Protein 8HK0 (pdb70)

Secondary structure (DSSP, 8-state):
-BSS--HHHHHHHHHHHHHTTSHHHHHHHHHH--BTTB----HHHHHHHHHTT-S-TTS-GGGT-----HHHHHHHHHHHHHTT---HHHIIIIIIIIHHHHHH--HHHHHHHHHHHHTTS--EEEE--BTTBSS-GGG---EEEEETTEEEEEEEEEEEESGGG-SEEEEEEESSTTS-TTSSEEEEEEETTSTTEEEEEE-BSSSSPEEEEEEEEEEE-GGGEESSTTBHHHHHHHHHHHH--SHHHHHHHHHHHHHHHHHHHTS----GGGHHHHHHHHHHHHHHHHHHHHHHHHHHHT---HHHHHHHHHHHHHHHHHHHHHHHT-S-HHHHHHT-HHHHHHHHHHHHHHHHTTTTS-HHHHHHHHGGG-/---S--HHHHHHHHHHHHHHTSHHHHHHHHHH--BTTB----HHHHHHHHHTT-S-TTS-GGGT-----HHHHHHHHHHHHHTT---HHHHHIIIIIIHHHHHH--HHHHHHHHHHHHTTS--EEEE--BTTBSS-GGG---EEEEETTEEEEEEEEEEEESGGG-SEEEEEEESSTTS-TTSSEEEEEEETTSTTEEEEEE-BSSSSPEEEEEEEEEEE-GGGEESSTTBHHHHHHHHHHHH--SHHHHHHHHHHHHHHHHHHHSS---TTTHHHHHHHHHHHHHHHHHHHHHHHHHHTT---HHHHHHHHHHHHHHHHHHHHHHHT-S-HHHHHTT-HHHHHHHHHHHHGGGTTTTTS-HHHHHHHHHGGGG-TT--/-B-PPPHHHHHHHHHHHHHHTTSPPP--SSS-SS--STTSTTHHHHHHTTGGGTSS-GGGTS---HHHHHHHHHHHHHHHTS--SSHHHHHHHTTT--S-PEEE-TTSTTTTTTEEEEE-SSSEEEEEEEEBSS-TTS-EEEEEEETTEEEEEEE-TT-TTEEEE-SSSS-EEEEEEEEE-GGGEEEE----TTSHHHHHHHHHHHHHHHHHHHHHHHHHHHHHH-EETTEEGGGSHHHHHHHHHHHHHHHHHHHHHHHHHHHHHHHHH---GGGHHHHHHHHHHHHHHHHHHHHHHHHGGGGGBTTTSHHHHHHHHHHHTTTT--HHHHHHHHHHHHHHHHHHH-/---PPPHHHHHHHHHHHHHHHTSPPP--SSS-SS--STTSTTHHHHHHTTGGGTS--TTTT----HHHHHHHHHHHHHHHTS--SSHHHHHHHTTT--S--EEE-TTSTTTTTTEEEEEETTEEEEEEEEEBSS-TTS-EEEEEEETTEEEEEEE-TT-TTEEEE-SSSS-EEEEEEEEE-GGGEEEE----TTSHHHHHHHHHHHHHHHHHHHHHHHHHHHHHH-EETTEEGGGSHHHHHHHHHHHHHHHHHHHHHHHHHHHHHHHH--TTTTHHHHHHHHHHHHHHHHHHHHHHHHGGGGGBTTTSHHHHHHHHHHHTTTT--HHHHHHHHHHHHHHHTT-

Radius of gyration: 33.55 Å; Cα contacts (8 Å, |Δi|>4): 3062; chains: 4; bounding box: 87×84×83 Å

Sequence (1442 aa):
MDLTPDPLLVQLRGALRTALAGVPVRSGVHGPPVADGPSGPAREVLDRLGAADFERPASAGGLGLGLTAGVVVAEELGRAACGNPYRADALAASLGHPGGAASAGWEALPVGAGVTATARAGGWDLTGAATADGPADGPLLVAARAGGEPLLVAVEPGAPGLTAGTGCWPQVVRFEATPVTPADVVGALDDSPTGPLARARLRQAAYLLGVADGAHRIAVRHAGVRRQFDTRLRDLPAVAFPLARAMVALRATRAVVYRGASLVDSQDAGAGTGTAPLVALATAAETARDVVRSCMQACGVRAMTDELGLHRYFRLVAAEAGRYGEPAALWRLAGAARLDRARRAAMDLTPDPLLVQLRGALRTALAGVPVRSGVHGPPVADGPSGPAREVLDRLGAADFERPASAGGLGLGLTAGVVVAEELGRAACGNPYRADALAASLGHPGGAASAGWEALPVGAGVTATARAGGWDLTGAATADGPADGPLLVAARAGGEPLLVAVEPGAPGLTAGTGCWPQVVRFEATPVTPADVVGALDDSPTGPLARARLRQAAYLLGVADGAHRIAVRHAGVRRQFDTRLRDLPAVAFPLARAMVALRATRAVVYRGASLVDSQDAAGTGTAPLVALATAAETARDVVRSCMQACGVRAMTDELGLHRYFRLVAAEAGRYGEPAALWRLAGAARLDRARRMRYGFTEEQQRFRADVRQALRSAEVRAAVADATPADGVEPDMRTLYRLLGKLGLLAVHWPAEFGGADRPLTDAAIVAEELVRAGVPDTLHVNTIQIVGQFLLMAGSAEQKRRHLPALAQGERFASVLYTEPDAGSDLGALRTVAEPDGDGYRLTGTKVFSLKTRFVDLGLCAARTTPGAGKYQGISLFLVDLTAPGVTVSVIPGVSDEQFHRVDLDAVPVSGDDLIGARDQGWPLLNEALAIERTGLDYFLKAERWLEAALEALADRDPTHDAHLEHIGRFDGALAADHVLAWEVLTGLASGRVDPVTAAVAKYHSSELARDVAEWAAGVPDPGQRADRAPAAVVLDSAYREAPGLTLSAGTSEVMLQIMATAFMRYGFTEEQQRFRADVRQALRSAEVRAAVADATPADGVEPDMRTLYRLLGKLGLLAVHWPAEFGGADRPLTDAAIVAEELVRAGVPDTLHVNTIQIVGQFLLMAGSAEQKRRHLPALAQGERFASVLYTEPDAGSDLGALRTVAEPDGDGYRLTGTKVFSLKTRFVDLGLCAARTTPGAGKYQGISLFLVDLTAPGVTVSVIPGVSDEQFHRVDLDAVPVSGDDLIGARDQGWPLLNEALAIERTGLDYFLKAERWLEAALEALADRDPHDAHLEHIGRFDGALAADHVLAWEVLTGLASGRVDPVTAAVAKYHSSELARDVAEWAAGVPDPGQRADRAPAAVVLDSAYREAPGLTLSAGTSEVMLQIMATAFDSLGQE

CATH classification: 1.10.540.10 (+2 more: 2.40.110.10, 1.20.140.10)

Foldseek 3Di:
DDDDDDPVVVVVLVLLQVLLLPFDWDQDLDDAREAAFQDFRCNVVCVVVVVLQQAPCVVVVGPRNHLLSLLSNLLSCLLSLHYDNDLQQNLLVLLVHHDGAWEKDLLDPPWADQWEWEDDDQATFTFGKIFTSHFLQAWYWYFHAYPNWTFTFTDHRPFPQWDWAPPHPVTMIGGDRGGDGPVRTSGTCDLDLLHSVLSSLLSLLSNLLNLLVNLLVQLVVQQQPDDDPRDRLCPDCVLVVLSVVLVVLSVVLVVLSSVLRVLSSCVVPDLLSSLSSLVNLLSSLVSSVSSLVSSDVSNDPCCSDPVTPSSSSVVVSVCSSSNNYHSVVSVVVSVVVVVVVVVVVD/DDDDDDVVVVVLLVLLLVLLVPQDFDQDLDDAREAEELDFSCVVSCVVVVVVQQQPDPPPDGPHNHLLSLLSNLLSCLLSLHYDNDLQQVLCVLLPHHGGAWEWQLLDPPWADQWEWECDDVFTFTFHKIFTRHFQQAWYFYFHAYPNWTFTFTDGGPFPQWDWQPDDPPTMIGHDRGTDHPVRTSGTQDQDLQDSVLSSLLSLLSNLLNLLVNLLVLLVVLQQPDDDPRDRLCPPCLQVVLSVVLVVLSVVLVVLSSVSRVLNSVVVVVLSRLSSLVNLLSSLVSLVSSLVSSDVSNDPCCSDSVTPSSSSVSVSVCRSSRNYHSVVSVVVVVVVVVVVVVD/DDLDDDPVLVVLLVVLLVLCPPPVNLVLLVQQAFFPLAGDANLVNLLSCLVVQLLAQCDDVLLSHVVDFPVSNLSSVLSCVVSNHDCPQSCAFCLFPVLLCVVFNDPVCSNVPRNCSSNSNATEKEFQAAPVPAVNSLPAAWAFEDDVQWTFIFGKGKFIWPHVNGFWYFYKHADPPPPDSLWRIWTFTAGQVFPQWDWDFDAALFNITMIMIGGDRGIGHNSRTTHDGRNCNVSNVVSLLLSQQLSVLLSLLVLLLVLLVVLVVVDDDPPVVCVVVNVVLVVLSSVLVVLSVVQSVCVSVPHRDSLSSLVSLLSSLVSLLVSLVVSQPRHDPVCCVVVPVSNRVSVNSNRCNVCSQRPSHHSVRSVVSNVVVD/DDPDDDPVLVVLLVVLLVLCPDPVNLVLLVQQFQFPLAGDANLVNLLSCLVVQLLAQCDDVLQSHVVDFPVSNLSSVLSCVVSNNPCPQSCFFCLFVVVLCVVWNDPVCSNVPRNCSSNSNFTEGEFQDAPVDAVNSLVAAWAFEDDPLKTFIFGKGKFIWPHVPGFWYFYKHAPDPPPDSQWRIFTFTAGCVFPQWDKDWDAALASITMIMIGGDRTIGHNSGGTHDGRNHNVSNVVSLLLSQQLSVLLSLLVVLLVLLCVLPVPDPDPPPCPVVNVVLVVLSVVLVVLSVVQSVCVSVVHRDNLSSLVNLLSSLVSLLVSLVVSQPRHDPVCCVVVPVSNRSSVNSNRVNVCSCRPSHHSVRSVVSNVVLVPDPPND

InterPro domains:
  IPR006091 Acyl-CoA dehydrogenase/oxidase, middle domain [PF02770] (127-216)
  IPR009075 Acyl-CoA dehydrogenase/oxidase, C-terminal [PF00441] (230-374)
  IPR009100 Acyl-CoA dehydrogenase/oxidase, N-terminal and middle domain superfamily [SSF56645] (1-227)
  IPR013786 Acyl-CoA dehydrogenase/oxidase, N-terminal [PF02771] (6-121)
  IPR036250 Acyl-CoA dehydrogenase-like, C-terminal [SSF47203] (231-374)
  IPR037069 Acyl-CoA dehydrogenase/oxidase, N-terminal domain superfamily [G3DSA:1.10.540.10] (2-120)
  IPR046373 Acyl-CoA oxidase/dehydrogenase, middle domain superfamily [G3DSA:2.40.110.10] (125-233)
  IPR052161 Mycobacterial Acyl-CoA Dehydrogenase [PTHR43292] (4-375)

Structure (mmCIF, N/CA/C/O backbone):
data_8HK0
#
_entry.id   8HK0
#
_cell.length_a   137.080
_cell.length_b   137.080
_cell.length_c   148.060
_cell.angle_alpha   90.00
_cell.angle_beta   90.00
_cell.angle_gamma   90.00
#
_symmetry.space_group_name_H-M   'P 4 21 2'
#
loop_
_entity.id
_entity.type
_entity.pdbx_description
1 polymer Dehydrogenase
2 polymer 'Acyl-CoA dehydrogenase'
3 non-polymer 'FLAVIN-ADENINE DINUCLEOTIDE'
4 non-polymer 'PENTAETHYLENE GLYCOL'
5 water water
#
loop_
_atom_site.group_PDB
_atom_site.id
_atom_site.type_symbol
_atom_site.label_atom_id
_atom_site.label_alt_id
_atom_site.label_comp_id
_atom_site.label_asym_id
_atom_site.label_entity_id
_atom_site.label_seq_id
_atom_site.pdbx_PDB_ins_code
_atom_site.Cartn_x
_atom_site.Cartn_y
_atom_site.Cartn_z
_atom_site.occupancy
_atom_site.B_iso_or_equiv
_atom_site.auth_seq_id
_atom_site.auth_comp_id
_atom_site.auth_asym_id
_atom_site.auth_atom_id
_atom_site.pdbx_PDB_model_num
ATOM 1 N N . MET A 1 1 ? -50.284 7.363 -28.388 1.00 71.06 1 MET C N 1
ATOM 2 C CA . MET A 1 1 ? -50.427 7.159 -29.816 1.00 68.70 1 MET C CA 1
ATOM 3 C C . MET A 1 1 ? -49.658 5.910 -30.267 1.00 70.20 1 MET C C 1
ATOM 4 O O . MET A 1 1 ? -48.652 5.520 -29.665 1.00 72.52 1 MET C O 1
ATOM 9 N N . ASP A 1 2 ? -50.176 5.244 -31.295 1.00 70.61 2 ASP C N 1
ATOM 10 C CA . ASP A 1 2 ? -49.589 4.017 -31.822 1.00 76.64 2 ASP C CA 1
ATOM 11 C C . ASP A 1 2 ? -49.095 4.274 -33.243 1.00 80.11 2 ASP C C 1
ATOM 12 O O . ASP A 1 2 ? -49.875 4.672 -34.122 1.00 80.36 2 ASP C O 1
ATOM 17 N N . LEU A 1 3 ? -47.801 4.037 -33.469 1.00 80.08 3 LEU C N 1
ATOM 18 C CA . LEU A 1 3 ? -47.157 4.343 -34.741 1.00 77.53 3 LEU C CA 1
ATOM 19 C C . LEU A 1 3 ? -46.570 3.092 -35.394 1.00 76.71 3 LEU C C 1
ATOM 20 O O . LEU A 1 3 ? -45.564 3.169 -36.104 1.00 74.80 3 LEU C O 1
ATOM 25 N N . THR A 1 4 ? -47.184 1.932 -35.149 1.00 77.31 4 THR C N 1
ATOM 26 C CA . THR A 1 4 ? -46.811 0.730 -35.881 1.00 75.82 4 THR C CA 1
ATOM 27 C C . THR A 1 4 ? -47.196 0.880 -37.352 1.00 68.39 4 THR C C 1
ATOM 28 O O . THR A 1 4 ? -48.265 1.414 -37.663 1.00 64.58 4 THR C O 1
ATOM 32 N N . PRO A 1 5 ? -46.349 0.422 -38.272 1.00 69.31 5 PRO C N 1
ATOM 33 C CA . PRO A 1 5 ? -46.649 0.584 -39.702 1.00 69.24 5 PRO C CA 1
ATOM 34 C C . PRO A 1 5 ? -47.946 -0.097 -40.118 1.00 68.79 5 PRO C C 1
ATOM 35 O O . PRO A 1 5 ? -48.251 -1.215 -39.701 1.00 71.52 5 PRO C O 1
ATOM 39 N N . ASP A 1 6 ? -48.702 0.605 -40.950 1.00 67.18 6 ASP C N 1
ATOM 40 C CA . ASP A 1 6 ? -49.868 0.057 -41.635 1.00 68.26 6 ASP C CA 1
ATOM 41 C C . ASP A 1 6 ? -49.415 -0.958 -42.682 1.00 66.08 6 ASP C C 1
ATOM 42 O O . ASP A 1 6 ? -48.637 -0.601 -43.576 1.00 62.12 6 ASP C O 1
ATOM 47 N N . PRO A 1 7 ? -49.872 -2.215 -42.619 1.00 65.98 7 PRO C N 1
ATOM 48 C CA . PRO A 1 7 ? -49.443 -3.212 -43.627 1.00 61.30 7 PRO C CA 1
ATOM 49 C C . PRO A 1 7 ? -49.837 -2.888 -45.062 1.00 54.94 7 PRO C C 1
ATOM 50 O O . PRO A 1 7 ? -49.055 -3.161 -45.976 1.00 47.76 7 PRO C O 1
ATOM 54 N N . LEU A 1 8 ? -51.033 -2.333 -45.295 1.00 60.30 8 LEU C N 1
ATOM 55 C CA . LEU A 1 8 ? -51.452 -2.021 -46.664 1.00 65.33 8 LEU C CA 1
ATOM 56 C C . LEU A 1 8 ? -50.530 -1.000 -47.310 1.00 63.16 8 LEU C C 1
ATOM 57 O O . LEU A 1 8 ? -50.353 -1.006 -48.531 1.00 64.13 8 LEU C O 1
ATOM 62 N N . LEU A 1 9 ? -49.955 -0.104 -46.509 1.00 62.04 9 LEU C N 1
ATOM 63 C CA . LEU A 1 9 ? -49.122 0.976 -47.027 1.00 61.98 9 LEU C CA 1
ATOM 64 C C . LEU A 1 9 ? -47.676 0.519 -47.214 1.00 55.97 9 LEU C C 1
ATOM 65 O O . LEU A 1 9 ? -47.003 0.923 -48.171 1.00 53.58 9 LEU C O 1
ATOM 70 N N . VAL A 1 10 ? -47.190 -0.332 -46.315 1.00 51.61 10 VAL C N 1
ATOM 71 C CA . VAL A 1 10 ? -45.879 -0.945 -46.496 1.00 50.32 10 VAL C CA 1
ATOM 72 C C . VAL A 1 10 ? -45.808 -1.656 -47.839 1.00 48.23 10 VAL C C 1
ATOM 73 O O . VAL A 1 10 ? -44.819 -1.540 -48.564 1.00 49.98 10 VAL C O 1
ATOM 77 N N . GLN A 1 11 ? -46.854 -2.403 -48.194 1.00 49.82 11 GLN C N 1
ATOM 78 C CA . GLN A 1 11 ? -46.909 -2.992 -49.532 1.00 47.62 11 GLN C CA 1
ATOM 79 C C . GLN A 1 11 ? -46.972 -1.911 -50.601 1.00 48.70 11 GLN C C 1
ATOM 80 O O . GLN A 1 11 ? -46.303 -2.010 -51.641 1.00 44.94 11 GLN C O 1
ATOM 86 N N . LEU A 1 12 ? -47.771 -0.864 -50.369 1.00 51.83 12 LEU C N 1
ATOM 87 C CA . LEU A 1 12 ? -47.899 0.169 -51.390 1.00 50.86 12 LEU C CA 1
ATOM 88 C C . LEU A 1 12 ? -46.560 0.856 -51.626 1.00 46.72 12 LEU C C 1
ATOM 89 O O . LEU A 1 12 ? -46.173 1.096 -52.775 1.00 47.94 12 LEU C O 1
ATOM 94 N N . ARG A 1 13 ? -45.825 1.149 -50.549 1.00 43.32 13 ARG C N 1
ATOM 95 C CA . ARG A 1 13 ? -44.495 1.729 -50.694 1.00 46.23 13 ARG C CA 1
ATOM 96 C C . ARG A 1 13 ? -43.562 0.785 -51.452 1.00 49.81 13 ARG C C 1
ATOM 97 O O . ARG A 1 13 ? -42.910 1.187 -52.427 1.00 52.08 13 ARG C O 1
ATOM 105 N N . GLY A 1 14 ? -43.514 -0.487 -51.039 1.00 45.31 14 GLY C N 1
ATOM 106 C CA . GLY A 1 14 ? -42.671 -1.446 -51.741 1.00 42.15 14 GLY C CA 1
ATOM 107 C C . GLY A 1 14 ? -42.972 -1.512 -53.230 1.00 42.01 14 GLY C C 1
ATOM 108 O O . GLY A 1 14 ? -42.063 -1.522 -54.060 1.00 42.75 14 GLY C O 1
ATOM 109 N N . ALA A 1 15 ? -44.258 -1.549 -53.592 1.00 44.03 15 ALA C N 1
ATOM 110 C CA . ALA A 1 15 ? -44.614 -1.601 -55.013 1.00 43.49 15 ALA C CA 1
ATOM 111 C C . ALA A 1 15 ? -44.183 -0.331 -55.749 1.00 43.48 15 ALA C C 1
ATOM 112 O O . ALA A 1 15 ? -43.632 -0.402 -56.856 1.00 47.90 15 ALA C O 1
ATOM 114 N N . LEU A 1 16 ? -44.411 0.843 -55.148 1.00 41.72 16 LEU C N 1
ATOM 115 C CA . LEU A 1 16 ? -43.950 2.081 -55.778 1.00 40.29 16 LEU C CA 1
ATOM 116 C C . LEU A 1 16 ? -42.433 2.092 -55.926 1.00 38.55 16 LEU C C 1
ATOM 117 O O . LEU A 1 16 ? -41.908 2.454 -56.981 1.00 39.42 16 LEU C O 1
ATOM 122 N N . ARG A 1 17 ? -41.717 1.683 -54.880 1.00 38.56 17 ARG C N 1
ATOM 123 C CA . ARG A 1 17 ? -40.260 1.794 -54.882 1.00 42.05 17 ARG C CA 1
ATOM 124 C C . ARG A 1 17 ? -39.642 1.007 -56.025 1.00 43.32 17 ARG C C 1
ATOM 125 O O . ARG A 1 17 ? -38.810 1.538 -56.769 1.00 47.31 17 ARG C O 1
ATOM 133 N N . THR A 1 18 ? -40.046 -0.261 -56.196 1.00 44.63 18 THR C N 1
ATOM 134 C CA . THR A 1 18 ? -39.445 -1.082 -57.254 1.00 45.52 18 THR C CA 1
ATOM 135 C C . THR A 1 18 ? -39.896 -0.629 -58.644 1.00 45.69 18 THR C C 1
ATOM 136 O O . THR A 1 18 ? -39.094 -0.626 -59.586 1.00 52.25 18 THR C O 1
ATOM 140 N N . ALA A 1 19 ? -41.165 -0.235 -58.806 1.00 42.24 19 ALA C N 1
ATOM 141 C CA . ALA A 1 19 ? -41.605 0.221 -60.130 1.00 42.34 19 ALA C CA 1
ATOM 142 C C . ALA A 1 19 ? -40.948 1.548 -60.512 1.00 41.43 19 ALA C C 1
ATOM 143 O O . ALA A 1 19 ? -40.557 1.744 -61.668 1.00 40.48 19 ALA C O 1
ATOM 145 N N . LEU A 1 20 ? -40.815 2.478 -59.560 1.00 42.39 20 LEU C N 1
ATOM 146 C CA . LEU A 1 20 ? -40.127 3.730 -59.870 1.00 43.53 20 LEU C CA 1
ATOM 147 C C . LEU A 1 20 ? -38.642 3.497 -60.121 1.00 47.84 20 LEU C C 1
ATOM 148 O O . LEU A 1 20 ? -38.022 4.239 -60.885 1.00 46.46 20 LEU C O 1
ATOM 153 N N . ALA A 1 21 ? -38.056 2.461 -59.516 1.00 50.71 21 ALA C N 1
ATOM 154 C CA . ALA A 1 21 ? -36.667 2.146 -59.836 1.00 50.73 21 ALA C CA 1
ATOM 155 C C . ALA A 1 21 ? -36.506 1.632 -61.259 1.00 50.44 21 ALA C C 1
ATOM 156 O O . ALA A 1 21 ? -35.376 1.556 -61.748 1.00 50.53 21 ALA C O 1
ATOM 158 N N . GLY A 1 22 ? -37.600 1.283 -61.933 1.00 51.38 22 GLY C N 1
ATOM 159 C CA . GLY A 1 22 ? -37.548 0.930 -63.336 1.00 49.78 22 GLY C CA 1
ATOM 160 C C . GLY A 1 22 ? -37.646 2.101 -64.286 1.00 49.60 22 GLY C C 1
ATOM 161 O O . GLY A 1 22 ? -37.685 1.919 -65.506 1.00 55.36 22 GLY C O 1
ATOM 162 N N . VAL A 1 23 ? -37.718 3.320 -63.777 1.00 46.41 23 VAL C N 1
ATOM 163 C CA . VAL A 1 23 ? -37.822 4.506 -64.617 1.00 46.82 23 VAL C CA 1
ATOM 164 C C . VAL A 1 23 ? -36.422 5.092 -64.768 1.00 45.21 23 VAL C C 1
ATOM 165 O O . VAL A 1 23 ? -35.774 5.385 -63.753 1.00 42.22 23 VAL C O 1
ATOM 169 N N . PRO A 1 24 ? -35.904 5.210 -65.983 1.00 50.81 24 PRO C N 1
ATOM 170 C CA . PRO A 1 24 ? -34.570 5.785 -66.157 1.00 56.16 24 PRO C CA 1
ATOM 171 C C . PRO A 1 24 ? -34.532 7.220 -65.652 1.00 52.48 24 PRO C C 1
ATOM 172 O O . PRO A 1 24 ? -35.514 7.963 -65.731 1.00 50.88 24 PRO C O 1
ATOM 176 N N . VAL A 1 25 ? -33.393 7.593 -65.105 1.00 54.71 25 VAL C N 1
ATOM 177 C CA . VAL A 1 25 ? -33.202 8.925 -64.554 1.00 57.22 25 VAL C CA 1
ATOM 178 C C . VAL A 1 25 ? -32.525 9.781 -65.618 1.00 56.68 25 VAL C C 1
ATOM 179 O O . VAL A 1 25 ? -31.797 9.270 -66.480 1.00 51.73 25 VAL C O 1
ATOM 183 N N . ARG A 1 26 ? -32.807 11.088 -65.603 1.00 62.50 26 ARG C N 1
ATOM 184 C CA . ARG A 1 26 ? -32.146 12.014 -66.529 1.00 64.46 26 ARG C CA 1
ATOM 185 C C . ARG A 1 26 ? -30.637 11.939 -66.368 1.00 65.45 26 ARG C C 1
ATOM 186 O O . ARG A 1 26 ? -30.126 11.944 -65.242 1.00 68.43 26 ARG C O 1
ATOM 194 N N . SER A 1 27 ? -29.915 11.896 -67.490 1.00 68.19 27 SER C N 1
ATOM 195 C CA . SER A 1 27 ? -28.495 11.564 -67.431 1.00 70.37 27 SER C CA 1
ATOM 196 C C . SER A 1 27 ? -27.563 12.775 -67.343 1.00 69.20 27 SER C C 1
ATOM 197 O O . SER A 1 27 ? -26.358 12.590 -67.131 1.00 75.47 27 SER C O 1
ATOM 200 N N . GLY A 1 28 ? -28.070 13.998 -67.464 1.00 60.40 28 GLY C N 1
ATOM 201 C CA . GLY A 1 28 ? -27.185 15.145 -67.465 1.00 59.99 28 GLY C CA 1
ATOM 202 C C . GLY A 1 28 ? -26.680 15.572 -66.079 1.00 53.79 28 GLY C C 1
ATOM 203 O O . GLY A 1 28 ? -27.137 15.142 -65.022 1.00 53.85 28 GLY C O 1
ATOM 204 N N . VAL A 1 29 ? -25.688 16.451 -66.098 1.00 45.77 29 VAL C N 1
ATOM 205 C CA . VAL A 1 29 ? -25.302 17.182 -64.905 1.00 46.07 29 VAL C CA 1
ATOM 206 C C . VAL A 1 29 ? -25.788 18.624 -64.947 1.00 47.66 29 VAL C C 1
ATOM 207 O O . VAL A 1 29 ? -25.935 19.238 -63.877 1.00 48.34 29 VAL C O 1
ATOM 211 N N . HIS A 1 30 ? -26.081 19.165 -66.136 1.00 49.27 30 HIS C N 1
ATOM 212 C CA . HIS A 1 30 ? -26.643 20.495 -66.351 1.00 53.36 30 HIS C CA 1
ATOM 213 C C . HIS A 1 30 ? -28.111 20.392 -66.746 1.00 53.00 30 HIS C C 1
ATOM 214 O O . HIS A 1 30 ? -28.616 19.322 -67.097 1.00 51.35 30 HIS C O 1
ATOM 221 N N . GLY A 1 31 ? -28.788 21.534 -66.707 1.00 52.17 31 GLY C N 1
ATOM 222 C CA . GLY A 1 31 ? -30.176 21.603 -67.086 1.00 52.70 31 GLY C CA 1
ATOM 223 C C . GLY A 1 31 ? -31.111 21.043 -66.031 1.00 49.46 31 GLY C C 1
ATOM 224 O O . GLY A 1 31 ? -30.737 20.836 -64.871 1.00 41.38 31 GLY C O 1
ATOM 225 N N . PRO A 1 32 ? -32.355 20.788 -66.426 1.00 50.15 32 PRO C N 1
ATOM 226 C CA . PRO A 1 32 ? -33.342 20.240 -65.491 1.00 44.53 32 PRO C CA 1
ATOM 227 C C . PRO A 1 32 ? -32.913 18.869 -65.006 1.00 44.78 32 PRO C C 1
ATOM 228 O O . PRO A 1 32 ? -32.576 17.993 -65.812 1.00 49.38 32 PRO C O 1
ATOM 232 N N . PRO A 1 33 ? -32.921 18.633 -63.697 1.00 40.86 33 PRO C N 1
ATOM 233 C CA . PRO A 1 33 ? -32.531 17.303 -63.193 1.00 40.79 33 PRO C CA 1
ATOM 234 C C . PRO A 1 33 ? -33.592 16.234 -63.403 1.00 42.07 33 PRO C C 1
ATOM 235 O O . PRO A 1 33 ? -33.296 15.047 -63.241 1.00 40.12 33 PRO C O 1
ATOM 239 N N . VAL A 1 34 ? -34.824 16.623 -63.720 1.00 42.26 34 VAL C N 1
ATOM 240 C CA . VAL A 1 34 ? -35.925 15.700 -63.956 1.00 43.26 34 VAL C CA 1
ATOM 241 C C . VAL A 1 34 ? -36.778 16.274 -65.077 1.00 47.03 34 VAL C C 1
ATOM 242 O O . VAL A 1 34 ? -36.722 17.465 -65.393 1.00 43.90 34 VAL C O 1
ATOM 246 N N . ALA A 1 35 ? -37.575 15.411 -65.677 1.00 52.99 35 ALA C N 1
ATOM 247 C CA . ALA A 1 35 ? -38.654 15.832 -66.562 1.00 53.67 35 ALA C CA 1
ATOM 248 C C . ALA A 1 35 ? -39.946 15.740 -65.751 1.00 54.39 35 ALA C C 1
ATOM 249 O O . ALA A 1 35 ? -40.526 14.658 -65.627 1.00 60.58 35 ALA C O 1
ATOM 251 N N . ASP A 1 36 ? -40.411 16.854 -65.177 1.00 51.10 36 ASP C N 1
ATOM 252 C CA . ASP A 1 36 ? -41.696 16.757 -64.491 1.00 54.38 36 ASP C CA 1
ATOM 253 C C . ASP A 1 36 ? -42.788 17.491 -65.282 1.00 48.59 36 ASP C C 1
ATOM 254 O O . ASP A 1 36 ? -42.567 18.030 -66.380 1.00 43.58 36 ASP C O 1
ATOM 259 N N . GLY A 1 37 ? -43.998 17.468 -64.719 1.00 46.82 37 GLY C N 1
ATOM 260 C CA . GLY A 1 37 ? -45.206 17.731 -65.468 1.00 46.71 37 GLY C CA 1
ATOM 261 C C . GLY A 1 37 ? -46.100 16.505 -65.406 1.00 44.20 37 GLY C C 1
ATOM 262 O O . GLY A 1 37 ? -45.650 15.405 -65.066 1.00 41.50 37 GLY C O 1
ATOM 263 N N . PRO A 1 38 ? -47.380 16.664 -65.743 1.00 43.54 38 PRO C N 1
ATOM 264 C CA . PRO A 1 38 ? -48.323 15.535 -65.590 1.00 45.24 38 PRO C CA 1
ATOM 265 C C . PRO A 1 38 ? -47.944 14.275 -66.372 1.00 47.26 38 PRO C C 1
ATOM 266 O O . PRO A 1 38 ? -48.377 13.181 -65.983 1.00 50.92 38 PRO C O 1
ATOM 270 N N . SER A 1 39 ? -47.173 14.375 -67.462 1.00 45.19 39 SER C N 1
ATOM 271 C CA . SER A 1 39 ? -46.926 13.203 -68.298 1.00 52.04 39 SER C CA 1
ATOM 272 C C . SER A 1 39 ? -45.432 12.940 -68.485 1.00 45.65 39 SER C C 1
ATOM 273 O O . SER A 1 39 ? -44.992 12.487 -69.543 1.00 40.11 39 SER C O 1
ATOM 276 N N . GLY A 1 40 ? -44.631 13.158 -67.441 1.00 46.07 40 GLY C N 1
ATOM 277 C CA . GLY A 1 40 ? -43.244 12.784 -67.490 1.00 46.58 40 GLY C CA 1
ATOM 278 C C . GLY A 1 40 ? -43.064 11.269 -67.430 1.00 48.54 40 GLY C C 1
ATOM 279 O O . GLY A 1 40 ? -44.031 10.501 -67.255 1.00 49.79 40 GLY C O 1
ATOM 280 N N . PRO A 1 41 ? -41.806 10.829 -67.525 1.00 46.21 41 PRO C N 1
ATOM 281 C CA . PRO A 1 41 ? -41.536 9.385 -67.716 1.00 43.36 41 PRO C CA 1
ATOM 282 C C . PRO A 1 41 ? -42.094 8.465 -66.622 1.00 44.05 41 PRO C C 1
ATOM 283 O O . PRO A 1 41 ? -42.327 7.285 -66.895 1.00 45.68 41 PRO C O 1
ATOM 287 N N . ALA A 1 42 ? -42.336 8.947 -65.408 1.00 42.10 42 ALA C N 1
ATOM 288 C CA . ALA A 1 42 ? -42.922 8.097 -64.373 1.00 42.32 42 ALA C CA 1
ATOM 289 C C . ALA A 1 42 ? -44.458 8.082 -64.383 1.00 41.08 42 ALA C C 1
ATOM 290 O O . ALA A 1 42 ? -45.066 7.433 -63.521 1.00 38.58 42 ALA C O 1
ATOM 292 N N . ARG A 1 43 ? -45.104 8.750 -65.339 1.00 38.37 43 ARG C N 1
ATOM 293 C CA . ARG A 1 43 ? -46.561 8.670 -65.424 1.00 39.57 43 ARG C CA 1
ATOM 294 C C . ARG A 1 43 ? -47.033 7.232 -65.698 1.00 42.87 43 ARG C C 1
ATOM 295 O O . ARG A 1 43 ? -47.974 6.751 -65.057 1.00 42.61 43 ARG C O 1
ATOM 303 N N . GLU A 1 44 ? -46.354 6.509 -66.594 1.00 42.43 44 GLU C N 1
ATOM 304 C CA . GLU A 1 44 ? -46.774 5.143 -66.909 1.00 46.13 44 GLU C CA 1
ATOM 305 C C . GLU A 1 44 ? -46.826 4.272 -65.656 1.00 50.16 44 GLU C C 1
ATOM 306 O O . GLU A 1 44 ? -47.813 3.559 -65.422 1.00 51.91 44 GLU C O 1
ATOM 308 N N . VAL A 1 45 ? -45.788 4.331 -64.817 1.00 50.02 45 VAL C N 1
ATOM 309 C CA . VAL A 1 45 ? -45.781 3.476 -63.636 1.00 49.41 45 VAL C CA 1
ATOM 310 C C . VAL A 1 45 ? -46.886 3.880 -62.661 1.00 50.15 45 VAL C C 1
ATOM 311 O O . VAL A 1 45 ? -47.505 3.017 -62.024 1.00 45.43 45 VAL C O 1
ATOM 315 N N . LEU A 1 46 ? -47.160 5.190 -62.525 1.00 46.30 46 LEU C N 1
ATOM 316 C CA . LEU A 1 46 ? -48.251 5.622 -61.645 1.00 44.91 46 LEU C CA 1
ATOM 317 C C . LEU A 1 46 ? -49.613 5.196 -62.193 1.00 48.00 46 LEU C C 1
ATOM 318 O O . LEU A 1 46 ? -50.488 4.765 -61.431 1.00 44.46 46 LEU C O 1
ATOM 323 N N . ASP A 1 47 ? -49.807 5.322 -63.513 1.00 45.52 47 ASP C N 1
ATOM 324 C CA . ASP A 1 47 ? -51.040 4.869 -64.143 1.00 47.96 47 ASP C CA 1
ATOM 325 C C . ASP A 1 47 ? -51.236 3.374 -63.931 1.00 51.84 47 ASP C C 1
ATOM 326 O O . ASP A 1 47 ? -52.327 2.929 -63.558 1.00 53.19 47 ASP C O 1
ATOM 328 N N . ARG A 1 48 ? -50.174 2.590 -64.116 1.00 50.53 48 ARG C N 1
ATOM 329 C CA . ARG A 1 48 ? -50.283 1.143 -63.980 1.00 49.37 48 ARG C CA 1
ATOM 330 C C . ARG A 1 48 ? -50.706 0.747 -62.566 1.00 48.27 48 ARG C C 1
ATOM 331 O O . ARG A 1 48 ? -51.575 -0.114 -62.394 1.00 49.95 48 ARG C O 1
ATOM 339 N N . LEU A 1 49 ? -50.153 1.398 -61.537 1.00 49.31 49 LEU C N 1
ATOM 340 C CA . LEU A 1 49 ? -50.528 1.080 -60.156 1.00 48.53 49 LEU C CA 1
ATOM 341 C C . LEU A 1 49 ? -51.806 1.779 -59.695 1.00 49.72 49 LEU C C 1
ATOM 342 O O . LEU A 1 49 ? -52.176 1.642 -58.524 1.00 52.95 49 LEU C O 1
ATOM 347 N N . GLY A 1 50 ? -52.470 2.533 -60.561 1.00 48.28 50 GLY C N 1
ATOM 348 C CA . GLY A 1 50 ? -53.700 3.212 -60.189 1.00 47.75 50 GLY C CA 1
ATOM 349 C C . GLY A 1 50 ? -53.566 4.319 -59.159 1.00 46.75 50 GLY C C 1
ATOM 350 O O . GLY A 1 50 ? -54.498 4.536 -58.370 1.00 46.79 50 GLY C O 1
ATOM 351 N N . ALA A 1 51 ? -52.451 5.064 -59.181 1.00 43.27 51 ALA C N 1
ATOM 352 C CA . ALA A 1 51 ? -52.218 6.080 -58.159 1.00 48.11 51 ALA C CA 1
ATOM 353 C C . ALA A 1 51 ? -53.245 7.199 -58.227 1.00 48.13 51 ALA C C 1
ATOM 354 O O . ALA A 1 51 ? -53.588 7.780 -57.187 1.00 44.82 51 ALA C O 1
ATOM 356 N N . ALA A 1 52 ? -53.760 7.494 -59.430 1.00 47.57 52 ALA C N 1
ATOM 357 C CA . ALA A 1 52 ? -54.751 8.555 -59.597 1.00 53.02 52 ALA C CA 1
ATOM 358 C C . ALA A 1 52 ? -56.031 8.286 -58.811 1.00 55.85 52 ALA C C 1
ATOM 359 O O . ALA A 1 52 ? -56.810 9.219 -58.585 1.00 56.96 52 ALA C O 1
ATOM 361 N N . ASP A 1 53 ? -56.259 7.042 -58.379 1.00 55.01 53 ASP C N 1
ATOM 362 C CA . ASP A 1 53 ? -57.426 6.676 -57.583 1.00 57.80 53 ASP C CA 1
ATOM 363 C C . ASP A 1 53 ? -57.125 6.465 -56.103 1.00 52.63 53 ASP C C 1
ATOM 364 O O . ASP A 1 53 ? -58.039 6.107 -55.353 1.00 53.10 53 ASP C O 1
ATOM 369 N N . PHE A 1 54 ? -55.876 6.656 -55.665 1.00 46.82 54 PHE C N 1
ATOM 370 C CA . PHE A 1 54 ? -55.518 6.366 -54.274 1.00 44.46 54 PHE C CA 1
ATOM 371 C C . PHE A 1 54 ? -56.284 7.243 -53.307 1.00 43.31 54 PHE C C 1
ATOM 372 O O . PHE A 1 54 ? -56.815 6.763 -52.302 1.00 47.23 54 PHE C O 1
ATOM 380 N N . GLU A 1 55 ? -56.290 8.539 -53.569 1.00 45.84 55 GLU C N 1
ATOM 381 C CA . GLU A 1 55 ? -56.895 9.512 -52.628 1.00 51.87 55 GLU C CA 1
ATOM 382 C C . GLU A 1 55 ? -58.427 9.524 -52.686 1.00 57.39 55 GLU C C 1
ATOM 383 O O . GLU A 1 55 ? -59.023 9.557 -51.619 1.00 63.21 55 GLU C O 1
ATOM 389 N N . ARG A 1 56 ? -59.033 9.407 -53.866 1.00 55.54 56 ARG C N 1
ATOM 390 C CA . ARG A 1 56 ? -60.512 9.501 -53.983 1.00 57.85 56 ARG C CA 1
ATOM 391 C C . ARG A 1 56 ? -61.172 8.428 -53.123 1.00 62.32 56 ARG C C 1
ATOM 392 O O . ARG A 1 56 ? -60.712 7.304 -53.101 1.00 65.69 56 ARG C O 1
ATOM 400 N N . PRO A 1 57 ? -62.279 8.738 -52.433 1.00 62.30 57 PRO C N 1
ATOM 401 C CA . PRO A 1 57 ? -62.956 7.767 -51.593 1.00 56.74 57 PRO C CA 1
ATOM 402 C C . PRO A 1 57 ? -63.599 6.629 -52.394 1.00 46.40 57 PRO C C 1
ATOM 403 O O . PRO A 1 57 ? -63.912 6.812 -53.528 1.00 41.73 57 PRO C O 1
ATOM 407 N N . ALA A 1 58 ? -63.825 5.501 -51.728 1.00 48.48 58 ALA C N 1
ATOM 408 C CA . ALA A 1 58 ? -64.395 4.287 -52.353 1.00 54.56 58 ALA C CA 1
ATOM 409 C C . ALA A 1 58 ? -65.767 4.593 -52.955 1.00 57.62 58 ALA C C 1
ATOM 410 O O . ALA A 1 58 ? -66.005 4.152 -54.071 1.00 62.07 58 ALA C O 1
ATOM 412 N N . SER A 1 59 ? -66.589 5.391 -52.270 1.00 56.53 59 SER C N 1
ATOM 413 C CA . SER A 1 59 ? -67.938 5.793 -52.746 1.00 57.65 59 SER C CA 1
ATOM 414 C C . SER A 1 59 ? -67.840 6.581 -54.054 1.00 55.79 59 SER C C 1
ATOM 415 O O . SER A 1 59 ? -68.697 6.393 -54.894 1.00 56.67 59 SER C O 1
ATOM 418 N N . ALA A 1 60 ? -66.787 7.379 -54.243 1.00 55.72 60 ALA C N 1
ATOM 419 C CA . ALA A 1 60 ? -66.578 8.151 -55.492 1.00 59.03 60 ALA C CA 1
ATOM 420 C C . ALA A 1 60 ? -65.878 7.308 -56.564 1.00 63.70 60 ALA C C 1
ATOM 421 O O . ALA A 1 60 ? -65.624 7.852 -57.630 1.00 67.53 60 ALA C O 1
ATOM 423 N N . GLY A 1 61 ? -65.575 6.039 -56.279 1.00 64.38 61 GLY C N 1
ATOM 424 C CA . GLY A 1 61 ? -64.916 5.127 -57.227 1.00 61.42 61 GLY C CA 1
ATOM 425 C C . GLY A 1 61 ? -63.426 5.009 -56.998 1.00 59.71 61 GLY C C 1
ATOM 426 O O . GLY A 1 61 ? -62.776 4.329 -57.766 1.00 64.24 61 GLY C O 1
ATOM 427 N N . GLY A 1 62 ? -62.905 5.643 -55.964 1.00 57.92 62 GLY C N 1
ATOM 428 C CA . GLY A 1 62 ? -61.462 5.557 -55.676 1.00 60.39 62 GLY C CA 1
ATOM 429 C C . GLY A 1 62 ? -61.134 4.399 -54.759 1.00 58.25 62 GLY C C 1
ATOM 430 O O . GLY A 1 62 ? -62.031 3.648 -54.436 1.00 57.32 62 GLY C O 1
ATOM 431 N N . LEU A 1 63 ? -59.877 4.262 -54.358 1.00 56.03 63 LEU C N 1
ATOM 432 C CA . LEU A 1 63 ? -59.506 3.135 -53.475 1.00 57.53 63 LEU C CA 1
ATOM 433 C C . LEU A 1 63 ? -59.661 3.517 -52.007 1.00 57.07 63 LEU C C 1
ATOM 434 O O . LEU A 1 63 ? -59.444 2.649 -51.182 1.00 56.77 63 LEU C O 1
ATOM 439 N N . GLY A 1 64 ? -60.033 4.763 -51.709 1.00 56.25 64 GLY C N 1
ATOM 440 C CA . GLY A 1 64 ? -60.245 5.144 -50.323 1.00 49.09 64 GLY C CA 1
ATOM 441 C C . GLY A 1 64 ? -59.006 5.017 -49.465 1.00 49.64 64 GLY C C 1
ATOM 442 O O . GLY A 1 64 ? -59.119 4.771 -48.257 1.00 50.47 64 GLY C O 1
ATOM 443 N N . LEU A 1 65 ? -57.812 5.173 -50.059 1.00 49.62 65 LEU C N 1
ATOM 444 C CA . LEU A 1 65 ? -56.572 5.122 -49.279 1.00 49.16 65 LEU C CA 1
ATOM 445 C C . LEU A 1 65 ? -56.224 6.448 -48.605 1.00 51.69 65 LEU C C 1
ATOM 446 O O . LEU A 1 65 ? -55.371 6.458 -47.712 1.00 53.82 65 LEU C O 1
ATOM 451 N N . GLY A 1 66 ? -56.839 7.570 -49.019 1.00 49.28 66 GLY C N 1
ATOM 452 C CA . GLY A 1 66 ? -56.603 8.850 -48.373 1.00 46.30 66 GLY C CA 1
ATOM 453 C C . GLY A 1 66 ? -55.336 9.580 -48.819 1.00 50.97 66 GLY C C 1
ATOM 454 O O . GLY A 1 66 ? -54.571 9.148 -49.694 1.00 52.54 66 GLY C O 1
ATOM 455 N N . LEU A 1 67 ? -55.122 10.734 -48.178 1.00 51.67 67 LEU C N 1
ATOM 456 C CA . LEU A 1 67 ? -53.950 11.551 -48.460 1.00 47.68 67 LEU C CA 1
ATOM 457 C C . LEU A 1 67 ? -52.667 10.874 -48.004 1.00 44.17 67 LEU C C 1
ATOM 458 O O . LEU A 1 67 ? -51.589 11.184 -48.528 1.00 40.68 67 LEU C O 1
ATOM 463 N N . THR A 1 68 ? -52.757 9.941 -47.057 1.00 45.18 68 THR C N 1
ATOM 464 C CA . THR A 1 68 ? -51.563 9.213 -46.653 1.00 45.21 68 THR C CA 1
ATOM 465 C C . THR A 1 68 ? -50.937 8.502 -47.847 1.00 43.60 68 THR C C 1
ATOM 466 O O . THR A 1 68 ? -49.711 8.535 -48.029 1.00 44.17 68 THR C O 1
ATOM 470 N N . ALA A 1 69 ? -51.763 7.886 -48.697 1.00 40.23 69 ALA C N 1
ATOM 471 C CA . ALA A 1 69 ? -51.227 7.236 -49.890 1.00 40.94 69 ALA C CA 1
ATOM 472 C C . ALA A 1 69 ? -50.638 8.260 -50.843 1.00 39.90 69 ALA C C 1
ATOM 473 O O . ALA A 1 69 ? -49.575 8.027 -51.429 1.00 42.27 69 ALA C O 1
ATOM 475 N N . GLY A 1 70 ? -51.298 9.413 -50.990 1.00 37.00 70 GLY C N 1
ATOM 476 C CA . GLY A 1 70 ? -50.718 10.480 -51.794 1.00 36.09 70 GLY C CA 1
ATOM 477 C C . GLY A 1 70 ? -49.336 10.887 -51.310 1.00 35.17 70 GLY C C 1
ATOM 478 O O . GLY A 1 70 ? -48.429 11.117 -52.112 1.00 41.89 70 GLY C O 1
ATOM 479 N N . VAL A 1 71 ? -49.157 10.962 -49.989 1.00 35.34 71 VAL C N 1
ATOM 480 C CA . VAL A 1 71 ? -47.872 11.313 -49.395 1.00 38.89 71 VAL C CA 1
ATOM 481 C C . VAL A 1 71 ? -46.820 10.242 -49.685 1.00 43.08 71 VAL C C 1
ATOM 482 O O . VAL A 1 71 ? -45.683 10.562 -50.058 1.00 46.19 71 VAL C O 1
ATOM 486 N N . VAL A 1 72 ? -47.191 8.959 -49.567 1.00 44.24 72 VAL C N 1
ATOM 487 C CA . VAL A 1 72 ? -46.271 7.872 -49.905 1.00 40.85 72 VAL C CA 1
ATOM 488 C C . VAL A 1 72 ? -45.812 7.987 -51.356 1.00 38.15 72 VAL C C 1
ATOM 489 O O . VAL A 1 72 ? -44.609 7.913 -51.650 1.00 38.63 72 VAL C O 1
ATOM 493 N N . VAL A 1 73 ? -46.760 8.184 -52.281 1.00 32.67 73 VAL C N 1
ATOM 494 C CA . VAL A 1 73 ? -46.416 8.349 -53.697 1.00 34.67 73 VAL C CA 1
ATOM 495 C C . VAL A 1 73 ? -45.408 9.475 -53.860 1.00 35.51 73 VAL C C 1
ATOM 496 O O . VAL A 1 73 ? -44.366 9.313 -54.503 1.00 34.80 73 VAL C O 1
ATOM 500 N N . ALA A 1 74 ? -45.701 10.629 -53.249 1.00 32.13 74 ALA C N 1
ATOM 501 C CA . ALA A 1 74 ? -44.861 11.803 -53.416 1.00 34.11 74 ALA C CA 1
ATOM 502 C C . ALA A 1 74 ? -43.483 11.591 -52.808 1.00 35.85 74 ALA C C 1
ATOM 503 O O . ALA A 1 74 ? -42.481 12.013 -53.390 1.00 34.36 74 ALA C O 1
ATOM 505 N N . GLU A 1 75 ? -43.411 10.955 -51.636 1.00 31.52 75 GLU C N 1
ATOM 506 C CA . GLU A 1 75 ? -42.106 10.679 -51.055 1.00 35.63 75 GLU C CA 1
ATOM 507 C C . GLU A 1 75 ? -41.301 9.747 -51.945 1.00 39.04 75 GLU C C 1
ATOM 508 O O . GLU A 1 75 ? -40.110 9.981 -52.175 1.00 31.64 75 GLU C O 1
ATOM 514 N N . GLU A 1 76 ? -41.934 8.678 -52.449 1.00 32.05 76 GLU C N 1
ATOM 515 C CA . GLU A 1 76 ? -41.214 7.715 -53.275 1.00 34.02 76 GLU C CA 1
ATOM 516 C C . GLU A 1 76 ? -40.800 8.333 -54.596 1.00 39.05 76 GLU C C 1
ATOM 517 O O . GLU A 1 76 ? -39.740 7.994 -55.130 1.00 40.52 76 GLU C O 1
ATOM 523 N N . LEU A 1 77 ? -41.596 9.278 -55.106 1.00 40.57 77 LEU C N 1
ATOM 524 C CA . LEU A 1 77 ? -41.214 10.044 -56.290 1.00 40.31 77 LEU C CA 1
ATOM 525 C C . LEU A 1 77 ? -40.001 10.933 -56.020 1.00 37.93 77 LEU C C 1
ATOM 526 O O . LEU A 1 77 ? -39.172 11.157 -56.907 1.00 32.20 77 LEU C O 1
ATOM 531 N N . GLY A 1 78 ? -39.937 11.520 -54.826 1.00 38.17 78 GLY C N 1
ATOM 532 C CA . GLY A 1 78 ? -38.798 12.342 -54.476 1.00 37.33 78 GLY C CA 1
ATOM 533 C C . GLY A 1 78 ? -37.528 11.539 -54.288 1.00 33.45 78 GLY C C 1
ATOM 534 O O . GLY A 1 78 ? -36.460 11.950 -54.737 1.00 35.67 78 GLY C O 1
ATOM 535 N N . ARG A 1 79 ? -37.624 10.384 -53.624 1.00 35.75 79 ARG C N 1
ATOM 536 C CA . ARG A 1 79 ? -36.441 9.559 -53.433 1.00 40.26 79 ARG C CA 1
ATOM 537 C C . ARG A 1 79 ? -35.896 9.059 -54.765 1.00 39.34 79 ARG C C 1
ATOM 538 O O . ARG A 1 79 ? -34.677 8.966 -54.943 1.00 40.68 79 ARG C O 1
ATOM 546 N N . ALA A 1 80 ? -36.778 8.756 -55.719 1.00 39.21 80 ALA C N 1
ATOM 547 C CA . ALA A 1 80 ? -36.335 8.234 -57.010 1.00 38.41 80 ALA C CA 1
ATOM 548 C C . ALA A 1 80 ? -35.643 9.278 -57.866 1.00 41.74 80 ALA C C 1
ATOM 549 O O . ALA A 1 80 ? -34.844 8.908 -58.744 1.00 41.49 80 ALA C O 1
ATOM 551 N N . ALA A 1 81 ? -35.939 10.560 -57.639 1.00 40.93 81 ALA C N 1
ATOM 552 C CA . ALA A 1 81 ? -35.436 11.639 -58.488 1.00 40.22 81 ALA C CA 1
ATOM 553 C C . ALA A 1 81 ? -35.800 11.389 -59.953 1.00 41.87 81 ALA C C 1
ATOM 554 O O . ALA A 1 81 ? -34.986 11.567 -60.852 1.00 42.39 81 ALA C O 1
ATOM 556 N N . CYS A 1 82 ? -37.041 10.957 -60.196 1.00 42.39 82 CYS C N 1
ATOM 557 C CA . CYS A 1 82 ? -37.523 10.720 -61.550 1.00 45.64 82 CYS C CA 1
ATOM 558 C C . CYS A 1 82 ? -38.529 11.761 -62.028 1.00 46.32 82 CYS C C 1
ATOM 559 O O . CYS A 1 82 ? -39.098 11.586 -63.111 1.00 51.98 82 CYS C O 1
ATOM 562 N N . GLY A 1 83 ? -38.760 12.843 -61.265 1.00 46.53 83 GLY C N 1
ATOM 563 C CA . GLY A 1 83 ? -39.773 13.832 -61.590 1.00 41.74 83 GLY C CA 1
ATOM 564 C C . GLY A 1 83 ? -41.098 13.546 -60.893 1.00 43.58 83 GLY C C 1
ATOM 565 O O . GLY A 1 83 ? -41.318 12.479 -60.318 1.00 46.97 83 GLY C O 1
ATOM 566 N N . ASN A 1 84 ? -42.018 14.516 -60.957 1.00 45.09 84 ASN C N 1
ATOM 567 C CA . ASN A 1 84 ? -43.275 14.437 -60.201 1.00 43.90 84 ASN C CA 1
ATOM 568 C C . ASN A 1 84 ? -44.507 14.617 -61.089 1.00 41.67 84 ASN C C 1
ATOM 569 O O . ASN A 1 84 ? -45.059 15.721 -61.199 1.00 41.88 84 ASN C O 1
ATOM 574 N N . PRO A 1 85 ? -45.014 13.534 -61.675 1.00 37.62 85 PRO C N 1
ATOM 575 C CA . PRO A 1 85 ? -46.266 13.595 -62.436 1.00 39.06 85 PRO C CA 1
ATOM 576 C C . PRO A 1 85 ? -47.518 13.398 -61.598 1.00 40.59 85 PRO C C 1
ATOM 577 O O . PRO A 1 85 ? -48.624 13.375 -62.146 1.00 42.32 85 PRO C O 1
ATOM 581 N N . TYR A 1 86 ? -47.374 13.265 -60.288 1.00 39.56 86 TYR C N 1
ATOM 582 C CA . TYR A 1 86 ? -48.522 13.124 -59.410 1.00 40.56 86 TYR C CA 1
ATOM 583 C C . TYR A 1 86 ? -49.107 14.465 -58.975 1.00 37.78 86 TYR C C 1
ATOM 584 O O . TYR A 1 86 ? -50.327 14.634 -59.005 1.00 38.41 86 TYR C O 1
ATOM 593 N N . ARG A 1 87 ? -48.259 15.430 -58.596 1.00 35.51 87 ARG C N 1
ATOM 594 C CA . ARG A 1 87 ? -48.707 16.511 -57.717 1.00 36.45 87 ARG C CA 1
ATOM 595 C C . ARG A 1 87 ? -49.784 17.395 -58.360 1.00 36.61 87 ARG C C 1
ATOM 596 O O . ARG A 1 87 ? -50.722 17.830 -57.678 1.00 32.74 87 ARG C O 1
ATOM 604 N N . ALA A 1 88 ? -49.665 17.682 -59.662 1.00 39.16 88 ALA C N 1
ATOM 605 C CA . ALA A 1 88 ? -50.578 18.636 -60.286 1.00 41.72 88 ALA C CA 1
ATOM 606 C C . ALA A 1 88 ? -51.943 18.017 -60.557 1.00 40.31 88 ALA C C 1
ATOM 607 O O . ALA A 1 88 ? -52.974 18.682 -60.396 1.00 39.38 88 ALA C O 1
ATOM 609 N N . ASP A 1 89 ? -51.968 16.750 -60.962 1.00 40.70 89 ASP C N 1
ATOM 610 C CA . ASP A 1 89 ? -53.237 16.073 -61.216 1.00 43.57 89 ASP C CA 1
ATOM 611 C C . ASP A 1 89 ? -53.955 15.691 -59.920 1.00 43.42 89 ASP C C 1
ATOM 612 O O . ASP A 1 89 ? -55.188 15.677 -59.890 1.00 46.92 89 ASP C O 1
ATOM 617 N N . ALA A 1 90 ? -53.219 15.413 -58.835 1.00 41.11 90 ALA C N 1
ATOM 618 C CA . ALA A 1 90 ? -53.853 15.263 -57.523 1.00 39.29 90 ALA C CA 1
ATOM 619 C C . ALA A 1 90 ? -54.470 16.578 -57.032 1.00 41.40 90 ALA C C 1
ATOM 620 O O . ALA A 1 90 ? -55.558 16.580 -56.438 1.00 44.13 90 ALA C O 1
ATOM 622 N N . LEU A 1 91 ? -53.777 17.700 -57.217 1.00 41.10 91 LEU C N 1
ATOM 623 C CA . LEU A 1 91 ? -54.370 18.978 -56.822 1.00 38.64 91 LEU C CA 1
ATOM 624 C C . LEU A 1 91 ? -55.648 19.243 -57.612 1.00 40.38 91 LEU C C 1
ATOM 625 O O . LEU A 1 91 ? -56.696 19.569 -57.036 1.00 40.62 91 LEU C O 1
ATOM 630 N N . ALA A 1 92 ? -55.586 19.062 -58.936 1.00 39.98 92 ALA C N 1
ATOM 631 C CA . ALA A 1 92 ? -56.755 19.290 -59.778 1.00 41.79 92 ALA C CA 1
ATOM 632 C C . ALA A 1 92 ? -57.905 18.359 -59.395 1.00 50.73 92 ALA C C 1
ATOM 633 O O . ALA A 1 92 ? -59.048 18.805 -59.235 1.00 54.38 92 ALA C O 1
ATOM 635 N N . ALA A 1 93 ? -57.610 17.067 -59.192 1.00 51.81 93 ALA C N 1
ATOM 636 C CA . ALA A 1 93 ? -58.653 16.099 -58.850 1.00 48.22 93 ALA C CA 1
ATOM 637 C C . ALA A 1 93 ? -59.322 16.431 -57.521 1.00 49.96 93 ALA C C 1
ATOM 638 O O . ALA A 1 93 ? -60.540 16.271 -57.382 1.00 52.32 93 ALA C O 1
ATOM 640 N N . SER A 1 94 ? -58.552 16.894 -56.526 1.00 48.99 94 SER C N 1
ATOM 641 C CA . SER A 1 94 ? -59.174 17.341 -55.285 1.00 45.41 94 SER C CA 1
ATOM 642 C C . SER A 1 94 ? -60.148 18.491 -55.497 1.00 48.60 94 SER C C 1
ATOM 643 O O . SER A 1 94 ? -60.894 18.824 -54.572 1.00 49.09 94 SER C O 1
ATOM 646 N N . LEU A 1 95 ? -60.166 19.106 -56.678 1.00 53.21 95 LEU C N 1
ATOM 647 C CA . LEU A 1 95 ? -61.132 20.154 -57.003 1.00 52.03 95 LEU C CA 1
ATOM 648 C C . LEU A 1 95 ? -62.071 19.767 -58.154 1.00 51.66 95 LEU C C 1
ATOM 649 O O . LEU A 1 95 ? -62.653 20.648 -58.798 1.00 51.23 95 LEU C O 1
ATOM 654 N N . GLY A 1 96 ? -62.227 18.476 -58.441 1.00 55.70 96 GLY C N 1
ATOM 655 C CA . GLY A 1 96 ? -63.147 18.074 -59.492 1.00 57.68 96 GLY C CA 1
ATOM 656 C C . GLY A 1 96 ? -62.769 18.540 -60.877 1.00 62.12 96 GLY C C 1
ATOM 657 O O . GLY A 1 96 ? -63.639 18.652 -61.746 1.00 65.23 96 GLY C O 1
ATOM 658 N N . HIS A 1 97 ? -61.492 18.797 -61.120 1.00 58.64 97 HIS C N 1
ATOM 659 C CA . HIS A 1 97 ? -61.017 19.314 -62.380 1.00 54.80 97 HIS C CA 1
ATOM 660 C C . HIS A 1 97 ? -60.178 18.254 -63.084 1.00 55.59 97 HIS C C 1
ATOM 661 O O . HIS A 1 97 ? -59.385 17.571 -62.430 1.00 55.81 97 HIS C O 1
ATOM 668 N N . PRO A 1 98 ? -60.334 18.065 -64.395 1.00 59.87 98 PRO C N 1
ATOM 669 C CA . PRO A 1 98 ? -59.555 17.024 -65.082 1.00 62.68 98 PRO C CA 1
ATOM 670 C C . PRO A 1 98 ? -58.088 17.416 -65.164 1.00 60.54 98 PRO C C 1
ATOM 671 O O . PRO A 1 98 ? -57.713 18.577 -64.987 1.00 59.64 98 PRO C O 1
ATOM 675 N N . GLY A 1 99 ? -57.250 16.425 -65.425 1.00 57.32 99 GLY C N 1
ATOM 676 C CA . GLY A 1 99 ? -55.822 16.604 -65.270 1.00 58.36 99 GLY C CA 1
ATOM 677 C C . GLY A 1 99 ? -55.132 17.262 -66.451 1.00 57.81 99 GLY C C 1
ATOM 678 O O . GLY A 1 99 ? -55.748 17.908 -67.302 1.00 58.87 99 GLY C O 1
ATOM 679 N N . GLY A 1 100 ? -53.810 17.099 -66.481 1.00 55.22 100 GLY C N 1
ATOM 680 C CA . GLY A 1 100 ? -53.001 17.472 -67.615 1.00 52.19 100 GLY C CA 1
ATOM 681 C C . GLY A 1 100 ? -52.375 18.851 -67.564 1.00 51.29 100 GLY C C 1
ATOM 682 O O . GLY A 1 100 ? -51.625 19.190 -68.482 1.00 58.21 100 GLY C O 1
ATOM 683 N N . ALA A 1 101 ? -52.635 19.656 -66.535 1.00 45.94 101 ALA C N 1
ATOM 684 C CA . ALA A 1 101 ? -52.066 20.998 -66.501 1.00 47.03 101 ALA C CA 1
ATOM 685 C C . ALA A 1 101 ? -50.874 21.088 -65.554 1.00 45.07 101 ALA C C 1
ATOM 686 O O . ALA A 1 101 ? -50.667 20.254 -64.678 1.00 49.83 101 ALA C O 1
ATOM 688 N N . ALA A 1 102 ? -50.070 22.114 -65.755 1.00 42.53 102 ALA C N 1
ATOM 689 C CA . ALA A 1 102 ? -49.022 22.425 -64.804 1.00 41.10 102 ALA C CA 1
ATOM 690 C C . ALA A 1 102 ? -49.565 23.422 -63.793 1.00 42.61 102 ALA C C 1
ATOM 691 O O . ALA A 1 102 ? -50.344 24.312 -64.136 1.00 45.91 102 ALA C O 1
ATOM 693 N N . SER A 1 103 ? -49.161 23.255 -62.549 1.00 41.15 103 SER C N 1
ATOM 694 C CA . SER A 1 103 ? -49.546 24.121 -61.447 1.00 40.60 103 SER C CA 1
ATOM 695 C C . SER A 1 103 ? -48.463 25.177 -61.186 1.00 43.93 103 SER C C 1
ATOM 696 O O . SER A 1 103 ? -47.263 24.896 -61.303 1.00 45.47 103 SER C O 1
ATOM 699 N N . ALA A 1 104 ? -48.882 26.403 -60.854 1.00 43.01 104 ALA C N 1
ATOM 700 C CA . ALA A 1 104 ? -47.945 27.524 -60.767 1.00 39.57 104 ALA C CA 1
ATOM 701 C C . ALA A 1 104 ? -48.382 28.574 -59.747 1.00 42.79 104 ALA C C 1
ATOM 702 O O . ALA A 1 104 ? -49.576 28.797 -59.518 1.00 43.89 104 ALA C O 1
ATOM 704 N N . GLY A 1 105 ? -47.394 29.254 -59.171 1.00 37.43 105 GLY C N 1
ATOM 705 C CA . GLY A 1 105 ? -47.639 30.411 -58.338 1.00 36.60 105 GLY C CA 1
ATOM 706 C C . GLY A 1 105 ? -47.651 30.139 -56.855 1.00 39.62 105 GLY C C 1
ATOM 707 O O . GLY A 1 105 ? -47.982 31.045 -56.077 1.00 41.51 105 GLY C O 1
ATOM 708 N N . TRP A 1 106 ? -47.291 28.926 -56.444 1.00 33.77 106 TRP C N 1
ATOM 709 C CA . TRP A 1 106 ? -47.301 28.557 -55.041 1.00 35.19 106 TRP C CA 1
ATOM 710 C C . TRP A 1 106 ? -46.219 29.253 -54.248 1.00 34.32 106 TRP C C 1
ATOM 711 O O . TRP A 1 106 ? -46.341 29.346 -53.025 1.00 34.40 106 TRP C O 1
ATOM 722 N N . GLU A 1 107 ? -45.163 29.727 -54.901 1.00 38.17 107 GLU C N 1
ATOM 723 C CA . GLU A 1 107 ? -44.016 30.265 -54.174 1.00 41.15 107 GLU C CA 1
ATOM 724 C C . GLU A 1 107 ? -44.337 31.558 -53.425 1.00 43.13 107 GLU C C 1
ATOM 725 O O . GLU A 1 107 ? -43.559 31.957 -52.556 1.00 48.23 107 GLU C O 1
ATOM 731 N N . ALA A 1 108 ? -45.466 32.196 -53.707 1.00 43.94 108 ALA C N 1
ATOM 732 C CA . ALA A 1 108 ? -45.781 33.524 -53.186 1.00 47.51 108 ALA C CA 1
ATOM 733 C C . ALA A 1 108 ? -46.665 33.398 -51.957 1.00 47.58 108 ALA C C 1
ATOM 734 O O . ALA A 1 108 ? -47.646 32.647 -51.964 1.00 50.90 108 ALA C O 1
ATOM 736 N N . LEU A 1 109 ? -46.286 34.085 -50.887 1.00 45.07 109 LEU C N 1
ATOM 737 C CA . LEU A 1 109 ? -47.109 34.163 -49.700 1.00 45.15 109 LEU C CA 1
ATOM 738 C C . LEU A 1 109 ? -47.389 35.630 -49.392 1.00 47.04 109 LEU C C 1
ATOM 739 O O . LEU A 1 109 ? -46.453 36.440 -49.378 1.00 48.99 109 LEU C O 1
ATOM 744 N N . PRO A 1 110 ? -48.647 36.023 -49.144 1.00 51.73 110 PRO C N 1
ATOM 745 C CA . PRO A 1 110 ? -49.805 35.138 -48.981 1.00 49.46 110 PRO C CA 1
ATOM 746 C C . PRO A 1 110 ? -50.240 34.482 -50.293 1.00 47.75 110 PRO C C 1
ATOM 747 O O . PRO A 1 110 ? -49.849 34.923 -51.374 1.00 44.06 110 PRO C O 1
ATOM 751 N N . VAL A 1 111 ? -51.051 33.431 -50.163 1.00 49.42 111 VAL C N 1
ATOM 752 C CA . VAL A 1 111 ? -51.364 32.548 -51.278 1.00 46.06 111 VAL C CA 1
ATOM 753 C C . VAL A 1 111 ? -51.861 33.367 -52.454 1.00 45.13 111 VAL C C 1
ATOM 754 O O . VAL A 1 111 ? -52.770 34.190 -52.315 1.00 46.77 111 VAL C O 1
ATOM 758 N N . GLY A 1 112 ? -51.223 33.180 -53.607 1.00 43.20 112 GLY C N 1
ATOM 759 C CA . GLY A 1 112 ? -51.615 33.833 -54.839 1.00 43.10 112 GLY C CA 1
ATOM 760 C C . GLY A 1 112 ? -51.030 35.211 -55.074 1.00 44.78 112 GLY C C 1
ATOM 761 O O . GLY A 1 112 ? -51.283 35.782 -56.136 1.00 47.99 112 GLY C O 1
ATOM 762 N N . ALA A 1 113 ? -50.239 35.755 -54.136 1.00 40.31 113 ALA C N 1
ATOM 763 C CA . ALA A 1 113 ? -49.804 37.149 -54.238 1.00 42.27 113 ALA C CA 1
ATOM 764 C C . ALA A 1 113 ? -48.935 37.412 -55.470 1.00 42.91 113 ALA C C 1
ATOM 765 O O . ALA A 1 113 ? -48.875 38.556 -55.933 1.00 45.71 113 ALA C O 1
ATOM 767 N N . GLY A 1 114 ? -48.278 36.389 -56.030 1.00 44.68 114 GLY C N 1
ATOM 768 C CA . GLY A 1 114 ? -47.442 36.605 -57.206 1.00 41.24 114 GLY C CA 1
ATOM 769 C C . GLY A 1 114 ? -48.214 36.851 -58.490 1.00 44.39 114 GLY C C 1
ATOM 770 O O . GLY A 1 114 ? -47.630 37.320 -59.471 1.00 44.82 114 GLY C O 1
ATOM 771 N N . VAL A 1 115 ? -49.503 36.539 -58.510 1.00 47.07 115 VAL C N 1
ATOM 772 C CA . VAL A 1 115 ? -50.363 36.779 -59.662 1.00 46.39 115 VAL C CA 1
ATOM 773 C C . VAL A 1 115 ? -51.584 37.501 -59.109 1.00 47.78 115 VAL C C 1
ATOM 774 O O . VAL A 1 115 ? -52.420 36.894 -58.430 1.00 46.21 115 VAL C O 1
ATOM 778 N N . THR A 1 116 ? -51.679 38.802 -59.350 1.00 50.12 116 THR C N 1
ATOM 779 C CA . THR A 1 116 ? -52.830 39.542 -58.867 1.00 51.77 116 THR C CA 1
ATOM 780 C C . THR A 1 116 ? -53.891 39.604 -59.954 1.00 51.75 116 THR C C 1
ATOM 781 O O . THR A 1 116 ? -53.589 39.867 -61.128 1.00 51.07 116 THR C O 1
ATOM 785 N N . ALA A 1 117 ? -55.126 39.310 -59.555 1.00 51.14 117 ALA C N 1
ATOM 786 C CA . ALA A 1 117 ? -56.293 39.394 -60.415 1.00 51.12 117 ALA C CA 1
ATOM 787 C C . ALA A 1 117 ? -57.075 40.644 -60.025 1.00 55.90 117 ALA C C 1
ATOM 788 O O . ALA A 1 117 ? -57.558 40.756 -58.892 1.00 56.03 117 ALA C O 1
ATOM 790 N N . THR A 1 118 ? -57.198 41.581 -60.950 1.00 58.70 118 THR C N 1
ATOM 791 C CA . THR A 1 118 ? -57.965 42.784 -60.686 1.00 63.99 118 THR C CA 1
ATOM 792 C C . THR A 1 118 ? -59.290 42.701 -61.436 1.00 65.42 118 THR C C 1
ATOM 793 O O . THR A 1 118 ? -59.338 42.269 -62.594 1.00 62.64 118 THR C O 1
ATOM 797 N N . ALA A 1 119 ? -60.362 43.090 -60.750 1.00 67.78 119 ALA C N 1
ATOM 798 C CA . ALA A 1 119 ? -61.713 42.944 -61.284 1.00 68.81 119 ALA C CA 1
ATOM 799 C C . ALA A 1 119 ? -61.897 43.697 -62.600 1.00 68.26 119 ALA C C 1
ATOM 800 O O . ALA A 1 119 ? -61.527 44.868 -62.726 1.00 66.23 119 ALA C O 1
ATOM 802 N N . ARG A 1 120 ? -62.484 43.010 -63.572 1.00 68.99 120 ARG C N 1
ATOM 803 C CA . ARG A 1 120 ? -62.907 43.545 -64.862 1.00 70.10 120 ARG C CA 1
ATOM 804 C C . ARG A 1 120 ? -64.427 43.400 -64.931 1.00 79.80 120 ARG C C 1
ATOM 805 O O . ARG A 1 120 ? -65.078 43.056 -63.938 1.00 83.78 120 ARG C O 1
ATOM 807 N N . ALA A 1 121 ? -65.004 43.661 -66.103 1.00 83.46 121 ALA C N 1
ATOM 808 C CA . ALA A 1 121 ? -66.444 43.480 -66.231 1.00 88.38 121 ALA C CA 1
ATOM 809 C C . ALA A 1 121 ? -66.811 42.001 -66.176 1.00 90.61 121 ALA C C 1
ATOM 810 O O . ALA A 1 121 ? -67.462 41.540 -65.228 1.00 91.92 121 ALA C O 1
ATOM 812 N N . GLY A 1 122 ? -66.350 41.228 -67.157 1.00 89.34 122 GLY C N 1
ATOM 813 C CA . GLY A 1 122 ? -66.738 39.835 -67.243 1.00 88.24 122 GLY C CA 1
ATOM 814 C C . GLY A 1 122 ? -65.841 38.878 -66.481 1.00 86.52 122 GLY C C 1
ATOM 815 O O . GLY A 1 122 ? -65.800 37.687 -66.808 1.00 87.05 122 GLY C O 1
ATOM 816 N N . GLY A 1 123 ? -65.104 39.375 -65.481 1.00 81.90 123 GLY C N 1
ATOM 817 C CA . GLY A 1 123 ? -64.120 38.546 -64.801 1.00 76.87 123 GLY C CA 1
ATOM 818 C C . GLY A 1 123 ? -62.978 39.269 -64.110 1.00 69.77 123 GLY C C 1
ATOM 819 O O . GLY A 1 123 ? -63.194 40.097 -63.224 1.00 66.54 123 GLY C O 1
ATOM 820 N N . TRP A 1 124 ? -61.746 38.913 -64.464 1.00 69.20 124 TRP C N 1
ATOM 821 C CA . TRP A 1 124 ? -60.559 39.547 -63.907 1.00 61.72 124 TRP C CA 1
ATOM 822 C C . TRP A 1 124 ? -59.477 39.604 -64.972 1.00 58.79 124 TRP C C 1
ATOM 823 O O . TRP A 1 124 ? -59.529 38.904 -65.990 1.00 55.50 124 TRP C O 1
ATOM 834 N N . ASP A 1 125 ? -58.464 40.423 -64.701 1.00 59.36 125 ASP C N 1
ATOM 835 C CA . ASP A 1 125 ? -57.232 40.437 -65.477 1.00 58.48 125 ASP C CA 1
ATOM 836 C C . ASP A 1 125 ? -56.062 40.081 -64.574 1.00 52.78 125 ASP C C 1
ATOM 837 O O . ASP A 1 125 ? -55.932 40.620 -63.471 1.00 51.70 125 ASP C O 1
ATOM 842 N N . LEU A 1 126 ? -55.226 39.171 -65.052 1.00 51.67 126 LEU C N 1
ATOM 843 C CA . LEU A 1 126 ? -54.112 38.618 -64.298 1.00 49.60 126 LEU C CA 1
ATOM 844 C C . LEU A 1 126 ? -52.816 39.290 -64.730 1.00 47.01 126 LEU C C 1
ATOM 845 O O . LEU A 1 126 ? -52.504 39.333 -65.923 1.00 46.61 126 LEU C O 1
ATOM 850 N N . THR A 1 127 ? -52.040 39.764 -63.764 1.00 47.93 127 THR C N 1
ATOM 851 C CA . THR A 1 127 ? -50.694 40.249 -64.036 1.00 44.77 127 THR C CA 1
ATOM 852 C C . THR A 1 127 ? -49.752 39.711 -62.973 1.00 42.10 127 THR C C 1
ATOM 853 O O . THR A 1 127 ? -50.080 39.736 -61.783 1.00 42.25 127 THR C O 1
ATOM 857 N N . GLY A 1 128 ? -48.583 39.243 -63.405 1.00 42.80 128 GLY C N 1
ATOM 858 C CA . GLY A 1 128 ? -47.568 38.755 -62.495 1.00 41.95 128 GLY C CA 1
ATOM 859 C C . GLY A 1 128 ? -46.707 37.714 -63.181 1.00 46.65 128 GLY C C 1
ATOM 860 O O . GLY A 1 128 ? -46.750 37.544 -64.388 1.00 45.49 128 GLY C O 1
ATOM 861 N N . ALA A 1 129 ? -45.909 37.022 -62.379 1.00 50.86 129 ALA C N 1
ATOM 862 C CA . ALA A 1 129 ? -45.128 35.896 -62.869 1.00 46.72 129 ALA C CA 1
ATOM 863 C C . ALA A 1 129 ? -45.170 34.796 -61.818 1.00 44.36 129 ALA C C 1
ATOM 864 O O . ALA A 1 129 ? -45.472 35.039 -60.648 1.00 41.32 129 ALA C O 1
ATOM 866 N N . ALA A 1 130 ? -44.877 33.576 -62.253 1.00 42.99 130 ALA C N 1
ATOM 867 C CA . ALA A 1 130 ? -45.123 32.408 -61.425 1.00 43.57 130 ALA C CA 1
ATOM 868 C C . ALA A 1 130 ? -44.210 31.259 -61.844 1.00 40.96 130 ALA C C 1
ATOM 869 O O . ALA A 1 130 ? -43.951 31.055 -63.031 1.00 45.69 130 ALA C O 1
ATOM 871 N N . THR A 1 131 ? -43.752 30.498 -60.869 1.00 39.44 131 THR C N 1
ATOM 872 C CA . THR A 1 131 ? -43.016 29.271 -61.134 1.00 40.96 131 THR C CA 1
ATOM 873 C C . THR A 1 131 ? -43.993 28.133 -61.413 1.00 41.91 131 THR C C 1
ATOM 874 O O . THR A 1 131 ? -44.920 27.907 -60.631 1.00 36.94 131 THR C O 1
ATOM 878 N N . ALA A 1 132 ? -43.778 27.409 -62.513 1.00 43.07 132 ALA C N 1
ATOM 879 C CA . ALA A 1 132 ? -44.574 26.240 -62.880 1.00 41.06 132 ALA C CA 1
ATOM 880 C C . ALA A 1 132 ? -43.886 24.939 -62.463 1.00 43.73 132 ALA C C 1
ATOM 881 O O . ALA A 1 132 ? -42.656 24.843 -62.420 1.00 44.28 132 ALA C O 1
ATOM 883 N N . ASP A 1 133 ? -44.697 23.926 -62.167 1.00 42.13 133 ASP C N 1
ATOM 884 C CA . ASP A 1 133 ? -44.203 22.577 -61.936 1.00 40.40 133 ASP C CA 1
ATOM 885 C C . ASP A 1 133 ? -44.255 21.707 -63.185 1.00 45.35 133 ASP C C 1
ATOM 886 O O . ASP A 1 133 ? -44.039 20.493 -63.094 1.00 49.85 133 ASP C O 1
ATOM 891 N N . GLY A 1 134 ? -44.553 22.283 -64.337 1.00 44.38 134 GLY C N 1
ATOM 892 C CA . GLY A 1 134 ? -44.619 21.513 -65.553 1.00 45.50 134 GLY C CA 1
ATOM 893 C C . GLY A 1 134 ? -44.325 22.404 -66.730 1.00 49.00 134 GLY C C 1
ATOM 894 O O . GLY A 1 134 ? -43.801 23.514 -66.570 1.00 46.96 134 GLY C O 1
ATOM 895 N N . PRO A 1 135 ? -44.661 21.944 -67.935 1.00 51.72 135 PRO C N 1
ATOM 896 C CA . PRO A 1 135 ? -44.423 22.764 -69.140 1.00 50.04 135 PRO C CA 1
ATOM 897 C C . PRO A 1 135 ? -45.133 24.101 -69.033 1.00 45.03 135 PRO C C 1
ATOM 898 O O . PRO A 1 135 ? -46.354 24.169 -68.893 1.00 44.98 135 PRO C O 1
ATOM 902 N N . ALA A 1 136 ? -44.354 25.174 -69.086 1.00 45.69 136 ALA C N 1
ATOM 903 C CA . ALA A 1 136 ? -44.938 26.503 -68.975 1.00 44.66 136 ALA C CA 1
ATOM 904 C C . ALA A 1 136 ? -45.771 26.874 -70.200 1.00 47.73 136 ALA C C 1
ATOM 905 O O . ALA A 1 136 ? -46.623 27.762 -70.116 1.00 52.77 136 ALA C O 1
ATOM 907 N N . ASP A 1 137 ? -45.562 26.206 -71.325 1.00 47.33 137 ASP C N 1
ATOM 908 C CA . ASP A 1 137 ? -46.334 26.448 -72.535 1.00 54.46 137 ASP C CA 1
ATOM 909 C C . ASP A 1 137 ? -47.564 25.545 -72.667 1.00 53.72 137 ASP C C 1
ATOM 910 O O . ASP A 1 137 ? -48.243 25.609 -73.698 1.00 52.75 137 ASP C O 1
ATOM 915 N N . GLY A 1 138 ? -47.862 24.699 -71.674 1.00 51.10 138 GLY C N 1
ATOM 916 C CA . GLY A 1 138 ? -49.068 23.896 -71.710 1.00 49.95 138 GLY C CA 1
ATOM 917 C C . GLY A 1 138 ? -50.232 24.559 -70.993 1.00 48.04 138 GLY C C 1
ATOM 918 O O . GLY A 1 138 ? -50.191 25.750 -70.663 1.00 47.64 138 GLY C O 1
ATOM 919 N N . PRO A 1 139 ? -51.306 23.811 -70.754 1.00 48.45 139 PRO C N 1
ATOM 920 C CA . PRO A 1 139 ? -52.358 24.322 -69.869 1.00 47.59 139 PRO C CA 1
ATOM 921 C C . PRO A 1 139 ? -51.830 24.428 -68.444 1.00 44.87 139 PRO C C 1
ATOM 922 O O . PRO A 1 139 ? -50.939 23.680 -68.030 1.00 43.93 139 PRO C O 1
ATOM 926 N N . LEU A 1 140 ? -52.381 25.387 -67.703 1.00 38.93 140 LEU C N 1
ATOM 927 C CA . LEU A 1 140 ? -51.867 25.779 -66.399 1.00 38.20 140 LEU C CA 1
ATOM 928 C C . LEU A 1 140 ? -52.992 25.903 -65.384 1.00 40.74 140 LEU C C 1
ATOM 929 O O . LEU A 1 140 ? -54.118 26.288 -65.722 1.00 41.89 140 LEU C O 1
ATOM 934 N N . LEU A 1 141 ? -52.608 25.728 -64.127 1.00 40.90 141 LEU C N 1
ATOM 935 C CA . LEU A 1 141 ? -53.431 25.951 -62.918 1.00 42.46 141 LEU C CA 1
ATOM 936 C C . LEU A 1 141 ? -52.639 27.009 -62.143 1.00 43.31 141 LEU C C 1
ATOM 937 O O . LEU A 1 141 ? -51.550 26.684 -61.688 1.00 38.11 141 LEU C O 1
ATOM 942 N N . VAL A 1 142 ? -53.174 28.223 -62.010 1.00 44.65 142 VAL C N 1
ATOM 943 C CA . VAL A 1 142 ? -52.423 29.360 -61.474 1.00 42.52 142 VAL C CA 1
ATOM 944 C C . VAL A 1 142 ? -53.026 29.795 -60.148 1.00 39.21 142 VAL C C 1
ATOM 945 O O . VAL A 1 142 ? -54.198 30.187 -60.093 1.00 40.97 142 VAL C O 1
ATOM 949 N N . ALA A 1 143 ? -52.226 29.767 -59.089 1.00 33.13 143 ALA C N 1
ATOM 950 C CA . ALA A 1 143 ? -52.621 30.427 -57.853 1.00 39.74 143 ALA C CA 1
ATOM 951 C C . ALA A 1 143 ? -52.537 31.939 -58.038 1.00 43.50 143 ALA C C 1
ATOM 952 O O . ALA A 1 143 ? -51.454 32.487 -58.299 1.00 42.83 143 ALA C O 1
ATOM 954 N N . ALA A 1 144 ? -53.681 32.604 -57.911 1.00 41.83 144 ALA C N 1
ATOM 955 C CA . ALA A 1 144 ? -53.812 34.039 -58.130 1.00 39.84 144 ALA C CA 1
ATOM 956 C C . ALA A 1 144 ? -54.584 34.642 -56.961 1.00 45.37 144 ALA C C 1
ATOM 957 O O . ALA A 1 144 ? -55.148 33.930 -56.128 1.00 50.00 144 ALA C O 1
ATOM 959 N N . ARG A 1 145 ? -54.600 35.966 -56.873 1.00 45.79 145 ARG C N 1
ATOM 960 C CA . ARG A 1 145 ? -55.212 36.625 -55.727 1.00 47.78 145 ARG C CA 1
ATOM 961 C C . ARG A 1 145 ? -56.092 37.768 -56.205 1.00 53.99 145 ARG C C 1
ATOM 962 O O . ARG A 1 145 ? -55.601 38.730 -56.807 1.00 60.33 145 ARG C O 1
ATOM 970 N N . ALA A 1 146 ? -57.389 37.646 -55.953 1.00 54.80 146 ALA C N 1
ATOM 971 C CA . ALA A 1 146 ? -58.382 38.653 -56.300 1.00 57.37 146 ALA C CA 1
ATOM 972 C C . ALA A 1 146 ? -58.805 39.322 -55.000 1.00 62.17 146 ALA C C 1
ATOM 973 O O . ALA A 1 146 ? -59.378 38.666 -54.121 1.00 63.17 146 ALA C O 1
ATOM 975 N N . GLY A 1 147 ? -58.477 40.610 -54.866 1.00 60.98 147 GLY C N 1
ATOM 976 C CA . GLY A 1 147 ? -58.840 41.412 -53.712 1.00 60.36 147 GLY C CA 1
ATOM 977 C C . GLY A 1 147 ? -58.654 40.759 -52.356 1.00 64.85 147 GLY C C 1
ATOM 978 O O . GLY A 1 147 ? -59.470 40.963 -51.450 1.00 69.59 147 GLY C O 1
ATOM 979 N N . GLY A 1 148 ? -57.587 39.983 -52.190 1.00 67.97 148 GLY C N 1
ATOM 980 C CA . GLY A 1 148 ? -57.375 39.267 -50.947 1.00 66.36 148 GLY C CA 1
ATOM 981 C C . GLY A 1 148 ? -58.099 37.944 -50.843 1.00 64.77 148 GLY C C 1
ATOM 982 O O . GLY A 1 148 ? -58.068 37.321 -49.776 1.00 67.66 148 GLY C O 1
ATOM 983 N N . GLU A 1 149 ? -58.767 37.502 -51.910 1.00 61.04 149 GLU C N 1
ATOM 984 C CA . GLU A 1 149 ? -59.339 36.167 -51.963 1.00 54.97 149 GLU C CA 1
ATOM 985 C C . GLU A 1 149 ? -58.422 35.292 -52.802 1.00 54.19 149 GLU C C 1
ATOM 986 O O . GLU A 1 149 ? -58.257 35.565 -53.997 1.00 54.54 149 GLU C O 1
ATOM 988 N N . PRO A 1 150 ? -57.788 34.263 -52.237 1.00 49.25 150 PRO C N 1
ATOM 989 C CA . PRO A 1 150 ? -56.897 33.406 -53.042 1.00 48.93 150 PRO C CA 1
ATOM 990 C C . PRO A 1 150 ? -57.670 32.376 -53.857 1.00 51.13 150 PRO C C 1
ATOM 991 O O . PRO A 1 150 ? -58.512 31.643 -53.331 1.00 51.97 150 PRO C O 1
ATOM 995 N N . LEU A 1 151 ? -57.343 32.281 -55.142 1.00 51.21 151 LEU C N 1
ATOM 996 C CA . LEU A 1 151 ? -58.063 31.367 -56.014 1.00 47.78 151 LEU C CA 1
ATOM 997 C C . LEU A 1 151 ? -57.135 30.735 -57.050 1.00 47.55 151 LEU C C 1
ATOM 998 O O . LEU A 1 151 ? -56.031 31.220 -57.339 1.00 41.38 151 LEU C O 1
ATOM 1003 N N . LEU A 1 152 ? -57.595 29.591 -57.543 1.00 47.01 152 LEU C N 1
ATOM 1004 C CA . LEU A 1 152 ? -56.888 28.767 -58.541 1.00 42.01 152 LEU C CA 1
ATOM 1005 C C . LEU A 1 152 ? -57.567 28.944 -59.894 1.00 45.09 152 LEU C C 1
ATOM 1006 O O . LEU A 1 152 ? -58.708 28.556 -60.026 1.00 48.72 152 LEU C O 1
ATOM 1011 N N . VAL A 1 153 ? -56.827 29.436 -60.875 1.00 43.65 153 VAL C N 1
ATOM 1012 C CA . VAL A 1 153 ? -57.403 29.766 -62.200 1.00 42.40 153 VAL C CA 1
ATOM 1013 C C . VAL A 1 153 ? -56.839 28.861 -63.284 1.00 45.66 153 VAL C C 1
ATOM 1014 O O . VAL A 1 153 ? -55.633 28.713 -63.361 1.00 45.18 153 VAL C O 1
ATOM 1018 N N . ALA A 1 154 ? -57.723 28.307 -64.104 1.00 49.36 154 ALA C N 1
ATOM 1019 C CA . ALA A 1 154 ? -57.304 27.486 -65.256 1.00 48.66 154 ALA C CA 1
ATOM 1020 C C . ALA A 1 154 ? -56.989 28.453 -66.394 1.00 51.83 154 ALA C C 1
ATOM 1021 O O . ALA A 1 154 ? -57.791 29.347 -66.630 1.00 52.56 154 ALA C O 1
ATOM 1023 N N . VAL A 1 155 ? -55.831 28.302 -67.025 1.00 49.94 155 VAL C N 1
ATOM 1024 C CA . VAL A 1 155 ? -55.433 29.188 -68.148 1.00 51.66 155 VAL C CA 1
ATOM 1025 C C . VAL A 1 155 ? -55.088 28.299 -69.337 1.00 52.57 155 VAL C C 1
ATOM 1026 O O . VAL A 1 155 ? -54.328 27.368 -69.151 1.00 52.12 155 VAL C O 1
ATOM 1030 N N . GLU A 1 156 ? -55.638 28.613 -70.503 1.00 52.09 156 GLU C N 1
ATOM 1031 C CA . GLU A 1 156 ? -55.394 27.849 -71.752 1.00 56.17 156 GLU C CA 1
ATOM 1032 C C . GLU A 1 156 ? -53.992 28.146 -72.283 1.00 59.76 156 GLU C C 1
ATOM 1033 O O . GLU A 1 156 ? -53.533 29.261 -72.132 1.00 59.72 156 GLU C O 1
ATOM 1035 N N . PRO A 1 157 ? -53.388 27.235 -73.061 1.00 64.66 157 PRO C N 1
ATOM 1036 C CA . PRO A 1 157 ? -52.028 27.393 -73.554 1.00 66.65 157 PRO C CA 1
ATOM 1037 C C . PRO A 1 157 ? -51.686 28.660 -74.342 1.00 71.58 157 PRO C C 1
ATOM 1038 O O . PRO A 1 157 ? -50.560 29.079 -74.238 1.00 77.12 157 PRO C O 1
ATOM 1042 N N . GLY A 1 158 ? -52.589 29.204 -75.148 1.00 68.40 158 GLY C N 1
ATOM 1043 C CA . GLY A 1 158 ? -52.166 30.423 -75.858 1.00 68.18 158 GLY C CA 1
ATOM 1044 C C . GLY A 1 158 ? -52.961 31.652 -75.475 1.00 67.62 158 GLY C C 1
ATOM 1045 O O . GLY A 1 158 ? -53.190 32.471 -76.344 1.00 67.66 158 GLY C O 1
ATOM 1046 N N . ALA A 1 159 ? -53.287 31.840 -74.195 1.00 70.72 159 ALA C N 1
ATOM 1047 C CA . ALA A 1 159 ? -54.090 32.981 -73.784 1.00 68.72 159 ALA C CA 1
ATOM 1048 C C . ALA A 1 159 ? -53.339 34.291 -74.038 1.00 68.27 159 ALA C C 1
ATOM 1049 O O . ALA A 1 159 ? -52.107 34.331 -73.987 1.00 69.64 159 ALA C O 1
ATOM 1051 N N . PRO A 1 160 ? -54.056 35.367 -74.356 1.00 68.10 160 PRO C N 1
ATOM 1052 C CA . PRO A 1 160 ? -53.383 36.651 -74.599 1.00 69.09 160 PRO C CA 1
ATOM 1053 C C . PRO A 1 160 ? -52.699 37.161 -73.336 1.00 69.57 160 PRO C C 1
ATOM 1054 O O . PRO A 1 160 ? -53.208 36.992 -72.223 1.00 67.80 160 PRO C O 1
ATOM 1058 N N . GLY A 1 161 ? -51.532 37.788 -73.521 1.00 68.59 161 GLY C N 1
ATOM 1059 C CA . GLY A 1 161 ? -50.757 38.298 -72.403 1.00 64.00 161 GLY C CA 1
ATOM 1060 C C . GLY A 1 161 ? -50.006 37.242 -71.629 1.00 60.10 161 GLY C C 1
ATOM 1061 O O . GLY A 1 161 ? -49.413 37.556 -70.586 1.00 55.20 161 GLY C O 1
ATOM 1062 N N . LEU A 1 162 ? -50.016 36.003 -72.115 1.00 60.24 162 LEU C N 1
ATOM 1063 C CA . LEU A 1 162 ? -49.385 34.869 -71.461 1.00 57.33 162 LEU C CA 1
ATOM 1064 C C . LEU A 1 162 ? -48.072 34.546 -72.164 1.00 54.63 162 LEU C C 1
ATOM 1065 O O . LEU A 1 162 ? -48.071 34.173 -73.342 1.00 51.63 162 LEU C O 1
ATOM 1070 N N . THR A 1 163 ? -46.963 34.675 -71.442 1.00 57.28 163 THR C N 1
ATOM 1071 C CA . THR A 1 163 ? -45.640 34.363 -71.967 1.00 61.85 163 THR C CA 1
ATOM 1072 C C . THR A 1 163 ? -45.028 33.246 -71.136 1.00 60.36 163 THR C C 1
ATOM 1073 O O . THR A 1 163 ? -44.997 33.327 -69.902 1.00 58.99 163 THR C O 1
ATOM 1077 N N . ALA A 1 164 ? -44.550 32.214 -71.812 1.00 58.93 164 ALA C N 1
ATOM 1078 C CA . ALA A 1 164 ? -43.945 31.060 -71.160 1.00 58.04 164 ALA C CA 1
ATOM 1079 C C . ALA A 1 164 ? -42.429 31.178 -71.250 1.00 57.28 164 ALA C C 1
ATOM 1080 O O . ALA A 1 164 ? -41.872 31.238 -72.349 1.00 63.20 164 ALA C O 1
ATOM 1082 N N . GLY A 1 165 ? -41.771 31.237 -70.100 1.00 55.67 165 GLY C N 1
ATOM 1083 C CA . GLY A 1 165 ? -40.326 31.234 -70.048 1.00 56.29 165 GLY C CA 1
ATOM 1084 C C . GLY A 1 165 ? -39.814 29.821 -69.861 1.00 61.37 165 GLY C C 1
ATOM 1085 O O . GLY A 1 165 ? -39.780 29.299 -68.737 1.00 62.84 165 GLY C O 1
ATOM 1086 N N . THR A 1 166 ? -39.420 29.183 -70.960 1.00 60.54 166 THR C N 1
ATOM 1087 C CA . THR A 1 166 ? -38.996 27.792 -70.912 1.00 62.25 166 THR C CA 1
ATOM 1088 C C . THR A 1 166 ? -37.479 27.629 -70.891 1.00 63.48 166 THR C C 1
ATOM 1089 O O . THR A 1 166 ? -36.996 26.492 -70.801 1.00 64.20 166 THR C O 1
ATOM 1093 N N . GLY A 1 167 ? -36.716 28.726 -70.947 1.00 63.83 167 GLY C N 1
ATOM 1094 C CA . GLY A 1 167 ? -35.276 28.604 -70.795 1.00 64.79 167 GLY C CA 1
ATOM 1095 C C . GLY A 1 167 ? -34.873 28.063 -69.431 1.00 68.61 167 GLY C C 1
ATOM 1096 O O . GLY A 1 167 ? -34.090 27.115 -69.329 1.00 74.68 167 GLY C O 1
ATOM 1097 N N . CYS A 1 168 ? -35.423 28.633 -68.365 1.00 63.60 168 CYS C N 1
ATOM 1098 C CA . CYS A 1 168 ? -34.944 28.287 -67.038 1.00 58.35 168 CYS C CA 1
ATOM 1099 C C . CYS A 1 168 ? -35.600 27.007 -66.536 1.00 54.37 168 CYS C C 1
ATOM 1100 O O . CYS A 1 168 ? -36.552 26.487 -67.119 1.00 55.59 168 CYS C O 1
ATOM 1103 N N . TRP A 1 169 ? -35.076 26.506 -65.417 1.00 51.35 169 TRP C N 1
ATOM 1104 C CA . TRP A 1 169 ? -35.726 25.458 -64.667 1.00 48.71 169 TRP C CA 1
ATOM 1105 C C . TRP A 1 169 ? -35.619 25.816 -63.188 1.00 45.15 169 TRP C C 1
ATOM 1106 O O . TRP A 1 169 ? -34.536 26.187 -62.719 1.00 46.83 169 TRP C O 1
ATOM 1117 N N . PRO A 1 170 ? -36.708 25.726 -62.430 1.00 46.79 170 PRO C N 1
ATOM 1118 C CA . PRO A 1 170 ? -38.048 25.361 -62.897 1.00 44.06 170 PRO C CA 1
ATOM 1119 C C . PRO A 1 170 ? -38.626 26.455 -63.802 1.00 48.08 170 PRO C C 1
ATOM 1120 O O . PRO A 1 170 ? -38.218 27.624 -63.709 1.00 48.21 170 PRO C O 1
ATOM 1124 N N . GLN A 1 171 ? -39.526 26.064 -64.699 1.00 47.08 171 GLN C N 1
ATOM 1125 C CA . GLN A 1 171 ? -39.997 26.964 -65.741 1.00 45.91 171 GLN C CA 1
ATOM 1126 C C . GLN A 1 171 ? -40.934 28.015 -65.166 1.00 44.18 171 GLN C C 1
ATOM 1127 O O . GLN A 1 171 ? -41.453 27.889 -64.051 1.00 42.38 171 GLN C O 1
ATOM 1133 N N . VAL A 1 172 ? -41.150 29.069 -65.942 1.00 43.21 172 VAL C N 1
ATOM 1134 C CA . VAL A 1 172 ? -41.830 30.247 -65.429 1.00 42.04 172 VAL C CA 1
ATOM 1135 C C . VAL A 1 172 ? -42.908 30.690 -66.405 1.00 43.77 172 VAL C C 1
ATOM 1136 O O . VAL A 1 172 ? -42.774 30.561 -67.625 1.00 44.04 172 VAL C O 1
ATOM 1140 N N . VAL A 1 173 ? -43.984 31.219 -65.850 1.00 42.53 173 VAL C N 1
ATOM 1141 C CA . VAL A 1 173 ? -45.098 31.744 -66.614 1.00 44.50 173 VAL C CA 1
ATOM 1142 C C . VAL A 1 173 ? -45.298 33.204 -66.222 1.00 44.08 173 VAL C C 1
ATOM 1143 O O . VAL A 1 173 ? -45.300 33.542 -65.033 1.00 42.66 173 VAL C O 1
ATOM 1147 N N . ARG A 1 174 ? -45.421 34.069 -67.220 1.00 47.53 174 ARG C N 1
ATOM 1148 C CA . ARG A 1 174 ? -45.709 35.481 -67.021 1.00 47.50 174 ARG C CA 1
ATOM 1149 C C . ARG A 1 174 ? -47.082 35.840 -67.596 1.00 41.73 174 ARG C C 1
ATOM 1150 O O . ARG A 1 174 ? -47.432 35.436 -68.708 1.00 39.31 174 ARG C O 1
ATOM 1158 N N . PHE A 1 175 ? -47.840 36.629 -66.854 1.00 39.98 175 PHE C N 1
ATOM 1159 C CA . PHE A 1 175 ? -49.128 37.138 -67.312 1.00 40.33 175 PHE C CA 1
ATOM 1160 C C . PHE A 1 175 ? -49.040 38.652 -67.388 1.00 44.33 175 PHE C C 1
ATOM 1161 O O . PHE A 1 175 ? -48.683 39.296 -66.400 1.00 43.43 175 PHE C O 1
ATOM 1169 N N . GLU A 1 176 ? -49.371 39.216 -68.553 1.00 48.31 176 GLU C N 1
ATOM 1170 C CA . GLU A 1 176 ? -49.526 40.665 -68.714 1.00 47.27 176 GLU C CA 1
ATOM 1171 C C . GLU A 1 176 ? -51.003 40.921 -69.030 1.00 49.04 176 GLU C C 1
ATOM 1172 O O . GLU A 1 176 ? -51.430 40.836 -70.181 1.00 51.52 176 GLU C O 1
ATOM 1174 N N . ALA A 1 177 ? -51.781 41.216 -67.984 1.00 48.63 177 ALA C N 1
ATOM 1175 C CA . ALA A 1 177 ? -53.234 41.433 -68.072 1.00 50.63 177 ALA C CA 1
ATOM 1176 C C . ALA A 1 177 ? -53.946 40.303 -68.814 1.00 53.83 177 ALA C C 1
ATOM 1177 O O . ALA A 1 177 ? -54.806 40.542 -69.664 1.00 55.53 177 ALA C O 1
ATOM 1179 N N . THR A 1 178 ? -53.593 39.057 -68.487 1.00 54.71 178 THR C N 1
ATOM 1180 C CA . THR A 1 178 ? -54.257 37.898 -69.093 1.00 53.93 178 THR C CA 1
ATOM 1181 C C . THR A 1 178 ? -55.673 37.761 -68.537 1.00 54.81 178 THR C C 1
ATOM 1182 O O . THR A 1 178 ? -55.852 37.745 -67.310 1.00 53.10 178 THR C O 1
ATOM 1186 N N . PRO A 1 179 ? -56.696 37.672 -69.395 1.00 53.24 179 PRO C N 1
ATOM 1187 C CA . PRO A 1 179 ? -58.094 37.721 -68.932 1.00 57.01 179 PRO C CA 1
ATOM 1188 C C . PRO A 1 179 ? -58.710 36.356 -68.646 1.00 59.34 179 PRO C C 1
ATOM 1189 O O . PRO A 1 179 ? -58.586 35.400 -69.419 1.00 59.04 179 PRO C O 1
ATOM 1193 N N . VAL A 1 180 ? -59.362 36.288 -67.500 1.00 61.66 180 VAL C N 1
ATOM 1194 C CA . VAL A 1 180 ? -60.023 35.032 -67.075 1.00 60.26 180 VAL C CA 1
ATOM 1195 C C . VAL A 1 180 ? -61.454 35.377 -66.683 1.00 61.04 180 VAL C C 1
ATOM 1196 O O . VAL A 1 180 ? -61.737 36.539 -66.406 1.00 63.62 180 VAL C O 1
ATOM 1200 N N . THR A 1 181 ? -62.321 34.384 -66.694 1.00 57.80 181 THR C N 1
ATOM 1201 C CA . THR A 1 181 ? -63.732 34.620 -66.329 1.00 60.42 181 THR C CA 1
ATOM 1202 C C . THR A 1 181 ? -64.056 33.801 -65.085 1.00 61.31 181 THR C C 1
ATOM 1203 O O . THR A 1 181 ? -63.277 32.926 -64.729 1.00 60.95 181 THR C O 1
ATOM 1207 N N . PRO A 1 182 ? -65.229 33.978 -64.454 1.00 60.51 182 PRO C N 1
ATOM 1208 C CA . PRO A 1 182 ? -65.605 33.200 -63.277 1.00 57.06 182 PRO C CA 1
ATOM 1209 C C . PRO A 1 182 ? -65.638 31.690 -63.558 1.00 51.29 182 PRO C C 1
ATOM 1210 O O . PRO A 1 182 ? -65.371 30.959 -62.668 1.00 49.47 182 PRO C O 1
ATOM 1214 N N . ALA A 1 183 ? -65.988 31.281 -64.779 1.00 46.52 183 ALA C N 1
ATOM 1215 C CA . ALA A 1 183 ? -65.988 29.885 -65.257 1.00 50.97 183 ALA C CA 1
ATOM 1216 C C . ALA A 1 183 ? -64.570 29.294 -65.274 1.00 56.43 183 ALA C C 1
ATOM 1217 O O . ALA A 1 183 ? -64.469 28.084 -65.275 1.00 57.58 183 ALA C O 1
ATOM 1219 N N . ASP A 1 184 ? -63.534 30.120 -65.421 1.00 56.83 184 ASP C N 1
ATOM 1220 C CA . ASP A 1 184 ? -62.115 29.677 -65.410 1.00 56.96 184 ASP C CA 1
ATOM 1221 C C . ASP A 1 184 ? -61.618 29.426 -63.985 1.00 52.86 184 ASP C C 1
ATOM 1222 O O . ASP A 1 184 ? -60.540 28.882 -63.858 1.00 50.24 184 ASP C O 1
ATOM 1227 N N . VAL A 1 185 ? -62.359 29.852 -62.967 1.00 50.71 185 VAL C N 1
ATOM 1228 C CA . VAL A 1 185 ? -61.943 29.624 -61.555 1.00 51.13 185 VAL C CA 1
ATOM 1229 C C . VAL A 1 185 ? -62.151 28.153 -61.182 1.00 46.83 185 VAL C C 1
ATOM 1230 O O . VAL A 1 185 ? -63.278 27.719 -61.191 1.00 49.09 185 VAL C O 1
ATOM 1234 N N . VAL A 1 186 ? -61.084 27.436 -60.841 1.00 45.67 186 VAL 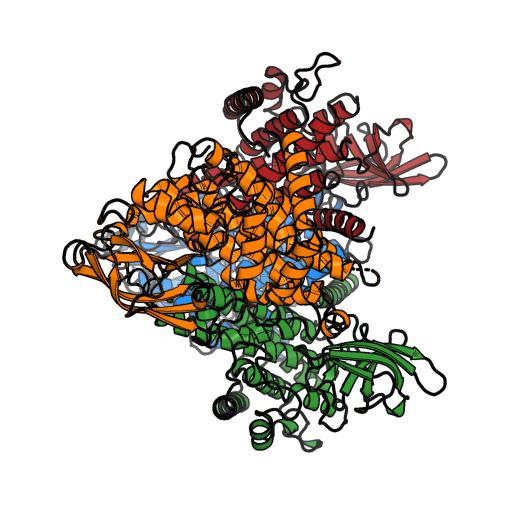C N 1
ATOM 1235 C CA . VAL A 1 186 ? -61.201 26.016 -60.521 1.00 46.88 186 VAL C CA 1
ATOM 1236 C C . VAL A 1 186 ? -61.646 25.829 -59.084 1.00 49.62 186 VAL C C 1
ATOM 1237 O O . VAL A 1 186 ? -62.367 24.869 -58.773 1.00 53.50 186 VAL C O 1
ATOM 1241 N N . GLY A 1 187 ? -61.280 26.768 -58.221 1.00 49.13 187 GLY C N 1
ATOM 1242 C CA . GLY A 1 187 ? -61.698 26.682 -56.814 1.00 49.01 187 GLY C CA 1
ATOM 1243 C C . GLY A 1 187 ? -60.956 27.666 -55.945 1.00 51.54 187 GLY C C 1
ATOM 1244 O O . GLY A 1 187 ? -60.000 28.255 -56.421 1.00 53.95 187 GLY C O 1
ATOM 1245 N N . ALA A 1 188 ? -61.443 27.871 -54.729 1.00 49.45 188 ALA C N 1
ATOM 1246 C CA . ALA A 1 188 ? -60.790 28.783 -53.769 1.00 46.22 188 ALA C CA 1
ATOM 1247 C C . ALA A 1 188 ? -59.559 28.111 -53.163 1.00 47.80 188 ALA C C 1
ATOM 1248 O O . ALA A 1 188 ? -59.503 26.899 -53.145 1.00 52.59 188 ALA C O 1
ATOM 1250 N N . LEU A 1 189 ? -58.629 28.903 -52.659 1.00 43.40 189 LEU C N 1
ATOM 1251 C CA . LEU A 1 189 ? -57.403 28.350 -52.049 1.00 50.15 189 LEU C CA 1
ATOM 1252 C C . LEU A 1 189 ? -57.283 28.946 -50.652 1.00 56.22 189 LEU C C 1
ATOM 1253 O O . LEU A 1 189 ? -56.294 29.602 -50.360 1.00 55.33 189 LEU C O 1
ATOM 1258 N N . ASP A 1 190 ? -58.252 28.607 -49.813 1.00 59.79 190 ASP C N 1
ATOM 1259 C CA . ASP A 1 190 ? -58.384 29.083 -48.419 1.00 61.39 190 ASP C CA 1
ATOM 1260 C C . ASP A 1 190 ? -57.485 28.254 -47.507 1.00 61.53 190 ASP C C 1
ATOM 1261 O O . ASP A 1 190 ? -56.960 27.255 -47.952 1.00 60.52 190 ASP C O 1
ATOM 1266 N N . ASP A 1 191 ? -57.425 28.625 -46.231 1.00 63.80 191 ASP C N 1
ATOM 1267 C CA . ASP A 1 191 ? -56.530 28.003 -45.220 1.00 68.61 191 ASP C CA 1
ATOM 1268 C C . ASP A 1 191 ? -57.242 26.872 -44.478 1.00 66.08 191 ASP C C 1
ATOM 1269 O O . ASP A 1 191 ? -56.726 26.439 -43.459 1.00 66.04 191 ASP C O 1
ATOM 1274 N N . SER A 1 192 ? -58.341 26.369 -45.032 1.00 65.84 192 SER C N 1
ATOM 1275 C CA . SER A 1 192 ? -59.142 25.279 -44.433 1.00 69.03 192 SER C CA 1
ATOM 1276 C C . SER A 1 192 ? -58.250 24.070 -44.151 1.00 67.94 192 SER C C 1
ATOM 1277 O O . SER A 1 192 ? -57.424 23.712 -44.978 1.00 69.56 192 SER C O 1
ATOM 1280 N N . PRO A 1 193 ? -58.449 23.381 -43.019 1.00 65.64 193 PRO C N 1
ATOM 1281 C CA . PRO A 1 193 ? -57.594 22.269 -42.614 1.00 63.53 193 PRO C CA 1
ATOM 1282 C C . PRO A 1 193 ? -57.559 21.057 -43.556 1.00 58.30 193 PRO C C 1
ATOM 1283 O O . PRO A 1 193 ? -56.562 20.418 -43.581 1.00 58.43 193 PRO C O 1
ATOM 1287 N N . THR A 1 194 ? -58.667 20.712 -44.200 1.00 51.93 194 THR C N 1
ATOM 1288 C CA . THR A 1 194 ? -58.665 19.556 -45.125 1.00 52.54 194 THR C CA 1
ATOM 1289 C C . THR A 1 194 ? -58.848 20.042 -46.556 1.00 54.28 194 THR C C 1
ATOM 1290 O O . THR A 1 194 ? -59.163 19.226 -47.402 1.00 57.56 194 THR C O 1
ATOM 1294 N N . GLY A 1 195 ? -58.616 21.329 -46.792 1.00 49.87 195 GLY C N 1
ATOM 1295 C CA . GLY A 1 195 ? -58.778 21.952 -48.116 1.00 47.57 195 GLY C CA 1
ATOM 1296 C C . GLY A 1 195 ? -57.688 21.593 -49.107 1.00 48.03 195 GLY C C 1
ATOM 1297 O O . GLY A 1 195 ? -56.684 21.018 -48.720 1.00 46.80 195 GLY C O 1
ATOM 1298 N N . PRO A 1 196 ? -57.894 21.858 -50.406 1.00 45.04 196 PRO C N 1
ATOM 1299 C CA . PRO A 1 196 ? -56.912 21.538 -51.433 1.00 46.21 196 PRO C CA 1
ATOM 1300 C C . PRO A 1 196 ? -55.500 22.084 -51.176 1.00 45.19 196 PRO C C 1
ATOM 1301 O O . PRO A 1 196 ? -54.578 21.400 -51.440 1.00 37.55 196 PRO C O 1
ATOM 1305 N N . LEU A 1 197 ? -55.396 23.310 -50.675 1.00 44.25 197 LEU C N 1
ATOM 1306 C CA . LEU A 1 197 ? -54.089 23.892 -50.380 1.00 41.08 197 LEU C CA 1
ATOM 1307 C C . LEU A 1 197 ? -53.351 23.085 -49.324 1.00 37.87 197 LEU C C 1
ATOM 1308 O O . LEU A 1 197 ? -52.137 22.844 -49.446 1.00 36.99 197 LEU C O 1
ATOM 1313 N N . ALA A 1 198 ? -54.070 22.690 -48.264 1.00 36.25 198 ALA C N 1
ATOM 1314 C CA . ALA A 1 198 ? -53.490 21.917 -47.178 1.00 32.99 198 ALA C CA 1
ATOM 1315 C C . ALA A 1 198 ? -53.001 20.563 -47.669 1.00 34.16 198 ALA C C 1
ATOM 1316 O O . ALA A 1 198 ? -51.899 20.129 -47.314 1.00 33.36 198 ALA C O 1
ATOM 1318 N N . ARG A 1 199 ? -53.797 19.889 -48.507 1.00 35.59 199 ARG C N 1
ATOM 1319 C CA . ARG A 1 199 ? -53.328 18.641 -49.103 1.00 36.43 199 ARG C CA 1
ATOM 1320 C C . ARG A 1 199 ? -52.141 18.888 -50.022 1.00 37.48 199 ARG C C 1
ATOM 1321 O O . ARG A 1 199 ? -51.191 18.111 -50.027 1.00 39.46 199 ARG C O 1
ATOM 1329 N N . ALA A 1 200 ? -52.183 19.961 -50.810 1.00 37.75 200 ALA C N 1
ATOM 1330 C CA . ALA A 1 200 ? -51.092 20.234 -51.740 1.00 37.44 200 ALA C CA 1
ATOM 1331 C C . ALA A 1 200 ? -49.793 20.505 -50.993 1.00 38.08 200 ALA C C 1
ATOM 1332 O O . ALA A 1 200 ? -48.722 20.073 -51.434 1.00 37.00 200 ALA C O 1
ATOM 1334 N N . ARG A 1 201 ? -49.874 21.232 -49.864 1.00 35.96 201 ARG C N 1
ATOM 1335 C CA . ARG A 1 201 ? -48.708 21.441 -49.015 1.00 30.41 201 ARG C CA 1
ATOM 1336 C C . ARG A 1 201 ? -48.190 20.125 -48.449 1.00 31.97 201 ARG C C 1
ATOM 1337 O O . ARG A 1 201 ? -46.975 19.911 -48.359 1.00 34.07 201 ARG C O 1
ATOM 1345 N N . LEU A 1 202 ? -49.080 19.239 -48.032 1.00 33.35 202 LEU C N 1
ATOM 1346 C CA . LEU A 1 202 ? -48.597 17.990 -47.452 1.00 36.00 202 LEU C CA 1
ATOM 1347 C C . LEU A 1 202 ? -47.920 17.119 -48.502 1.00 35.86 202 LEU C C 1
ATOM 1348 O O . LEU A 1 202 ? -46.902 16.488 -48.221 1.00 37.23 202 LEU C O 1
ATOM 1353 N N . ARG A 1 203 ? -48.461 17.096 -49.721 1.00 37.68 203 ARG C N 1
ATOM 1354 C CA . ARG A 1 203 ? -47.811 16.387 -50.811 1.00 33.76 203 ARG C CA 1
ATOM 1355 C C . ARG A 1 203 ? -46.432 16.969 -51.106 1.00 33.97 203 ARG C C 1
ATOM 1356 O O . ARG A 1 203 ? -45.481 16.222 -51.371 1.00 38.13 203 ARG C O 1
ATOM 1364 N N . GLN A 1 204 ? -46.307 18.300 -51.109 1.00 36.31 204 GLN C N 1
ATOM 1365 C CA . GLN A 1 204 ? -45.001 18.904 -51.353 1.00 34.62 204 GLN C CA 1
ATOM 1366 C C . GLN A 1 204 ? -44.027 18.582 -50.225 1.00 35.02 204 GLN C C 1
ATOM 1367 O O . GLN A 1 204 ? -42.859 18.277 -50.488 1.00 32.67 204 GLN C O 1
ATOM 1373 N N . ALA A 1 205 ? -44.501 18.596 -48.970 1.00 32.88 205 ALA C N 1
ATOM 1374 C CA . ALA A 1 205 ? -43.643 18.214 -47.849 1.00 31.14 205 ALA C CA 1
ATOM 1375 C C . ALA A 1 205 ? -43.124 16.795 -48.034 1.00 33.21 205 ALA C C 1
ATOM 1376 O O . ALA A 1 205 ? -41.927 16.531 -47.848 1.00 33.45 205 ALA C O 1
ATOM 1378 N N . ALA A 1 206 ? -44.009 15.883 -48.452 1.00 30.23 206 ALA C N 1
ATOM 1379 C CA . ALA A 1 206 ? -43.621 14.496 -48.660 1.00 37.65 206 ALA C CA 1
ATOM 1380 C C . ALA A 1 206 ? -42.580 14.386 -49.763 1.00 36.03 206 ALA C C 1
ATOM 1381 O O . ALA A 1 206 ? -41.623 13.607 -49.659 1.00 36.65 206 ALA C O 1
ATOM 1383 N N . TYR A 1 207 ? -42.766 15.157 -50.836 1.00 33.50 207 TYR C N 1
ATOM 1384 C CA . TYR A 1 207 ? -41.814 15.152 -51.938 1.00 32.72 207 TYR C CA 1
ATOM 1385 C C . TYR A 1 207 ? -40.426 15.572 -51.459 1.00 32.17 207 TYR C C 1
ATOM 1386 O O . TYR A 1 207 ? -39.426 14.940 -51.804 1.00 33.38 207 TYR C O 1
ATOM 1395 N N . LEU A 1 208 ? -40.355 16.642 -50.655 1.00 35.39 208 LEU C N 1
ATOM 1396 C CA . LEU A 1 208 ? -39.069 17.097 -50.122 1.00 37.23 208 LEU C CA 1
ATOM 1397 C C . LEU A 1 208 ? -38.464 16.056 -49.191 1.00 36.56 208 LEU C C 1
ATOM 1398 O O . LEU A 1 208 ? -37.237 15.911 -49.121 1.00 36.32 208 LEU C O 1
ATOM 1403 N N . LEU A 1 209 ? -39.311 15.350 -48.433 1.00 34.58 209 LEU C N 1
ATOM 1404 C CA . LEU A 1 209 ? -38.807 14.302 -47.557 1.00 33.35 209 LEU C CA 1
ATOM 1405 C C . LEU A 1 209 ? -38.144 13.197 -48.364 1.00 36.97 209 LEU C C 1
ATOM 1406 O O . LEU A 1 209 ? -37.058 12.728 -47.998 1.00 40.18 209 LEU C O 1
ATOM 1411 N N . GLY A 1 210 ? -38.760 12.795 -49.486 1.00 36.46 210 GLY C N 1
ATOM 1412 C CA . GLY A 1 210 ? -38.146 11.788 -50.348 1.00 36.74 210 GLY C CA 1
ATOM 1413 C C . GLY A 1 210 ? -36.849 12.249 -50.999 1.00 39.41 210 GLY C C 1
ATOM 1414 O O . GLY A 1 210 ? -35.912 11.458 -51.170 1.00 39.93 210 GLY C O 1
ATOM 1415 N N . VAL A 1 211 ? -36.773 13.534 -51.370 1.00 36.75 211 VAL C N 1
ATOM 1416 C CA . VAL A 1 211 ? -35.562 14.079 -51.982 1.00 35.66 211 VAL C CA 1
ATOM 1417 C C . VAL A 1 211 ? -34.398 14.048 -50.994 1.00 36.96 211 VAL C C 1
ATOM 1418 O O . VAL A 1 211 ? -33.326 13.484 -51.265 1.00 33.64 211 VAL C O 1
ATOM 1422 N N . ALA A 1 212 ? -34.597 14.660 -49.826 1.00 33.18 212 ALA C N 1
ATOM 1423 C CA . ALA A 1 212 ? -33.602 14.593 -48.769 1.00 30.87 212 ALA C CA 1
ATOM 1424 C C . ALA A 1 212 ? -33.208 13.151 -48.462 1.00 33.78 212 ALA C C 1
ATOM 1425 O O . ALA A 1 212 ? -32.018 12.844 -48.291 1.00 38.82 212 ALA C O 1
ATOM 1427 N N . ASP A 1 213 ? -34.193 12.250 -48.408 1.00 35.92 213 ASP C N 1
ATOM 1428 C CA . ASP A 1 213 ? -33.935 10.851 -48.063 1.00 39.98 213 ASP C CA 1
ATOM 1429 C C . ASP A 1 213 ? -33.083 10.163 -49.132 1.00 39.81 213 ASP C C 1
ATOM 1430 O O . ASP A 1 213 ? -32.106 9.469 -48.816 1.00 39.79 213 ASP C O 1
ATOM 1435 N N . GLY A 1 214 ? -33.430 10.363 -50.407 1.00 39.01 214 GLY C N 1
ATOM 1436 C CA . GLY A 1 214 ? -32.608 9.826 -51.478 1.00 37.89 214 GLY C CA 1
ATOM 1437 C C . GLY A 1 214 ? -31.177 10.320 -51.401 1.00 38.76 214 GLY C C 1
ATOM 1438 O O . GLY A 1 214 ? -30.230 9.532 -51.506 1.00 37.21 214 GLY C O 1
ATOM 1439 N N . ALA A 1 215 ? -31.001 11.633 -51.191 1.00 34.94 215 ALA C N 1
ATOM 1440 C CA . ALA A 1 215 ? -29.658 12.204 -51.099 1.00 31.68 215 ALA C CA 1
ATOM 1441 C C . ALA A 1 215 ? -28.882 11.603 -49.941 1.00 31.06 215 ALA C C 1
ATOM 1442 O O . ALA A 1 215 ? -27.714 11.239 -50.082 1.00 42.14 215 ALA C O 1
ATOM 1444 N N . HIS A 1 216 ? -29.518 11.511 -48.780 1.00 45.02 216 HIS C N 1
ATOM 1445 C CA . HIS A 1 216 ? -28.844 10.978 -47.606 1.00 40.76 216 HIS C CA 1
ATOM 1446 C C . HIS A 1 216 ? -28.439 9.519 -47.822 1.00 39.24 216 HIS C C 1
ATOM 1447 O O . HIS A 1 216 ? -27.325 9.118 -47.455 1.00 38.42 216 HIS C O 1
ATOM 1454 N N . ARG A 1 217 ? -29.314 8.731 -48.456 1.00 35.60 217 ARG C N 1
ATOM 1455 C CA . ARG A 1 217 ? -28.994 7.341 -48.795 1.00 38.83 217 ARG C CA 1
ATOM 1456 C C . ARG A 1 217 ? -27.680 7.232 -49.567 1.00 39.66 217 ARG C C 1
ATOM 1457 O O . ARG A 1 217 ? -26.854 6.360 -49.274 1.00 38.88 217 ARG C O 1
ATOM 1465 N N . ILE A 1 218 ? -27.461 8.101 -50.564 1.00 42.19 218 ILE C N 1
ATOM 1466 C CA . ILE A 1 218 ? -26.254 7.888 -51.356 1.00 42.14 218 ILE C CA 1
ATOM 1467 C C . ILE A 1 218 ? -25.011 8.385 -50.622 1.00 41.70 218 ILE C C 1
ATOM 1468 O O . ILE A 1 218 ? -23.931 7.811 -50.784 1.00 44.04 218 ILE C O 1
ATOM 1473 N N . ALA A 1 219 ? -25.118 9.429 -49.794 1.00 43.61 219 ALA C N 1
ATOM 1474 C CA . ALA A 1 219 ? -23.947 9.860 -49.026 1.00 39.87 219 ALA C CA 1
ATOM 1475 C C . ALA A 1 219 ? -23.557 8.817 -47.978 1.00 39.01 219 ALA C C 1
ATOM 1476 O O . ALA A 1 219 ? -22.370 8.535 -47.787 1.00 38.28 219 ALA C O 1
ATOM 1478 N N . VAL A 1 220 ? -24.538 8.228 -47.288 1.00 40.34 220 VAL C N 1
ATOM 1479 C CA . VAL A 1 220 ? -24.215 7.165 -46.339 1.00 43.06 220 VAL C CA 1
ATOM 1480 C C . VAL A 1 220 ? -23.516 6.016 -47.059 1.00 47.27 220 VAL C C 1
ATOM 1481 O O . VAL A 1 220 ? -22.495 5.501 -46.585 1.00 44.93 220 VAL C O 1
ATOM 1485 N N . ARG A 1 221 ? -24.036 5.625 -48.234 1.00 48.47 221 ARG C N 1
ATOM 1486 C CA . ARG A 1 221 ? -23.433 4.538 -49.010 1.00 47.67 221 ARG C CA 1
ATOM 1487 C C . ARG A 1 221 ? -22.019 4.886 -49.448 1.00 46.83 221 ARG C C 1
ATOM 1488 O O . ARG A 1 221 ? -21.092 4.089 -49.267 1.00 46.59 221 ARG C O 1
ATOM 1496 N N . HIS A 1 222 ? -21.828 6.084 -50.016 1.00 45.82 222 HIS C N 1
ATOM 1497 C CA . HIS A 1 222 ? -20.482 6.503 -50.405 1.00 45.74 222 HIS C CA 1
ATOM 1498 C C . HIS A 1 222 ? -19.546 6.572 -49.213 1.00 41.50 222 HIS C C 1
ATOM 1499 O O . HIS A 1 222 ? -18.395 6.133 -49.302 1.00 44.33 222 HIS C O 1
ATOM 1506 N N . ALA A 1 223 ? -20.014 7.120 -48.089 1.00 38.68 223 ALA C N 1
ATOM 1507 C CA . ALA A 1 223 ? -19.150 7.225 -46.916 1.00 40.55 223 ALA C CA 1
ATOM 1508 C C . ALA A 1 223 ? -18.696 5.861 -46.426 1.00 47.64 223 ALA C C 1
ATOM 1509 O O . ALA A 1 223 ? -17.707 5.777 -45.684 1.00 50.47 223 ALA C O 1
ATOM 1511 N N . GLY A 1 224 ? -19.393 4.789 -46.829 1.00 45.42 224 GLY C N 1
ATOM 1512 C CA . GLY A 1 224 ? -18.980 3.454 -46.470 1.00 46.09 224 GLY C CA 1
ATOM 1513 C C . GLY A 1 224 ? -17.928 2.832 -47.369 1.00 50.95 224 GLY C C 1
ATOM 1514 O O . GLY A 1 224 ? -17.251 1.899 -46.929 1.00 48.87 224 GLY C O 1
ATOM 1515 N N . VAL A 1 225 ? -17.776 3.306 -48.613 1.00 53.13 225 VAL C N 1
ATOM 1516 C CA . VAL A 1 225 ? -16.775 2.721 -49.511 1.00 52.98 225 VAL C CA 1
ATOM 1517 C C . VAL A 1 225 ? -15.548 3.626 -49.652 1.00 52.49 225 VAL C C 1
ATOM 1518 O O . VAL A 1 225 ? -14.418 3.146 -49.808 1.00 53.37 225 VAL C O 1
ATOM 1522 N N . ARG A 1 226 ? -15.751 4.936 -49.605 1.00 51.33 226 ARG C N 1
ATOM 1523 C CA . ARG A 1 226 ? -14.643 5.855 -49.827 1.00 51.10 226 ARG 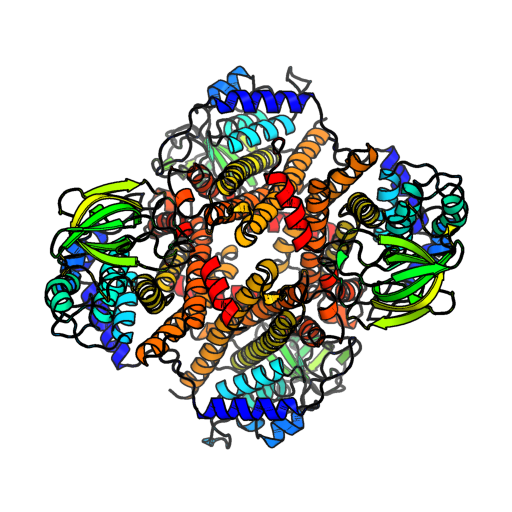C CA 1
ATOM 1524 C C . ARG A 1 226 ? -13.724 5.868 -48.604 1.00 52.90 226 ARG C C 1
ATOM 1525 O O . ARG A 1 226 ? -14.180 6.034 -47.469 1.00 53.21 226 ARG C O 1
ATOM 1533 N N . ARG A 1 227 ? -12.428 5.657 -48.832 1.00 55.04 227 ARG C N 1
ATOM 1534 C CA . ARG A 1 227 ? -11.442 5.627 -47.760 1.00 58.00 227 ARG C CA 1
ATOM 1535 C C . ARG A 1 227 ? -10.431 6.750 -47.956 1.00 54.55 227 ARG C C 1
ATOM 1536 O O . ARG A 1 227 ? -10.064 7.066 -49.087 1.00 52.88 227 ARG C O 1
ATOM 1544 N N . GLN A 1 228 ? -10.027 7.378 -46.848 1.00 55.10 228 GLN C N 1
ATOM 1545 C CA . GLN A 1 228 ? -8.915 8.326 -46.795 1.00 54.70 228 GLN C CA 1
ATOM 1546 C C . GLN A 1 228 ? -8.228 8.167 -45.440 1.00 58.12 228 GLN C C 1
ATOM 1547 O O . GLN A 1 228 ? -8.901 7.996 -44.416 1.00 62.36 228 GLN C O 1
ATOM 1553 N N . PHE A 1 229 ? -6.891 8.235 -45.430 1.00 59.26 229 PHE C N 1
ATOM 1554 C CA . PHE A 1 229 ? -6.095 7.944 -44.226 1.00 58.45 229 PHE C CA 1
ATOM 1555 C C . PHE A 1 229 ? -6.392 6.543 -43.693 1.00 64.06 229 PHE C C 1
ATOM 1556 O O . PHE A 1 229 ? -6.368 6.309 -42.480 1.00 64.92 229 PHE C O 1
ATOM 1564 N N . ASP A 1 230 ? -6.715 5.627 -44.614 1.00 67.73 230 ASP C N 1
ATOM 1565 C CA . ASP A 1 230 ? -6.925 4.196 -44.343 1.00 72.27 230 ASP C CA 1
ATOM 1566 C C . ASP A 1 230 ? -8.083 3.927 -43.385 1.00 71.48 230 ASP C C 1
ATOM 1567 O O . ASP A 1 230 ? -8.086 2.914 -42.682 1.00 73.34 230 ASP C O 1
ATOM 1572 N N . THR A 1 231 ? -9.080 4.810 -43.349 1.00 69.51 231 THR C N 1
ATOM 1573 C CA . THR A 1 231 ? -10.319 4.541 -42.630 1.00 67.03 231 THR C CA 1
ATOM 1574 C C . THR A 1 231 ? -11.501 4.914 -43.514 1.00 59.63 231 THR C C 1
ATOM 1575 O O . THR A 1 231 ? -11.379 5.752 -44.412 1.00 55.86 231 THR C O 1
ATOM 1579 N N . ARG A 1 232 ? -12.631 4.241 -43.285 1.00 56.52 232 ARG C N 1
ATOM 1580 C CA . ARG A 1 232 ? -13.870 4.611 -43.955 1.00 53.66 232 ARG C CA 1
ATOM 1581 C C . ARG A 1 232 ? -14.220 6.058 -43.622 1.00 48.73 232 ARG C C 1
ATOM 1582 O O . ARG A 1 232 ? -14.026 6.511 -42.494 1.00 48.24 232 ARG C O 1
ATOM 1590 N N . LEU A 1 233 ? -14.730 6.797 -44.612 1.00 48.63 233 LEU C N 1
ATOM 1591 C CA . LEU A 1 233 ? -15.251 8.132 -44.325 1.00 47.80 233 LEU C CA 1
ATOM 1592 C C . LEU A 1 233 ? -16.255 8.089 -43.175 1.00 47.04 233 LEU C C 1
ATOM 1593 O O . LEU A 1 233 ? -16.216 8.932 -42.276 1.00 46.03 233 LEU C O 1
ATOM 1598 N N . ARG A 1 234 ? -17.121 7.085 -43.165 1.00 49.82 234 ARG C N 1
ATOM 1599 C CA . ARG A 1 234 ? -18.149 6.997 -42.101 1.00 54.14 234 ARG C CA 1
ATOM 1600 C C . ARG A 1 234 ? -17.502 6.761 -40.729 1.00 57.95 234 ARG C C 1
ATOM 1601 O O . ARG A 1 234 ? -18.180 6.976 -39.744 1.00 59.85 234 ARG C O 1
ATOM 1609 N N . ASP A 1 235 ? -16.250 6.305 -40.682 1.00 62.29 235 ASP C N 1
ATOM 1610 C CA . ASP A 1 235 ? -15.521 6.121 -39.424 1.00 64.90 235 ASP C CA 1
ATOM 1611 C C . ASP A 1 235 ? -14.773 7.377 -38.960 1.00 65.19 235 ASP C C 1
ATOM 1612 O O . ASP A 1 235 ? -14.037 7.308 -37.964 1.00 64.49 235 ASP C O 1
ATOM 1617 N N . LEU A 1 236 ? -14.904 8.508 -39.668 1.00 62.54 236 LEU C N 1
ATOM 1618 C CA . LEU A 1 236 ? -14.275 9.751 -39.236 1.00 60.36 236 LEU C CA 1
ATOM 1619 C C . LEU A 1 236 ? -15.326 10.635 -38.595 1.00 61.07 236 LEU C C 1
ATOM 1620 O O . LEU A 1 236 ? -16.255 11.068 -39.294 1.00 63.09 236 LEU C O 1
ATOM 1625 N N . PRO A 1 237 ? -15.210 10.945 -37.297 1.00 62.12 237 PRO C N 1
ATOM 1626 C CA . PRO A 1 237 ? -16.218 11.787 -36.625 1.00 59.11 237 PRO C CA 1
ATOM 1627 C C . PRO A 1 237 ? -16.653 13.027 -37.384 1.00 55.77 237 PRO C C 1
ATOM 1628 O O . PRO A 1 237 ? -17.832 13.391 -37.313 1.00 54.27 237 PRO C O 1
ATOM 1632 N N . ALA A 1 238 ? -15.756 13.684 -38.116 1.00 55.81 238 ALA C N 1
ATOM 1633 C CA . ALA A 1 238 ? -16.151 14.914 -38.794 1.00 55.30 238 ALA C CA 1
ATOM 1634 C C . ALA A 1 238 ? -17.099 14.666 -39.963 1.00 52.52 238 ALA C C 1
ATOM 1635 O O . ALA A 1 238 ? -17.757 15.608 -40.419 1.00 49.14 238 ALA C O 1
ATOM 1637 N N . VAL A 1 239 ? -17.155 13.444 -40.484 1.00 51.99 239 VAL C N 1
ATOM 1638 C CA . VAL A 1 239 ? -18.105 13.097 -41.536 1.00 51.02 239 VAL C CA 1
ATOM 1639 C C . VAL A 1 239 ? -19.327 12.400 -40.965 1.00 47.59 239 VAL C C 1
ATOM 1640 O O . VAL A 1 239 ? -20.452 12.701 -41.363 1.00 42.18 239 VAL C O 1
ATOM 1644 N N . ALA A 1 240 ? -19.114 11.475 -40.025 1.00 46.80 240 ALA C N 1
ATOM 1645 C CA . ALA A 1 240 ? -20.230 10.694 -39.498 1.00 42.80 240 ALA C CA 1
ATOM 1646 C C . ALA A 1 240 ? -21.205 11.562 -38.703 1.00 43.71 240 ALA C C 1
ATOM 1647 O O . ALA A 1 240 ? -22.429 11.371 -38.796 1.00 44.29 240 ALA C O 1
ATOM 1649 N N . PHE A 1 241 ? -20.695 12.525 -37.922 1.00 39.06 241 PHE C N 1
ATOM 1650 C CA . PHE A 1 241 ? -21.598 13.343 -37.111 1.00 37.74 241 PHE C CA 1
ATOM 1651 C C . PHE A 1 241 ? -22.555 14.176 -37.958 1.00 42.01 241 PHE C C 1
ATOM 1652 O O . PHE A 1 241 ? -23.754 14.207 -37.636 1.00 41.05 241 PHE C O 1
ATOM 1660 N N . PRO A 1 242 ? -22.117 14.884 -39.012 1.00 41.29 242 PRO C N 1
ATOM 1661 C CA . PRO A 1 242 ? -23.102 15.531 -39.893 1.00 42.02 242 PRO C CA 1
ATOM 1662 C C . PRO A 1 242 ? -24.077 14.561 -40.554 1.00 40.00 242 PRO C C 1
ATOM 1663 O O . PRO A 1 242 ? -25.256 14.901 -40.735 1.00 40.34 242 PRO C O 1
ATOM 1667 N N . LEU A 1 243 ? -23.632 13.360 -40.919 1.00 38.21 243 LEU C N 1
ATOM 1668 C CA . LEU A 1 243 ? -24.570 12.399 -41.492 1.00 36.99 243 LEU C CA 1
ATOM 1669 C C . LEU A 1 243 ? -25.569 11.897 -40.452 1.00 37.29 243 LEU C C 1
ATOM 1670 O O . LEU A 1 243 ? -26.723 11.627 -40.786 1.00 39.06 243 LEU C O 1
ATOM 1675 N N . ALA A 1 244 ? -25.163 11.811 -39.186 1.00 35.99 244 ALA C N 1
ATOM 1676 C CA . ALA A 1 244 ? -26.086 11.399 -38.138 1.00 36.58 244 ALA C CA 1
ATOM 1677 C C . ALA A 1 244 ? -27.076 12.500 -37.802 1.00 38.64 244 ALA C C 1
ATOM 1678 O O . ALA A 1 244 ? -28.226 12.203 -37.484 1.00 37.69 244 ALA C O 1
ATOM 1680 N N . ARG A 1 245 ? -26.658 13.768 -37.876 1.00 36.96 245 ARG C N 1
ATOM 1681 C CA . ARG A 1 245 ? -27.597 14.864 -37.652 1.00 37.14 245 ARG C CA 1
ATOM 1682 C C . ARG A 1 245 ? -28.660 14.913 -38.750 1.00 39.32 245 ARG C C 1
ATOM 1683 O O . ARG A 1 245 ? -29.846 15.124 -38.469 1.00 38.77 245 ARG C O 1
ATOM 1691 N N . ALA A 1 246 ? -28.264 14.708 -40.009 1.00 37.08 246 ALA C N 1
ATOM 1692 C CA . ALA A 1 246 ? -29.249 14.690 -41.084 1.00 36.09 246 ALA C CA 1
ATOM 1693 C C . ALA A 1 246 ? -30.289 13.597 -40.853 1.00 37.44 246 ALA C C 1
ATOM 1694 O O . ALA A 1 246 ? -31.482 13.793 -41.118 1.00 43.07 246 ALA C O 1
ATOM 1696 N N . MET A 1 247 ? -29.864 12.451 -40.330 1.00 34.50 247 MET C N 1
ATOM 1697 C CA . MET A 1 247 ? -30.819 11.393 -40.061 1.00 42.72 247 MET C CA 1
ATOM 1698 C C . MET A 1 247 ? -31.862 11.835 -39.039 1.00 42.89 247 MET C C 1
ATOM 1699 O O . MET A 1 247 ? -33.047 11.507 -39.173 1.00 41.97 247 MET C O 1
ATOM 1704 N N . VAL A 1 248 ? -31.442 12.580 -38.013 1.00 36.53 248 VAL C N 1
ATOM 1705 C CA . VAL A 1 248 ? -32.392 13.104 -37.038 1.00 34.27 248 VAL C CA 1
ATOM 1706 C C . VAL A 1 248 ? -33.433 13.978 -37.729 1.00 36.08 248 VAL C C 1
ATOM 1707 O O . VAL A 1 248 ? -34.641 13.828 -37.508 1.00 33.19 248 VAL C O 1
ATOM 1711 N N . ALA A 1 249 ? -32.975 14.904 -38.580 1.00 35.35 249 ALA C N 1
ATOM 1712 C CA . ALA A 1 249 ? -33.904 15.790 -39.265 1.00 36.29 249 ALA C CA 1
ATOM 1713 C C . ALA A 1 249 ? -34.860 15.001 -40.165 1.00 37.83 249 ALA C C 1
ATOM 1714 O O . ALA A 1 249 ? -36.051 15.317 -40.241 1.00 35.85 249 ALA C O 1
ATOM 1716 N N . LEU A 1 250 ? -34.353 13.978 -40.858 1.00 37.62 250 LEU C N 1
ATOM 1717 C CA . LEU A 1 250 ? -35.210 13.166 -41.719 1.00 35.02 250 LEU C CA 1
ATOM 1718 C C . LEU A 1 250 ? -36.312 12.486 -40.919 1.00 35.72 250 LEU C C 1
ATOM 1719 O O . LEU A 1 250 ? -37.473 12.452 -41.345 1.00 35.05 250 LEU C O 1
ATOM 1724 N N . ARG A 1 251 ? -35.963 11.949 -39.748 1.00 34.86 251 ARG C N 1
ATOM 1725 C CA . ARG A 1 251 ? -36.948 11.292 -38.894 1.00 38.33 251 ARG C CA 1
ATOM 1726 C C . ARG A 1 251 ? -37.949 12.293 -38.320 1.00 37.63 251 ARG C C 1
ATOM 1727 O O . ARG A 1 251 ? -39.154 12.007 -38.245 1.00 38.11 251 ARG C O 1
ATOM 1735 N N . ALA A 1 252 ? -37.474 13.477 -37.928 1.00 29.52 252 ALA C N 1
ATOM 1736 C CA . ALA A 1 252 ? -38.379 14.539 -37.492 1.00 30.50 252 ALA C CA 1
ATOM 1737 C C . ALA A 1 252 ? -39.333 14.937 -38.607 1.00 35.82 252 ALA C C 1
ATOM 1738 O O . ALA A 1 252 ? -40.537 15.127 -38.373 1.00 38.65 252 ALA C O 1
ATOM 1740 N N . THR A 1 253 ? -38.813 15.053 -39.833 1.00 32.96 253 THR C N 1
ATOM 1741 C CA . THR A 1 253 ? -39.658 15.393 -40.972 1.00 34.26 253 THR C CA 1
ATOM 1742 C C . THR A 1 253 ? -40.668 14.302 -41.280 1.00 35.24 253 THR C C 1
ATOM 1743 O O . THR A 1 253 ? -41.835 14.595 -41.580 1.00 35.87 253 THR C O 1
ATOM 1747 N N . ARG A 1 254 ? -40.231 13.038 -41.259 1.00 36.30 254 ARG C N 1
ATOM 1748 C CA . ARG A 1 254 ? -41.168 11.939 -41.455 1.00 36.72 254 ARG C CA 1
ATOM 1749 C C . ARG A 1 254 ? -42.282 11.994 -40.414 1.00 37.87 254 ARG C C 1
ATOM 1750 O O . ARG A 1 254 ? -43.446 11.730 -40.729 1.00 38.93 254 ARG C O 1
ATOM 1758 N N . ALA A 1 255 ? -41.950 12.381 -39.178 1.00 37.95 255 ALA C N 1
ATOM 1759 C CA . ALA A 1 255 ? -42.963 12.458 -38.131 1.00 36.79 255 ALA C CA 1
ATOM 1760 C C . ALA A 1 255 ? -44.038 13.490 -38.468 1.00 39.93 255 ALA C C 1
ATOM 1761 O O . ALA A 1 255 ? -45.237 13.211 -38.350 1.00 41.82 255 ALA C O 1
ATOM 1763 N N . VAL A 1 256 ? -43.643 14.696 -38.875 1.00 35.78 256 VAL C N 1
ATOM 1764 C CA . VAL A 1 256 ? -44.695 15.695 -39.068 1.00 34.47 256 VAL C CA 1
ATOM 1765 C C . VAL A 1 256 ? -45.413 15.491 -40.389 1.00 35.29 256 VAL C C 1
ATOM 1766 O O . VAL A 1 256 ? -46.598 15.853 -40.504 1.00 33.89 256 VAL C O 1
ATOM 1770 N N . VAL A 1 257 ? -44.733 14.950 -41.412 1.00 32.22 257 VAL C N 1
ATOM 1771 C CA . VAL A 1 257 ? -45.417 14.782 -42.690 1.00 32.00 257 VAL C CA 1
ATOM 1772 C C . VAL A 1 257 ? -46.518 13.735 -42.579 1.00 35.77 257 VAL C C 1
ATOM 1773 O O . VAL A 1 257 ? -47.626 13.940 -43.079 1.00 37.23 257 VAL C O 1
ATOM 1777 N N . TYR A 1 258 ? -46.248 12.614 -41.904 1.00 30.47 258 TYR C N 1
ATOM 1778 C CA . TYR A 1 258 ? -47.256 11.567 -41.800 1.00 35.73 258 TYR C CA 1
ATOM 1779 C C . TYR A 1 258 ? -48.268 11.860 -40.698 1.00 38.82 258 TYR C C 1
ATOM 1780 O O . TYR A 1 258 ? -49.421 11.429 -40.798 1.00 37.16 258 TYR C O 1
ATOM 1789 N N . ARG A 1 259 ? -47.885 12.625 -39.671 1.00 41.17 259 ARG C N 1
ATOM 1790 C CA . ARG A 1 259 ? -48.901 13.122 -38.750 1.00 41.12 259 ARG C CA 1
ATOM 1791 C C . ARG A 1 259 ? -49.908 13.993 -39.484 1.00 39.91 259 ARG C C 1
ATOM 1792 O O . ARG A 1 259 ? -51.124 13.865 -39.281 1.00 40.86 259 ARG C O 1
ATOM 1800 N N . GLY A 1 260 ? -49.417 14.883 -40.347 1.00 35.45 260 GLY C N 1
ATOM 1801 C CA . GLY A 1 260 ? -50.305 15.792 -41.041 1.00 36.76 260 GLY C CA 1
ATOM 1802 C C . GLY A 1 260 ? -51.225 15.069 -42.002 1.00 40.29 260 GLY C C 1
ATOM 1803 O O . GLY A 1 260 ? -52.423 15.370 -42.071 1.00 40.32 260 GLY C O 1
ATOM 1804 N N . ALA A 1 261 ? -50.680 14.097 -42.742 1.00 39.78 261 ALA C N 1
ATOM 1805 C CA . ALA A 1 261 ? -51.494 13.299 -43.647 1.00 39.03 261 ALA C CA 1
ATOM 1806 C C . ALA A 1 261 ? -52.555 12.514 -42.887 1.00 41.18 261 ALA C C 1
ATOM 1807 O O . ALA A 1 261 ? -53.694 12.384 -43.350 1.00 41.63 261 ALA C O 1
ATOM 1809 N N . SER A 1 262 ? -52.199 11.977 -41.720 1.00 43.74 262 SER C N 1
ATOM 1810 C CA . SER A 1 262 ? -53.159 11.196 -40.946 1.00 44.05 262 SER C CA 1
ATOM 1811 C C . SER A 1 262 ? -54.243 12.081 -40.325 1.00 44.96 262 SER C C 1
ATOM 1812 O O . SER A 1 262 ? -55.395 11.648 -40.188 1.00 41.43 262 SER C O 1
ATOM 1815 N N . LEU A 1 263 ? -53.904 13.321 -39.952 1.00 42.41 263 LEU C N 1
ATOM 1816 C CA . LEU A 1 263 ? -54.902 14.203 -39.355 1.00 43.62 263 LEU C CA 1
ATOM 1817 C C . LEU A 1 263 ? -55.929 14.659 -40.388 1.00 47.35 263 LEU C C 1
ATOM 1818 O O . LEU A 1 263 ? -57.124 14.754 -40.082 1.00 48.28 263 LEU C O 1
ATOM 1823 N N . VAL A 1 264 ? -55.481 14.941 -41.616 1.00 43.81 264 VAL C N 1
ATOM 1824 C CA . VAL A 1 264 ? -56.402 15.293 -42.689 1.00 42.50 264 VAL C CA 1
ATOM 1825 C C . VAL A 1 264 ? -57.343 14.131 -42.975 1.00 48.84 264 VAL C C 1
ATOM 1826 O O . VAL A 1 264 ? -58.560 14.314 -43.113 1.00 52.19 264 VAL C O 1
ATOM 1830 N N . ASP A 1 265 ? -56.794 12.911 -43.052 1.00 51.87 265 ASP C N 1
ATOM 1831 C CA . ASP A 1 265 ? -57.609 11.724 -43.313 1.00 51.71 265 ASP C CA 1
ATOM 1832 C C . ASP A 1 265 ? -58.617 11.487 -42.191 1.00 53.39 265 ASP C C 1
ATOM 1833 O O . ASP A 1 265 ? -59.773 11.129 -42.449 1.00 53.69 265 ASP C O 1
ATOM 1838 N N . SER A 1 266 ? -58.191 11.685 -40.936 1.00 53.07 266 SER C N 1
ATOM 1839 C CA . SER A 1 266 ? -59.087 11.542 -39.791 1.00 53.95 266 SER C CA 1
ATOM 1840 C C . SER A 1 266 ? -60.320 12.421 -39.932 1.00 54.07 266 SER C C 1
ATOM 1841 O O . SER A 1 266 ? -61.450 11.953 -39.774 1.00 53.73 266 SER C O 1
ATOM 1844 N N . GLN A 1 267 ? -60.122 13.706 -40.203 1.00 55.08 267 GLN C N 1
ATOM 1845 C CA . GLN A 1 267 ? -61.258 14.612 -40.325 1.00 59.20 267 GLN C CA 1
ATOM 1846 C C . GLN A 1 267 ? -62.143 14.270 -41.520 1.00 62.46 267 GLN C C 1
ATOM 1847 O O . GLN A 1 267 ? -63.347 14.535 -41.487 1.00 65.77 267 GLN C O 1
ATOM 1853 N N . ASP A 1 268 ? -61.574 13.678 -42.571 1.00 64.55 268 ASP C N 1
ATOM 1854 C CA . ASP A 1 268 ? -62.360 13.210 -43.712 1.00 70.63 268 ASP C CA 1
ATOM 1855 C C . ASP A 1 268 ? -63.259 12.026 -43.366 1.00 69.50 268 ASP C C 1
ATOM 1856 O O . ASP A 1 268 ? -64.228 11.775 -44.088 1.00 66.45 268 ASP C O 1
ATOM 1861 N N . ALA A 1 269 ? -62.949 11.278 -42.307 1.00 73.37 269 ALA C N 1
ATOM 1862 C CA . ALA A 1 269 ? -63.760 10.134 -41.892 1.00 80.18 269 ALA C CA 1
ATOM 1863 C C . ALA A 1 269 ? -64.680 10.468 -40.719 1.00 90.19 269 ALA C C 1
ATOM 1864 O O . ALA A 1 269 ? -65.902 10.318 -40.821 1.00 92.80 269 ALA C O 1
ATOM 1866 N N . GLY A 1 270 ? -64.112 10.928 -39.605 1.00 97.55 270 GLY C N 1
ATOM 1867 C CA . GLY A 1 270 ? -64.861 11.161 -38.379 1.00 98.89 270 GLY C CA 1
ATOM 1868 C C . GLY A 1 270 ? -66.064 12.070 -38.531 1.00 100.86 270 GLY C C 1
ATOM 1869 O O . GLY A 1 270 ? -67.198 11.639 -38.324 1.00 103.35 270 GLY C O 1
ATOM 1870 N N . ALA A 1 283 ? -56.579 20.595 -31.396 1.00 97.36 283 ALA C N 1
ATOM 1871 C CA . ALA A 1 283 ? -55.483 21.353 -30.788 1.00 98.50 283 ALA C CA 1
ATOM 1872 C C . ALA A 1 283 ? -54.816 22.259 -31.821 1.00 100.67 283 ALA C C 1
ATOM 1873 O O . ALA A 1 283 ? -55.081 23.465 -31.874 1.00 100.30 283 ALA C O 1
ATOM 1875 N N . GLY A 1 284 ? -53.951 21.668 -32.647 1.00 101.67 284 GLY C N 1
ATOM 1876 C CA . GLY A 1 284 ? -53.282 22.409 -33.698 1.00 100.82 284 GLY C CA 1
ATOM 1877 C C . GLY A 1 284 ? -53.493 21.828 -35.084 1.00 102.91 284 GLY C C 1
ATOM 1878 O O . GLY A 1 284 ? -52.585 21.873 -35.923 1.00 105.16 284 GLY C O 1
ATOM 1879 N N . THR A 1 285 ? -54.690 21.288 -35.343 1.00 92.44 285 THR C N 1
ATOM 1880 C CA . THR A 1 285 ? -54.960 20.666 -36.640 1.00 84.16 285 THR C CA 1
ATOM 1881 C C . THR A 1 285 ? -54.738 21.641 -37.793 1.00 75.92 285 THR C C 1
ATOM 1882 O O . THR A 1 285 ? -54.269 21.237 -38.863 1.00 73.81 285 THR C O 1
ATOM 1886 N N . GLY A 1 286 ? -55.049 22.926 -37.590 1.00 68.91 286 GLY C N 1
ATOM 1887 C CA . GLY A 1 286 ? -55.008 23.877 -38.683 1.00 60.62 286 GLY C CA 1
ATOM 1888 C C . GLY A 1 286 ? -53.615 24.113 -39.219 1.00 53.73 286 GLY C C 1
ATOM 1889 O O . GLY A 1 286 ? -53.441 24.358 -40.420 1.00 54.39 286 GLY C O 1
ATOM 1890 N N . THR A 1 287 ? -52.607 24.049 -38.358 1.00 46.11 287 THR C N 1
ATOM 1891 C CA . THR A 1 287 ? -51.259 24.368 -38.810 1.00 45.91 287 THR C CA 1
ATOM 1892 C C . THR A 1 287 ? -50.466 23.173 -39.323 1.00 43.44 287 THR C C 1
ATOM 1893 O O . THR A 1 287 ? -49.355 23.375 -39.822 1.00 46.22 287 THR C O 1
ATOM 1897 N N . ALA A 1 288 ? -50.984 21.949 -39.198 1.00 44.69 288 ALA C N 1
ATOM 1898 C CA . ALA A 1 288 ? -50.193 20.766 -39.530 1.00 42.44 288 ALA C CA 1
ATOM 1899 C C . ALA A 1 288 ? -49.629 20.773 -40.949 1.00 37.23 288 ALA C C 1
ATOM 1900 O O . ALA A 1 288 ? -48.468 20.376 -41.112 1.00 39.50 288 ALA C O 1
ATOM 1902 N N . PRO A 1 289 ? -50.361 21.164 -41.998 1.00 35.86 289 PRO C N 1
ATOM 1903 C CA . PRO A 1 289 ? -49.724 21.217 -43.325 1.00 35.69 289 PRO C CA 1
ATOM 1904 C C . PRO A 1 289 ? -48.550 22.176 -43.381 1.00 36.30 289 PRO C C 1
ATOM 1905 O O . PRO A 1 289 ? -47.546 21.892 -44.044 1.00 42.33 289 PRO C O 1
ATOM 1909 N N . LEU A 1 290 ? -48.650 23.314 -42.702 1.00 35.23 290 LEU C N 1
ATOM 1910 C CA . LEU A 1 290 ? -47.543 24.260 -42.683 1.00 40.98 290 LEU C CA 1
ATOM 1911 C C . LEU A 1 290 ? -46.345 23.687 -41.937 1.00 40.93 290 LEU C C 1
ATOM 1912 O O . LEU A 1 290 ? -45.203 23.835 -42.383 1.00 40.81 290 LEU C O 1
ATOM 1917 N N . VAL A 1 291 ? -46.595 23.066 -40.778 1.00 37.61 291 VAL C N 1
ATOM 1918 C CA . VAL A 1 291 ? -45.530 22.473 -39.984 1.00 34.49 291 VAL C CA 1
ATOM 1919 C C . VAL A 1 291 ? -44.776 21.453 -40.813 1.00 36.85 291 VAL C C 1
ATOM 1920 O O . VAL A 1 291 ? -43.537 21.435 -40.841 1.00 36.88 291 VAL C O 1
ATOM 1924 N N . ALA A 1 292 ? -45.518 20.590 -41.511 1.00 37.03 292 ALA C N 1
ATOM 1925 C CA . ALA A 1 292 ? -44.884 19.569 -42.327 1.00 35.96 292 ALA C CA 1
ATOM 1926 C C . ALA A 1 292 ? -44.070 20.198 -43.453 1.00 34.71 292 ALA C C 1
ATOM 1927 O O . ALA A 1 292 ? -42.913 19.824 -43.678 1.00 38.00 292 ALA C O 1
ATOM 1929 N N . LEU A 1 293 ? -44.656 21.163 -44.173 1.00 33.80 293 LEU C N 1
ATOM 1930 C CA . LEU A 1 293 ? -43.944 21.763 -45.294 1.00 33.17 293 LEU C CA 1
ATOM 1931 C C . LEU A 1 293 ? -42.696 22.486 -44.821 1.00 36.65 293 LEU C C 1
ATOM 1932 O O . LEU A 1 293 ? -41.638 22.405 -45.462 1.00 38.90 293 LEU C O 1
ATOM 1937 N N . ALA A 1 294 ? -42.802 23.216 -43.711 1.00 34.86 294 ALA C N 1
ATOM 1938 C CA . ALA A 1 294 ? -41.699 24.082 -43.324 1.00 34.74 294 ALA C CA 1
ATOM 1939 C C . ALA A 1 294 ? -40.550 23.259 -42.770 1.00 33.72 294 ALA C C 1
ATOM 1940 O O . ALA A 1 294 ? -39.389 23.555 -43.044 1.00 36.61 294 ALA C O 1
ATOM 1942 N N . THR A 1 295 ? -40.855 22.207 -42.011 1.00 32.69 295 THR C N 1
ATOM 1943 C CA . THR A 1 295 ? -39.808 21.295 -41.555 1.00 32.50 295 THR C CA 1
ATOM 1944 C C . THR A 1 295 ? -39.127 20.631 -42.736 1.00 33.91 295 THR C C 1
ATOM 1945 O O . THR A 1 295 ? -37.893 20.497 -42.753 1.00 34.68 295 THR C O 1
ATOM 1949 N N . ALA A 1 296 ? -39.914 20.210 -43.737 1.00 32.84 296 ALA C N 1
ATOM 1950 C CA . ALA A 1 296 ? -39.336 19.450 -44.850 1.00 35.63 296 ALA C CA 1
ATOM 1951 C C . ALA A 1 296 ? -38.469 20.327 -45.744 1.00 32.43 296 ALA C C 1
ATOM 1952 O O . ALA A 1 296 ? -37.453 19.863 -46.270 1.00 31.81 296 ALA C O 1
ATOM 1954 N N . ALA A 1 297 ? -38.871 21.586 -45.949 1.00 28.91 297 ALA C N 1
ATOM 1955 C CA . ALA A 1 297 ? -38.066 22.526 -46.728 1.00 34.27 297 ALA C CA 1
ATOM 1956 C C . ALA A 1 297 ? -36.706 22.785 -46.086 1.00 33.96 297 ALA C C 1
ATOM 1957 O O . ALA A 1 297 ? -35.688 22.851 -46.787 1.00 37.37 297 ALA C O 1
ATOM 1959 N N . GLU A 1 298 ? -36.674 22.983 -44.765 1.00 34.51 298 GLU C N 1
ATOM 1960 C CA . GLU A 1 298 ? -35.420 23.265 -44.067 1.00 35.06 298 GLU C CA 1
ATOM 1961 C C . GLU A 1 298 ? -34.570 22.005 -43.946 1.00 36.43 298 GLU C C 1
ATOM 1962 O O . GLU A 1 298 ? -33.334 22.052 -44.081 1.00 35.31 298 GLU C O 1
ATOM 1968 N N . THR A 1 299 ? -35.223 20.874 -43.667 1.00 35.08 299 THR C N 1
ATOM 1969 C CA . THR A 1 299 ? -34.524 19.597 -43.621 1.00 37.29 299 THR C CA 1
ATOM 1970 C C . THR A 1 299 ? -33.862 19.293 -44.958 1.00 34.26 299 THR C C 1
ATOM 1971 O O . THR A 1 299 ? -32.676 18.952 -44.998 1.00 34.18 299 THR C O 1
ATOM 1975 N N . ALA A 1 300 ? -34.581 19.487 -46.072 1.00 31.18 300 ALA C N 1
ATOM 1976 C CA . ALA A 1 300 ? -33.961 19.182 -47.358 1.00 32.28 300 ALA C CA 1
ATOM 1977 C C . ALA A 1 300 ? -32.722 20.044 -47.602 1.00 35.09 300 ALA C C 1
ATOM 1978 O O . ALA A 1 300 ? -31.715 19.549 -48.111 1.00 34.91 300 ALA C O 1
ATOM 1980 N N . ARG A 1 301 ? -32.779 21.342 -47.274 1.00 36.54 301 ARG C N 1
ATOM 1981 C CA . ARG A 1 301 ? -31.590 22.179 -47.463 1.00 35.33 301 ARG C CA 1
ATOM 1982 C C . ARG A 1 301 ? -30.431 21.727 -46.572 1.00 36.86 301 ARG C C 1
ATOM 1983 O O . ARG A 1 301 ? -29.283 21.645 -47.025 1.00 38.44 301 ARG C O 1
ATOM 1991 N N . ASP A 1 302 ? -30.723 21.428 -45.301 1.00 37.38 302 ASP C N 1
ATOM 1992 C CA . ASP A 1 302 ? -29.690 21.084 -44.328 1.00 40.67 302 ASP C CA 1
ATOM 1993 C C . ASP A 1 302 ? -29.088 19.714 -44.613 1.00 38.86 302 ASP C C 1
ATOM 1994 O O . ASP A 1 302 ? -27.871 19.516 -44.478 1.00 38.05 302 ASP C O 1
ATOM 1999 N N . VAL A 1 303 ? -29.938 18.751 -44.982 1.00 36.02 303 VAL C N 1
ATOM 2000 C CA . VAL A 1 303 ? -29.471 17.415 -45.341 1.00 36.28 303 VAL C CA 1
ATOM 2001 C C . VAL A 1 303 ? -28.560 17.467 -46.564 1.00 39.13 303 VAL C C 1
ATOM 2002 O O . VAL A 1 303 ? -27.477 16.868 -46.576 1.00 34.00 303 VAL C O 1
ATOM 2006 N N . VAL A 1 304 ? -28.981 18.183 -47.613 1.00 40.34 304 VAL C N 1
ATOM 2007 C CA . VAL A 1 304 ? -28.246 18.110 -48.873 1.00 35.55 304 VAL C CA 1
ATOM 2008 C C . VAL A 1 304 ? -26.892 18.802 -48.746 1.00 36.10 304 VAL C C 1
ATOM 2009 O O . VAL A 1 304 ? -25.870 18.267 -49.193 1.00 36.74 304 VAL C O 1
ATOM 2013 N N . ARG A 1 305 ? -26.846 19.962 -48.078 1.00 34.83 305 ARG C N 1
ATOM 2014 C CA . ARG A 1 305 ? -25.563 20.612 -47.827 1.00 39.60 305 ARG C CA 1
ATOM 2015 C C . ARG A 1 305 ? -24.596 19.675 -47.109 1.00 41.24 305 ARG C C 1
ATOM 2016 O O . ARG A 1 305 ? -23.401 19.648 -47.423 1.00 40.65 305 ARG C O 1
ATOM 2024 N N . SER A 1 306 ? -25.095 18.916 -46.132 1.00 37.91 306 SER C N 1
ATOM 2025 C CA . SER A 1 306 ? -24.235 18.019 -45.371 1.00 35.51 306 SER C CA 1
ATOM 2026 C C . SER A 1 306 ? -23.773 16.845 -46.219 1.00 39.85 306 SER C C 1
ATOM 2027 O O . SER A 1 306 ? -22.613 16.420 -46.120 1.00 43.81 306 SER C O 1
ATOM 2030 N N . CYS A 1 307 ? -24.663 16.313 -47.060 1.00 37.38 307 CYS C N 1
ATOM 2031 C CA . CYS A 1 307 ? -24.303 15.206 -47.942 1.00 37.91 307 CYS C CA 1
ATOM 2032 C C . CYS A 1 307 ? -23.224 15.609 -48.938 1.00 38.18 307 CYS C C 1
ATOM 2033 O O . CYS A 1 307 ? -22.322 14.818 -49.217 1.00 39.63 307 CYS C O 1
ATOM 2036 N N . MET A 1 308 ? -23.329 16.822 -49.502 1.00 36.42 308 MET C N 1
ATOM 2037 C CA . MET A 1 308 ? -22.335 17.336 -50.438 1.00 32.42 308 MET C CA 1
ATOM 2038 C C . MET A 1 308 ? -20.969 17.483 -49.791 1.00 33.20 308 MET C C 1
ATOM 2039 O O . MET A 1 308 ? -19.953 17.177 -50.418 1.00 34.29 308 MET C O 1
ATOM 2044 N N . GLN A 1 309 ? -20.922 18.014 -48.559 1.00 35.72 309 GLN C N 1
ATOM 2045 C CA . GLN A 1 309 ? -19.656 18.148 -47.855 1.00 35.51 309 GLN C CA 1
ATOM 2046 C C . GLN A 1 309 ? -19.066 16.784 -47.540 1.00 36.92 309 GLN C C 1
ATOM 2047 O O . GLN A 1 309 ? -17.859 16.578 -47.685 1.00 40.63 309 GLN C O 1
ATOM 2053 N N . ALA A 1 310 ? -19.907 15.838 -47.127 1.00 37.25 310 ALA C N 1
ATOM 2054 C CA . ALA A 1 310 ? -19.407 14.540 -46.696 1.00 37.42 310 ALA C CA 1
ATOM 2055 C C . ALA A 1 310 ? -18.810 13.739 -47.849 1.00 39.02 310 ALA C C 1
ATOM 2056 O O . ALA A 1 310 ? -17.909 12.927 -47.622 1.00 41.22 310 ALA C O 1
ATOM 2058 N N . CYS A 1 311 ? -19.269 13.961 -49.084 1.00 40.82 31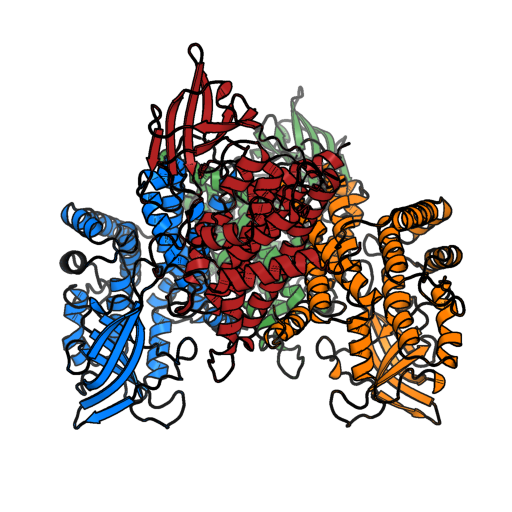1 CYS C N 1
ATOM 2059 C CA . CYS A 1 311 ? -18.756 13.243 -50.258 1.00 40.98 311 CYS C CA 1
ATOM 2060 C C . CYS A 1 311 ? -17.725 14.020 -51.077 1.00 42.42 311 CYS C C 1
ATOM 2061 O O . CYS A 1 311 ? -17.240 13.486 -52.071 1.00 42.58 311 CYS C O 1
ATOM 2064 N N . GLY A 1 312 ? -17.388 15.260 -50.712 1.00 43.29 312 GLY C N 1
ATOM 2065 C CA . GLY A 1 312 ? -16.343 15.913 -51.481 1.00 44.62 312 GLY C CA 1
ATOM 2066 C C . GLY A 1 312 ? -16.770 16.288 -52.897 1.00 43.61 312 GLY C C 1
ATOM 2067 O O . GLY A 1 312 ? -17.964 16.362 -53.229 1.00 40.83 312 GLY C O 1
ATOM 2068 N N . VAL A 1 313 ? -15.770 16.561 -53.729 1.00 41.87 313 VAL C N 1
ATOM 2069 C CA . VAL A 1 313 ? -15.976 17.007 -55.135 1.00 43.90 313 VAL C CA 1
ATOM 2070 C C . VAL A 1 313 ? -16.895 16.039 -55.864 1.00 41.19 313 VAL C C 1
ATOM 2071 O O . VAL A 1 313 ? -17.631 16.487 -56.715 1.00 40.41 313 VAL C O 1
ATOM 2075 N N . ARG A 1 314 ? -16.757 14.751 -55.591 1.00 39.56 314 ARG C N 1
ATOM 2076 C CA . ARG A 1 314 ? -17.604 13.778 -56.271 1.00 44.40 314 ARG C CA 1
ATOM 2077 C C . ARG A 1 314 ? -19.081 14.125 -56.146 1.00 42.43 314 ARG C C 1
ATOM 2078 O O . ARG A 1 314 ? -19.850 13.872 -57.078 1.00 44.48 314 ARG C O 1
ATOM 2086 N N . ALA A 1 315 ? -19.494 14.728 -55.027 1.00 41.54 315 ALA C N 1
ATOM 2087 C CA . ALA A 1 315 ? -20.887 15.151 -54.908 1.00 40.43 315 ALA C CA 1
ATOM 2088 C C . ALA A 1 315 ? -21.294 16.063 -56.058 1.00 40.10 315 ALA C C 1
ATOM 2089 O O . ALA A 1 315 ? -22.460 16.046 -56.474 1.00 40.73 315 ALA C O 1
ATOM 2091 N N . MET A 1 316 ? -20.351 16.834 -56.609 1.00 38.69 316 MET C N 1
ATOM 2092 C CA . MET A 1 316 ? -20.657 17.784 -57.673 1.00 43.71 316 MET C CA 1
ATOM 2093 C C . MET A 1 316 ? -20.685 17.172 -59.070 1.00 42.75 316 MET C C 1
ATOM 2094 O O . MET A 1 316 ? -20.976 17.900 -60.032 1.00 43.37 316 MET C O 1
ATOM 2099 N N . THR A 1 317 ? -20.414 15.874 -59.213 1.00 39.59 317 THR C N 1
ATOM 2100 C CA . THR A 1 317 ? -20.271 15.236 -60.525 1.00 39.12 317 THR C CA 1
ATOM 2101 C C . THR A 1 317 ? -21.226 14.059 -60.645 1.00 42.03 317 THR C C 1
ATOM 2102 O O . THR A 1 317 ? -21.877 13.642 -59.673 1.00 41.61 317 THR C O 1
ATOM 2106 N N . ASP A 1 318 ? -21.267 13.483 -61.846 1.00 44.60 318 ASP C N 1
ATOM 2107 C CA . ASP A 1 318 ? -22.048 12.271 -62.075 1.00 49.17 318 ASP C CA 1
ATOM 2108 C C . ASP A 1 318 ? -21.362 11.008 -61.565 1.00 51.34 318 ASP C C 1
ATOM 2109 O O . ASP A 1 318 ? -21.862 9.911 -61.803 1.00 55.40 318 ASP C O 1
ATOM 2114 N N . GLU A 1 319 ? -20.254 11.125 -60.841 1.00 54.15 319 GLU C N 1
ATOM 2115 C CA . GLU A 1 319 ? -19.724 9.969 -60.130 1.00 57.70 319 GLU C CA 1
ATOM 2116 C C . GLU A 1 319 ? -20.669 9.484 -59.035 1.00 51.17 319 GLU C C 1
ATOM 2117 O O . GLU A 1 319 ? -20.537 8.343 -58.586 1.00 51.62 319 GLU C O 1
ATOM 2123 N N . LEU A 1 320 ? -21.623 10.301 -58.585 1.00 45.74 320 LEU C N 1
ATOM 2124 C CA . LEU A 1 320 ? -22.408 9.824 -57.454 1.00 46.40 320 LEU C CA 1
ATOM 2125 C C . LEU A 1 320 ? -23.925 9.854 -57.648 1.00 52.56 320 LEU C C 1
ATOM 2126 O O . LEU A 1 320 ? -24.642 8.984 -57.121 1.00 57.84 320 LEU C O 1
ATOM 2131 N N . GLY A 1 321 ? -24.445 10.828 -58.381 1.00 47.87 321 GLY C N 1
ATOM 2132 C CA . GLY A 1 321 ? -25.880 10.987 -58.416 1.00 49.72 321 GLY C CA 1
ATOM 2133 C C . GLY A 1 321 ? -26.462 11.918 -57.366 1.00 48.03 321 GLY C C 1
ATOM 2134 O O . GLY A 1 321 ? -27.673 12.159 -57.387 1.00 42.81 321 GLY C O 1
ATOM 2135 N N . LEU A 1 322 ? -25.648 12.462 -56.453 1.00 47.40 322 LEU C N 1
ATOM 2136 C CA . LEU A 1 322 ? -26.156 13.480 -55.535 1.00 42.94 322 LEU C CA 1
ATOM 2137 C C . LEU A 1 322 ? -26.592 14.729 -56.275 1.00 38.76 322 LEU C C 1
ATOM 2138 O O . LEU A 1 322 ? -27.509 15.415 -55.832 1.00 33.53 322 LEU C O 1
ATOM 2143 N N . HIS A 1 323 ? -25.939 15.044 -57.393 1.00 39.12 323 HIS C N 1
ATOM 2144 C CA . HIS A 1 323 ? -26.215 16.290 -58.092 1.00 40.53 323 HIS C CA 1
ATOM 2145 C C . HIS A 1 323 ? -27.681 16.440 -58.508 1.00 43.63 323 HIS C C 1
ATOM 2146 O O . HIS A 1 323 ? -28.130 17.568 -58.720 1.00 42.42 323 HIS C O 1
ATOM 2153 N N . ARG A 1 324 ? -28.427 15.344 -58.675 1.00 44.49 324 ARG C N 1
ATOM 2154 C CA . ARG A 1 324 ? -29.832 15.490 -59.067 1.00 42.09 324 ARG C CA 1
ATOM 2155 C C . ARG A 1 324 ? -30.690 15.960 -57.900 1.00 38.76 324 ARG C C 1
ATOM 2156 O O . ARG A 1 324 ? -31.546 16.830 -58.080 1.00 42.07 324 ARG C O 1
ATOM 2164 N N . TYR A 1 325 ? -30.471 15.399 -56.701 1.00 35.40 325 TYR C N 1
ATOM 2165 C CA . TYR A 1 325 ? -31.136 15.891 -55.503 1.00 31.04 325 TYR C CA 1
ATOM 2166 C C . TYR A 1 325 ? -30.704 17.312 -55.178 1.00 41.64 325 TYR C C 1
ATOM 2167 O O . TYR A 1 325 ? -31.516 18.119 -54.690 1.00 34.95 325 TYR C O 1
ATOM 2176 N N . PHE A 1 326 ? -29.434 17.632 -55.441 1.00 35.86 326 PHE C N 1
ATOM 2177 C CA . PHE A 1 326 ? -28.940 18.971 -55.176 1.00 36.69 326 PHE C CA 1
ATOM 2178 C C . PHE A 1 326 ? -29.713 20.007 -55.986 1.00 36.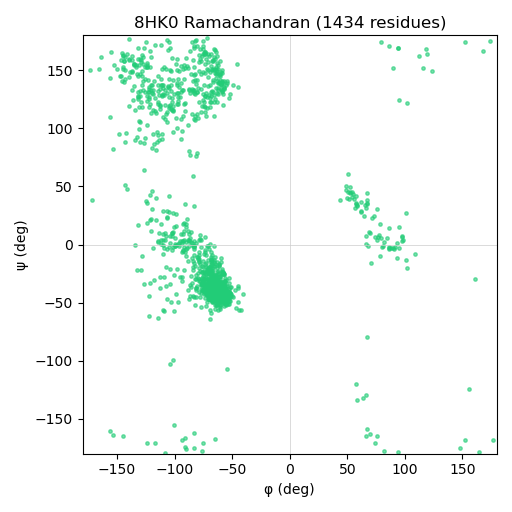30 326 PHE C C 1
ATOM 2179 O O . PHE A 1 326 ? -30.254 20.964 -55.430 1.00 39.81 326 PHE C O 1
ATOM 2187 N N . ARG A 1 327 ? -29.828 19.815 -57.300 1.00 36.59 327 ARG C N 1
ATOM 2188 C CA . ARG A 1 327 ? -30.605 20.779 -58.075 1.00 31.76 327 ARG C CA 1
ATOM 2189 C C . ARG A 1 327 ? -32.089 20.710 -57.740 1.00 33.74 327 ARG C C 1
ATOM 2190 O O . ARG A 1 327 ? -32.790 21.716 -57.871 1.00 40.69 327 ARG C O 1
ATOM 2198 N N . LEU A 1 328 ? -32.591 19.538 -57.327 1.00 30.90 328 LEU C N 1
ATOM 2199 C CA . LEU A 1 328 ? -34.007 19.421 -56.981 1.00 37.06 328 LEU C CA 1
ATOM 2200 C C . LEU A 1 328 ? -34.356 20.283 -55.771 1.00 39.37 328 LEU C C 1
ATOM 2201 O O . LEU A 1 328 ? -35.401 20.939 -55.756 1.00 41.59 328 LEU C O 1
ATOM 2206 N N . VAL A 1 329 ? -33.514 20.264 -54.733 1.00 36.93 329 VAL C N 1
ATOM 2207 C CA . VAL A 1 329 ? -33.804 21.021 -53.523 1.00 36.02 329 VAL C CA 1
ATOM 2208 C C . VAL A 1 329 ? -33.754 22.519 -53.814 1.00 38.56 329 VAL C C 1
ATOM 2209 O O . VAL A 1 329 ? -34.524 23.301 -53.246 1.00 39.30 329 VAL C O 1
ATOM 2213 N N . ALA A 1 330 ? -32.852 22.933 -54.709 1.00 41.20 330 ALA C N 1
ATOM 2214 C CA . ALA A 1 330 ? -32.782 24.322 -55.165 1.00 42.00 330 ALA C CA 1
ATOM 2215 C C . ALA A 1 330 ? -34.138 24.829 -55.638 1.00 42.70 330 ALA C C 1
ATOM 2216 O O . ALA A 1 330 ? -34.526 25.967 -55.341 1.00 40.31 330 ALA C O 1
ATOM 2218 N N . ALA A 1 331 ? -34.871 23.997 -56.377 1.00 38.62 331 ALA C N 1
ATOM 2219 C CA . ALA A 1 331 ? -36.167 24.400 -56.887 1.00 40.04 331 ALA C CA 1
ATOM 2220 C C . ALA A 1 331 ? -37.299 24.107 -55.913 1.00 44.37 331 ALA C C 1
ATOM 2221 O O . ALA A 1 331 ? -38.203 24.934 -55.753 1.00 52.01 331 ALA C O 1
ATOM 2223 N N . GLU A 1 332 ? -37.259 22.969 -55.228 1.00 41.25 332 GLU C N 1
ATOM 2224 C CA . GLU A 1 332 ? -38.415 22.483 -54.482 1.00 37.97 332 GLU C CA 1
ATOM 2225 C C . GLU A 1 332 ? -38.506 23.049 -53.076 1.00 39.39 332 GLU C C 1
ATOM 2226 O O . GLU A 1 332 ? -39.614 23.152 -52.537 1.00 39.12 332 GLU C O 1
ATOM 2232 N N . ALA A 1 333 ? -37.376 23.424 -52.462 1.00 40.90 333 ALA C N 1
ATOM 2233 C CA . ALA A 1 333 ? -37.420 23.869 -51.073 1.00 37.74 333 ALA C CA 1
ATOM 2234 C C . ALA A 1 333 ? -38.321 25.084 -50.898 1.00 39.19 333 ALA C C 1
ATOM 2235 O O . ALA A 1 333 ? -39.010 25.194 -49.884 1.00 38.42 333 ALA C O 1
ATOM 2237 N N . GLY A 1 334 ? -38.365 25.986 -51.878 1.00 37.98 334 GLY C N 1
ATOM 2238 C CA . GLY A 1 334 ? -39.228 27.149 -51.778 1.00 38.01 334 GLY C CA 1
ATOM 2239 C C . GLY A 1 334 ? -40.386 27.236 -52.752 1.00 37.86 334 GLY C C 1
ATOM 2240 O O . GLY A 1 334 ? -41.030 28.290 -52.827 1.00 39.14 334 GLY C O 1
ATOM 2241 N N . ARG A 1 335 ? -40.683 26.174 -53.504 1.00 35.55 335 ARG C N 1
ATOM 2242 C CA . ARG A 1 335 ? -41.724 26.257 -54.529 1.00 34.03 335 ARG C CA 1
ATOM 2243 C C . ARG A 1 335 ? -43.102 26.526 -53.924 1.00 33.52 335 ARG C C 1
ATOM 2244 O O . ARG A 1 335 ? -43.956 27.132 -54.569 1.00 33.81 335 ARG C O 1
ATOM 2252 N N . TYR A 1 336 ? -43.340 26.077 -52.694 1.00 35.04 336 TYR C N 1
ATOM 2253 C CA . TYR A 1 336 ? -44.586 26.349 -52.003 1.00 35.73 336 TYR C CA 1
ATOM 2254 C C . TYR A 1 336 ? -44.403 27.390 -50.901 1.00 39.11 336 TYR C C 1
ATOM 2255 O O . TYR A 1 336 ? -45.218 27.459 -49.976 1.00 41.95 336 TYR C O 1
ATOM 2264 N N . GLY A 1 337 ? -43.356 28.218 -50.998 1.00 35.90 337 GLY C N 1
ATOM 2265 C CA . GLY A 1 337 ? -43.200 29.316 -50.078 1.00 31.98 337 GLY C CA 1
ATOM 2266 C C . GLY A 1 337 ? -41.964 29.188 -49.217 1.00 38.36 337 GLY C C 1
ATOM 2267 O O . GLY A 1 337 ? -41.498 28.078 -48.949 1.00 41.00 337 GLY C O 1
ATOM 2268 N N . GLU A 1 338 ? -41.411 30.310 -48.778 1.00 38.42 338 GLU C N 1
ATOM 2269 C CA . GLU A 1 338 ? -40.227 30.255 -47.943 1.00 39.36 338 GLU C CA 1
ATOM 2270 C C . GLU A 1 338 ? -40.561 29.731 -46.547 1.00 36.03 338 GLU C C 1
ATOM 2271 O O . GLU A 1 338 ? -41.566 30.127 -45.953 1.00 39.10 338 GLU C O 1
ATOM 2277 N N . PRO A 1 339 ? -39.738 28.834 -46.008 1.00 36.11 339 PRO C N 1
ATOM 2278 C CA . PRO A 1 339 ? -40.038 28.256 -44.682 1.00 36.09 339 PRO C CA 1
ATOM 2279 C C . PRO A 1 339 ? -40.198 29.279 -43.569 1.00 35.19 339 PRO C C 1
ATOM 2280 O O . PRO A 1 339 ? -41.145 29.175 -42.775 1.00 37.16 339 PRO C O 1
ATOM 2284 N N . ALA A 1 340 ? -39.307 30.266 -43.469 1.00 35.11 340 ALA C N 1
ATOM 2285 C CA . ALA A 1 340 ? -39.499 31.284 -42.435 1.00 37.58 340 ALA C CA 1
ATOM 2286 C C . ALA A 1 340 ? -40.879 31.917 -42.544 1.00 37.70 340 ALA C C 1
ATOM 2287 O O . ALA A 1 340 ? -41.548 32.151 -41.524 1.00 38.10 340 ALA C O 1
ATOM 2289 N N . ALA A 1 341 ? -41.333 32.166 -43.779 1.00 38.38 341 ALA C N 1
ATOM 2290 C CA . ALA A 1 341 ? -42.669 32.718 -44.007 1.00 39.28 341 ALA C CA 1
ATOM 2291 C C . ALA A 1 341 ? -43.755 31.726 -43.609 1.00 39.28 341 ALA C C 1
ATOM 2292 O O . ALA A 1 341 ? -44.783 32.110 -43.033 1.00 39.29 341 ALA C O 1
ATOM 2294 N N . LEU A 1 342 ? -43.548 30.445 -43.908 1.00 39.30 342 LEU C N 1
ATOM 2295 C CA . LEU A 1 342 ? -44.497 29.444 -43.447 1.00 33.40 342 LEU C CA 1
ATOM 2296 C C . LEU A 1 342 ? -44.499 29.378 -41.933 1.00 32.29 342 LEU C C 1
ATOM 2297 O O . LEU A 1 342 ? -45.563 29.263 -41.307 1.00 35.86 342 LEU C O 1
ATOM 2302 N N . TRP A 1 343 ? -43.310 29.461 -41.322 1.00 31.96 343 TRP C N 1
ATOM 2303 C CA . TRP A 1 343 ? -43.220 29.368 -39.873 1.00 29.55 343 TRP C CA 1
ATOM 2304 C C . TRP A 1 343 ? -43.919 30.549 -39.202 1.00 35.66 343 TRP C C 1
ATOM 2305 O O . TRP A 1 343 ? -44.540 30.386 -38.147 1.00 41.77 343 TRP C O 1
ATOM 2316 N N . ARG A 1 344 ? -43.813 31.750 -39.781 1.00 31.72 344 ARG C N 1
ATOM 2317 C CA . ARG A 1 344 ? -44.497 32.907 -39.203 1.00 31.77 344 ARG C CA 1
ATOM 2318 C C . ARG A 1 344 ? -46.005 32.733 -39.262 1.00 35.64 344 ARG C C 1
ATOM 2319 O O . ARG A 1 344 ? -46.711 33.072 -38.309 1.00 41.33 344 ARG C O 1
ATOM 2327 N N . LEU A 1 345 ? -46.521 32.192 -40.365 1.00 40.09 345 LEU C N 1
ATOM 2328 C CA . LEU A 1 345 ? -47.948 31.859 -40.428 1.00 41.75 345 LEU C CA 1
ATOM 2329 C C . LEU A 1 345 ? -48.324 30.844 -39.353 1.00 41.99 345 LEU C C 1
ATOM 2330 O O . LEU A 1 345 ? -49.360 30.981 -38.690 1.00 45.08 345 LEU C O 1
ATOM 2335 N N . ALA A 1 346 ? -47.490 29.817 -39.158 1.00 39.66 346 ALA C N 1
ATOM 2336 C CA . ALA A 1 346 ? -47.732 28.871 -38.068 1.00 39.04 346 ALA C CA 1
ATOM 2337 C C . ALA A 1 346 ? -47.626 29.560 -36.711 1.00 38.25 346 ALA C C 1
ATOM 2338 O O . ALA A 1 346 ? -48.374 29.240 -35.780 1.00 38.41 346 ALA C O 1
ATOM 2340 N N . GLY A 1 347 ? -46.676 30.489 -36.574 1.00 35.85 347 GLY C N 1
ATOM 2341 C CA . GLY A 1 347 ? -46.490 31.167 -35.298 1.00 33.57 347 GLY C CA 1
ATOM 2342 C C . GLY A 1 347 ? -47.679 32.025 -34.905 1.00 33.98 347 GLY C C 1
ATOM 2343 O O . GLY A 1 347 ? -48.091 32.025 -33.746 1.00 38.94 347 GLY C O 1
ATOM 2344 N N . ALA A 1 348 ? -48.248 32.763 -35.858 1.00 34.06 348 ALA C N 1
ATOM 2345 C CA . ALA A 1 348 ? -49.383 33.628 -35.540 1.00 34.18 348 ALA C CA 1
ATOM 2346 C C . ALA A 1 348 ? -50.584 32.806 -35.086 1.00 40.81 348 ALA C C 1
ATOM 2347 O O . ALA A 1 348 ? -51.276 33.187 -34.141 1.00 43.84 348 ALA C O 1
ATOM 2349 N N . ALA A 1 349 ? -50.821 31.650 -35.718 1.00 41.57 349 ALA C N 1
ATOM 2350 C CA . ALA A 1 349 ? -51.909 30.781 -35.278 1.00 46.07 349 ALA C CA 1
ATOM 2351 C C . ALA A 1 349 ? -51.701 30.316 -33.843 1.00 46.30 349 ALA C C 1
ATOM 2352 O O . ALA A 1 349 ? -52.651 30.277 -33.053 1.00 43.87 349 ALA C O 1
ATOM 2354 N N . ARG A 1 350 ? -50.460 29.961 -33.491 1.00 48.48 350 ARG C N 1
ATOM 2355 C CA . ARG A 1 350 ? -50.154 29.478 -32.145 1.00 45.52 350 ARG C CA 1
ATOM 2356 C C . ARG A 1 350 ? -50.270 30.591 -31.114 1.00 48.31 350 ARG C C 1
ATOM 2357 O O . ARG A 1 350 ? -50.852 30.397 -30.043 1.00 52.24 350 ARG C O 1
ATOM 2365 N N . LEU A 1 351 ? -49.689 31.757 -31.407 1.00 47.84 351 LEU C N 1
ATOM 2366 C CA . LEU A 1 351 ? -49.804 32.895 -30.501 1.00 45.83 351 LEU C CA 1
ATOM 2367 C C . LEU A 1 351 ? -51.256 33.339 -30.354 1.00 46.99 351 LEU C C 1
ATOM 2368 O O . LEU A 1 351 ? -51.689 33.732 -29.264 1.00 46.27 351 LEU C O 1
ATOM 2373 N N . ASP A 1 352 ? -52.025 33.293 -31.444 1.00 49.22 352 ASP C N 1
ATOM 2374 C CA . ASP A 1 352 ? -53.438 33.648 -31.341 1.00 54.81 352 ASP C CA 1
ATOM 2375 C C . ASP A 1 352 ? -54.187 32.663 -30.458 1.00 51.62 352 ASP C C 1
ATOM 2376 O O . ASP A 1 352 ? -55.031 33.066 -29.654 1.00 52.28 352 ASP C O 1
ATOM 2381 N N . ARG A 1 353 ? -53.874 31.372 -30.566 1.00 53.24 353 ARG C N 1
ATOM 2382 C CA . ARG A 1 353 ? -54.448 30.417 -29.629 1.00 53.55 353 ARG C CA 1
ATOM 2383 C C . ARG A 1 353 ? -54.020 30.727 -28.200 1.00 55.48 353 ARG C C 1
ATOM 2384 O O . ARG A 1 353 ? -54.806 30.541 -27.266 1.00 56.96 353 ARG C O 1
ATOM 2392 N N . ALA A 1 354 ? -52.799 31.241 -28.010 1.00 54.39 354 ALA C N 1
ATOM 2393 C CA . ALA A 1 354 ? -52.343 31.618 -26.669 1.00 52.36 354 ALA C CA 1
ATOM 2394 C C . ALA A 1 354 ? -53.038 32.882 -26.162 1.00 53.65 354 ALA C C 1
ATOM 2395 O O . ALA A 1 354 ? -53.325 32.998 -24.965 1.00 52.66 354 ALA C O 1
ATOM 2397 N N . ARG A 1 355 ? -53.282 33.859 -27.039 1.00 53.80 355 ARG C N 1
ATOM 2398 C CA . ARG A 1 355 ? -54.025 35.043 -26.612 1.00 57.98 355 ARG C CA 1
ATOM 2399 C C . ARG A 1 355 ? -55.428 34.668 -26.159 1.00 61.70 355 ARG C C 1
ATOM 2400 O O . ARG A 1 355 ? -55.952 35.241 -25.197 1.00 64.88 355 ARG C O 1
ATOM 2408 N N . ARG A 1 356 ? -56.042 33.689 -26.826 1.00 61.17 356 ARG C N 1
ATOM 2409 C CA . ARG A 1 356 ? -57.383 33.254 -26.448 1.00 67.42 356 ARG C CA 1
ATOM 2410 C C . ARG A 1 356 ? -57.391 32.552 -25.093 1.00 72.23 356 ARG C C 1
ATOM 2411 O O . ARG A 1 356 ? -58.354 32.694 -24.326 1.00 71.47 356 ARG C O 1
ATOM 2419 N N . ALA A 1 357 ? -56.331 31.802 -24.779 1.00 74.72 357 ALA C N 1
ATOM 2420 C CA . ALA A 1 357 ? -56.272 31.054 -23.531 1.00 76.99 357 ALA C CA 1
ATOM 2421 C C . ALA A 1 357 ? -56.137 31.952 -22.301 1.00 80.17 357 ALA C C 1
ATOM 2422 O O . ALA A 1 357 ? -56.433 31.505 -21.185 1.00 79.58 357 ALA C O 1
ATOM 2424 N N . ALA A 1 358 ? -55.708 33.201 -22.476 1.00 82.75 358 ALA C N 1
ATOM 2425 C CA . ALA A 1 358 ? -55.488 34.111 -21.355 1.00 83.60 358 ALA C CA 1
ATOM 2426 C C . ALA A 1 358 ? -56.532 35.232 -21.326 1.00 85.85 358 ALA C C 1
ATOM 2427 O O . ALA A 1 358 ? -57.736 34.980 -21.229 1.00 86.15 358 ALA C O 1
ATOM 2429 N N . MET B 1 1 ? -5.019 48.133 -46.355 1.00 82.45 1 MET D N 1
ATOM 2430 C CA . MET B 1 1 ? -5.662 48.145 -45.055 1.00 82.71 1 MET D CA 1
ATOM 2431 C C . MET B 1 1 ? -4.616 47.633 -44.048 1.00 86.90 1 MET D C 1
ATOM 2432 O O . MET B 1 1 ? -4.441 46.428 -43.844 1.00 85.44 1 MET D O 1
ATOM 2437 N N . ASP B 1 2 ? -3.879 48.593 -43.480 1.00 93.03 2 ASP D N 1
ATOM 2438 C CA . ASP B 1 2 ? -2.819 48.300 -42.522 1.00 98.40 2 ASP D CA 1
ATOM 2439 C C . ASP B 1 2 ? -3.415 47.873 -41.185 1.00 104.02 2 ASP D C 1
ATOM 2440 O O . ASP B 1 2 ? -4.280 48.560 -40.629 1.00 106.58 2 ASP D O 1
ATOM 2445 N N . LEU B 1 3 ? -2.923 46.746 -40.654 1.00 106.88 3 LEU D N 1
ATOM 2446 C CA . LEU B 1 3 ? -3.454 46.162 -39.425 1.00 107.01 3 LEU D CA 1
ATOM 2447 C C . LEU B 1 3 ? -2.350 45.790 -38.432 1.00 108.48 3 LEU D C 1
ATOM 2448 O O . LEU B 1 3 ? -2.608 45.032 -37.488 1.00 106.79 3 LEU D O 1
ATOM 2453 N N . THR B 1 4 ? -1.133 46.320 -38.609 1.00 110.96 4 THR D N 1
ATOM 2454 C CA . THR B 1 4 ? -0.044 46.047 -37.677 1.00 112.67 4 THR D CA 1
ATOM 2455 C C . THR B 1 4 ? -0.268 46.769 -36.343 1.00 116.94 4 THR D C 1
ATOM 2456 O O . THR B 1 4 ? -0.892 47.835 -36.297 1.00 116.83 4 THR D O 1
ATOM 2460 N N . PRO B 1 5 ? 0.239 46.208 -35.243 1.00 121.18 5 PRO D N 1
ATOM 2461 C CA . PRO B 1 5 ? -0.093 46.733 -33.910 1.00 119.28 5 PRO D CA 1
ATOM 2462 C C . PRO B 1 5 ? 0.594 48.054 -33.589 1.00 113.51 5 PRO D C 1
ATOM 2463 O O . PRO B 1 5 ? 1.720 48.326 -34.013 1.00 113.12 5 PRO D O 1
ATOM 2467 N N . ASP B 1 6 ? -0.134 48.897 -32.782 1.00 107.32 6 ASP D N 1
ATOM 2468 C CA . ASP B 1 6 ? 0.176 50.219 -32.231 1.00 102.06 6 ASP D CA 1
ATOM 2469 C C . ASP B 1 6 ? 0.696 50.077 -30.811 1.00 100.32 6 ASP D C 1
ATOM 2470 O O . ASP B 1 6 ? -0.014 49.530 -29.952 1.00 100.62 6 ASP D O 1
ATOM 2475 N N . PRO B 1 7 ? 1.898 50.583 -30.520 1.00 98.08 7 PRO D N 1
ATOM 2476 C CA . PRO B 1 7 ? 2.464 50.393 -29.170 1.00 91.98 7 PRO D CA 1
ATOM 2477 C C . PRO B 1 7 ? 1.595 50.937 -28.045 1.00 83.16 7 PRO D C 1
ATOM 2478 O O . PRO B 1 7 ? 1.450 50.258 -27.021 1.00 80.49 7 PRO D O 1
ATOM 2482 N N . LEU B 1 8 ? 0.984 52.117 -28.220 1.00 77.15 8 LEU D N 1
ATOM 2483 C CA . LEU B 1 8 ? 0.261 52.762 -27.121 1.00 72.43 8 LEU D CA 1
ATOM 2484 C C . LEU B 1 8 ? -0.910 51.918 -26.629 1.00 70.32 8 LEU D C 1
ATOM 2485 O O . LEU B 1 8 ? -1.143 51.814 -25.421 1.00 71.42 8 LEU D O 1
ATOM 2490 N N . LEU B 1 9 ? -1.682 51.337 -27.544 1.00 67.17 9 LEU D N 1
ATOM 2491 C CA . LEU B 1 9 ? -2.760 50.456 -27.114 1.00 65.90 9 LEU D CA 1
ATOM 2492 C C . LEU B 1 9 ? -2.201 49.185 -26.489 1.00 64.56 9 LEU D C 1
ATOM 2493 O O . LEU B 1 9 ? -2.773 48.660 -25.525 1.00 63.90 9 LEU D O 1
ATOM 2498 N N . VAL B 1 10 ? -1.068 48.702 -27.003 1.00 62.27 10 VAL D N 1
ATOM 2499 C CA . VAL B 1 10 ? -0.438 47.494 -26.475 1.00 57.03 10 VAL D CA 1
ATOM 2500 C C . VAL B 1 10 ? -0.081 47.664 -25.001 1.00 50.25 10 VAL D C 1
ATOM 2501 O O . VAL B 1 10 ? -0.307 46.761 -24.187 1.00 46.53 10 VAL D O 1
ATOM 2505 N N . GLN B 1 11 ? 0.484 48.817 -24.632 1.00 49.62 11 GLN D N 1
ATOM 2506 C CA . GLN B 1 11 ? 0.765 49.079 -23.225 1.00 51.70 11 GLN D CA 1
ATOM 2507 C C . GLN B 1 11 ? -0.518 49.162 -22.405 1.00 52.23 11 GLN D C 1
ATOM 2508 O O . GLN B 1 11 ? -0.615 48.560 -21.325 1.00 51.78 11 GLN D O 1
ATOM 2514 N N . LEU B 1 12 ? -1.518 49.892 -22.912 1.00 51.92 12 LEU D N 1
ATOM 2515 C CA . LEU B 1 12 ? -2.788 50.034 -22.209 1.00 47.57 12 LEU D CA 1
ATOM 2516 C C . LEU B 1 12 ? -3.373 48.667 -21.877 1.00 43.84 12 LEU D C 1
ATOM 2517 O O . LEU B 1 12 ? -3.684 48.373 -20.725 1.00 38.58 12 LEU D O 1
ATOM 2522 N N . ARG B 1 13 ? -3.475 47.796 -22.881 1.00 43.40 13 ARG D N 1
ATOM 2523 C CA . ARG B 1 13 ? -4.042 46.473 -22.661 1.00 45.75 13 ARG D CA 1
ATOM 2524 C C . ARG B 1 13 ? -3.233 45.678 -21.646 1.00 46.33 13 ARG D C 1
ATOM 2525 O O . ARG B 1 13 ? -3.805 45.001 -20.788 1.00 51.05 13 ARG D O 1
ATOM 2533 N N . GLY B 1 14 ? -1.903 45.730 -21.741 1.00 46.15 14 GLY D N 1
ATOM 2534 C CA . GLY B 1 14 ? -1.076 44.987 -20.802 1.00 40.11 14 GLY D CA 1
ATOM 2535 C C . GLY B 1 14 ? -1.258 45.476 -19.384 1.00 45.69 14 GLY D C 1
ATOM 2536 O O . GLY B 1 14 ? -1.338 44.675 -18.447 1.00 46.76 14 GLY D O 1
ATOM 2537 N N . ALA B 1 15 ? -1.355 46.802 -19.208 1.00 44.25 15 ALA D N 1
ATOM 2538 C CA . ALA B 1 15 ? -1.573 47.348 -17.872 1.00 43.47 15 ALA D CA 1
ATOM 2539 C C . ALA B 1 15 ? -2.967 47.002 -17.341 1.00 44.83 15 ALA D C 1
ATOM 2540 O O . ALA B 1 15 ? -3.115 46.681 -16.161 1.00 49.87 15 ALA D O 1
ATOM 2542 N N . LEU B 1 16 ? -4.003 47.039 -18.185 1.00 48.71 16 LEU D N 1
ATOM 2543 C CA . LEU B 1 16 ? -5.327 46.581 -17.739 1.00 48.24 16 LEU D CA 1
ATOM 2544 C C . LEU B 1 16 ? -5.323 45.103 -17.372 1.00 50.63 16 LEU D C 1
ATOM 2545 O O . LEU B 1 16 ? -5.881 44.702 -16.344 1.00 52.59 16 LEU D O 1
ATOM 2550 N N . ARG B 1 17 ? -4.743 44.265 -18.229 1.00 53.47 17 ARG D N 1
ATOM 2551 C CA . ARG B 1 17 ? -4.844 42.827 -18.002 1.00 52.25 17 ARG D CA 1
ATOM 2552 C C . ARG B 1 17 ? -4.146 42.442 -16.712 1.00 51.69 17 ARG D C 1
ATOM 2553 O O . ARG B 1 17 ? -4.703 41.710 -15.884 1.00 54.59 17 ARG D O 1
ATOM 2561 N N . THR B 1 18 ? -2.944 42.975 -16.498 1.00 52.00 18 THR D N 1
ATOM 2562 C CA . THR B 1 18 ? -2.233 42.717 -15.252 1.00 53.34 18 THR D CA 1
ATOM 2563 C C . THR B 1 18 ? -3.002 43.258 -14.052 1.00 54.21 18 THR D C 1
ATOM 2564 O O . THR B 1 18 ? -3.212 42.549 -13.064 1.00 56.44 18 THR D O 1
ATOM 2568 N N . ALA B 1 19 ? -3.454 44.507 -14.127 1.00 53.23 19 ALA D N 1
ATOM 2569 C CA . ALA B 1 19 ? -4.153 45.080 -12.984 1.00 52.00 19 ALA D CA 1
ATOM 2570 C C . ALA B 1 19 ? -5.434 44.312 -12.674 1.00 54.44 19 ALA D C 1
ATOM 2571 O O . ALA B 1 19 ? -5.730 44.038 -11.506 1.00 60.36 19 ALA D O 1
ATOM 2573 N N . LEU B 1 20 ? -6.195 43.933 -13.706 1.00 49.57 20 LEU D N 1
ATOM 2574 C CA . LEU B 1 20 ? -7.483 43.277 -13.480 1.00 49.18 20 LEU D CA 1
ATOM 2575 C C . LEU B 1 20 ? -7.340 41.839 -13.000 1.00 54.77 20 LEU D C 1
ATOM 2576 O O . LEU B 1 20 ? -8.259 41.325 -12.355 1.00 58.21 20 LEU D O 1
ATOM 2581 N N . ALA B 1 21 ? -6.218 41.178 -13.299 1.00 58.26 21 ALA D N 1
ATOM 2582 C CA . ALA B 1 21 ? -5.996 39.824 -12.803 1.00 59.94 21 ALA D CA 1
ATOM 2583 C C . ALA B 1 21 ? -5.919 39.777 -11.274 1.00 64.22 21 ALA D C 1
ATOM 2584 O O . ALA B 1 21 ? -6.114 38.707 -10.685 1.00 67.64 21 ALA D O 1
ATOM 2586 N N . GLY B 1 22 ? -5.644 40.908 -10.616 1.00 67.09 22 GLY D N 1
ATOM 2587 C CA . GLY B 1 22 ? -5.717 40.960 -9.164 1.00 67.15 22 GLY D CA 1
ATOM 2588 C C . GLY B 1 22 ? -7.120 41.077 -8.591 1.00 68.75 22 GLY D C 1
ATOM 2589 O O . GLY B 1 22 ? -7.333 40.699 -7.434 1.00 72.57 22 GLY D O 1
ATOM 2590 N N . VAL B 1 23 ? -8.079 41.568 -9.369 1.00 67.18 23 VAL D N 1
ATOM 2591 C CA . VAL B 1 23 ? -9.396 41.914 -8.812 1.00 62.59 23 VAL D CA 1
ATOM 2592 C C . VAL B 1 23 ? -10.111 40.643 -8.368 1.00 62.16 23 VAL D C 1
ATOM 2593 O O . VAL B 1 23 ? -10.136 39.648 -9.121 1.00 58.24 23 VAL D O 1
ATOM 2597 N N . PRO B 1 24 ? -10.682 40.612 -7.160 1.00 63.81 24 PRO D N 1
ATOM 2598 C CA . PRO B 1 24 ? -11.324 39.382 -6.684 1.00 64.00 24 P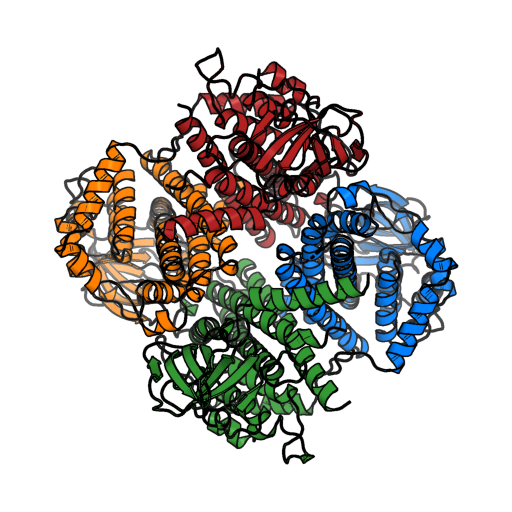RO D CA 1
ATOM 2599 C C . PRO B 1 24 ? -12.658 39.147 -7.376 1.00 61.87 24 PRO D C 1
ATOM 2600 O O . PRO B 1 24 ? -13.477 40.055 -7.548 1.00 60.10 24 PRO D O 1
ATOM 2604 N N . VAL B 1 25 ? -12.874 37.911 -7.745 1.00 61.75 25 VAL D N 1
ATOM 2605 C CA . VAL B 1 25 ? -14.036 37.500 -8.517 1.00 66.35 25 VAL D CA 1
ATOM 2606 C C . VAL B 1 25 ? -15.088 36.932 -7.563 1.00 69.96 25 VAL D C 1
ATOM 2607 O O . VAL B 1 25 ? -14.757 36.203 -6.613 1.00 69.49 25 VAL D O 1
ATOM 2611 N N . ARG B 1 26 ? -16.356 37.296 -7.790 1.00 71.28 26 ARG D N 1
ATOM 2612 C CA . ARG B 1 26 ? -17.443 36.934 -6.878 1.00 70.46 26 ARG D CA 1
ATOM 2613 C C . ARG B 1 26 ? -17.669 35.425 -6.874 1.00 70.52 26 ARG D C 1
ATOM 2614 O O . ARG B 1 26 ? -17.816 34.811 -7.931 1.00 68.36 26 ARG D O 1
ATOM 2622 N N . SER B 1 27 ? -17.752 34.835 -5.681 1.00 78.84 27 SER D N 1
ATOM 2623 C CA . SER B 1 27 ? -17.539 33.400 -5.514 1.00 85.59 27 SER D CA 1
ATOM 2624 C C . SER B 1 27 ? -18.816 32.556 -5.562 1.00 89.03 27 SER D C 1
ATOM 2625 O O . SER B 1 27 ? -18.735 31.328 -5.423 1.00 92.47 27 SER D O 1
ATOM 2628 N N . GLY B 1 28 ? -19.979 33.155 -5.772 1.00 77.39 28 GLY D N 1
ATOM 2629 C CA . GLY B 1 28 ? -21.192 32.369 -5.836 1.00 75.25 28 GLY D CA 1
ATOM 2630 C C . GLY B 1 28 ? -21.401 31.666 -7.174 1.00 68.22 28 GLY D C 1
ATOM 2631 O O . GLY B 1 28 ? -20.796 31.972 -8.198 1.00 68.51 28 GLY D O 1
ATOM 2632 N N . VAL B 1 29 ? -22.292 30.688 -7.149 1.00 61.13 29 VAL D N 1
ATOM 2633 C CA . VAL B 1 29 ? -22.784 30.061 -8.365 1.00 54.75 29 VAL D CA 1
ATOM 2634 C C . VAL B 1 29 ? -24.223 30.479 -8.674 1.00 54.20 29 VAL D C 1
ATOM 2635 O O . VAL B 1 29 ? -24.652 30.366 -9.839 1.00 55.16 29 VAL D O 1
ATOM 2639 N N . HIS B 1 30 ? -24.959 30.986 -7.687 1.00 50.58 30 HIS D N 1
ATOM 2640 C CA . HIS B 1 30 ? -26.243 31.653 -7.854 1.00 53.47 30 HIS D CA 1
ATOM 2641 C C . HIS B 1 30 ? -26.074 33.151 -7.640 1.00 53.67 30 HIS D C 1
ATOM 2642 O O . HIS B 1 30 ? -25.000 33.635 -7.278 1.00 51.36 30 HIS D O 1
ATOM 2649 N N . GLY B 1 31 ? -27.162 33.886 -7.849 1.00 57.15 31 GLY D N 1
ATOM 2650 C CA . GLY B 1 31 ? -27.160 35.321 -7.676 1.00 55.30 31 GLY D CA 1
ATOM 2651 C C . GLY B 1 31 ? -26.433 35.980 -8.825 1.00 54.15 31 GLY D C 1
ATOM 2652 O O . GLY B 1 31 ? -26.095 35.327 -9.817 1.00 49.25 31 GLY D O 1
ATOM 2653 N N . PRO B 1 32 ? -26.187 37.287 -8.723 1.00 53.72 32 PRO D N 1
ATOM 2654 C CA . PRO B 1 32 ? -25.443 37.996 -9.784 1.00 50.80 32 PRO D CA 1
ATOM 2655 C C . PRO B 1 32 ? -24.037 37.441 -9.936 1.00 48.01 32 PRO D C 1
ATOM 2656 O O . PRO B 1 32 ? -23.358 37.129 -8.947 1.00 46.33 32 PRO D O 1
ATOM 2660 N N . PRO B 1 33 ? -23.557 37.285 -11.169 1.00 44.42 33 PRO D N 1
ATOM 2661 C CA . PRO B 1 33 ? -22.186 36.794 -11.353 1.00 41.19 33 PRO D CA 1
ATOM 2662 C C . PRO B 1 33 ? -21.126 37.856 -11.150 1.00 43.36 33 PRO D C 1
ATOM 2663 O O . PRO B 1 33 ? -19.943 37.504 -11.043 1.00 49.67 33 PRO D O 1
ATOM 2667 N N . VAL B 1 34 ? -21.506 39.136 -11.113 1.00 41.19 34 VAL D N 1
ATOM 2668 C CA . VAL B 1 34 ? -20.570 40.248 -10.968 1.00 45.79 34 VAL D CA 1
ATOM 2669 C C . VAL B 1 34 ? -21.237 41.329 -10.126 1.00 51.23 34 VAL D C 1
ATOM 2670 O O . VAL B 1 34 ? -22.459 41.363 -9.973 1.00 53.96 34 VAL D O 1
ATOM 2674 N N . ALA B 1 35 ? -20.423 42.226 -9.587 1.00 50.77 35 ALA D N 1
ATOM 2675 C CA . ALA B 1 35 ? -20.911 43.427 -8.924 1.00 55.16 35 ALA D CA 1
ATOM 2676 C C . ALA B 1 35 ? -20.907 44.545 -9.960 1.00 63.66 35 ALA D C 1
ATOM 2677 O O . ALA B 1 35 ? -19.840 45.018 -10.373 1.00 66.43 35 ALA D O 1
ATOM 2679 N N . ASP B 1 36 ? -22.093 44.942 -10.404 1.00 68.13 36 ASP D N 1
ATOM 2680 C CA . ASP B 1 36 ? -22.227 45.939 -11.452 1.00 71.62 36 ASP D CA 1
ATOM 2681 C C . ASP B 1 36 ? -22.504 47.302 -10.847 1.00 72.72 36 ASP D C 1
ATOM 2682 O O . ASP B 1 36 ? -22.973 47.424 -9.714 1.00 72.95 36 ASP D O 1
ATOM 2687 N N . GLY B 1 37 ? -22.227 48.332 -11.639 1.00 73.95 37 GLY D N 1
ATOM 2688 C CA . GLY B 1 37 ? -22.402 49.697 -11.212 1.00 75.48 37 GLY D CA 1
ATOM 2689 C C . GLY B 1 37 ? -21.081 50.437 -11.215 1.00 73.27 37 GLY D C 1
ATOM 2690 O O . GLY B 1 37 ? -20.006 49.838 -11.329 1.00 68.18 37 GLY D O 1
ATOM 2691 N N . PRO B 1 38 ? -21.133 51.763 -11.080 1.00 75.84 38 PRO D N 1
ATOM 2692 C CA . PRO B 1 38 ? -19.891 52.553 -11.147 1.00 76.16 38 PRO D CA 1
ATOM 2693 C C . PRO B 1 38 ? -18.922 52.319 -9.985 1.00 76.63 38 PRO D C 1
ATOM 2694 O O . PRO B 1 38 ? -17.783 52.801 -10.074 1.00 76.79 38 PRO D O 1
ATOM 2698 N N . SER B 1 39 ? -19.304 51.593 -8.923 1.00 74.92 39 SER D N 1
ATOM 2699 C CA . SER B 1 39 ? -18.449 51.434 -7.744 1.00 77.37 39 SER D CA 1
ATOM 2700 C C . SER B 1 39 ? -18.130 49.966 -7.438 1.00 78.32 39 SER D C 1
ATOM 2701 O O . SER B 1 39 ? -18.124 49.540 -6.277 1.00 80.60 39 SER D O 1
ATOM 2704 N N . GLY B 1 40 ? -17.825 49.175 -8.468 1.00 76.68 40 GLY D N 1
ATOM 2705 C CA . GLY B 1 40 ? -17.448 47.790 -8.270 1.00 74.89 40 GLY D CA 1
ATOM 2706 C C . GLY B 1 40 ? -15.987 47.630 -7.881 1.00 75.71 40 GLY D C 1
ATOM 2707 O O . GLY B 1 40 ? -15.207 48.589 -7.819 1.00 80.45 40 GLY D O 1
ATOM 2708 N N . PRO B 1 41 ? -15.598 46.385 -7.601 1.00 72.20 41 PRO D N 1
ATOM 2709 C CA . PRO B 1 41 ? -14.200 46.127 -7.197 1.00 71.56 41 PRO D CA 1
ATOM 2710 C C . PRO B 1 41 ? -13.172 46.480 -8.269 1.00 69.72 41 PRO D C 1
ATOM 2711 O O . PRO B 1 41 ? -12.001 46.698 -7.928 1.00 66.91 41 PRO D O 1
ATOM 2715 N N . ALA B 1 42 ? -13.560 46.533 -9.552 1.00 63.23 42 ALA D N 1
ATOM 2716 C CA . ALA B 1 42 ? -12.641 46.986 -10.589 1.00 55.02 42 ALA D CA 1
ATOM 2717 C C . ALA B 1 42 ? -12.623 48.498 -10.744 1.00 52.23 42 ALA D C 1
ATOM 2718 O O . ALA B 1 42 ? -11.739 49.026 -11.432 1.00 49.00 42 ALA D O 1
ATOM 2720 N N . ARG B 1 43 ? -13.567 49.205 -10.125 1.00 49.48 43 ARG D N 1
ATOM 2721 C CA . ARG B 1 43 ? -13.522 50.660 -10.141 1.00 54.57 43 ARG D CA 1
ATOM 2722 C C . ARG B 1 43 ? -12.171 51.190 -9.651 1.00 59.57 43 ARG D C 1
ATOM 2723 O O . ARG B 1 43 ? -11.629 52.152 -10.215 1.00 59.47 43 ARG D O 1
ATOM 2731 N N . GLU B 1 44 ? -11.612 50.569 -8.606 1.00 60.85 44 GLU D N 1
ATOM 2732 C CA . GLU B 1 44 ? -10.337 51.020 -8.053 1.00 58.48 44 GLU D CA 1
ATOM 2733 C C . GLU B 1 44 ? -9.215 50.911 -9.083 1.00 53.85 44 GLU D C 1
ATOM 2734 O O . GLU B 1 44 ? -8.428 51.845 -9.263 1.00 50.72 44 GLU D O 1
ATOM 2740 N N . VAL B 1 45 ? -9.141 49.777 -9.781 1.00 53.81 45 VAL D N 1
ATOM 2741 C CA . VAL B 1 45 ? -8.109 49.579 -10.795 1.00 54.79 45 VAL D CA 1
ATOM 2742 C C . VAL B 1 45 ? -8.241 50.616 -11.905 1.00 52.80 45 VAL D C 1
ATOM 2743 O O . VAL B 1 45 ? -7.246 51.204 -12.352 1.00 50.26 45 VAL D O 1
ATOM 2747 N N . LEU B 1 46 ? -9.471 50.858 -12.366 1.00 50.89 46 LEU D N 1
ATOM 2748 C CA . LEU B 1 46 ? -9.686 51.794 -13.466 1.00 50.86 46 LEU D CA 1
ATOM 2749 C C . LEU B 1 46 ? -9.296 53.209 -13.063 1.00 51.41 46 LEU D C 1
ATOM 2750 O O . LEU B 1 46 ? -8.686 53.941 -13.849 1.00 54.67 46 LEU D O 1
ATOM 2755 N N . ASP B 1 47 ? -9.645 53.605 -11.836 1.00 54.10 47 ASP D N 1
ATOM 2756 C CA . ASP B 1 47 ? -9.321 54.936 -11.328 1.00 60.55 47 ASP D CA 1
ATOM 2757 C C . ASP B 1 47 ? -7.819 55.147 -11.211 1.00 59.52 47 ASP D C 1
ATOM 2758 O O . ASP B 1 47 ? -7.305 56.207 -11.584 1.00 56.34 47 ASP D O 1
ATOM 2763 N N . ARG B 1 48 ? -7.103 54.155 -10.680 1.00 63.23 48 ARG D N 1
ATOM 2764 C CA . ARG B 1 48 ? -5.652 54.253 -10.596 1.00 68.37 48 ARG D CA 1
ATOM 2765 C C . ARG B 1 48 ? -5.061 54.531 -11.969 1.00 68.99 48 ARG D C 1
ATOM 2766 O O . ARG B 1 48 ? -4.319 55.501 -12.157 1.00 73.06 48 ARG D O 1
ATOM 2774 N N . LEU B 1 49 ? -5.427 53.715 -12.956 1.00 64.55 49 LEU D N 1
ATOM 2775 C CA . LEU B 1 49 ? -4.923 53.846 -14.318 1.00 63.38 49 LEU D CA 1
ATOM 2776 C C . LEU B 1 49 ? -5.485 55.058 -15.057 1.00 64.17 49 LEU D C 1
ATOM 2777 O O . LEU B 1 49 ? -5.102 55.264 -16.213 1.00 64.24 49 LEU D O 1
ATOM 2782 N N . GLY B 1 50 ? -6.366 55.841 -14.439 1.00 62.68 50 GLY D N 1
ATOM 2783 C CA . GLY B 1 50 ? -6.927 57.017 -15.080 1.00 63.15 50 GLY D CA 1
ATOM 2784 C C . GLY B 1 50 ? -7.830 56.741 -16.265 1.00 64.85 50 GLY D C 1
ATOM 2785 O O . GLY B 1 50 ? -7.720 57.423 -17.294 1.00 63.39 50 GLY D O 1
ATOM 2786 N N . ALA B 1 51 ? -8.732 55.760 -16.145 1.00 65.33 51 ALA D N 1
ATOM 2787 C CA . ALA B 1 51 ? -9.621 55.427 -17.258 1.00 65.45 51 ALA D CA 1
ATOM 2788 C C . ALA B 1 51 ? -10.516 56.601 -17.658 1.00 67.55 51 ALA D C 1
ATOM 2789 O O . ALA B 1 51 ? -10.908 56.712 -18.831 1.00 66.20 51 ALA D O 1
ATOM 2791 N N . ALA B 1 52 ? -10.822 57.497 -16.713 1.00 71.77 52 ALA D N 1
ATOM 2792 C CA . ALA B 1 52 ? -11.671 58.652 -17.007 1.00 74.77 52 ALA D CA 1
ATOM 2793 C C . ALA B 1 52 ? -11.117 59.499 -18.148 1.00 74.77 52 ALA D C 1
ATOM 2794 O O . ALA B 1 52 ? -11.886 60.146 -18.871 1.00 73.26 52 ALA D O 1
ATOM 2796 N N . ASP B 1 53 ? -9.797 59.510 -18.327 1.00 78.14 53 ASP D N 1
ATOM 2797 C CA . ASP B 1 53 ? -9.145 60.347 -19.325 1.00 80.40 53 ASP D CA 1
ATOM 2798 C C . ASP B 1 53 ? -8.729 59.590 -20.580 1.00 76.82 53 ASP D C 1
ATOM 2799 O O . ASP B 1 53 ? -7.995 60.152 -21.401 1.00 78.23 53 ASP D O 1
ATOM 2804 N N . PHE B 1 54 ? -9.158 58.333 -20.747 1.00 71.65 54 PHE D N 1
ATOM 2805 C CA . PHE B 1 54 ? -8.706 57.556 -21.903 1.00 68.63 54 PHE D CA 1
ATOM 2806 C C . PHE B 1 54 ? -9.301 58.091 -23.198 1.00 65.11 54 PHE D C 1
ATOM 2807 O O . PHE B 1 54 ? -8.574 58.380 -24.157 1.00 64.96 54 PHE D O 1
ATOM 2815 N N . GLU B 1 55 ? -10.625 58.160 -23.251 1.00 58.51 55 GLU D N 1
ATOM 2816 C CA . GLU B 1 55 ? -11.314 58.607 -24.482 1.00 56.12 55 GLU D CA 1
ATOM 2817 C C . GLU B 1 55 ? -11.147 60.118 -24.655 1.00 60.94 55 GLU D C 1
ATOM 2818 O O . GLU B 1 55 ? -11.366 60.601 -25.755 1.00 62.51 55 GLU D O 1
ATOM 2824 N N . ARG B 1 56 ? -10.753 60.834 -23.606 1.00 68.29 56 ARG D N 1
ATOM 2825 C CA . ARG B 1 56 ? -10.535 62.300 -23.723 1.00 78.60 56 ARG D CA 1
ATOM 2826 C C . ARG B 1 56 ? -9.486 62.560 -24.805 1.00 89.12 56 ARG D C 1
ATOM 2827 O O . ARG B 1 56 ? -8.411 61.957 -24.740 1.00 88.34 56 ARG D O 1
ATOM 2829 N N . PRO B 1 57 ? -9.753 63.451 -25.779 1.00 100.26 57 PRO D N 1
ATOM 2830 C CA . PRO B 1 57 ? -8.828 63.747 -26.877 1.00 105.34 57 PRO D CA 1
ATOM 2831 C C . PRO B 1 57 ? -7.626 64.643 -26.540 1.00 108.45 57 PRO D C 1
ATOM 2832 O O . PRO B 1 57 ? -7.419 64.954 -25.394 1.00 107.01 57 PRO D O 1
ATOM 2836 N N . ALA B 1 58 ? -6.820 64.941 -27.562 1.00 113.33 58 ALA D N 1
ATOM 2837 C CA . ALA B 1 58 ? -5.605 65.776 -27.419 1.00 115.78 58 ALA D CA 1
ATOM 2838 C C . ALA B 1 58 ? -6.019 67.144 -26.875 1.00 117.00 58 ALA D C 1
ATOM 2839 O O . ALA B 1 58 ? -5.437 67.588 -25.869 1.00 115.41 58 ALA D O 1
ATOM 2841 N N . SER B 1 59 ? -7.073 67.716 -27.464 1.00 117.45 59 SER D N 1
ATOM 2842 C CA . SER B 1 59 ? -7.675 68.995 -27.012 1.00 114.25 59 SER D CA 1
ATOM 2843 C C . SER B 1 59 ? -8.374 68.710 -25.683 1.00 112.95 59 SER D C 1
ATOM 2844 O O . SER B 1 59 ? -8.891 67.599 -25.533 1.00 110.74 59 SER D O 1
ATOM 2846 N N . ALA B 1 60 ? -8.459 69.709 -24.807 1.00 115.96 60 ALA D N 1
ATOM 2847 C CA . ALA B 1 60 ? -9.045 69.592 -23.447 1.00 116.69 60 ALA D CA 1
ATOM 2848 C C . ALA B 1 60 ? -8.283 68.600 -22.558 1.00 115.75 60 ALA D C 1
ATOM 2849 O O . ALA B 1 60 ? -8.928 67.868 -21.798 1.00 115.02 60 ALA D O 1
ATOM 2851 N N . GLY B 1 61 ? -6.958 68.557 -22.692 1.00 115.40 61 GLY D N 1
ATOM 2852 C CA . GLY B 1 61 ? -6.114 67.800 -21.747 1.00 116.96 61 GLY D CA 1
ATOM 2853 C C . GLY B 1 61 ? -6.521 66.361 -21.491 1.00 116.72 61 GLY D C 1
ATOM 2854 O O . GLY B 1 61 ? -6.863 66.053 -20.337 1.00 116.22 61 GLY D O 1
ATOM 2855 N N . GLY B 1 62 ? -6.537 65.521 -22.526 1.00 116.61 62 GLY D N 1
ATOM 2856 C CA . GLY B 1 62 ? -6.866 64.096 -22.342 1.00 114.27 62 GLY D CA 1
ATOM 2857 C C . GLY B 1 62 ? -5.813 63.222 -22.990 1.00 113.92 62 GLY D C 1
ATOM 2858 O O . GLY B 1 62 ? -5.098 63.749 -23.850 1.00 118.49 62 GLY D O 1
ATOM 2859 N N . LEU B 1 63 ? -5.685 61.969 -22.544 1.00 107.07 63 LEU D N 1
ATOM 2860 C CA . LEU B 1 63 ? -4.700 60.998 -23.095 1.00 102.10 63 LEU D CA 1
ATOM 2861 C C . LEU B 1 63 ? -4.710 61.062 -24.624 1.00 97.58 63 LEU D C 1
ATOM 2862 O O . LEU B 1 63 ? -3.660 61.320 -25.212 1.00 103.06 63 LEU D O 1
ATOM 2864 N N . GLY B 1 64 ? -5.871 60.865 -25.236 1.00 88.16 64 GLY D N 1
ATOM 2865 C CA . GLY B 1 64 ? -5.962 60.946 -26.705 1.00 78.85 64 GLY D CA 1
ATOM 2866 C C . GLY B 1 64 ? -5.987 59.599 -27.396 1.00 71.78 64 GLY D C 1
ATOM 2867 O O . GLY B 1 64 ? -5.569 59.543 -28.543 1.00 70.72 64 GLY D O 1
ATOM 2868 N N . LEU B 1 65 ? -6.469 58.548 -26.730 1.00 66.65 65 LEU D N 1
ATOM 2869 C CA . LEU B 1 65 ? -6.552 57.209 -27.374 1.00 60.29 65 LEU D CA 1
ATOM 2870 C C . LEU B 1 65 ? -7.917 56.958 -28.035 1.00 54.42 65 LEU D C 1
ATOM 2871 O O . LEU B 1 65 ? -8.064 55.917 -28.655 1.00 51.62 65 LEU D O 1
ATOM 2876 N N . GLY B 1 66 ? -8.887 57.859 -27.871 1.00 53.07 66 GLY D N 1
ATOM 2877 C CA . GLY B 1 66 ? -10.214 57.752 -28.513 1.00 47.46 66 GLY D CA 1
ATOM 2878 C C . GLY B 1 66 ? -11.089 56.590 -28.065 1.00 48.72 66 GLY D C 1
ATOM 2879 O O . GLY B 1 66 ? -10.815 55.992 -27.030 1.00 49.93 66 GLY D O 1
ATOM 2880 N N . LEU B 1 67 ? -12.132 56.292 -28.843 1.00 49.37 67 LEU D N 1
ATOM 2881 C CA . LEU B 1 67 ? -13.035 55.199 -28.512 1.00 45.11 67 LEU D CA 1
ATOM 2882 C C . LEU B 1 67 ? -12.277 53.886 -28.369 1.00 42.94 67 LEU D C 1
ATOM 2883 O O . LEU B 1 67 ? -12.646 53.044 -27.541 1.00 39.34 67 LEU D O 1
ATOM 2888 N N . THR B 1 68 ? -11.190 53.718 -29.126 1.00 42.63 68 THR D N 1
ATOM 2889 C CA . THR B 1 68 ? -10.461 52.454 -29.105 1.00 43.36 68 THR D CA 1
ATOM 2890 C C . THR B 1 68 ? -9.977 52.111 -27.705 1.00 41.96 68 THR D C 1
ATOM 2891 O O . THR B 1 68 ? -10.020 50.946 -27.299 1.00 43.31 68 THR D O 1
ATOM 2895 N N . ALA B 1 69 ? -9.525 53.113 -26.944 1.00 41.44 69 ALA D N 1
ATOM 2896 C CA . ALA B 1 69 ? -9.183 52.875 -25.546 1.00 38.90 69 ALA D CA 1
ATOM 2897 C C . ALA B 1 69 ? -10.404 52.411 -24.756 1.00 41.41 69 ALA D C 1
ATOM 2898 O O . ALA B 1 69 ? -10.305 51.513 -23.913 1.00 42.00 69 ALA D O 1
ATOM 2900 N N . GLY B 1 70 ? -11.569 53.015 -25.008 1.00 39.97 70 GLY D N 1
ATOM 2901 C CA . GLY B 1 70 ? -12.764 52.579 -24.310 1.00 36.21 70 GLY D CA 1
ATOM 2902 C C . GLY B 1 70 ? -13.105 51.140 -24.641 1.00 38.77 70 GLY D C 1
ATOM 2903 O O . GLY B 1 70 ? -13.459 50.355 -23.758 1.00 44.31 70 GLY D O 1
ATOM 2904 N N . VAL B 1 71 ? -12.957 50.768 -25.912 1.00 36.25 71 VAL D N 1
ATOM 2905 C CA . VAL B 1 71 ? -13.204 49.399 -26.340 1.00 39.02 71 VAL D CA 1
ATOM 2906 C C . VAL B 1 71 ? -12.211 48.442 -25.682 1.00 42.90 71 VAL D C 1
ATOM 2907 O O . VAL B 1 71 ? -12.576 47.326 -25.293 1.00 43.94 71 VAL D O 1
ATOM 2911 N N . VAL B 1 72 ? -10.939 48.858 -25.547 1.00 42.28 72 VAL D N 1
ATOM 2912 C CA . VAL B 1 72 ? -9.949 48.005 -24.892 1.00 41.42 72 VAL D CA 1
ATOM 2913 C C . VAL B 1 72 ? -10.288 47.808 -23.414 1.00 42.25 72 VAL D C 1
ATOM 2914 O O . VAL B 1 72 ? -10.171 46.699 -22.877 1.00 41.59 72 VAL D O 1
ATOM 2918 N N . VAL B 1 73 ? -10.680 48.882 -22.724 1.00 39.29 73 VAL D N 1
ATOM 2919 C CA . VAL B 1 73 ? -11.102 48.747 -21.335 1.00 39.19 73 VAL D CA 1
ATOM 2920 C C . VAL B 1 73 ? -12.258 47.764 -21.232 1.00 38.62 73 VAL D C 1
ATOM 2921 O O . VAL B 1 73 ? -12.227 46.827 -20.426 1.00 42.45 73 VAL D O 1
ATOM 2925 N N . ALA B 1 74 ? -13.280 47.940 -22.077 1.00 36.58 74 ALA D N 1
ATOM 2926 C CA . ALA B 1 74 ? -14.480 47.110 -21.979 1.00 34.95 74 ALA D CA 1
ATOM 2927 C C . ALA B 1 74 ? -14.182 45.648 -22.306 1.00 37.06 74 ALA D C 1
ATOM 2928 O O . ALA B 1 74 ? -14.786 44.738 -21.723 1.00 37.47 74 ALA D O 1
ATOM 2930 N N . GLU B 1 75 ? -13.262 45.401 -23.236 1.00 38.88 75 GLU D N 1
ATOM 2931 C CA . GLU B 1 75 ? -12.923 44.021 -23.568 1.00 41.00 75 GLU D CA 1
ATOM 2932 C C . GLU B 1 75 ? -12.257 43.328 -22.381 1.00 39.86 75 GLU D C 1
ATOM 2933 O O . GLU B 1 75 ? -12.616 42.202 -22.031 1.00 37.25 75 GLU D O 1
ATOM 2939 N N . GLU B 1 76 ? -11.339 44.015 -21.697 1.00 41.59 76 GLU D N 1
ATOM 2940 C CA . GLU B 1 76 ? -10.646 43.405 -20.557 1.00 41.48 76 GLU D CA 1
ATOM 2941 C C . GLU B 1 76 ? -11.566 43.230 -19.344 1.00 39.58 76 GLU D C 1
ATOM 2942 O O . GLU B 1 76 ? -11.452 42.245 -18.607 1.00 37.16 76 GLU D O 1
ATOM 2948 N N . LEU B 1 77 ? -12.488 44.164 -19.117 1.00 40.39 77 LEU D N 1
ATOM 2949 C CA . LEU B 1 77 ? -13.478 43.953 -18.065 1.00 37.79 77 LEU D CA 1
ATOM 2950 C C . LEU B 1 77 ? -14.294 42.692 -18.333 1.00 37.56 77 LEU D C 1
ATOM 2951 O O . LEU B 1 77 ? -14.539 41.895 -17.419 1.00 38.73 77 LEU D O 1
ATOM 2956 N N . GLY B 1 78 ? -14.734 42.494 -19.579 1.00 38.47 78 GLY D N 1
ATOM 2957 C CA . GLY B 1 78 ? -15.493 41.297 -19.886 1.00 33.57 78 GLY D CA 1
ATOM 2958 C C . GLY B 1 78 ? -14.646 40.052 -19.736 1.00 38.40 78 GLY D C 1
ATOM 2959 O O . GLY B 1 78 ? -15.105 39.035 -19.220 1.00 37.95 78 GLY D O 1
ATOM 2960 N N . ARG B 1 79 ? -13.385 40.133 -20.150 1.00 37.85 79 ARG D N 1
ATOM 2961 C CA . ARG B 1 79 ? -12.501 38.977 -20.085 1.00 37.81 79 ARG D CA 1
ATOM 2962 C C . ARG B 1 79 ? -12.299 38.530 -18.651 1.00 39.78 79 ARG D C 1
ATOM 2963 O O . ARG B 1 79 ? -12.250 37.328 -18.371 1.00 42.37 79 ARG D O 1
ATOM 2971 N N . ALA B 1 80 ? -12.196 39.493 -17.728 1.00 40.05 80 ALA D N 1
ATOM 2972 C CA . ALA B 1 80 ? -11.958 39.216 -16.318 1.00 42.26 80 ALA D CA 1
ATOM 2973 C C . ALA B 1 80 ? -13.211 38.773 -15.573 1.00 43.17 80 ALA D C 1
ATOM 2974 O O . ALA B 1 80 ? -13.098 38.258 -14.451 1.00 45.11 80 ALA D O 1
ATOM 2976 N N . ALA B 1 81 ? -14.392 38.976 -16.162 1.00 39.90 81 ALA D N 1
ATOM 2977 C CA . ALA B 1 81 ? -15.671 38.700 -15.500 1.00 41.08 81 ALA D CA 1
ATOM 2978 C C . ALA B 1 81 ? -15.737 39.360 -14.119 1.00 43.44 81 ALA D C 1
ATOM 2979 O O . ALA B 1 81 ? -16.257 38.788 -13.161 1.00 45.12 81 ALA D O 1
ATOM 2981 N N . CYS B 1 82 ? -15.199 40.580 -14.014 1.00 47.44 82 CYS D N 1
ATOM 2982 C CA . CYS B 1 82 ? -15.134 41.322 -12.754 1.00 51.44 82 CYS D CA 1
ATOM 2983 C C . CYS B 1 82 ? -16.194 42.430 -12.642 1.00 47.84 82 CYS D C 1
ATOM 2984 O O . CYS B 1 82 ? -16.125 43.261 -11.726 1.00 47.71 82 CYS D O 1
ATOM 2987 N N . GLY B 1 83 ? -17.152 42.480 -13.551 1.00 46.25 83 GLY D N 1
ATOM 2988 C CA . GLY B 1 83 ? -18.089 43.583 -13.585 1.00 48.47 83 GLY D CA 1
ATOM 2989 C C . GLY B 1 83 ? -17.649 44.683 -14.530 1.00 48.21 83 GLY D C 1
ATOM 2990 O O . GLY B 1 83 ? -16.531 44.705 -15.046 1.00 51.67 83 GLY D O 1
ATOM 2991 N N . ASN B 1 84 ? -18.567 45.609 -14.778 1.00 48.59 84 ASN D N 1
ATOM 2992 C CA . ASN B 1 84 ? -18.330 46.722 -15.692 1.00 46.89 84 ASN D CA 1
ATOM 2993 C C . ASN B 1 84 ? -18.622 48.011 -14.941 1.00 50.71 84 ASN D C 1
ATOM 2994 O O . ASN B 1 84 ? -19.768 48.479 -14.908 1.00 51.16 84 ASN D O 1
ATOM 2999 N N . PRO B 1 85 ? -17.606 48.606 -14.304 1.00 48.94 85 PRO D N 1
ATOM 3000 C CA . PRO B 1 85 ? -17.798 49.906 -13.646 1.00 44.87 85 PRO D CA 1
ATOM 3001 C C . PRO B 1 85 ? -17.500 51.058 -14.582 1.00 48.37 85 PRO D C 1
ATOM 3002 O O . PRO B 1 85 ? -17.290 52.188 -14.136 1.00 52.41 85 PRO D O 1
ATOM 3006 N N . TYR B 1 86 ? -17.468 50.790 -15.885 1.00 44.71 86 TYR D N 1
ATOM 3007 C CA . TYR B 1 86 ? -16.989 51.764 -16.855 1.00 42.79 86 TYR D CA 1
ATOM 3008 C C . TYR B 1 86 ? -18.067 52.296 -17.794 1.00 43.70 86 TYR D C 1
ATOM 3009 O O . TYR B 1 86 ? -18.053 53.480 -18.114 1.00 36.52 86 TYR D O 1
ATOM 3018 N N . ARG B 1 87 ? -19.017 51.466 -18.242 1.00 41.43 87 ARG D N 1
ATOM 3019 C CA . ARG B 1 87 ? -19.873 51.848 -19.370 1.00 42.51 87 ARG D CA 1
ATOM 3020 C C . ARG B 1 87 ? -20.830 53.008 -19.046 1.00 41.00 87 ARG D C 1
ATOM 3021 O O . ARG B 1 87 ? -21.036 53.888 -19.888 1.00 38.63 87 ARG D O 1
ATOM 3029 N N . ALA B 1 88 ? -21.463 52.997 -17.870 1.00 42.92 88 ALA D N 1
ATOM 3030 C CA . ALA B 1 88 ? -22.432 54.036 -17.514 1.00 45.67 88 ALA D CA 1
ATOM 3031 C C . ALA B 1 88 ? -21.778 55.408 -17.407 1.00 47.22 88 ALA D C 1
ATOM 3032 O O . ALA B 1 88 ? -22.290 56.401 -17.948 1.00 47.25 88 ALA D O 1
ATOM 3034 N N . ASP B 1 89 ? -20.642 55.478 -16.704 1.00 47.31 89 ASP D N 1
ATOM 3035 C CA . ASP B 1 89 ? -19.879 56.721 -16.601 1.00 45.27 89 ASP D CA 1
ATOM 3036 C C . ASP B 1 89 ? -19.397 57.192 -17.959 1.00 43.23 89 ASP D C 1
ATOM 3037 O O . ASP B 1 89 ? -19.483 58.384 -18.284 1.00 46.45 89 ASP D O 1
ATOM 3042 N N . ALA B 1 90 ? -18.868 56.272 -18.770 1.00 43.43 90 ALA D N 1
ATOM 3043 C CA . ALA B 1 90 ? -18.363 56.681 -20.072 1.00 41.49 90 ALA D CA 1
ATOM 3044 C C . ALA B 1 90 ? -19.497 57.182 -20.964 1.00 46.13 90 ALA D C 1
ATOM 3045 O O . ALA B 1 90 ? -19.302 58.127 -21.739 1.00 47.35 90 ALA D O 1
ATOM 3047 N N . LEU B 1 91 ? -20.694 56.600 -20.844 1.00 43.77 91 LEU D N 1
ATOM 3048 C CA . LEU B 1 91 ? -21.845 57.172 -21.545 1.00 44.99 91 LEU D CA 1
ATOM 3049 C C . LEU B 1 91 ? -22.144 58.588 -21.043 1.00 46.88 91 LEU D C 1
ATOM 3050 O O . LEU B 1 91 ? -22.321 59.516 -21.843 1.00 49.47 91 LEU D O 1
ATOM 3055 N N . ALA B 1 92 ? -22.169 58.780 -19.718 1.00 45.12 92 ALA D N 1
ATOM 3056 C CA . ALA B 1 92 ? -22.437 60.109 -19.170 1.00 48.14 92 ALA D CA 1
ATOM 3057 C C . ALA B 1 92 ? -21.350 61.095 -19.568 1.00 50.20 92 ALA D C 1
ATOM 3058 O O . ALA B 1 92 ? -21.639 62.242 -19.927 1.00 50.99 92 ALA D O 1
ATOM 3060 N N . ALA B 1 93 ? -20.091 60.665 -19.505 1.00 51.60 93 ALA D N 1
ATOM 3061 C CA . ALA B 1 93 ? -18.992 61.569 -19.806 1.00 51.91 93 ALA D CA 1
ATOM 3062 C C . ALA B 1 93 ? -19.062 62.063 -21.247 1.00 50.66 93 ALA D C 1
ATOM 3063 O O . ALA B 1 93 ? -18.765 63.228 -21.519 1.00 49.86 93 ALA D O 1
ATOM 3065 N N . SER B 1 94 ? -19.480 61.202 -22.184 1.00 50.46 94 SER D N 1
ATOM 3066 C CA . SER B 1 94 ? -19.593 61.597 -23.591 1.00 50.96 94 SER D CA 1
ATOM 3067 C C . SER B 1 94 ? -20.661 62.660 -23.821 1.00 52.74 94 SER D C 1
ATOM 3068 O O . SER B 1 94 ? -20.704 63.240 -24.913 1.00 49.45 94 SER D O 1
ATOM 3071 N N . LEU B 1 95 ? -21.529 62.909 -22.833 1.00 51.40 95 LEU D N 1
ATOM 3072 C CA . LEU B 1 95 ? -22.554 63.938 -22.911 1.00 50.93 95 LEU D CA 1
ATOM 3073 C C . LEU B 1 95 ? -22.341 65.066 -21.902 1.00 51.76 95 LEU D C 1
ATOM 3074 O O . LEU B 1 95 ? -23.166 65.989 -21.826 1.00 49.04 95 LEU D O 1
ATOM 3079 N N . GLY B 1 96 ? -21.254 65.025 -21.136 1.00 53.51 96 GLY D N 1
ATOM 3080 C CA . GLY B 1 96 ? -20.933 66.081 -20.198 1.00 53.75 96 GLY D CA 1
ATOM 3081 C C . GLY B 1 96 ? -21.661 65.987 -18.884 1.00 57.19 96 GLY D C 1
ATOM 3082 O O . GLY B 1 96 ? -21.487 66.873 -18.035 1.00 61.65 96 GLY D O 1
ATOM 3083 N N . HIS B 1 97 ? -22.478 64.948 -18.705 1.00 55.58 97 HIS D N 1
ATOM 3084 C CA . HIS B 1 97 ? -23.210 64.716 -17.474 1.00 56.30 97 HIS D CA 1
ATOM 3085 C C . HIS B 1 97 ? -22.269 64.180 -16.389 1.00 57.93 97 HIS D C 1
ATOM 3086 O O . HIS B 1 97 ? -21.297 63.480 -16.690 1.00 58.83 97 HIS D O 1
ATOM 3093 N N . PRO B 1 98 ? -22.530 64.501 -15.123 1.00 56.96 98 PRO D N 1
ATOM 3094 C CA . PRO B 1 98 ? -21.713 63.945 -14.034 1.00 57.56 98 PRO D CA 1
ATOM 3095 C C . PRO B 1 98 ? -21.876 62.437 -13.909 1.00 58.05 98 PRO D C 1
ATOM 3096 O O . PRO B 1 98 ? -22.929 61.871 -14.217 1.00 59.06 98 PRO D O 1
ATOM 3100 N N . GLY B 1 99 ? -20.825 61.784 -13.423 1.00 57.41 99 GLY D N 1
ATOM 3101 C CA . GLY B 1 99 ? -20.860 60.339 -13.303 1.00 59.91 99 GLY D CA 1
ATOM 3102 C C . GLY B 1 99 ? -21.903 59.860 -12.296 1.00 61.68 99 GLY D C 1
ATOM 3103 O O . GLY B 1 99 ? -22.783 60.596 -11.844 1.00 62.62 99 GLY D O 1
ATOM 3104 N N . GLY B 1 100 ? -21.795 58.574 -11.954 1.00 57.26 100 GLY D N 1
ATOM 3105 C CA . GLY B 1 100 ? -22.529 58.008 -10.835 1.00 56.58 100 GLY D CA 1
ATOM 3106 C C . GLY B 1 100 ? -23.895 57.408 -11.134 1.00 53.28 100 GLY D C 1
ATOM 3107 O O . GLY B 1 100 ? -24.528 56.873 -10.216 1.00 52.46 100 GLY D O 1
ATOM 3108 N N . ALA B 1 101 ? -24.368 57.459 -12.374 1.00 50.45 101 ALA D N 1
ATOM 3109 C CA . ALA B 1 101 ? -25.701 56.980 -12.708 1.00 49.80 101 ALA D CA 1
ATOM 3110 C C . ALA B 1 101 ? -25.640 55.597 -13.356 1.00 54.10 101 ALA D C 1
ATOM 3111 O O . ALA B 1 101 ? -24.729 55.301 -14.131 1.00 57.05 101 ALA D O 1
ATOM 3113 N N . ALA B 1 102 ? -26.598 54.740 -13.022 1.00 51.62 102 ALA D N 1
ATOM 3114 C CA . ALA B 1 102 ? -26.829 53.556 -13.836 1.00 49.52 102 ALA D CA 1
ATOM 3115 C C . ALA B 1 102 ? -27.577 53.965 -15.093 1.00 47.83 102 ALA D C 1
ATOM 3116 O O . ALA B 1 102 ? -28.376 54.903 -15.077 1.00 49.34 102 ALA D O 1
ATOM 3118 N N . SER B 1 103 ? -27.305 53.276 -16.196 1.00 48.68 103 SER D N 1
ATOM 3119 C CA . SER B 1 103 ? -28.064 53.509 -17.418 1.00 47.40 103 SER D CA 1
ATOM 3120 C C . SER B 1 103 ? -28.991 52.324 -17.667 1.00 48.84 103 SER D C 1
ATOM 3121 O O . SER B 1 103 ? -28.721 51.202 -17.222 1.00 46.19 103 SER D O 1
ATOM 3124 N N . ALA B 1 104 ? -30.119 52.597 -18.330 1.00 46.40 104 ALA D N 1
ATOM 3125 C CA . ALA B 1 104 ? -31.182 51.607 -18.433 1.00 43.36 104 ALA D CA 1
ATOM 3126 C C . ALA B 1 104 ? -32.000 51.827 -19.702 1.00 42.00 104 ALA D C 1
ATOM 3127 O O . ALA B 1 104 ? -32.063 52.935 -20.231 1.00 41.93 104 ALA D O 1
ATOM 3129 N N . GLY B 1 105 ? -32.629 50.751 -20.188 1.00 41.63 105 GLY D N 1
ATOM 3130 C CA . GLY B 1 105 ? -33.583 50.838 -21.276 1.00 39.83 105 GLY D CA 1
ATOM 3131 C C . GLY B 1 105 ? -33.057 50.531 -22.663 1.00 41.63 105 GLY D C 1
ATOM 3132 O O . GLY B 1 105 ? -33.825 50.649 -23.626 1.00 41.29 105 GLY D O 1
ATOM 3133 N N . TRP B 1 106 ? -31.783 50.138 -22.805 1.00 39.66 106 TRP D N 1
ATOM 3134 C CA . TRP B 1 106 ? -31.241 49.898 -24.137 1.00 40.05 106 TRP D CA 1
ATOM 3135 C C . TRP B 1 106 ? -31.797 48.642 -24.802 1.00 40.08 106 TRP D C 1
ATOM 3136 O O . TRP B 1 106 ? -31.582 48.454 -26.004 1.00 40.29 106 TRP D O 1
ATOM 3147 N N . GLU B 1 107 ? -32.473 47.771 -24.062 1.00 40.32 107 GLU D N 1
ATOM 3148 C CA . GLU B 1 107 ? -32.858 46.479 -24.621 1.00 43.12 107 GLU D CA 1
ATOM 3149 C C . GLU B 1 107 ? -33.969 46.611 -25.655 1.00 45.58 107 GLU D C 1
ATOM 3150 O O . GLU B 1 107 ? -34.078 45.757 -26.540 1.00 48.82 107 GLU D O 1
ATOM 3156 N N . ALA B 1 108 ? -34.752 47.681 -25.599 1.00 45.09 108 ALA D N 1
ATOM 3157 C CA . ALA B 1 108 ? -35.852 47.882 -26.534 1.00 44.41 108 ALA D CA 1
ATOM 3158 C C . ALA B 1 108 ? -35.386 48.484 -27.855 1.00 48.25 108 ALA D C 1
ATOM 3159 O O . ALA B 1 108 ? -34.525 49.369 -27.892 1.00 55.32 108 ALA D O 1
ATOM 3161 N N . LEU B 1 109 ? -35.985 48.011 -28.945 1.00 43.08 109 LEU D N 1
ATOM 3162 C CA . LEU B 1 109 ? -35.786 48.559 -30.273 1.00 43.68 109 LEU D CA 1
ATOM 3163 C C . LEU B 1 109 ? -37.164 48.788 -30.882 1.00 48.09 109 LEU D C 1
ATOM 3164 O O . LEU B 1 109 ? -38.025 47.894 -30.793 1.00 53.57 109 LEU D O 1
ATOM 3169 N N . PRO B 1 110 ? -37.438 49.972 -31.481 1.00 48.77 110 PRO D N 1
ATOM 3170 C CA . PRO B 1 110 ? -36.529 51.109 -31.729 1.00 48.78 110 PRO D CA 1
ATOM 3171 C C . PRO B 1 110 ? -36.016 51.734 -30.438 1.00 46.70 110 PRO D C 1
ATOM 3172 O O . PRO B 1 110 ? -36.639 51.504 -29.406 1.00 45.47 110 PRO D O 1
ATOM 3176 N N . VAL B 1 111 ? -34.925 52.509 -30.495 1.00 45.06 111 VAL D N 1
ATOM 3177 C CA . VAL B 1 111 ? -34.251 52.928 -29.269 1.00 40.02 111 VAL D CA 1
ATOM 3178 C C . VAL B 1 111 ? -35.221 53.701 -28.394 1.00 41.15 111 VAL D C 1
ATOM 3179 O O . VAL B 1 111 ? -35.945 54.587 -28.867 1.00 42.13 111 VAL D O 1
ATOM 3183 N N . GLY B 1 112 ? -35.274 53.333 -27.115 1.00 40.37 112 GLY D N 1
ATOM 3184 C CA . GLY B 1 112 ? -36.109 54.007 -26.143 1.00 41.28 112 GLY D CA 1
ATOM 3185 C C . GLY B 1 112 ? -37.540 53.512 -26.007 1.00 39.89 112 GLY D C 1
ATOM 3186 O O . GLY B 1 112 ? -38.257 54.012 -25.134 1.00 42.34 112 GLY D O 1
ATOM 3187 N N . ALA B 1 113 ? -37.974 52.535 -26.814 1.00 41.11 113 ALA D N 1
ATOM 3188 C CA . ALA B 1 113 ? -39.388 52.163 -26.862 1.00 43.52 113 ALA D CA 1
ATOM 3189 C C . ALA B 1 113 ? -39.863 51.377 -25.651 1.00 47.04 113 ALA D C 1
ATOM 3190 O O . ALA B 1 113 ? -41.065 51.139 -25.532 1.00 51.45 113 ALA D O 1
ATOM 3192 N N . GLY B 1 114 ? -38.970 50.959 -24.758 1.00 48.69 114 GLY D N 1
ATOM 3193 C CA . GLY B 1 114 ? -39.427 50.354 -23.518 1.00 46.02 114 GLY D CA 1
ATOM 3194 C C . GLY B 1 114 ? -39.908 51.341 -22.475 1.00 45.52 114 GLY D C 1
ATOM 3195 O O . GLY B 1 114 ? -40.575 50.935 -21.518 1.00 47.47 114 GLY D O 1
ATOM 3196 N N . VAL B 1 115 ? -39.564 52.622 -22.623 1.00 45.02 115 VAL D N 1
ATOM 3197 C CA . VAL B 1 115 ? -40.034 53.691 -21.736 1.00 46.80 115 VAL D CA 1
ATOM 3198 C C . VAL B 1 115 ? -40.551 54.817 -22.629 1.00 51.70 115 VAL D C 1
ATOM 3199 O O . VAL B 1 115 ? -39.755 55.537 -23.252 1.00 53.61 115 VAL D O 1
ATOM 3203 N N . THR B 1 116 ? -41.873 54.968 -22.703 1.00 53.64 116 THR D N 1
ATOM 3204 C CA . THR B 1 116 ? -42.485 55.953 -23.591 1.00 55.37 116 THR D CA 1
ATOM 3205 C C . THR B 1 116 ? -42.749 57.244 -22.820 1.00 54.57 116 THR D C 1
ATOM 3206 O O . THR B 1 116 ? -43.144 57.213 -21.651 1.00 57.22 116 THR D O 1
ATOM 3210 N N . ALA B 1 117 ? -42.480 58.378 -23.466 1.00 54.96 117 ALA D N 1
ATOM 3211 C CA . ALA B 1 117 ? -42.667 59.700 -22.868 1.00 57.96 117 ALA D CA 1
ATOM 3212 C C . ALA B 1 117 ? -43.876 60.347 -23.526 1.00 58.53 117 ALA D C 1
ATOM 3213 O O . ALA B 1 117 ? -43.837 60.677 -24.715 1.00 63.10 117 ALA D O 1
ATOM 3215 N N . THR B 1 118 ? -44.944 60.526 -22.758 1.00 56.26 118 THR D N 1
ATOM 3216 C CA . THR B 1 118 ? -46.221 60.989 -23.288 1.00 58.19 118 THR D CA 1
ATOM 3217 C C . THR B 1 118 ? -46.407 62.468 -22.974 1.00 60.34 118 THR D C 1
ATOM 3218 O O . THR B 1 118 ? -46.321 62.876 -21.808 1.00 60.51 118 THR D O 1
ATOM 3222 N N . ALA B 1 119 ? -46.666 63.263 -24.011 1.00 57.49 119 ALA D N 1
ATOM 3223 C CA . ALA B 1 119 ? -47.005 64.664 -23.805 1.00 57.31 119 ALA D CA 1
ATOM 3224 C C . ALA B 1 119 ? -48.418 64.732 -23.244 1.00 59.73 119 ALA D C 1
ATOM 3225 O O . ALA B 1 119 ? -49.380 64.399 -23.940 1.00 59.05 119 ALA D O 1
ATOM 3227 N N . ARG B 1 120 ? -48.538 65.121 -21.974 1.00 63.98 120 ARG D N 1
ATOM 3228 C CA . ARG B 1 120 ? -49.798 65.052 -21.243 1.00 68.16 120 ARG D CA 1
ATOM 3229 C C . ARG B 1 120 ? -49.864 66.204 -20.251 1.00 70.15 120 ARG D C 1
ATOM 3230 O O . ARG B 1 120 ? -48.845 66.576 -19.661 1.00 68.99 120 ARG D O 1
ATOM 3238 N N . ALA B 1 121 ? -51.072 66.732 -20.050 1.00 71.65 121 ALA D N 1
ATOM 3239 C CA . ALA B 1 121 ? -51.323 67.894 -19.186 1.00 73.65 121 ALA D CA 1
ATOM 3240 C C . ALA B 1 121 ? -50.482 69.036 -19.755 1.00 76.48 121 ALA D C 1
ATOM 3241 O O . ALA B 1 121 ? -50.486 69.247 -20.979 1.00 79.91 121 ALA D O 1
ATOM 3243 N N . GLY B 1 122 ? -49.749 69.784 -18.941 1.00 76.33 122 GLY D N 1
ATOM 3244 C CA . GLY B 1 122 ? -48.779 70.701 -19.500 1.00 74.92 122 GLY D CA 1
ATOM 3245 C C . GLY B 1 122 ? -47.379 70.155 -19.334 1.00 71.74 122 GLY D C 1
ATOM 3246 O O . GLY B 1 122 ? -46.458 70.901 -18.992 1.00 73.52 122 GLY D O 1
ATOM 3247 N N . GLY B 1 123 ? -47.213 68.856 -19.560 1.00 66.83 123 GLY D N 1
ATOM 3248 C CA . GLY B 1 123 ? -45.959 68.201 -19.272 1.00 64.81 123 GLY D CA 1
ATOM 3249 C C . GLY B 1 123 ? -45.730 66.938 -20.079 1.00 62.27 123 GLY D C 1
ATOM 3250 O O . GLY B 1 123 ? -46.365 66.705 -21.110 1.00 62.87 123 GLY D O 1
ATOM 3251 N N . TRP B 1 124 ? -44.818 66.110 -19.576 1.00 59.46 124 TRP D N 1
ATOM 3252 C CA . TRP B 1 124 ? -44.464 64.806 -20.184 1.00 58.65 124 TRP D CA 1
ATOM 3253 C C . TRP B 1 124 ? -44.278 63.819 -19.044 1.00 56.55 124 TRP D C 1
ATOM 3254 O O . TRP B 1 124 ? -43.774 64.234 -18.017 1.00 57.78 124 TRP D O 1
ATOM 3265 N N . ASP B 1 125 ? -44.663 62.557 -19.244 1.00 58.12 125 ASP D N 1
ATOM 3266 C CA . ASP B 1 125 ? -44.485 61.528 -18.185 1.00 65.77 125 ASP D CA 1
ATOM 3267 C C . ASP B 1 125 ? -43.834 60.284 -18.799 1.00 59.14 125 ASP D C 1
ATOM 3268 O O . ASP B 1 125 ? -44.086 60.012 -19.989 1.00 57.51 125 ASP D O 1
ATOM 3273 N N . LEU B 1 126 ? -42.984 59.598 -18.029 1.00 54.21 126 LEU D N 1
ATOM 3274 C CA . LEU B 1 126 ? -42.320 58.372 -18.521 1.00 51.95 126 LEU D CA 1
ATOM 3275 C C . LEU B 1 126 ? -43.132 57.163 -18.090 1.00 54.53 126 LEU D C 1
ATOM 3276 O O . LEU B 1 126 ? -43.482 57.098 -16.925 1.00 60.93 126 LEU D O 1
ATOM 3281 N N . THR B 1 127 ? -43.417 56.246 -19.007 1.00 51.48 127 THR D N 1
ATOM 3282 C CA . THR B 1 127 ? -44.154 55.024 -18.613 1.00 49.74 127 THR D CA 1
ATOM 3283 C C . THR B 1 127 ? -43.527 53.780 -19.244 1.00 45.60 127 THR D C 1
ATOM 3284 O O . THR B 1 127 ? -43.403 53.743 -20.457 1.00 47.80 127 THR D O 1
ATOM 3288 N N . GLY B 1 128 ? -43.156 52.806 -18.421 1.00 42.79 128 GLY D N 1
ATOM 3289 C CA . GLY B 1 128 ? -42.651 51.521 -18.875 1.00 43.53 128 GLY D CA 1
ATOM 3290 C C . GLY B 1 128 ? -41.633 50.979 -17.880 1.00 47.81 128 GLY D C 1
ATOM 3291 O O . GLY B 1 128 ? -41.395 51.558 -16.825 1.00 53.31 128 GLY D O 1
ATOM 3292 N N . ALA B 1 129 ? -41.021 49.855 -18.230 1.00 45.95 129 ALA D N 1
ATOM 3293 C CA . ALA B 1 129 ? -39.989 49.264 -17.390 1.00 46.18 129 ALA D CA 1
ATOM 3294 C C . ALA B 1 129 ? -38.709 49.101 -18.199 1.00 50.45 129 ALA D C 1
ATOM 3295 O O . ALA B 1 129 ? -38.749 48.977 -19.424 1.00 56.59 129 ALA D O 1
ATOM 3297 N N . ALA B 1 130 ? -37.567 49.126 -17.518 1.00 45.65 130 ALA D N 1
ATOM 3298 C CA . ALA B 1 130 ? -36.289 49.008 -18.205 1.00 45.02 130 ALA D CA 1
ATOM 3299 C C . ALA B 1 130 ? -35.287 48.227 -17.364 1.00 45.85 130 ALA D C 1
ATOM 3300 O O . ALA B 1 130 ? -35.346 48.228 -16.134 1.00 45.82 130 ALA D O 1
ATOM 3302 N N . THR B 1 131 ? -34.354 47.580 -18.058 1.00 43.85 131 THR D N 1
ATOM 3303 C CA . THR B 1 131 ? -33.238 46.884 -17.438 1.00 40.36 131 THR D CA 1
ATOM 3304 C C . THR B 1 131 ? -32.099 47.856 -17.170 1.00 41.73 131 THR D C 1
ATOM 3305 O O . THR B 1 131 ? -31.722 48.624 -18.050 1.00 43.56 131 THR D O 1
ATOM 3309 N N . ALA B 1 132 ? -31.526 47.796 -15.975 1.00 38.92 132 ALA D N 1
ATOM 3310 C CA . ALA B 1 132 ? -30.437 48.674 -15.577 1.00 42.15 132 ALA D CA 1
ATOM 3311 C C . ALA B 1 132 ? -29.090 47.941 -15.597 1.00 44.12 132 ALA D C 1
ATOM 3312 O O . ALA B 1 132 ? -29.021 46.722 -15.399 1.00 43.06 132 ALA D O 1
ATOM 3314 N N . ASP B 1 133 ? -28.011 48.689 -15.855 1.00 45.65 133 ASP D N 1
ATOM 3315 C CA . ASP B 1 133 ? -26.665 48.137 -15.725 1.00 49.76 133 ASP D CA 1
ATOM 3316 C C . ASP B 1 133 ? -26.028 48.431 -14.369 1.00 52.47 133 ASP D C 1
ATOM 3317 O O . ASP B 1 133 ? -24.848 48.109 -14.168 1.00 53.96 133 ASP D O 1
ATOM 3322 N N . GLY B 1 134 ? -26.753 49.080 -13.460 1.00 49.77 134 GLY D N 1
ATOM 3323 C CA . GLY B 1 134 ? -26.241 49.361 -12.141 1.00 46.82 134 GLY D CA 1
ATOM 3324 C C . GLY B 1 134 ? -27.335 49.274 -11.107 1.00 50.14 134 GLY D C 1
ATOM 3325 O O . GLY B 1 134 ? -28.409 48.706 -11.351 1.00 53.82 134 GLY D O 1
ATOM 3326 N N . PRO B 1 135 ? -27.071 49.803 -9.911 1.00 52.01 135 PRO D N 1
ATOM 3327 C CA . PRO B 1 135 ? -28.084 49.761 -8.850 1.00 51.07 135 PRO D CA 1
ATOM 3328 C C . PRO B 1 135 ? -29.327 50.547 -9.245 1.00 54.53 135 PRO D C 1
ATOM 3329 O O . PRO B 1 135 ? -29.256 51.707 -9.655 1.00 55.77 135 PRO D O 1
ATOM 3333 N N . ALA B 1 136 ? -30.476 49.903 -9.105 1.00 57.00 136 ALA D N 1
ATOM 3334 C CA . ALA B 1 136 ? -31.710 50.446 -9.651 1.00 59.49 136 ALA D CA 1
ATOM 3335 C C . ALA B 1 136 ? -32.327 51.538 -8.780 1.00 56.86 136 ALA D C 1
ATOM 3336 O O . ALA B 1 136 ? -33.243 52.230 -9.236 1.00 51.09 136 ALA D O 1
ATOM 3338 N N . ASP B 1 137 ? -31.860 51.699 -7.548 1.00 61.62 137 ASP D N 1
ATOM 3339 C CA . ASP B 1 137 ? -32.390 52.696 -6.628 1.00 63.77 137 ASP D CA 1
ATOM 3340 C C . ASP B 1 137 ? -31.554 53.959 -6.611 1.00 63.81 137 ASP D C 1
ATOM 3341 O O . ASP B 1 137 ? -31.857 54.881 -5.853 1.00 65.24 137 ASP D O 1
ATOM 3346 N N . GLY B 1 138 ? -30.498 54.012 -7.407 1.00 62.50 138 GLY D N 1
ATOM 3347 C CA . GLY B 1 138 ? -29.703 55.204 -7.516 1.00 60.16 138 GLY D CA 1
ATOM 3348 C C . GLY B 1 138 ? -30.210 56.093 -8.626 1.00 54.64 138 GLY D C 1
ATOM 3349 O O . GLY B 1 138 ? -31.317 55.921 -9.142 1.00 51.00 138 GLY D O 1
ATOM 3350 N N . PRO B 1 139 ? -29.405 57.078 -8.997 1.00 52.74 139 PRO D N 1
ATOM 3351 C CA . PRO B 1 139 ? -29.726 57.892 -10.176 1.00 52.44 139 PRO D CA 1
ATOM 3352 C C . PRO B 1 139 ? -29.638 57.084 -11.468 1.00 50.61 139 PRO D C 1
ATOM 3353 O O . PRO B 1 139 ? -28.870 56.124 -11.587 1.00 47.26 139 PRO D O 1
ATOM 3357 N N . LEU B 1 140 ? -30.440 57.492 -12.451 1.00 48.27 140 LEU D N 1
ATOM 3358 C CA . LEU B 1 140 ? -30.589 56.726 -13.678 1.00 47.31 140 LEU D CA 1
ATOM 3359 C C . LEU B 1 140 ? -30.418 57.606 -14.909 1.00 49.79 140 LEU D C 1
ATOM 3360 O O . LEU B 1 140 ? -30.767 58.786 -14.906 1.00 52.18 140 LEU D O 1
ATOM 3365 N N . LEU B 1 141 ? -29.867 57.014 -15.964 1.00 50.19 141 LEU D N 1
ATOM 3366 C CA . LEU B 1 141 ? -29.972 57.538 -17.318 1.00 47.83 141 LEU D CA 1
ATOM 3367 C C . LEU B 1 141 ? -30.814 56.556 -18.122 1.00 45.54 141 LEU D C 1
ATOM 3368 O O . LEU B 1 141 ? -30.408 55.409 -18.326 1.00 49.36 141 LEU D O 1
ATOM 3373 N N . VAL B 1 142 ? -31.968 57.008 -18.597 1.00 43.68 142 VAL D N 1
ATOM 3374 C CA . VAL B 1 142 ? -32.958 56.140 -19.226 1.00 44.90 142 VAL D CA 1
ATOM 3375 C C . VAL B 1 142 ? -33.020 56.457 -20.713 1.00 43.64 142 VAL D C 1
ATOM 3376 O O . VAL B 1 142 ? -33.166 57.623 -21.099 1.00 43.01 142 VAL D O 1
ATOM 3380 N N . ALA B 1 143 ? -32.908 55.420 -21.540 1.00 36.98 143 ALA D N 1
ATOM 3381 C CA . ALA B 1 143 ? -33.298 55.529 -22.934 1.00 39.17 143 ALA D CA 1
ATOM 3382 C C . ALA B 1 143 ? -34.818 55.541 -23.009 1.00 43.35 143 ALA D C 1
ATOM 3383 O O . ALA B 1 143 ? -35.481 54.593 -22.568 1.00 44.59 143 ALA D O 1
ATOM 3385 N N . ALA B 1 144 ? -35.369 56.626 -23.535 1.00 39.71 144 ALA D N 1
ATOM 3386 C CA . ALA B 1 144 ? -36.803 56.823 -23.610 1.00 41.32 144 ALA D CA 1
ATOM 3387 C C . ALA B 1 144 ? -37.148 57.347 -24.992 1.00 48.04 144 ALA D C 1
ATOM 3388 O O . ALA B 1 144 ? -36.305 57.939 -25.673 1.00 48.30 144 ALA D O 1
ATOM 3390 N N . ARG B 1 145 ? -38.396 57.112 -25.411 1.00 49.76 145 ARG D N 1
ATOM 3391 C CA . ARG B 1 145 ? -38.883 57.544 -26.722 1.00 46.35 145 ARG D CA 1
ATOM 3392 C C . ARG B 1 145 ? -40.048 58.514 -26.551 1.00 46.85 145 ARG D C 1
ATOM 3393 O O . ARG B 1 145 ? -41.113 58.131 -26.047 1.00 45.44 145 ARG D O 1
ATOM 3401 N N . ALA B 1 146 ? -39.848 59.763 -26.991 1.00 46.87 146 ALA D N 1
ATOM 3402 C CA . ALA B 1 146 ? -40.876 60.807 -26.961 1.00 49.57 146 ALA D CA 1
ATOM 3403 C C . ALA B 1 146 ? -41.345 61.064 -28.388 1.00 57.81 146 ALA D C 1
ATOM 3404 O O . ALA B 1 146 ? -40.598 61.629 -29.199 1.00 59.43 146 ALA D O 1
ATOM 3406 N N . GLY B 1 147 ? -42.564 60.630 -28.695 1.00 61.12 147 GLY D N 1
ATOM 3407 C CA . GLY B 1 147 ? -43.152 60.926 -29.996 1.00 62.35 147 GLY D CA 1
ATOM 3408 C C . GLY B 1 147 ? -42.309 60.468 -31.163 1.00 62.63 147 GLY D C 1
ATOM 3409 O O . GLY B 1 147 ? -42.206 61.177 -32.174 1.00 66.45 147 GLY D O 1
ATOM 3410 N N . GLY B 1 148 ? -41.683 59.299 -31.042 1.00 56.88 148 GLY D N 1
ATOM 3411 C CA . GLY B 1 148 ? -40.777 58.834 -32.063 1.00 52.59 148 GLY D CA 1
ATOM 3412 C C . GLY B 1 148 ? -39.347 59.323 -31.939 1.00 55.48 148 GLY D C 1
ATOM 3413 O O . GLY B 1 148 ? -38.504 58.901 -32.739 1.00 54.94 148 GLY D O 1
ATOM 3414 N N . GLU B 1 149 ? -39.031 60.188 -30.960 1.00 54.20 149 GLU D N 1
ATOM 3415 C CA . GLU B 1 149 ? -37.665 60.708 -30.823 1.00 55.46 149 GLU D CA 1
ATOM 3416 C C . GLU B 1 149 ? -36.923 59.981 -29.711 1.00 46.50 149 GLU D C 1
ATOM 3417 O O . GLU B 1 149 ? -37.313 60.096 -28.540 1.00 45.07 149 GLU D O 1
ATOM 3423 N N . PRO B 1 150 ? -35.858 59.245 -30.014 1.00 45.81 150 PRO D N 1
ATOM 3424 C CA . PRO B 1 150 ? -35.096 58.562 -28.952 1.00 46.60 150 PRO D CA 1
ATOM 3425 C C . PRO B 1 150 ? -34.271 59.550 -28.140 1.00 46.29 150 PRO D C 1
ATOM 3426 O O . PRO B 1 150 ? -33.502 60.337 -28.694 1.00 47.92 150 PRO D O 1
ATOM 3430 N N . LEU B 1 151 ? -34.425 59.491 -26.816 1.00 45.50 151 LEU D N 1
ATOM 3431 C CA . LEU B 1 151 ? -33.808 60.455 -25.913 1.00 43.63 151 LEU D CA 1
ATOM 3432 C C . LEU B 1 151 ? -33.222 59.738 -24.703 1.00 41.47 151 LEU D C 1
ATOM 3433 O O . LEU B 1 151 ? -33.736 58.712 -24.256 1.00 42.31 151 LEU D O 1
ATOM 3438 N N . LEU B 1 152 ? -32.142 60.294 -24.173 1.00 41.85 152 LEU D N 1
ATOM 3439 C CA . LEU B 1 152 ? -31.561 59.834 -22.922 1.00 40.97 152 LEU D CA 1
ATOM 3440 C C . LEU B 1 152 ? -31.969 60.809 -21.827 1.00 43.61 152 LEU D C 1
ATOM 3441 O O . LEU B 1 152 ? -31.645 61.999 -21.905 1.00 45.81 152 LEU D O 1
ATOM 3446 N N . VAL B 1 153 ? -32.625 60.291 -20.786 1.00 42.94 153 VAL D N 1
ATOM 3447 C CA . VAL B 1 153 ? -33.307 61.081 -19.767 1.00 41.98 153 VAL D CA 1
ATOM 3448 C C . VAL B 1 153 ? -32.691 60.802 -18.403 1.00 46.22 153 VAL D C 1
ATOM 3449 O O . VAL B 1 153 ? -32.525 59.636 -18.020 1.00 52.47 153 VAL D O 1
ATOM 3453 N N . ALA B 1 154 ? -32.355 61.870 -17.669 1.00 45.06 154 ALA D N 1
ATOM 3454 C CA . ALA B 1 154 ? -31.848 61.753 -16.298 1.00 47.31 154 ALA D CA 1
ATOM 3455 C C . ALA B 1 154 ? -33.020 61.723 -15.326 1.00 49.06 154 ALA D C 1
ATOM 3456 O O . ALA B 1 154 ? -33.945 62.537 -15.433 1.00 47.33 154 ALA D O 1
ATOM 3458 N N . VAL B 1 155 ? -32.985 60.778 -14.388 1.00 49.72 155 VAL D N 1
ATOM 3459 C CA . VAL B 1 155 ? -34.034 60.610 -13.389 1.00 48.24 155 VAL D CA 1
ATOM 3460 C C . VAL B 1 155 ? -33.374 60.491 -12.030 1.00 49.00 155 VAL D C 1
ATOM 3461 O O . VAL B 1 155 ? -32.468 59.670 -11.849 1.00 50.77 155 VAL D O 1
ATOM 3465 N N . GLU B 1 156 ? -33.806 61.313 -11.086 1.00 49.54 156 GLU D N 1
ATOM 3466 C CA . GLU B 1 156 ? -33.199 61.221 -9.774 1.00 55.91 156 GLU D CA 1
ATOM 3467 C C . GLU B 1 156 ? -33.956 60.209 -8.936 1.00 57.61 156 GLU D C 1
ATOM 3468 O O . GLU B 1 156 ? -35.136 59.942 -9.186 1.00 56.49 156 GLU D O 1
ATOM 3474 N N . PRO B 1 157 ? -33.299 59.596 -7.955 1.00 60.35 157 PRO D N 1
ATOM 3475 C CA . PRO B 1 157 ? -33.961 58.544 -7.181 1.00 64.19 157 PRO D CA 1
ATOM 3476 C C . PRO B 1 157 ? -35.130 59.105 -6.383 1.00 64.40 157 PRO D C 1
ATOM 3477 O O . PRO B 1 157 ? -35.251 60.310 -6.161 1.00 63.25 157 PRO D O 1
ATOM 3481 N N . GLY B 1 158 ? -36.029 58.209 -5.997 1.00 64.80 158 GLY D N 1
ATOM 3482 C CA . GLY B 1 158 ? -37.209 58.621 -5.267 1.00 66.97 158 GLY D CA 1
ATOM 3483 C C . GLY B 1 158 ? -38.203 59.434 -6.065 1.00 69.75 158 GLY D C 1
ATOM 3484 O O . GLY B 1 158 ? -39.140 59.985 -5.477 1.00 69.70 158 GLY D O 1
ATOM 3485 N N . ALA B 1 159 ? -38.042 59.511 -7.389 1.00 70.64 159 ALA D N 1
ATOM 3486 C CA . ALA B 1 159 ? -38.941 60.310 -8.214 1.00 69.51 159 ALA D CA 1
ATOM 3487 C C . ALA B 1 159 ? -40.344 59.695 -8.272 1.00 66.56 159 ALA D C 1
ATOM 3488 O O . ALA B 1 159 ? -40.501 58.468 -8.215 1.00 65.55 159 ALA D O 1
ATOM 3490 N N . PRO B 1 160 ? -41.378 60.530 -8.395 1.00 63.88 160 PRO D N 1
ATOM 3491 C CA . PRO B 1 160 ? -42.760 60.020 -8.392 1.00 62.21 160 PRO D CA 1
ATOM 3492 C C . PRO B 1 160 ? -43.005 58.985 -9.487 1.00 61.25 160 PRO D C 1
ATOM 3493 O O . PRO B 1 160 ? -42.633 59.181 -10.648 1.00 59.77 160 PRO D O 1
ATOM 3497 N N . GLY B 1 161 ? -43.654 57.882 -9.103 1.00 57.61 161 GLY D N 1
ATOM 3498 C CA . GLY B 1 161 ? -44.008 56.811 -10.014 1.00 55.62 161 GLY D CA 1
ATOM 3499 C C . GLY B 1 161 ? -42.873 55.887 -10.394 1.00 57.33 161 GLY D C 1
ATOM 3500 O O . GLY B 1 161 ? -43.050 55.051 -11.288 1.00 58.10 161 GLY D O 1
ATOM 3501 N N . LEU B 1 162 ? -41.713 56.020 -9.760 1.00 56.79 162 LEU D N 1
ATOM 3502 C CA . LEU B 1 162 ? -40.539 55.216 -10.070 1.00 57.11 162 LEU D CA 1
ATOM 3503 C C . LEU B 1 162 ? -40.356 54.162 -8.985 1.00 59.97 162 LEU D C 1
ATOM 3504 O O . LEU B 1 162 ? -40.161 54.495 -7.816 1.00 62.31 162 LEU D O 1
ATOM 3509 N N . THR B 1 163 ? -40.398 52.900 -9.372 1.00 61.01 163 THR D N 1
ATOM 3510 C CA . THR B 1 163 ? -40.200 51.804 -8.443 1.00 60.41 163 THR D CA 1
ATOM 3511 C C . THR B 1 163 ? -38.999 50.982 -8.897 1.00 61.38 163 THR D C 1
ATOM 3512 O O . THR B 1 163 ? -38.822 50.724 -10.090 1.00 65.19 163 THR D O 1
ATOM 3516 N N . ALA B 1 164 ? -38.158 50.588 -7.953 1.00 62.95 164 ALA D N 1
ATOM 3517 C CA . ALA B 1 164 ? -36.941 49.854 -8.266 1.00 60.41 164 ALA D CA 1
ATOM 3518 C C . ALA B 1 164 ? -37.185 48.362 -8.071 1.00 62.35 164 ALA D C 1
ATOM 3519 O O . ALA B 1 164 ? -37.523 47.921 -6.967 1.00 64.14 164 ALA D O 1
ATOM 3521 N N . GLY B 1 165 ? -37.002 47.593 -9.143 1.00 57.37 165 GLY D N 1
ATOM 3522 C CA . GLY B 1 165 ? -36.952 46.150 -9.074 1.00 59.69 165 GLY D CA 1
ATOM 3523 C C . GLY B 1 165 ? -35.586 45.667 -8.622 1.00 63.16 165 GLY D C 1
ATOM 3524 O O . GLY B 1 165 ? -34.738 45.295 -9.442 1.00 62.97 165 GLY D O 1
ATOM 3525 N N . THR B 1 166 ? -35.347 45.753 -7.315 1.00 68.56 166 THR D N 1
ATOM 3526 C CA . THR B 1 166 ? -34.166 45.196 -6.671 1.00 74.36 166 THR D CA 1
ATOM 3527 C C . THR B 1 166 ? -34.373 43.708 -6.392 1.00 79.77 166 THR D C 1
ATOM 3528 O O . THR B 1 166 ? -35.492 43.252 -6.131 1.00 86.55 166 THR D O 1
ATOM 3532 N N . GLY B 1 167 ? -33.295 42.936 -6.477 1.00 78.67 167 GLY D N 1
ATOM 3533 C CA . GLY B 1 167 ? -33.369 41.530 -6.170 1.00 76.11 167 GLY D CA 1
ATOM 3534 C C . GLY B 1 167 ? -33.420 40.597 -7.366 1.00 74.82 167 GLY D C 1
ATOM 3535 O O . GLY B 1 167 ? -33.114 39.409 -7.208 1.00 78.76 167 GLY D O 1
ATOM 3536 N N . CYS B 1 168 ? -33.805 41.076 -8.547 1.00 66.42 168 CYS D N 1
ATOM 3537 C CA . CYS B 1 168 ? -33.525 40.314 -9.755 1.00 59.54 168 CYS D CA 1
ATOM 3538 C C . CYS B 1 168 ? -32.280 40.881 -10.436 1.00 52.43 168 CYS D C 1
ATOM 3539 O O . CYS B 1 168 ? -31.907 42.047 -10.240 1.00 50.77 168 CYS D O 1
ATOM 3542 N N . TRP B 1 169 ? -31.608 40.033 -11.213 1.00 49.71 169 TRP D N 1
ATOM 3543 C CA . TRP B 1 169 ? -30.392 40.477 -11.852 1.00 50.73 169 TRP D CA 1
ATOM 3544 C C . TRP B 1 169 ? -30.428 40.135 -13.336 1.00 49.25 169 TRP D C 1
ATOM 3545 O O . TRP B 1 169 ? -30.680 38.981 -13.694 1.00 52.38 169 TRP D O 1
ATOM 3556 N N . PRO B 1 170 ? -30.182 41.106 -14.236 1.00 44.59 170 PRO D N 1
ATOM 3557 C CA . PRO B 1 170 ? -29.898 42.513 -13.905 1.00 44.63 170 PRO D CA 1
ATOM 3558 C C . PRO B 1 170 ? -31.091 43.222 -13.254 1.00 43.94 170 PRO D C 1
ATOM 3559 O O . PRO B 1 170 ? -32.207 42.714 -13.314 1.00 39.12 170 PRO D O 1
ATOM 3563 N N . GLN B 1 171 ? -30.835 44.345 -12.587 1.00 45.49 171 GLN D N 1
ATOM 3564 C CA . GLN B 1 171 ? -31.897 45.040 -11.887 1.00 45.19 171 GLN D CA 1
ATOM 3565 C C . GLN B 1 171 ? -32.821 45.729 -12.885 1.00 46.89 171 GLN D C 1
ATOM 3566 O O . GLN B 1 171 ? -32.463 45.970 -14.037 1.00 52.01 171 GLN D O 1
ATOM 3572 N N . VAL B 1 172 ? -34.032 46.037 -12.439 1.00 45.06 172 VAL D N 1
ATOM 3573 C CA . VAL B 1 172 ? -35.062 46.588 -13.311 1.00 43.85 172 VAL D CA 1
ATOM 3574 C C . VAL B 1 172 ? -35.638 47.851 -12.676 1.00 45.04 172 VAL D C 1
ATOM 3575 O O . VAL B 1 172 ? -35.745 47.961 -11.451 1.00 45.24 172 VAL D O 1
ATOM 3579 N N . VAL B 1 173 ? -35.997 48.820 -13.508 1.00 43.67 173 VAL D N 1
ATOM 3580 C CA . VAL B 1 173 ? -36.648 50.036 -13.039 1.00 44.46 173 VAL D CA 1
ATOM 3581 C C . VAL B 1 173 ? -37.975 50.186 -13.759 1.00 41.95 173 VAL D C 1
ATOM 3582 O O . VAL B 1 173 ? -38.091 49.855 -14.942 1.00 46.19 173 VAL D O 1
ATOM 3586 N N . ARG B 1 174 ? -38.982 50.657 -13.026 1.00 44.69 174 ARG D N 1
ATOM 3587 C CA . ARG B 1 174 ? -40.364 50.783 -13.488 1.00 45.69 174 ARG D CA 1
ATOM 3588 C C . ARG B 1 174 ? -40.805 52.232 -13.356 1.00 44.17 174 ARG D C 1
ATOM 3589 O O . ARG B 1 174 ? -40.609 52.842 -12.300 1.00 47.08 174 ARG D O 1
ATOM 3597 N N . PHE B 1 175 ? -41.434 52.765 -14.398 1.00 44.13 175 PHE D N 1
ATOM 3598 C CA . PHE B 1 175 ? -41.946 54.131 -14.414 1.00 45.99 175 PHE D CA 1
ATOM 3599 C C . PHE B 1 175 ? -43.445 54.096 -14.666 1.00 50.55 175 PHE D C 1
ATOM 3600 O O . PHE B 1 175 ? -43.886 53.602 -15.708 1.00 52.44 175 PHE D O 1
ATOM 3608 N N . GLU B 1 176 ? -44.218 54.635 -13.728 1.00 53.50 176 GLU D N 1
ATOM 3609 C CA . GLU B 1 176 ? -45.667 54.797 -13.859 1.00 58.14 176 GLU D CA 1
ATOM 3610 C C . GLU B 1 176 ? -45.951 56.302 -13.865 1.00 59.54 176 GLU D C 1
ATOM 3611 O O . GLU B 1 176 ? -46.009 56.934 -12.806 1.00 58.76 176 GLU D O 1
ATOM 3617 N N . ALA B 1 177 ? -46.093 56.882 -15.055 1.00 57.96 177 ALA D N 1
ATOM 3618 C CA . ALA B 1 177 ? -46.333 58.320 -15.216 1.00 55.40 177 ALA D CA 1
ATOM 3619 C C . ALA B 1 177 ? -45.293 59.150 -14.461 1.00 50.77 177 ALA D C 1
ATOM 3620 O O . ALA B 1 177 ? -45.618 60.115 -13.777 1.00 45.78 177 ALA D O 1
ATOM 3622 N N . THR B 1 178 ? -44.032 58.763 -14.568 1.00 53.80 178 THR D N 1
ATOM 3623 C CA . THR B 1 178 ? -42.966 59.520 -13.916 1.00 52.54 178 THR D CA 1
ATOM 3624 C C . THR B 1 178 ? -42.717 60.803 -14.701 1.00 51.32 178 THR D C 1
ATOM 3625 O O . THR B 1 178 ? -42.453 60.739 -15.909 1.00 49.84 178 THR D O 1
ATOM 3629 N N . PRO B 1 179 ? -42.827 61.971 -14.081 1.00 50.19 179 PRO D N 1
ATOM 3630 C CA . PRO B 1 179 ? -42.825 63.214 -14.856 1.00 54.95 179 PRO D CA 1
ATOM 3631 C C . PRO B 1 179 ? -41.412 63.659 -15.189 1.00 55.67 179 PRO D C 1
ATOM 3632 O O . PRO B 1 179 ? -40.466 63.426 -14.438 1.00 51.63 179 PRO D O 1
ATOM 3636 N N . VAL B 1 180 ? -41.272 64.278 -16.360 1.00 57.48 180 VAL D N 1
ATOM 3637 C CA . VAL B 1 180 ? -39.987 64.782 -16.826 1.00 56.74 180 VAL D CA 1
ATOM 3638 C C . VAL B 1 180 ? -40.207 66.083 -17.580 1.00 59.67 180 VAL D C 1
ATOM 3639 O O . VAL B 1 180 ? -41.295 66.357 -18.095 1.00 64.55 180 VAL D O 1
ATOM 3643 N N . THR B 1 181 ? -39.145 66.875 -17.653 1.00 58.68 181 THR D N 1
ATOM 3644 C CA . THR B 1 181 ? -39.117 68.151 -18.346 1.00 59.77 181 THR D CA 1
ATOM 3645 C C . THR B 1 181 ? -38.059 68.118 -19.441 1.00 57.69 181 THR D C 1
ATOM 3646 O O . THR B 1 181 ? -37.164 67.264 -19.429 1.00 54.00 181 THR D O 1
ATOM 3650 N N . PRO B 1 182 ? -38.137 69.022 -20.421 1.00 57.25 182 PRO D N 1
ATOM 3651 C CA . PRO B 1 182 ? -37.055 69.088 -21.413 1.00 58.19 182 PRO D CA 1
ATOM 3652 C C . PRO B 1 182 ? -35.691 69.359 -20.792 1.00 57.70 182 PRO D C 1
ATOM 3653 O O . PRO B 1 182 ? -34.671 69.004 -21.404 1.00 56.60 182 PRO D O 1
ATOM 3657 N N . ALA B 1 183 ? -35.642 69.922 -19.572 1.00 55.44 183 ALA D N 1
ATOM 3658 C CA . ALA B 1 183 ? -34.376 70.083 -18.854 1.00 51.89 183 ALA D CA 1
ATOM 3659 C C . ALA B 1 183 ? -33.740 68.752 -18.436 1.00 56.86 183 ALA D C 1
ATOM 3660 O O . ALA B 1 183 ? -32.516 68.690 -18.286 1.00 55.59 183 ALA D O 1
ATOM 3662 N N . ASP B 1 184 ? -34.528 67.689 -18.235 1.00 56.29 184 ASP D N 1
ATOM 3663 C CA . ASP B 1 184 ? -33.953 66.397 -17.861 1.00 52.23 184 ASP D CA 1
ATOM 3664 C C . ASP B 1 184 ? -33.348 65.645 -19.042 1.00 46.92 184 ASP D C 1
ATOM 3665 O O . ASP B 1 184 ? -32.722 64.599 -18.840 1.00 42.82 184 ASP D O 1
ATOM 3670 N N . VAL B 1 185 ? -33.547 66.118 -20.265 1.00 46.13 185 VAL D N 1
ATOM 3671 C CA . VAL B 1 185 ? -33.016 65.428 -21.432 1.00 47.76 185 VAL D CA 1
ATOM 3672 C C . VAL B 1 185 ? -31.504 65.652 -21.466 1.00 49.56 185 VAL D C 1
ATOM 3673 O O . VAL B 1 185 ? -31.035 66.779 -21.647 1.00 49.26 185 VAL D O 1
ATOM 3677 N N . VAL B 1 186 ? -30.735 64.574 -21.291 1.00 52.20 186 VAL D N 1
ATOM 3678 C CA . VAL B 1 186 ? -29.278 64.669 -21.332 1.00 49.79 186 VAL D CA 1
ATOM 3679 C C . VAL B 1 186 ? -28.784 64.734 -22.768 1.00 51.76 186 VAL D C 1
ATOM 3680 O O . VAL B 1 186 ? -27.758 65.363 -23.050 1.00 56.42 186 VAL D O 1
ATOM 3684 N N . GLY B 1 187 ? -29.487 64.093 -23.690 1.00 48.28 187 GLY D N 1
ATOM 3685 C CA . GLY B 1 187 ? -29.134 64.189 -25.090 1.00 45.19 187 GLY D CA 1
ATOM 3686 C C . GLY B 1 187 ? -29.990 63.251 -25.905 1.00 45.64 187 GLY D C 1
ATOM 3687 O O . GLY B 1 187 ? -30.783 62.465 -25.371 1.00 44.98 187 GLY D O 1
ATOM 3688 N N . ALA B 1 188 ? -29.808 63.343 -27.217 1.00 48.46 188 ALA D N 1
ATOM 3689 C CA . ALA B 1 188 ? -30.541 62.517 -28.158 1.00 49.23 188 ALA D CA 1
ATOM 3690 C C . ALA B 1 188 ? -29.763 61.242 -28.447 1.00 49.51 188 ALA D C 1
ATOM 3691 O O . ALA B 1 188 ? -28.530 61.206 -28.366 1.00 48.62 188 ALA D O 1
ATOM 3693 N N . LEU B 1 189 ? -30.504 60.192 -28.791 1.00 48.50 189 LEU D N 1
ATOM 3694 C CA . LEU B 1 189 ? -29.919 58.881 -29.010 1.00 48.86 189 LEU D CA 1
ATOM 3695 C C . LEU B 1 189 ? -30.198 58.440 -30.441 1.00 51.56 189 LEU D C 1
ATOM 3696 O O . LEU B 1 189 ? -30.617 57.304 -30.666 1.00 53.70 189 LEU D O 1
ATOM 3701 N N . ASP B 1 190 ? -29.985 59.330 -31.410 1.00 52.68 190 ASP D N 1
ATOM 3702 C CA . ASP B 1 190 ? -30.193 59.019 -32.820 1.00 54.90 190 ASP D CA 1
ATOM 3703 C C . ASP B 1 190 ? -29.053 58.152 -33.351 1.00 59.86 190 ASP D C 1
ATOM 3704 O O . ASP B 1 190 ? -28.183 57.690 -32.610 1.00 56.36 190 ASP D O 1
ATOM 3709 N N . ASP B 1 191 ? -29.025 57.954 -34.669 1.00 69.37 191 ASP D N 1
ATOM 3710 C CA . ASP B 1 191 ? -28.098 57.023 -35.299 1.00 73.96 191 ASP D CA 1
ATOM 3711 C C . ASP B 1 191 ? -26.890 57.706 -35.922 1.00 67.90 191 ASP D C 1
ATOM 3712 O O . ASP B 1 191 ? -26.183 57.079 -36.715 1.00 66.73 191 ASP D O 1
ATOM 3717 N N . SER B 1 192 ? -26.634 58.957 -35.579 1.00 66.63 192 SER D N 1
ATOM 3718 C CA . SER B 1 192 ? -25.437 59.620 -36.074 1.00 68.68 192 SER D CA 1
ATOM 3719 C C . SER B 1 192 ? -24.219 58.724 -35.838 1.00 66.82 192 SER D C 1
ATOM 3720 O O . SER B 1 192 ? -24.113 58.092 -34.778 1.00 65.94 192 SER D O 1
ATOM 3723 N N . PRO B 1 193 ? -23.310 58.607 -36.812 1.00 65.97 193 PRO D N 1
ATOM 3724 C CA . PRO B 1 193 ? -22.270 57.561 -36.735 1.00 62.82 193 PRO D CA 1
ATOM 3725 C C . PRO B 1 193 ? -21.294 57.733 -35.582 1.00 55.99 193 PRO D C 1
ATOM 3726 O O . PRO B 1 193 ? -20.568 56.782 -35.256 1.00 53.73 193 PRO D O 1
ATOM 3730 N N . THR B 1 194 ? -21.231 58.924 -34.980 1.00 50.14 194 THR D N 1
ATOM 3731 C CA . THR B 1 194 ? -20.338 59.200 -33.863 1.00 50.41 194 THR D CA 1
ATOM 3732 C C . THR B 1 194 ? -21.082 59.715 -32.640 1.00 48.55 194 THR D C 1
ATOM 3733 O O . THR B 1 194 ? -20.466 60.325 -31.772 1.00 49.11 194 THR D O 1
ATOM 3737 N N . GLY B 1 195 ? -22.395 59.505 -32.557 1.00 47.05 195 GLY D N 1
ATOM 3738 C CA . GLY B 1 195 ? -23.143 59.969 -31.417 1.00 44.07 195 GLY D CA 1
ATOM 3739 C C . GLY B 1 195 ? -22.914 59.102 -30.201 1.00 46.89 195 GLY D C 1
ATOM 3740 O O . GLY B 1 195 ? -22.246 58.053 -30.253 1.00 50.86 195 GLY D O 1
ATOM 3741 N N . PRO B 1 196 ? -23.501 59.533 -29.077 1.00 44.16 196 PRO D N 1
ATOM 3742 C CA . PRO B 1 196 ? -23.379 58.753 -27.839 1.00 42.90 196 PRO D CA 1
ATOM 3743 C C . PRO B 1 196 ? -23.862 57.329 -27.991 1.00 42.68 196 PRO D C 1
ATOM 3744 O O . PRO B 1 196 ? -23.277 56.420 -27.395 1.00 42.82 196 PRO D O 1
ATOM 3748 N N . LEU B 1 197 ? -24.938 57.114 -28.753 1.00 40.94 197 LEU D N 1
ATOM 3749 C CA . LEU B 1 197 ? -25.480 55.765 -28.909 1.00 41.46 197 LEU D CA 1
ATOM 3750 C C . LEU B 1 197 ? -24.478 54.856 -29.613 1.00 41.18 197 LEU D C 1
ATOM 3751 O O . LEU B 1 197 ? -24.191 53.753 -29.142 1.00 41.10 197 LEU D O 1
ATOM 3756 N N . ALA B 1 198 ? -23.896 55.330 -30.722 1.00 41.06 198 ALA D N 1
ATOM 3757 C CA . ALA B 1 198 ? -22.939 54.519 -31.460 1.00 39.66 198 ALA D CA 1
ATOM 3758 C C . ALA B 1 198 ? -21.751 54.140 -30.583 1.00 38.45 198 ALA D C 1
ATOM 3759 O O . ALA B 1 198 ? -21.256 53.005 -30.645 1.00 37.79 198 ALA D O 1
ATOM 3761 N N . ARG B 1 199 ? -21.311 55.072 -29.750 1.00 37.05 199 ARG D N 1
ATOM 3762 C CA . ARG B 1 199 ? -20.177 54.803 -28.841 1.00 40.05 199 ARG D CA 1
ATOM 3763 C C . ARG B 1 199 ? -20.616 53.787 -27.791 1.00 37.17 199 ARG D C 1
ATOM 3764 O O . ARG B 1 199 ? -19.875 52.854 -27.545 1.00 35.64 199 ARG D O 1
ATOM 3772 N N . ALA B 1 200 ? -21.812 53.965 -27.245 1.00 36.56 200 ALA D N 1
ATOM 3773 C CA . ALA B 1 200 ? -22.320 53.042 -26.241 1.00 36.24 200 ALA D CA 1
ATOM 3774 C C . ALA B 1 200 ? -22.411 51.621 -26.785 1.00 35.71 200 ALA D C 1
ATOM 3775 O O . ALA B 1 200 ? -22.111 50.662 -26.066 1.00 36.62 200 ALA D O 1
ATOM 3777 N N . ARG B 1 201 ? -22.852 51.469 -28.039 1.00 36.13 201 ARG D N 1
ATOM 3778 C CA . ARG B 1 201 ? -22.979 50.140 -28.640 1.00 39.01 201 ARG D CA 1
ATOM 3779 C C . ARG B 1 201 ? -21.613 49.498 -28.851 1.00 38.29 201 ARG D C 1
ATOM 3780 O O . ARG B 1 201 ? -21.469 48.276 -28.724 1.00 39.41 201 ARG D O 1
ATOM 3788 N N . LEU B 1 202 ? -20.607 50.292 -29.216 1.00 40.61 202 LEU D N 1
ATOM 3789 C CA . LEU B 1 202 ? -19.302 49.689 -29.457 1.00 39.67 202 LEU D CA 1
ATOM 3790 C C . LEU B 1 202 ? -18.663 49.253 -28.152 1.00 35.72 202 LEU D C 1
ATOM 3791 O O . LEU B 1 202 ? -18.048 48.189 -28.092 1.00 38.84 202 LEU D O 1
ATOM 3796 N N . ARG B 1 203 ? -18.849 50.035 -27.088 1.00 39.22 203 ARG D N 1
ATOM 3797 C CA . ARG B 1 203 ? -18.399 49.615 -25.766 1.00 40.14 203 ARG D CA 1
ATOM 3798 C C . ARG B 1 203 ? -19.066 48.315 -25.340 1.00 37.08 203 ARG D C 1
ATOM 3799 O O . ARG B 1 203 ? -18.407 47.412 -24.817 1.00 37.11 203 ARG D O 1
ATOM 3807 N N . GLN B 1 204 ? -20.380 48.208 -25.540 1.00 35.55 204 GLN D N 1
ATOM 3808 C CA . GLN B 1 204 ? -21.072 46.971 -25.189 1.00 32.74 204 GLN D CA 1
ATOM 3809 C C . GLN B 1 204 ? -20.608 45.799 -26.050 1.00 34.71 204 GLN D C 1
ATOM 3810 O O . GLN B 1 204 ? -20.467 44.678 -25.553 1.00 34.75 204 GLN D O 1
ATOM 3816 N N . ALA B 1 205 ? -20.400 46.033 -27.351 1.00 35.62 205 ALA D N 1
ATOM 3817 C CA . ALA B 1 205 ? -19.886 44.991 -28.231 1.00 34.19 205 ALA D CA 1
ATOM 3818 C C . ALA B 1 205 ? -18.525 44.508 -27.763 1.00 36.12 205 ALA D C 1
ATOM 3819 O O . ALA B 1 205 ? -18.268 43.306 -27.738 1.00 38.38 205 ALA D O 1
ATOM 3821 N N . ALA B 1 206 ? -17.652 45.432 -27.351 1.00 36.67 206 ALA D N 1
ATOM 3822 C CA . ALA B 1 206 ? -16.335 45.054 -26.857 1.00 35.96 206 ALA D CA 1
ATOM 3823 C C . ALA B 1 206 ? -16.447 44.246 -25.571 1.00 35.50 206 ALA D C 1
ATOM 3824 O O . ALA B 1 206 ? -15.691 43.288 -25.355 1.00 34.93 206 ALA D O 1
ATOM 3826 N N . TYR B 1 207 ? -17.388 44.621 -24.706 1.00 37.53 207 TYR D N 1
ATOM 3827 C CA . TYR B 1 207 ? -17.623 43.877 -23.473 1.00 36.89 207 TYR D CA 1
ATOM 3828 C C . TYR B 1 207 ? -18.039 42.443 -23.774 1.00 38.31 207 TYR D C 1
ATOM 3829 O O . TYR B 1 207 ? -17.515 41.495 -23.183 1.00 34.65 207 TYR D O 1
ATOM 3838 N N . LEU B 1 208 ? -19.007 42.273 -24.677 1.00 39.86 208 LEU D N 1
ATOM 3839 C CA . LEU B 1 208 ? -19.412 40.937 -25.094 1.00 37.72 208 LEU D CA 1
ATOM 3840 C C . LEU B 1 208 ? -18.245 40.189 -25.745 1.00 38.29 208 LEU D C 1
ATOM 3841 O O . LEU B 1 208 ? -18.078 38.980 -25.537 1.00 33.06 208 LEU D O 1
ATOM 3846 N N . LEU B 1 209 ? -17.416 40.887 -26.533 1.00 37.21 209 LEU D N 1
ATOM 3847 C CA . LEU B 1 209 ? -16.227 40.218 -27.051 1.00 32.00 209 LEU D CA 1
ATOM 3848 C C . LEU B 1 209 ? -15.353 39.699 -25.905 1.00 39.52 209 LEU D C 1
ATOM 3849 O O . LEU B 1 209 ? -14.910 38.546 -25.941 1.00 35.74 209 LEU D O 1
ATOM 3854 N N . GLY B 1 210 ? -15.156 40.508 -24.848 1.00 41.02 210 GLY D N 1
ATOM 3855 C CA . GLY B 1 210 ? -14.364 40.065 -23.694 1.00 32.92 210 GLY D CA 1
ATOM 3856 C C . GLY B 1 210 ? -14.964 38.868 -22.969 1.00 34.98 210 GLY D C 1
ATOM 3857 O O . GLY B 1 210 ? -14.271 37.889 -22.667 1.00 35.05 210 GLY D O 1
ATOM 3858 N N . VAL B 1 211 ? -16.268 38.921 -22.703 1.00 35.11 211 VAL D N 1
ATOM 3859 C CA . VAL B 1 211 ? -16.945 37.841 -21.986 1.00 34.60 211 VAL D CA 1
ATOM 3860 C C . VAL B 1 211 ? -16.813 36.525 -22.756 1.00 35.79 211 VAL D C 1
ATOM 3861 O O . VAL B 1 211 ? -16.490 35.464 -22.193 1.00 35.14 211 VAL D O 1
ATOM 3865 N N . ALA B 1 212 ? -17.041 36.585 -24.061 1.00 33.41 212 ALA D N 1
ATOM 3866 C CA . ALA B 1 212 ? -16.933 35.404 -24.906 1.00 34.86 212 ALA D CA 1
ATOM 3867 C C . ALA B 1 212 ? -15.503 34.854 -24.933 1.00 34.70 212 ALA D C 1
ATOM 3868 O O . ALA B 1 212 ? -15.295 33.642 -24.819 1.00 33.43 212 ALA D O 1
ATOM 3870 N N . ASP B 1 213 ? -14.512 35.740 -25.090 1.00 35.61 213 ASP D N 1
ATOM 3871 C CA . ASP B 1 213 ? -13.099 35.358 -25.082 1.00 35.32 213 ASP D CA 1
ATOM 3872 C C . ASP B 1 213 ? -12.708 34.718 -23.752 1.00 37.82 213 ASP D C 1
ATOM 3873 O O . ASP B 1 213 ? -12.066 33.656 -23.729 1.00 38.08 213 ASP D O 1
ATOM 3878 N N . GLY B 1 214 ? -13.138 35.321 -22.633 1.00 36.82 214 GLY D N 1
ATOM 3879 C CA . GLY B 1 214 ? -12.865 34.745 -21.318 1.00 33.16 214 GLY D CA 1
ATOM 3880 C C . GLY B 1 214 ? -13.398 33.331 -21.131 1.00 34.13 214 GLY D C 1
ATOM 3881 O O . GLY B 1 214 ? -12.749 32.493 -20.490 1.00 37.93 214 GLY D O 1
ATOM 3882 N N . ALA B 1 215 ? -14.603 33.050 -21.655 1.00 34.89 215 ALA D N 1
ATOM 3883 C CA . ALA B 1 215 ? -15.167 31.707 -21.515 1.00 41.18 215 ALA D CA 1
ATOM 3884 C C . ALA B 1 215 ? -14.420 30.709 -22.385 1.00 39.57 215 ALA D C 1
ATOM 3885 O O . ALA B 1 215 ? -14.214 29.564 -21.985 1.00 36.54 215 ALA D O 1
ATOM 3887 N N . HIS B 1 216 ? -14.020 31.136 -23.583 1.00 38.74 216 HIS D N 1
ATOM 3888 C CA . HIS B 1 216 ? -13.269 30.280 -24.498 1.00 39.44 216 HIS D CA 1
ATOM 3889 C C . HIS B 1 216 ? -11.938 29.853 -23.898 1.00 38.86 216 HIS D C 1
ATOM 3890 O O . HIS B 1 216 ? -11.500 28.706 -24.075 1.00 38.91 216 HIS D O 1
ATOM 3897 N N . ARG B 1 217 ? -11.266 30.779 -23.218 1.00 36.19 217 ARG D N 1
ATOM 3898 C CA . ARG B 1 217 ? -9.980 30.474 -22.607 1.00 37.20 217 ARG D CA 1
ATOM 3899 C C . ARG B 1 217 ? -10.115 29.323 -21.618 1.00 43.65 217 ARG D C 1
ATOM 3900 O O . ARG B 1 217 ? -9.309 28.386 -21.628 1.00 44.84 217 ARG D O 1
ATOM 3902 N N . ILE B 1 218 ? -11.161 29.356 -20.781 1.00 43.73 218 ILE D N 1
ATOM 3903 C CA . ILE B 1 218 ? -11.380 28.286 -19.806 1.00 42.91 218 ILE D CA 1
ATOM 3904 C C . ILE B 1 218 ? -11.608 26.946 -20.509 1.00 42.39 218 ILE D C 1
ATOM 3905 O O . ILE B 1 218 ? -10.989 25.929 -20.164 1.00 40.15 218 ILE D O 1
ATOM 3910 N N . ALA B 1 219 ? -12.493 26.922 -21.515 1.00 38.95 219 ALA D N 1
ATOM 3911 C CA . ALA B 1 219 ? -12.775 25.657 -22.189 1.00 40.51 219 ALA D CA 1
ATOM 3912 C C . ALA B 1 219 ? -11.537 25.099 -22.882 1.00 42.38 219 ALA D C 1
ATOM 3913 O O . ALA B 1 219 ? -11.267 23.888 -22.807 1.00 38.56 219 ALA D O 1
ATOM 3915 N N . VAL B 1 220 ? -10.767 25.960 -23.555 1.00 40.31 220 VAL D N 1
ATOM 3916 C CA . VAL B 1 220 ? -9.593 25.471 -24.269 1.00 39.59 220 VAL D CA 1
ATOM 3917 C C . VAL B 1 220 ? -8.595 24.851 -23.294 1.00 42.32 220 VAL D C 1
ATOM 3918 O O . VAL B 1 220 ? -8.010 23.795 -23.569 1.00 43.82 220 VAL D O 1
ATOM 3922 N N . ARG B 1 221 ? -8.406 25.482 -22.133 1.00 40.42 221 ARG D N 1
ATOM 3923 C CA . ARG B 1 221 ? -7.500 24.943 -21.123 1.00 41.34 221 ARG D CA 1
ATOM 3924 C C . ARG B 1 221 ? -8.035 23.650 -20.518 1.00 42.78 221 ARG D C 1
ATOM 3925 O O . ARG B 1 221 ? -7.296 22.671 -20.364 1.00 42.73 221 ARG D O 1
ATOM 3933 N N . HIS B 1 222 ? -9.312 23.632 -20.140 1.00 46.49 222 HIS D N 1
ATOM 3934 C CA . HIS B 1 222 ? -9.861 22.431 -19.528 1.00 44.16 222 HIS D CA 1
ATOM 3935 C C . HIS B 1 222 ? -9.916 21.281 -20.519 1.00 49.11 222 HIS D C 1
ATOM 3936 O O . HIS B 1 222 ? -9.747 20.124 -20.129 1.00 54.15 222 HIS D O 1
ATOM 3943 N N . ALA B 1 223 ? -10.149 21.569 -21.800 1.00 43.62 223 ALA D N 1
ATOM 3944 C CA . ALA B 1 223 ? -10.056 20.525 -22.807 1.00 40.33 223 ALA D CA 1
ATOM 3945 C C . ALA B 1 223 ? -8.625 20.024 -22.993 1.00 50.86 223 ALA D C 1
ATOM 3946 O O . ALA B 1 223 ? -8.433 18.913 -23.498 1.00 57.77 223 ALA D O 1
ATOM 3948 N N . GLY B 1 224 ? -7.617 20.803 -22.588 1.00 50.98 224 GLY D N 1
ATOM 3949 C CA . GLY B 1 224 ? -6.245 20.324 -22.656 1.00 49.00 224 GLY D CA 1
ATOM 3950 C C . GLY B 1 224 ? -5.831 19.388 -21.534 1.00 51.75 224 GLY D C 1
ATOM 3951 O O . GLY B 1 224 ? -4.908 18.590 -21.721 1.00 53.89 224 GLY D O 1
ATOM 3952 N N . VAL B 1 225 ? -6.492 19.459 -20.383 1.00 52.98 225 VAL D N 1
ATOM 3953 C CA . VAL B 1 225 ? -6.148 18.642 -19.219 1.00 54.28 225 VAL D CA 1
ATOM 3954 C C . VAL B 1 225 ? -7.023 17.403 -19.126 1.00 55.02 225 VAL D C 1
ATOM 3955 O O . VAL B 1 225 ? -6.527 16.296 -18.937 1.00 59.36 225 VAL D O 1
ATOM 3959 N N . ARG B 1 226 ? -8.331 17.586 -19.235 1.00 51.60 226 ARG D N 1
ATOM 3960 C CA . ARG B 1 226 ? -9.287 16.507 -19.040 1.00 49.48 226 ARG D CA 1
ATOM 3961 C C . ARG B 1 226 ? -9.082 15.414 -20.082 1.00 51.06 226 ARG D C 1
ATOM 3962 O O . ARG B 1 226 ? -8.947 15.692 -21.273 1.00 53.72 226 ARG D O 1
ATOM 3970 N N . ARG B 1 227 ? -9.050 14.166 -19.638 1.00 51.58 227 ARG D N 1
ATOM 3971 C CA . ARG B 1 227 ? -8.869 13.048 -20.553 1.00 53.29 227 ARG D CA 1
ATOM 3972 C C . ARG B 1 227 ? -9.964 12.013 -20.343 1.00 51.43 227 ARG D C 1
ATOM 3973 O O . ARG B 1 227 ? -10.381 11.750 -19.215 1.00 49.97 227 ARG D O 1
ATOM 3981 N N . GLN B 1 228 ? -10.447 11.453 -21.450 1.00 53.10 228 GLN D N 1
ATOM 3982 C CA . GLN B 1 228 ? -11.450 10.399 -21.470 1.00 55.01 228 GLN D CA 1
ATOM 3983 C C . GLN B 1 228 ? -11.099 9.480 -22.631 1.00 58.44 228 GLN D C 1
ATOM 3984 O O . GLN B 1 228 ? -10.703 9.960 -23.697 1.00 55.49 228 GLN D O 1
ATOM 3990 N N . PHE B 1 229 ? -11.237 8.166 -22.427 1.00 62.45 229 PHE D N 1
ATOM 3991 C CA . PHE B 1 229 ? -10.806 7.164 -23.411 1.00 60.60 229 PHE D CA 1
ATOM 3992 C C . PHE B 1 229 ? -9.321 7.304 -23.716 1.00 60.76 229 PHE D C 1
ATOM 3993 O O . PHE B 1 229 ? -8.885 7.089 -24.847 1.00 59.97 229 PHE D O 1
ATOM 4001 N N . ASP B 1 230 ? -8.551 7.691 -22.709 1.00 67.38 230 ASP D N 1
ATOM 4002 C CA . ASP B 1 230 ? -7.108 7.886 -22.833 1.00 76.98 230 ASP D CA 1
ATOM 4003 C C . ASP B 1 230 ? -6.767 8.807 -24.006 1.00 73.37 230 ASP D C 1
ATOM 4004 O O . ASP B 1 230 ? -5.867 8.542 -24.807 1.00 70.61 230 ASP D O 1
ATOM 4009 N N . THR B 1 231 ? -7.512 9.905 -24.104 1.00 70.96 231 THR D N 1
ATOM 4010 C CA . THR B 1 231 ? -7.188 10.970 -25.039 1.00 69.89 231 THR D CA 1
ATOM 4011 C C . THR B 1 231 ? -7.592 12.290 -24.398 1.00 64.96 231 THR D C 1
ATOM 4012 O O . THR B 1 231 ? -8.567 12.345 -23.641 1.00 62.16 231 THR D O 1
ATOM 4016 N N . ARG B 1 232 ? -6.809 13.335 -24.659 1.00 61.43 232 ARG D N 1
ATOM 4017 C CA . ARG B 1 232 ? -7.233 14.676 -24.288 1.00 57.12 232 ARG D CA 1
ATOM 4018 C C . ARG B 1 232 ? -8.546 15.006 -24.988 1.00 50.80 232 ARG D C 1
ATOM 4019 O O . ARG B 1 232 ? -8.722 14.711 -26.171 1.00 50.54 232 ARG D O 1
ATOM 4027 N N . LEU B 1 233 ? -9.475 15.617 -24.246 1.00 48.73 233 LEU D N 1
ATOM 4028 C CA . LEU B 1 233 ? -10.711 16.101 -24.853 1.00 50.05 233 LEU D CA 1
ATOM 4029 C C . LEU B 1 233 ? -10.440 16.892 -26.126 1.00 52.33 233 LEU D C 1
ATOM 4030 O O . LEU B 1 233 ? -11.171 16.765 -27.112 1.00 51.64 233 LEU D O 1
ATOM 4035 N N . ARG B 1 234 ? -9.377 17.701 -26.133 1.00 54.27 234 ARG D N 1
ATOM 4036 C CA . ARG B 1 234 ? -9.099 18.551 -27.281 1.00 56.69 234 ARG D CA 1
ATOM 4037 C C . ARG B 1 234 ? -8.680 17.779 -28.529 1.00 59.66 234 ARG D C 1
ATOM 4038 O O . ARG B 1 234 ? -8.647 18.373 -29.613 1.00 59.94 234 ARG D O 1
ATOM 4046 N N . ASP B 1 235 ? -8.352 16.491 -28.406 1.00 62.00 235 ASP D N 1
ATOM 4047 C CA . ASP B 1 235 ? -8.052 15.639 -29.550 1.00 60.81 235 ASP D CA 1
ATOM 4048 C C . ASP B 1 235 ? -9.270 14.886 -30.040 1.00 58.48 235 ASP D C 1
ATOM 4049 O O . ASP B 1 235 ? -9.158 14.081 -30.964 1.00 61.25 235 ASP D O 1
ATOM 4054 N N . LEU B 1 236 ? -10.416 15.125 -29.438 1.00 55.84 236 LEU D N 1
ATOM 4055 C CA . LEU B 1 236 ? -11.666 14.584 -29.929 1.00 57.48 236 LEU D CA 1
ATOM 4056 C C . LEU B 1 236 ? -12.270 15.590 -30.895 1.00 57.31 236 LEU D C 1
ATOM 4057 O O . LEU B 1 236 ? -12.490 16.746 -30.503 1.00 56.58 236 LEU D O 1
ATOM 4062 N N . PRO B 1 237 ? -12.533 15.217 -32.150 1.00 53.62 237 PRO D N 1
ATOM 4063 C CA . PRO B 1 237 ? -13.028 16.214 -33.116 1.00 48.64 237 PRO D CA 1
ATOM 4064 C C . PRO B 1 237 ? -14.326 16.871 -32.702 1.00 48.46 237 PRO D C 1
ATOM 4065 O O . PRO B 1 237 ? -14.538 18.059 -32.999 1.00 50.92 237 PRO D O 1
ATOM 4069 N N . ALA B 1 238 ? -15.209 16.143 -32.021 1.00 45.36 238 ALA D N 1
ATOM 4070 C CA . ALA B 1 238 ? -16.456 16.738 -31.564 1.00 41.45 238 ALA D CA 1
ATOM 4071 C C . ALA B 1 238 ? -16.241 17.776 -30.471 1.00 41.52 238 ALA D C 1
ATOM 4072 O O . ALA B 1 238 ? -17.196 18.478 -30.115 1.00 46.45 238 ALA D O 1
ATOM 4074 N N . VAL B 1 239 ? -15.037 17.877 -29.917 1.00 40.58 239 VAL D N 1
ATOM 4075 C CA . VAL B 1 239 ? -14.686 18.959 -28.996 1.00 37.95 239 VAL D CA 1
ATOM 4076 C C . VAL B 1 239 ? -13.827 20.014 -29.678 1.00 40.06 239 VAL D C 1
ATOM 4077 O O . VAL B 1 239 ? -14.105 21.209 -29.581 1.00 42.49 239 VAL D O 1
ATOM 4081 N N . ALA B 1 240 ? -12.767 19.592 -30.376 1.00 42.02 240 ALA D N 1
ATOM 4082 C CA . ALA B 1 240 ? -11.874 20.558 -31.010 1.00 43.51 240 ALA D CA 1
ATOM 4083 C C . ALA B 1 240 ? -12.597 21.387 -32.072 1.00 43.30 240 ALA D C 1
ATOM 4084 O O . ALA B 1 240 ? -12.377 22.607 -32.181 1.00 43.07 240 ALA D O 1
ATOM 4086 N N . PHE B 1 241 ? -13.440 20.746 -32.885 1.00 41.38 241 PHE D N 1
ATOM 4087 C CA . PHE B 1 241 ? -14.086 21.486 -33.966 1.00 42.89 241 PHE D CA 1
ATOM 4088 C C . PHE B 1 241 ? -14.937 22.631 -33.440 1.00 43.03 241 PHE D C 1
ATOM 4089 O O . PHE B 1 241 ? -14.756 23.764 -33.923 1.00 39.65 241 PHE D O 1
ATOM 4097 N N . PRO B 1 242 ? -15.869 22.424 -32.480 1.00 42.83 242 PRO D N 1
ATOM 4098 C CA . PRO B 1 242 ? -16.623 23.566 -31.936 1.00 36.50 242 PRO D CA 1
ATOM 4099 C C . PRO B 1 242 ? -15.756 24.614 -31.258 1.00 34.00 242 PRO D C 1
ATOM 4100 O O . PRO B 1 242 ? -16.075 25.803 -31.366 1.00 33.74 242 PRO D O 1
ATOM 4104 N N . LEU B 1 243 ? -14.665 24.229 -30.585 1.00 35.01 243 LEU D N 1
ATOM 4105 C CA . LEU B 1 243 ? -13.767 25.247 -30.033 1.00 38.59 243 LEU D CA 1
ATOM 4106 C C . LEU B 1 243 ? -13.072 26.038 -31.141 1.00 42.30 243 LEU D C 1
ATOM 4107 O O . LEU B 1 243 ? -12.905 27.265 -31.029 1.00 47.26 243 LEU D O 1
ATOM 4112 N N . ALA B 1 244 ? -12.660 25.357 -32.216 1.00 34.82 244 ALA D N 1
ATOM 4113 C CA . ALA B 1 244 ? -12.087 26.055 -33.359 1.00 31.70 244 ALA D CA 1
ATOM 4114 C C . ALA B 1 244 ? -13.107 26.991 -34.009 1.00 36.63 244 ALA D C 1
ATOM 4115 O O . ALA B 1 244 ? -12.779 28.126 -34.366 1.00 35.46 244 ALA D O 1
ATOM 4117 N N . ARG B 1 245 ? -14.348 26.532 -34.182 1.00 34.87 245 ARG D N 1
ATOM 4118 C CA . ARG B 1 245 ? -15.374 27.405 -34.749 1.00 36.95 245 ARG D CA 1
ATOM 4119 C C . ARG B 1 245 ? -15.584 28.623 -33.868 1.00 36.71 245 ARG D C 1
ATOM 4120 O O . ARG B 1 245 ? -15.733 29.742 -34.370 1.00 38.31 245 ARG D O 1
ATOM 4128 N N . ALA B 1 246 ? -15.604 28.423 -32.547 1.00 36.08 246 ALA D N 1
ATOM 4129 C CA . ALA B 1 246 ? -15.688 29.549 -31.624 1.00 34.61 246 ALA D CA 1
ATOM 4130 C C . ALA B 1 246 ? -14.524 30.505 -31.813 1.00 32.67 246 ALA D C 1
ATOM 4131 O O . ALA B 1 246 ? -14.682 31.721 -31.670 1.00 35.01 246 ALA D O 1
ATOM 4133 N N . MET B 1 247 ? -13.346 29.982 -32.141 1.00 37.96 247 MET D N 1
ATOM 4134 C CA . MET B 1 247 ? -12.223 30.873 -32.370 1.00 38.41 247 MET D CA 1
ATOM 4135 C C . MET B 1 247 ? -12.469 31.777 -33.574 1.00 35.29 247 MET D C 1
ATOM 4136 O O . MET B 1 247 ? -12.205 32.984 -33.516 1.00 35.55 247 MET D O 1
ATOM 4141 N N . VAL B 1 248 ? -12.996 31.216 -34.671 1.00 33.91 248 VAL D N 1
ATOM 4142 C CA . VAL B 1 248 ? -13.292 32.026 -35.860 1.00 33.48 248 VAL D CA 1
ATOM 4143 C C . VAL B 1 248 ? -14.221 33.182 -35.510 1.00 35.59 248 VAL D C 1
ATOM 4144 O O . VAL B 1 248 ? -14.014 34.327 -35.939 1.00 36.93 248 VAL D O 1
ATOM 4148 N N . ALA B 1 249 ? -15.290 32.884 -34.771 1.00 33.42 249 ALA D N 1
ATOM 4149 C CA . ALA B 1 249 ? -16.268 33.907 -34.424 1.00 36.81 249 ALA D CA 1
ATOM 4150 C C . ALA B 1 249 ? -15.655 34.968 -33.510 1.00 40.10 249 ALA D C 1
ATOM 4151 O O . ALA B 1 249 ? -15.987 36.156 -33.619 1.00 40.16 249 ALA D O 1
ATOM 4153 N N . LEU B 1 250 ? -14.781 34.553 -32.586 1.00 36.59 250 LEU D N 1
ATOM 4154 C CA . LEU B 1 250 ? -14.098 35.525 -31.737 1.00 36.73 250 LEU D CA 1
ATOM 4155 C C . LEU B 1 250 ? -13.230 36.456 -32.573 1.00 39.20 250 LEU D C 1
ATOM 4156 O O . LEU B 1 250 ? -13.180 37.669 -32.326 1.00 31.89 250 LEU D O 1
ATOM 4161 N N . ARG B 1 251 ? -12.529 35.905 -33.566 1.00 38.89 251 ARG D N 1
ATOM 4162 C CA . ARG B 1 251 ? -11.652 36.747 -34.373 1.00 39.59 251 ARG D CA 1
ATOM 4163 C C . ARG B 1 251 ? -12.459 37.614 -35.332 1.00 38.16 251 ARG D C 1
ATOM 4164 O O . ARG B 1 251 ? -12.111 38.778 -35.567 1.00 37.48 251 ARG D O 1
ATOM 4172 N N . ALA B 1 252 ? -13.573 37.083 -35.844 1.00 36.46 252 ALA D N 1
ATOM 4173 C CA . ALA B 1 252 ? -14.458 37.890 -36.671 1.00 35.03 252 ALA D CA 1
ATOM 4174 C C . ALA B 1 252 ? -15.055 39.022 -35.857 1.00 34.33 252 ALA D C 1
ATOM 4175 O O . ALA B 1 252 ? -15.225 40.138 -36.367 1.00 36.09 252 ALA D O 1
ATOM 4177 N N . THR B 1 253 ? -15.360 38.758 -34.580 1.00 33.26 253 THR D N 1
ATOM 4178 C CA . THR B 1 253 ? -15.916 39.792 -33.709 1.00 35.27 253 THR D CA 1
ATOM 4179 C C . THR B 1 253 ? -14.881 40.858 -33.376 1.00 38.10 253 THR D C 1
ATOM 4180 O O . THR B 1 253 ? -15.169 42.062 -33.429 1.00 40.00 253 THR D O 1
ATOM 4184 N N . ARG B 1 254 ? -13.664 40.437 -33.037 1.00 38.63 254 ARG D N 1
ATOM 4185 C CA . ARG B 1 254 ? -12.589 41.398 -32.846 1.00 41.07 254 ARG D CA 1
ATOM 4186 C C . ARG B 1 254 ? -12.480 42.330 -34.047 1.00 41.90 254 ARG D C 1
ATOM 4187 O O . ARG B 1 254 ? -12.364 43.553 -33.888 1.00 43.86 254 ARG D O 1
ATOM 4195 N N . ALA B 1 255 ? -12.588 41.772 -35.257 1.00 38.03 255 ALA D N 1
ATOM 4196 C CA . ALA B 1 255 ? -12.414 42.565 -36.469 1.00 36.60 255 ALA D CA 1
ATOM 4197 C C . ALA B 1 255 ? -13.460 43.679 -36.584 1.00 35.34 255 ALA D C 1
ATOM 4198 O O . ALA B 1 255 ? -13.111 44.829 -36.864 1.00 40.75 255 ALA D O 1
ATOM 4200 N N . VAL B 1 256 ? -14.741 43.375 -36.361 1.00 33.49 256 VAL D N 1
ATOM 4201 C CA . VAL B 1 256 ? -15.728 44.444 -36.539 1.00 35.57 256 VAL D CA 1
ATOM 4202 C C . VAL B 1 256 ? -15.771 45.384 -35.330 1.00 39.79 256 VAL D C 1
ATOM 4203 O O . VAL B 1 256 ? -16.113 46.570 -35.482 1.00 40.69 256 VAL D O 1
ATOM 4207 N N . VAL B 1 257 ? -15.453 44.896 -34.121 1.00 40.70 257 VAL D N 1
ATOM 4208 C CA . VAL B 1 257 ? -15.473 45.767 -32.942 1.00 35.86 257 VAL D CA 1
ATOM 4209 C C . VAL B 1 257 ? -14.405 46.857 -33.061 1.00 38.26 257 VAL D C 1
ATOM 4210 O O . VAL B 1 257 ? -14.683 48.050 -32.848 1.00 33.47 257 VAL D O 1
ATOM 4214 N N . TYR B 1 258 ? -13.167 46.469 -33.420 1.00 38.10 258 TYR D N 1
ATOM 4215 C CA . TYR B 1 258 ? -12.076 47.443 -33.499 1.00 36.93 258 TYR D CA 1
ATOM 4216 C C . TYR B 1 258 ? -12.179 48.297 -34.753 1.00 39.85 258 TYR D C 1
ATOM 4217 O O . TYR B 1 258 ? -11.877 49.491 -34.714 1.00 40.79 258 TYR D O 1
ATOM 4226 N N . ARG B 1 259 ? -12.641 47.721 -35.861 1.00 41.46 259 ARG D N 1
ATOM 4227 C CA . ARG B 1 259 ? -12.941 48.547 -37.023 1.00 41.99 259 ARG D CA 1
ATOM 4228 C C . ARG B 1 259 ? -13.963 49.623 -36.676 1.00 42.27 259 ARG D C 1
ATOM 4229 O O . ARG B 1 259 ? -13.806 50.789 -37.059 1.00 45.96 259 ARG D O 1
ATOM 4237 N N . GLY B 1 260 ? -15.003 49.256 -35.925 1.00 43.01 260 GLY D N 1
ATOM 4238 C CA . GLY B 1 260 ? -15.990 50.238 -35.520 1.00 33.67 260 GLY D CA 1
ATOM 4239 C C . GLY B 1 260 ? -15.401 51.361 -34.687 1.00 39.38 260 GLY D C 1
ATOM 4240 O O . GLY B 1 260 ? -15.737 52.531 -34.881 1.00 40.66 260 GLY D O 1
ATOM 4241 N N . ALA B 1 261 ? -14.538 51.025 -33.728 1.00 38.84 261 ALA D N 1
ATOM 4242 C CA . ALA B 1 261 ? -13.943 52.070 -32.901 1.00 38.97 261 ALA D CA 1
ATOM 4243 C C . ALA B 1 261 ? -12.993 52.939 -33.718 1.00 43.42 261 ALA D C 1
ATOM 4244 O O . ALA B 1 261 ? -12.917 54.158 -33.504 1.00 44.54 261 ALA D O 1
ATOM 4246 N N . SER B 1 262 ? -12.276 52.335 -34.672 1.00 44.84 262 SER D N 1
ATOM 4247 C CA . SER B 1 262 ? -11.347 53.105 -35.498 1.00 45.29 262 SER D CA 1
ATOM 4248 C C . SER B 1 262 ? -12.083 54.074 -36.427 1.00 43.02 262 SER D C 1
ATOM 4249 O O . SER B 1 262 ? -11.625 55.198 -36.653 1.00 40.96 262 SER D O 1
ATOM 4252 N N . LEU B 1 263 ? -13.221 53.661 -36.978 1.00 45.41 263 LEU D N 1
ATOM 4253 C CA . LEU B 1 263 ? -14.004 54.575 -37.803 1.00 48.20 263 LEU D CA 1
ATOM 4254 C C . LEU B 1 263 ? -14.507 55.760 -36.988 1.00 48.31 263 LEU D C 1
ATOM 4255 O O . LEU B 1 263 ? -14.536 56.894 -37.480 1.00 52.41 263 LEU D O 1
ATOM 4260 N N . VAL B 1 264 ? -14.930 55.517 -35.747 1.00 45.08 264 VAL D N 1
ATOM 4261 C CA . VAL B 1 264 ? -15.409 56.610 -34.904 1.00 45.03 264 VAL D CA 1
ATOM 4262 C C . VAL B 1 264 ? -14.275 57.582 -34.600 1.00 48.75 264 VAL D C 1
ATOM 4263 O O . VAL B 1 264 ? -14.427 58.803 -34.728 1.00 52.56 264 VAL D O 1
ATOM 4267 N N . ASP B 1 265 ? -13.112 57.052 -34.211 1.00 47.45 265 ASP D N 1
ATOM 4268 C CA . ASP B 1 265 ? -11.968 57.906 -33.915 1.00 44.14 265 ASP D CA 1
ATOM 4269 C C . ASP B 1 265 ? -11.466 58.646 -35.142 1.00 47.07 265 ASP D C 1
ATOM 4270 O O . ASP B 1 265 ? -10.923 59.747 -35.009 1.00 47.38 265 ASP D O 1
ATOM 4275 N N . SER B 1 266 ? -11.606 58.062 -36.333 1.00 46.23 266 SER D N 1
ATOM 4276 C CA . SER B 1 266 ? -11.175 58.773 -37.529 1.00 50.18 266 SER D CA 1
ATOM 4277 C C . SER B 1 266 ? -12.078 59.958 -37.834 1.00 52.99 266 SER D C 1
ATOM 4278 O O . SER B 1 266 ? -11.620 60.949 -38.408 1.00 56.88 266 SER D O 1
ATOM 4281 N N . GLN B 1 267 ? -13.354 59.869 -37.470 1.00 53.20 267 GLN D N 1
ATOM 4282 C CA . GLN B 1 267 ? -14.290 60.957 -37.714 1.00 60.80 267 GLN D CA 1
ATOM 4283 C C . GLN B 1 267 ? -14.126 62.099 -36.721 1.00 67.03 267 GLN D C 1
ATOM 4284 O O . GLN B 1 267 ? -14.328 63.261 -37.085 1.00 68.91 267 GLN D O 1
ATOM 4290 N N . ASP B 1 268 ? -13.783 61.789 -35.467 1.00 70.77 268 ASP D N 1
ATOM 4291 C CA . ASP B 1 268 ? -13.493 62.825 -34.479 1.00 72.32 268 ASP D CA 1
ATOM 4292 C C . ASP B 1 268 ? -12.245 63.626 -34.848 1.00 68.51 268 ASP D C 1
ATOM 4293 O O . ASP B 1 268 ? -12.179 64.833 -34.591 1.00 66.26 268 ASP D O 1
ATOM 4298 N N . ALA B 1 269 ? -11.238 62.964 -35.415 1.00 67.65 269 ALA D N 1
ATOM 4299 C CA . ALA B 1 269 ? -9.944 63.578 -35.690 1.00 69.60 269 ALA D CA 1
ATOM 4300 C C . ALA B 1 269 ? -9.947 64.390 -36.987 1.00 72.71 269 ALA D C 1
ATOM 4301 O O . ALA B 1 269 ? -10.908 65.104 -37.288 1.00 75.22 269 ALA D O 1
ATOM 4303 N N . ALA B 1 283 ? -19.507 55.520 -47.158 1.00 97.85 283 ALA D N 1
ATOM 4304 C CA . ALA B 1 283 ? -19.939 54.160 -47.478 1.00 99.00 283 ALA D CA 1
ATOM 4305 C C . ALA B 1 283 ? -20.583 53.473 -46.271 1.00 98.97 283 ALA D C 1
ATOM 4306 O O . ALA B 1 283 ? -21.581 53.957 -45.737 1.00 99.08 283 ALA D O 1
ATOM 4308 N N . GLY B 1 284 ? -20.003 52.353 -45.837 1.00 98.42 284 GLY D N 1
ATOM 4309 C CA . GLY B 1 284 ? -20.559 51.573 -44.739 1.00 94.56 284 GLY D CA 1
ATOM 4310 C C . GLY B 1 284 ? -20.213 52.041 -43.331 1.00 91.64 284 GLY D C 1
ATOM 4311 O O . GLY B 1 284 ? -20.080 51.216 -42.420 1.00 90.98 284 GLY D O 1
ATOM 4312 N N . THR B 1 285 ? -20.068 53.358 -43.133 1.00 88.64 285 THR D N 1
ATOM 4313 C CA . THR B 1 285 ? -19.727 53.886 -41.810 1.00 84.53 285 THR D CA 1
ATOM 4314 C C . THR B 1 285 ? -20.922 53.837 -40.864 1.00 77.58 285 THR D C 1
ATOM 4315 O O . THR B 1 285 ? -20.752 53.647 -39.654 1.00 74.39 285 THR D O 1
ATOM 4319 N N . GLY B 1 286 ? -22.137 54.019 -41.397 1.00 73.90 286 GLY D N 1
ATOM 4320 C CA . GLY B 1 286 ? -23.306 54.219 -40.550 1.00 65.29 286 GLY D CA 1
ATOM 4321 C C . GLY B 1 286 ? -23.699 53.013 -39.720 1.00 57.55 286 GLY D C 1
ATOM 4322 O O . GLY B 1 286 ? -24.211 53.168 -38.606 1.00 60.12 286 GLY D O 1
ATOM 4323 N N . THR B 1 287 ? -23.493 51.806 -40.245 1.00 50.55 287 THR D N 1
ATOM 4324 C CA . THR B 1 287 ? -23.942 50.605 -39.565 1.00 49.52 287 THR D CA 1
ATOM 4325 C C . THR B 1 287 ? -22.837 49.899 -38.798 1.00 45.28 287 THR D C 1
ATOM 4326 O O . THR B 1 287 ? -23.105 48.874 -38.165 1.00 42.27 287 THR D O 1
ATOM 4330 N N . ALA B 1 288 ? -21.617 50.429 -38.821 1.00 43.58 288 ALA D N 1
ATOM 4331 C CA . ALA B 1 288 ? -20.514 49.799 -38.098 1.00 42.48 288 ALA D CA 1
ATOM 4332 C C . ALA B 1 288 ? -20.830 49.531 -36.629 1.00 46.88 288 ALA D C 1
ATOM 4333 O O . ALA B 1 288 ? -20.524 48.422 -36.160 1.00 47.46 288 ALA D O 1
ATOM 4335 N N . PRO B 1 289 ? -21.430 50.451 -35.861 1.00 47.41 289 PRO D N 1
ATOM 4336 C CA . PRO B 1 289 ? -21.773 50.096 -34.469 1.00 45.09 289 PRO D CA 1
ATOM 4337 C C . PRO B 1 289 ? -22.784 48.966 -34.364 1.00 45.66 289 PRO D C 1
ATOM 4338 O O . PRO B 1 289 ? -22.625 48.084 -33.514 1.00 45.11 289 PRO D O 1
ATOM 4342 N N . LEU B 1 290 ? -23.833 48.973 -35.195 1.00 41.45 290 LEU D N 1
ATOM 4343 C CA . LEU B 1 290 ? -24.791 47.868 -35.205 1.00 38.74 290 LEU D CA 1
ATOM 4344 C C . LEU B 1 290 ? -24.095 46.561 -35.543 1.00 41.43 290 LEU D C 1
ATOM 4345 O O . LEU B 1 290 ? -24.309 45.533 -34.887 1.00 44.31 290 LEU D O 1
ATOM 4350 N N . VAL B 1 291 ? -23.266 46.591 -36.581 1.00 37.60 291 VAL D N 1
ATOM 4351 C CA . VAL B 1 291 ? -22.555 45.403 -37.018 1.00 40.03 291 VAL D CA 1
ATOM 4352 C C . VAL B 1 291 ? -21.750 44.839 -35.865 1.00 37.38 291 VAL D C 1
ATOM 4353 O O . VAL B 1 291 ? -21.940 43.686 -35.470 1.00 37.27 291 VAL D O 1
ATOM 4357 N N . ALA B 1 292 ? -20.960 45.690 -35.213 1.00 33.69 292 ALA D N 1
ATOM 4358 C CA . ALA B 1 292 ? -20.099 45.227 -34.134 1.00 36.84 292 ALA D CA 1
ATOM 4359 C C . ALA B 1 292 ? -20.902 44.590 -33.001 1.00 39.03 292 ALA D C 1
ATOM 4360 O O . ALA B 1 292 ? -20.551 43.505 -32.511 1.00 41.21 292 ALA D O 1
ATOM 4362 N N . LEU B 1 293 ? -21.996 45.235 -32.591 1.00 36.09 293 LEU D N 1
ATOM 4363 C CA . LEU B 1 293 ? -22.798 44.750 -31.467 1.00 35.50 293 LEU D CA 1
ATOM 4364 C C . LEU B 1 293 ? -23.538 43.459 -31.812 1.00 42.26 293 LEU D C 1
ATOM 4365 O O . LEU B 1 293 ? -23.583 42.522 -31.001 1.00 44.93 293 LEU D O 1
ATOM 4370 N N . ALA B 1 294 ? -24.145 43.401 -33.005 1.00 39.15 294 ALA D N 1
ATOM 4371 C CA . ALA B 1 294 ? -24.931 42.230 -33.360 1.00 37.96 294 ALA D CA 1
ATOM 4372 C C . ALA B 1 294 ? -24.035 41.005 -33.542 1.00 37.49 294 ALA D C 1
ATOM 4373 O O . ALA B 1 294 ? -24.409 39.903 -33.136 1.00 38.03 294 ALA D O 1
ATOM 4375 N N . THR B 1 295 ? -22.845 41.154 -34.145 1.00 38.04 295 THR D N 1
ATOM 4376 C CA . THR B 1 295 ? -22.051 39.935 -34.258 1.00 37.36 295 THR D CA 1
ATOM 4377 C C . THR B 1 295 ? -21.434 39.541 -32.919 1.00 34.08 295 THR D C 1
ATOM 4378 O O . THR B 1 295 ? -21.305 38.342 -32.653 1.00 33.62 295 THR D O 1
ATOM 4382 N N . ALA B 1 296 ? -21.140 40.508 -32.032 1.00 32.01 296 ALA D N 1
ATOM 4383 C CA . ALA B 1 296 ? -20.647 40.168 -30.689 1.00 32.17 296 ALA D CA 1
ATOM 4384 C C . ALA B 1 296 ? -21.703 39.460 -29.843 1.00 30.77 296 ALA D C 1
ATOM 4385 O O . ALA B 1 296 ? -21.383 38.499 -29.132 1.00 32.67 296 ALA D O 1
ATOM 4387 N N . ALA B 1 297 ? -22.959 39.931 -29.884 1.00 30.40 297 ALA D N 1
ATOM 4388 C CA . ALA B 1 297 ? -24.031 39.286 -29.130 1.00 34.52 297 ALA D CA 1
ATOM 4389 C C . ALA B 1 297 ? -24.268 37.840 -29.580 1.00 38.05 297 ALA D C 1
ATOM 4390 O O . ALA B 1 297 ? -24.481 36.952 -28.750 1.00 39.17 297 ALA D O 1
ATOM 4392 N N . GLU B 1 298 ? -24.290 37.596 -30.890 1.00 35.34 298 GLU D N 1
ATOM 4393 C CA . GLU B 1 298 ? -24.412 36.231 -31.392 1.00 37.11 298 GLU D CA 1
ATOM 4394 C C . GLU B 1 298 ? -23.175 35.410 -31.055 1.00 38.42 298 GLU D C 1
ATOM 4395 O O . GLU B 1 298 ? -23.287 34.249 -30.628 1.00 41.63 298 GLU D O 1
ATOM 4401 N N . THR B 1 299 ? -21.988 36.000 -31.232 1.00 39.10 299 THR D N 1
ATOM 4402 C CA . THR B 1 299 ? -20.739 35.282 -30.951 1.00 35.77 299 THR D CA 1
ATOM 4403 C C . THR B 1 299 ? -20.668 34.858 -29.496 1.00 36.24 299 THR D C 1
ATOM 4404 O O . THR B 1 299 ? -20.389 33.693 -29.193 1.00 35.39 299 THR D O 1
ATOM 4408 N N . ALA B 1 300 ? -20.977 35.781 -28.579 1.00 36.58 300 ALA D N 1
ATOM 4409 C CA . ALA B 1 300 ? -20.983 35.437 -27.162 1.00 33.09 300 ALA D CA 1
ATOM 4410 C C . ALA B 1 300 ? -21.943 34.286 -26.870 1.00 35.26 300 ALA D C 1
ATOM 4411 O O . ALA B 1 300 ? -21.609 33.388 -26.092 1.00 30.30 300 ALA D O 1
ATOM 4413 N N . ARG B 1 301 ? -23.140 34.293 -27.485 1.00 33.79 301 ARG D N 1
ATOM 4414 C CA . ARG B 1 301 ? -24.101 33.223 -27.221 1.00 38.08 301 ARG D CA 1
ATOM 4415 C C . ARG B 1 301 ? -23.632 31.888 -27.779 1.00 39.78 301 ARG D C 1
ATOM 4416 O O . ARG B 1 301 ? -23.773 30.849 -27.123 1.00 41.30 301 ARG D O 1
ATOM 4424 N N . ASP B 1 302 ? -23.087 31.891 -28.995 1.00 40.19 302 ASP D N 1
ATOM 4425 C CA . ASP B 1 302 ? -22.656 30.643 -29.624 1.00 37.73 302 ASP D CA 1
ATOM 4426 C C . ASP B 1 302 ? -21.373 30.110 -28.998 1.00 34.76 302 ASP D C 1
ATOM 4427 O O . ASP B 1 302 ? -21.229 28.897 -28.814 1.00 37.15 302 ASP D O 1
ATOM 4432 N N . VAL B 1 303 ? -20.422 30.987 -28.668 1.00 34.21 303 VAL D N 1
ATOM 4433 C CA . VAL B 1 303 ? -19.206 30.516 -28.013 1.00 32.49 303 VAL D CA 1
ATOM 4434 C C . VAL B 1 303 ? -19.539 29.884 -26.669 1.00 37.68 303 VAL D C 1
ATOM 4435 O O . VAL B 1 303 ? -18.996 28.838 -26.305 1.00 37.82 303 VAL D O 1
ATOM 4439 N N . VAL B 1 304 ? -20.441 30.498 -25.910 1.00 40.94 304 VAL D N 1
ATOM 4440 C CA . VAL B 1 304 ? -20.685 30.011 -24.554 1.00 41.07 304 VAL D CA 1
ATOM 4441 C C . VAL B 1 304 ? -21.384 28.652 -24.578 1.00 42.68 304 VAL D C 1
ATOM 4442 O O . VAL B 1 304 ? -20.967 27.715 -23.886 1.00 46.08 304 VAL D O 1
ATOM 4446 N N . ARG B 1 305 ? -22.436 28.513 -25.388 1.00 39.24 305 ARG D N 1
ATOM 4447 C CA . ARG B 1 305 ? -23.053 27.202 -25.598 1.00 40.45 305 ARG D CA 1
ATOM 4448 C C . ARG B 1 305 ? -21.995 26.131 -25.861 1.00 41.94 305 ARG D C 1
ATOM 4449 O O . ARG B 1 305 ? -21.914 25.131 -25.146 1.00 45.55 305 ARG D O 1
ATOM 4457 N N . SER B 1 306 ? -21.136 26.363 -26.853 1.00 42.14 306 SER D N 1
ATOM 4458 C CA . SER B 1 306 ? -20.114 25.387 -27.219 1.00 41.56 306 SER D CA 1
ATOM 4459 C C . SER B 1 306 ? -19.156 25.106 -26.071 1.00 41.93 306 SER D C 1
ATOM 4460 O O . SER B 1 306 ? -18.776 23.952 -25.837 1.00 41.09 306 SER D O 1
ATOM 4463 N N . CYS B 1 307 ? -18.728 26.148 -25.360 1.00 42.40 307 CYS D N 1
ATOM 4464 C CA . CYS B 1 307 ? -17.814 25.939 -24.240 1.00 42.59 307 CYS D CA 1
ATOM 4465 C C . CYS B 1 307 ? -18.454 25.102 -23.140 1.00 40.95 307 CYS D C 1
ATOM 4466 O O . CYS B 1 307 ? -17.779 24.274 -22.523 1.00 41.62 307 CYS D O 1
ATOM 4469 N N . MET B 1 308 ? -19.742 25.333 -22.843 1.00 43.25 308 MET D N 1
ATOM 4470 C CA . MET B 1 308 ? -20.416 24.533 -21.821 1.00 40.97 308 MET D CA 1
ATOM 4471 C C . MET B 1 308 ? -20.443 23.069 -22.232 1.00 44.98 308 MET D C 1
ATOM 4472 O O . MET B 1 308 ? -20.130 22.187 -21.425 1.00 44.58 308 MET D O 1
ATOM 4477 N N . GLN B 1 309 ? -20.803 22.799 -23.501 1.00 40.96 309 GLN D N 1
ATOM 4478 C CA . GLN B 1 309 ? -20.896 21.422 -23.975 1.00 41.00 309 GLN D CA 1
ATOM 4479 C C . GLN B 1 309 ? -19.534 20.740 -23.991 1.00 37.88 309 GLN D C 1
ATOM 4480 O O . GLN B 1 309 ? -19.430 19.559 -23.656 1.00 38.61 309 GLN D O 1
ATOM 4486 N N . ALA B 1 310 ? -18.487 21.462 -24.406 1.00 38.24 310 ALA D N 1
ATOM 4487 C CA . ALA B 1 310 ? -17.155 20.879 -24.495 1.00 38.68 310 ALA D CA 1
ATOM 4488 C C . ALA B 1 310 ? -16.602 20.516 -23.126 1.00 41.71 310 ALA D C 1
ATOM 4489 O O . ALA B 1 310 ? -15.801 19.579 -23.014 1.00 38.01 310 ALA D O 1
ATOM 4491 N N . CYS B 1 311 ? -16.996 21.248 -22.082 1.00 42.44 311 CYS D N 1
ATOM 4492 C CA . CYS B 1 311 ? -16.487 21.023 -20.733 1.00 40.77 311 CYS D CA 1
ATOM 4493 C C . CYS B 1 311 ? -17.395 20.149 -19.888 1.00 40.34 311 CYS D C 1
ATOM 4494 O O . CYS B 1 311 ? -17.078 19.911 -18.723 1.00 43.78 311 CYS D O 1
ATOM 4497 N N . GLY B 1 312 ? -18.532 19.718 -20.421 1.00 40.71 312 GLY D N 1
ATOM 4498 C CA . GLY B 1 312 ? -19.376 18.788 -19.693 1.00 42.54 312 GLY D CA 1
ATOM 4499 C C . GLY B 1 312 ? -19.990 19.410 -18.444 1.00 42.39 312 GLY D C 1
ATOM 4500 O O . GLY B 1 312 ? -20.078 20.621 -18.299 1.00 41.71 312 GLY D O 1
ATOM 4501 N N . VAL B 1 313 ? -20.394 18.529 -17.520 1.00 42.85 313 VAL D N 1
ATOM 4502 C CA . VAL B 1 313 ? -21.164 18.939 -16.349 1.00 40.38 313 VAL D CA 1
ATOM 4503 C C . VAL B 1 313 ? -20.361 19.868 -15.446 1.00 41.43 313 VAL D C 1
ATOM 4504 O O . VAL B 1 313 ? -20.941 20.702 -14.735 1.00 43.14 313 VAL D O 1
ATOM 4508 N N . ARG B 1 314 ? -19.025 19.769 -15.473 1.00 37.81 314 ARG D N 1
ATOM 4509 C CA . ARG B 1 314 ? -18.194 20.700 -14.711 1.00 37.40 314 ARG D CA 1
ATOM 4510 C C . ARG B 1 314 ? -18.473 22.161 -15.070 1.00 35.93 314 ARG D C 1
ATOM 4511 O O . ARG B 1 314 ? -18.374 23.033 -14.213 1.00 40.24 314 ARG D O 1
ATOM 4519 N N . ALA B 1 315 ? -18.830 22.445 -16.316 1.00 32.90 315 ALA D N 1
ATOM 4520 C CA . ALA B 1 315 ? -19.170 23.798 -16.722 1.00 46.75 315 ALA D CA 1
ATOM 4521 C C . ALA B 1 315 ? -20.313 24.392 -15.907 1.00 42.99 315 ALA D C 1
ATOM 4522 O O . ALA B 1 315 ? -20.416 25.614 -15.804 1.00 37.47 315 ALA D O 1
ATOM 4524 N N . MET B 1 316 ? -21.173 23.569 -15.337 1.00 42.57 316 MET D N 1
ATOM 4525 C CA . MET B 1 316 ? -22.287 24.073 -14.549 1.00 42.59 316 MET D CA 1
ATOM 4526 C C . MET B 1 316 ? -21.944 24.250 -13.072 1.00 43.51 316 MET D C 1
ATOM 4527 O O . MET B 1 316 ? -22.835 24.595 -12.291 1.00 47.72 316 MET D O 1
ATOM 4532 N N . THR B 1 317 ? -20.699 23.988 -12.665 1.00 40.39 317 THR D N 1
ATOM 4533 C CA . THR B 1 317 ? -20.292 24.010 -11.262 1.00 44.50 317 THR D CA 1
ATOM 4534 C C . THR B 1 317 ? -19.090 24.928 -11.076 1.00 48.13 317 THR D C 1
ATOM 4535 O O . THR B 1 317 ? -18.437 25.347 -12.040 1.00 51.81 317 THR D O 1
ATOM 4539 N N . ASP B 1 318 ? -18.765 25.215 -9.818 1.00 47.19 318 ASP D N 1
ATOM 4540 C CA . ASP B 1 318 ? -17.634 26.093 -9.539 1.00 49.17 318 ASP D CA 1
ATOM 4541 C C . ASP B 1 318 ? -16.290 25.388 -9.693 1.00 46.25 318 ASP D C 1
ATOM 4542 O O . ASP B 1 318 ? -15.240 25.994 -9.448 1.00 42.17 318 ASP D O 1
ATOM 4547 N N . GLU B 1 319 ? -16.292 24.134 -10.127 1.00 51.36 319 GLU D N 1
ATOM 4548 C CA . GLU B 1 319 ? -15.046 23.488 -10.496 1.00 58.47 319 GLU D CA 1
ATOM 4549 C C . GLU B 1 319 ? -14.365 24.173 -11.688 1.00 54.99 319 GLU D C 1
ATOM 4550 O O . GLU B 1 319 ? -13.168 23.948 -11.913 1.00 53.92 319 GLU D O 1
ATOM 4556 N N . LEU B 1 320 ? -15.069 25.032 -12.437 1.00 55.45 320 LEU D N 1
ATOM 4557 C CA . LEU B 1 320 ? -14.471 25.573 -13.655 1.00 52.97 320 LEU D CA 1
ATOM 4558 C C . LEU B 1 320 ? -14.374 27.094 -13.721 1.00 54.83 320 LEU D C 1
ATOM 4559 O O . LEU B 1 320 ? -13.332 27.615 -14.141 1.00 64.12 320 LEU D O 1
ATOM 4564 N N . GLY B 1 321 ? -15.398 27.844 -13.346 1.00 46.49 321 GLY D N 1
ATOM 4565 C CA . GLY B 1 321 ? -15.375 29.276 -13.616 1.00 44.70 321 GLY D CA 1
ATOM 4566 C C . GLY B 1 321 ? -16.194 29.712 -14.826 1.00 45.31 321 GLY D C 1
ATOM 4567 O O . GLY B 1 321 ? -16.470 30.917 -14.971 1.00 44.24 321 GLY D O 1
ATOM 4568 N N . LEU B 1 322 ? -16.624 28.760 -15.672 1.00 44.99 322 LEU D N 1
ATOM 4569 C CA . LEU B 1 322 ? -17.473 29.079 -16.818 1.00 44.73 322 LEU D CA 1
ATOM 4570 C C . LEU B 1 322 ? -18.834 29.616 -16.397 1.00 42.04 322 LEU D C 1
ATOM 4571 O O . LEU B 1 322 ? -19.431 30.401 -17.138 1.00 41.69 322 LEU D O 1
ATOM 4576 N N . HIS B 1 323 ? -19.345 29.198 -15.228 1.00 39.73 323 HIS D N 1
ATOM 4577 C CA . HIS B 1 323 ? -20.683 29.611 -14.788 1.00 37.68 323 HIS D CA 1
ATOM 4578 C C . HIS B 1 323 ? -20.835 31.129 -14.678 1.00 40.50 323 HIS D C 1
ATOM 4579 O O . HIS B 1 323 ? -21.965 31.626 -14.755 1.00 40.68 323 HIS D O 1
ATOM 4586 N N . ARG B 1 324 ? -19.736 31.876 -14.480 1.00 40.59 324 ARG D N 1
ATOM 4587 C CA . ARG B 1 324 ? -19.829 33.337 -14.441 1.00 41.75 324 ARG D CA 1
ATOM 4588 C C . ARG B 1 324 ? -20.090 33.917 -15.820 1.00 42.48 324 ARG D C 1
ATOM 4589 O O . ARG B 1 324 ? -20.969 34.769 -15.989 1.00 40.69 324 ARG D O 1
ATOM 4597 N N . TYR B 1 325 ? -19.308 33.492 -16.815 1.00 41.10 325 TYR D N 1
ATOM 4598 C CA . TYR B 1 325 ? -19.535 33.937 -18.183 1.00 34.84 325 TYR D CA 1
ATOM 4599 C C . TYR B 1 325 ? -20.860 33.430 -18.706 1.00 35.77 325 TYR D C 1
ATOM 4600 O O . TYR B 1 325 ? -21.465 34.061 -19.575 1.00 38.54 325 TYR D O 1
ATOM 4609 N N . PHE B 1 326 ? -21.297 32.265 -18.237 1.00 34.42 326 PHE D N 1
ATOM 4610 C CA . PHE B 1 326 ? -22.591 31.747 -18.663 1.00 36.84 326 PHE D CA 1
ATOM 4611 C C . PHE B 1 326 ? -23.716 32.654 -18.187 1.00 36.89 326 PHE D C 1
ATOM 4612 O O . PHE B 1 326 ? -24.637 32.971 -18.947 1.00 35.66 326 PHE D O 1
ATOM 4620 N N . ARG B 1 327 ? -23.653 33.084 -16.924 1.00 39.05 327 ARG D N 1
ATOM 4621 C CA . ARG B 1 327 ? -24.662 34.000 -16.399 1.00 38.22 327 ARG D CA 1
ATOM 4622 C C . ARG B 1 327 ? -24.536 35.388 -17.007 1.00 38.39 327 ARG D C 1
ATOM 4623 O O . ARG B 1 327 ? -25.545 36.079 -17.165 1.00 43.73 327 ARG D O 1
ATOM 4631 N N . LEU B 1 328 ? -23.325 35.808 -17.374 1.00 38.50 328 LEU D N 1
ATOM 4632 C CA . LEU B 1 328 ? -23.167 37.122 -17.992 1.00 38.03 328 LEU D CA 1
ATOM 4633 C C . LEU B 1 328 ? -23.806 37.164 -19.378 1.00 37.03 328 LEU D C 1
ATOM 4634 O O . LEU B 1 328 ? -24.564 38.094 -19.697 1.00 33.96 328 LEU D O 1
ATOM 4639 N N . VAL B 1 329 ? -23.526 36.161 -20.215 1.00 38.24 329 VAL D N 1
ATOM 4640 C CA . VAL B 1 329 ? -24.085 36.161 -21.563 1.00 38.26 329 VAL D CA 1
ATOM 4641 C C . VAL B 1 329 ? -25.609 36.180 -21.504 1.00 42.33 329 VAL D C 1
ATOM 4642 O O . VAL B 1 329 ? -26.264 36.884 -22.282 1.00 47.12 329 VAL D O 1
ATOM 4646 N N . ALA B 1 330 ? -26.191 35.467 -20.539 1.00 40.05 330 ALA D N 1
ATOM 4647 C CA . ALA B 1 330 ? -27.638 35.509 -20.341 1.00 41.03 330 ALA D CA 1
ATOM 4648 C C . ALA B 1 330 ? -28.154 36.941 -20.273 1.00 37.76 330 ALA D C 1
ATOM 4649 O O . ALA B 1 330 ? -29.184 37.269 -20.869 1.00 39.51 330 ALA D O 1
ATOM 4651 N N . ALA B 1 331 ? -27.459 37.808 -19.535 1.00 37.32 331 ALA D N 1
ATOM 4652 C CA . ALA B 1 331 ? -27.951 39.164 -19.295 1.00 40.73 331 ALA D CA 1
ATOM 4653 C C . ALA B 1 331 ? -27.423 40.180 -20.288 1.00 43.71 331 ALA D C 1
ATOM 4654 O O . ALA B 1 331 ? -28.083 41.197 -20.522 1.00 50.90 331 ALA D O 1
ATOM 4656 N N . GLU B 1 332 ? -26.238 39.941 -20.850 1.00 42.51 332 GLU D N 1
ATOM 4657 C CA . GLU B 1 332 ? -25.554 40.936 -21.657 1.00 43.24 332 GLU D CA 1
ATOM 4658 C C . GLU B 1 332 ? -25.806 40.787 -23.146 1.00 42.24 332 GLU D C 1
ATOM 4659 O O . GLU B 1 332 ? -25.733 41.796 -23.866 1.00 40.55 332 GLU D O 1
ATOM 4665 N N . ALA B 1 333 ? -26.093 39.571 -23.640 1.00 33.88 333 ALA D N 1
ATOM 4666 C CA . ALA B 1 333 ? -26.195 39.419 -25.095 1.00 36.52 333 ALA D CA 1
ATOM 4667 C C . ALA B 1 333 ? -27.335 40.262 -25.660 1.00 36.85 333 ALA D C 1
ATOM 4668 O O . ALA B 1 333 ? -27.213 40.818 -26.756 1.00 38.10 333 ALA D O 1
ATOM 4670 N N . GLY B 1 334 ? -28.437 40.388 -24.922 1.00 38.85 334 GLY D N 1
ATOM 4671 C CA . GLY B 1 334 ? -29.557 41.215 -25.324 1.00 35.86 334 GLY D CA 1
ATOM 4672 C C . GLY B 1 334 ? -29.703 42.572 -24.651 1.00 35.32 334 GLY D C 1
ATOM 4673 O O . GLY B 1 334 ? -30.701 43.260 -24.903 1.00 40.52 334 GLY D O 1
ATOM 4674 N N . ARG B 1 335 ? -28.736 43.004 -23.838 1.00 33.15 335 ARG D N 1
ATOM 4675 C CA . ARG B 1 335 ? -28.897 44.237 -23.061 1.00 31.99 335 ARG D CA 1
ATOM 4676 C C . ARG B 1 335 ? -29.141 45.452 -23.950 1.00 36.56 335 ARG D C 1
ATOM 4677 O O . ARG B 1 335 ? -29.923 46.332 -23.594 1.00 31.90 335 ARG D O 1
ATOM 4685 N N . TYR B 1 336 ? -28.455 45.539 -25.094 1.00 40.29 336 TYR D N 1
ATOM 4686 C CA . TYR B 1 336 ? -28.588 46.672 -26.005 1.00 36.03 336 TYR D CA 1
ATOM 4687 C C . TYR B 1 336 ? -29.373 46.307 -27.263 1.00 35.59 336 TYR D C 1
ATOM 4688 O O . TYR B 1 336 ? -29.199 46.948 -28.308 1.00 36.76 336 TYR D O 1
ATOM 4697 N N . GLY B 1 337 ? -30.207 45.269 -27.188 1.00 36.22 337 GLY D N 1
ATOM 4698 C CA . GLY B 1 337 ? -31.106 44.895 -28.262 1.00 39.42 337 GLY D CA 1
ATOM 4699 C C . GLY B 1 337 ? -30.909 43.463 -28.715 1.00 43.55 337 GLY D C 1
ATOM 4700 O O . GLY B 1 337 ? -29.798 42.939 -28.616 1.00 45.27 337 GLY D O 1
ATOM 4701 N N . GLU B 1 338 ? -31.969 42.803 -29.183 1.00 46.22 338 GLU D N 1
ATOM 4702 C CA . GLU B 1 338 ? -31.798 41.447 -29.691 1.00 47.55 338 GLU D CA 1
ATOM 4703 C C . GLU B 1 338 ? -31.007 41.491 -30.995 1.00 44.53 338 GLU D C 1
ATOM 4704 O O . GLU B 1 338 ? -31.252 42.362 -31.839 1.00 46.99 338 GLU D O 1
ATOM 4710 N N . PRO B 1 339 ? -30.046 40.585 -31.179 1.00 44.22 339 PRO D N 1
ATOM 4711 C CA . PRO B 1 339 ? -29.285 40.559 -32.441 1.00 42.25 339 PRO D CA 1
ATOM 4712 C C . PRO B 1 339 ? -30.153 40.502 -33.688 1.00 41.86 339 PRO D C 1
ATOM 4713 O O . PRO B 1 339 ? -29.855 41.215 -34.661 1.00 42.92 339 PRO D O 1
ATOM 4717 N N . ALA B 1 340 ? -31.222 39.685 -33.688 1.00 40.65 340 ALA D N 1
ATOM 4718 C CA . ALA B 1 340 ? -32.092 39.630 -34.861 1.00 41.40 340 ALA D CA 1
ATOM 4719 C C . ALA B 1 340 ? -32.604 41.022 -35.210 1.00 42.71 340 ALA D C 1
ATOM 4720 O O . ALA B 1 340 ? -32.641 41.402 -36.386 1.00 43.90 340 ALA D O 1
ATOM 4722 N N . ALA B 1 341 ? -32.959 41.815 -34.192 1.00 41.15 341 ALA D N 1
ATOM 4723 C CA . ALA B 1 341 ? -33.492 43.151 -34.439 1.00 32.57 341 ALA D CA 1
ATOM 4724 C C . ALA B 1 341 ? -32.392 44.128 -34.853 1.00 38.34 341 ALA D C 1
ATOM 4725 O O . ALA B 1 341 ? -32.597 44.970 -35.734 1.00 41.87 341 ALA D O 1
ATOM 4727 N N . LEU B 1 342 ? -31.217 44.048 -34.237 1.00 39.36 342 LEU D N 1
ATOM 4728 C CA . LEU B 1 342 ? -30.133 44.926 -34.675 1.00 39.83 342 LEU D CA 1
ATOM 4729 C C . LEU B 1 342 ? -29.789 44.669 -36.137 1.00 41.32 342 LEU D C 1
ATOM 4730 O O . LEU B 1 342 ? -29.538 45.611 -36.903 1.00 40.08 342 LEU D O 1
ATOM 4735 N N . TRP B 1 343 ? -29.794 43.392 -36.548 1.00 40.28 343 TRP D N 1
ATOM 4736 C CA . TRP B 1 343 ? -29.481 43.049 -37.933 1.00 38.35 343 TRP D CA 1
ATOM 4737 C C . TRP B 1 343 ? -30.500 43.632 -38.903 1.00 35.91 343 TRP D C 1
ATOM 4738 O O . TRP B 1 343 ? -30.136 44.095 -39.994 1.00 37.25 343 TRP D O 1
ATOM 4749 N N . ARG B 1 344 ? -31.782 43.582 -38.544 1.00 31.28 344 ARG D N 1
ATOM 4750 C CA . ARG B 1 344 ? -32.807 44.109 -39.436 1.00 35.50 344 ARG D CA 1
ATOM 4751 C C . ARG B 1 344 ? -32.631 45.611 -39.630 1.00 39.90 344 ARG D C 1
ATOM 4752 O O . ARG B 1 344 ? -32.820 46.130 -40.740 1.00 43.21 344 ARG D O 1
ATOM 4760 N N . LEU B 1 345 ? -32.257 46.328 -38.566 1.00 36.88 345 LEU D N 1
ATOM 4761 C CA . LEU B 1 345 ? -31.912 47.735 -38.735 1.00 38.17 345 LEU D CA 1
ATOM 4762 C C . LEU B 1 345 ? -30.732 47.885 -39.679 1.00 40.39 345 LEU D C 1
ATOM 4763 O O . LEU B 1 345 ? -30.787 48.659 -40.638 1.00 45.00 345 LEU D O 1
ATOM 4768 N N . ALA B 1 346 ? -29.676 47.105 -39.462 1.00 43.97 346 ALA D N 1
ATOM 4769 C CA . ALA B 1 346 ? -28.519 47.160 -40.365 1.00 44.17 346 ALA D CA 1
ATOM 4770 C C . ALA B 1 346 ? -28.903 46.781 -41.794 1.00 44.72 346 ALA D C 1
ATOM 4771 O O . ALA B 1 346 ? -28.441 47.408 -42.756 1.00 49.12 346 ALA D O 1
ATOM 4773 N N . GLY B 1 347 ? -29.746 45.762 -41.958 1.00 43.35 347 GLY D N 1
ATOM 4774 C CA . GLY B 1 347 ? -30.149 45.363 -43.298 1.00 43.72 347 GLY D CA 1
ATOM 4775 C C . GLY B 1 347 ? -31.009 46.396 -44.002 1.00 44.81 347 GLY D C 1
ATOM 4776 O O . GLY B 1 347 ? -30.914 46.563 -45.222 1.00 46.06 347 GLY D O 1
ATOM 4777 N N . ALA B 1 348 ? -31.889 47.068 -43.255 1.00 41.23 348 ALA D N 1
ATOM 4778 C CA . ALA B 1 348 ? -32.694 48.135 -43.839 1.00 44.75 348 ALA D CA 1
ATOM 4779 C C . ALA B 1 348 ? -31.805 49.255 -44.364 1.00 47.37 348 ALA D C 1
ATOM 4780 O O . ALA B 1 348 ? -32.008 49.753 -45.478 1.00 47.32 348 ALA D O 1
ATOM 4782 N N . ALA B 1 349 ? -30.799 49.658 -43.578 1.00 48.36 349 ALA D N 1
ATOM 4783 C CA . ALA B 1 349 ? -29.910 50.725 -44.035 1.00 45.97 349 ALA D CA 1
ATOM 4784 C C . ALA B 1 349 ? -29.186 50.314 -45.309 1.00 50.24 349 ALA D C 1
ATOM 4785 O O . ALA B 1 349 ? -29.057 51.113 -46.243 1.00 52.44 349 ALA D O 1
ATOM 4787 N N . ARG B 1 350 ? -28.735 49.056 -45.380 1.00 50.23 350 ARG D N 1
ATOM 4788 C CA . ARG B 1 350 ? -27.965 48.601 -46.535 1.00 48.01 350 ARG D CA 1
ATOM 4789 C C . ARG B 1 350 ? -28.841 48.504 -47.775 1.00 46.80 350 ARG D C 1
ATOM 4790 O O . ARG B 1 350 ? -28.380 48.762 -48.894 1.00 43.22 350 ARG D O 1
ATOM 4798 N N . LEU B 1 351 ? -30.107 48.118 -47.597 1.00 47.73 351 LEU D N 1
ATOM 4799 C CA . LEU B 1 351 ? -31.014 48.028 -48.731 1.00 50.51 351 LEU D CA 1
ATOM 4800 C C . LEU B 1 351 ? -31.382 49.412 -49.236 1.00 56.85 351 LEU D C 1
ATOM 4801 O O . LEU B 1 351 ? -31.552 49.604 -50.445 1.00 60.31 351 LEU D O 1
ATOM 4806 N N . ASP B 1 352 ? -31.490 50.383 -48.326 1.00 58.28 352 ASP D N 1
ATOM 4807 C CA . ASP B 1 352 ? -31.641 51.784 -48.712 1.00 61.71 352 ASP D CA 1
ATOM 4808 C C . ASP B 1 352 ? -30.564 52.221 -49.697 1.00 55.88 352 ASP D C 1
ATOM 4809 O O . ASP B 1 352 ? -30.862 52.842 -50.725 1.00 57.80 352 ASP D O 1
ATOM 4814 N N . ARG B 1 353 ? -29.300 51.919 -49.393 1.00 53.86 353 ARG D N 1
ATOM 4815 C CA . ARG B 1 353 ? -28.217 52.355 -50.271 1.00 56.26 353 ARG D CA 1
ATOM 4816 C C . ARG B 1 353 ? -28.341 51.720 -51.653 1.00 57.59 353 ARG D C 1
ATOM 4817 O O . ARG B 1 353 ? -28.121 52.382 -52.669 1.00 64.85 353 ARG D O 1
ATOM 4819 N N . ALA B 1 354 ? -28.742 50.451 -51.715 1.00 57.48 354 ALA D N 1
ATOM 4820 C CA . ALA B 1 354 ? -28.953 49.771 -52.990 1.00 58.37 354 ALA D CA 1
ATOM 4821 C C . ALA B 1 354 ? -30.157 50.287 -53.751 1.00 67.48 354 ALA D C 1
ATOM 4822 O O . ALA B 1 354 ? -30.402 49.807 -54.858 1.00 74.26 354 ALA D O 1
ATOM 4824 N N . ARG B 1 355 ? -30.933 51.208 -53.193 1.00 70.51 355 ARG D N 1
ATOM 4825 C CA . ARG B 1 355 ? -32.079 51.747 -53.914 1.00 74.70 355 ARG D CA 1
ATOM 4826 C C . ARG B 1 355 ? -31.789 53.081 -54.588 1.00 81.44 355 ARG D C 1
ATOM 4827 O O . ARG B 1 355 ? -32.488 53.432 -55.544 1.00 86.07 355 ARG D O 1
ATOM 4835 N N . ARG B 1 356 ? -30.765 53.808 -54.135 1.00 83.94 356 ARG D N 1
ATOM 4836 C CA . ARG B 1 356 ? -30.443 55.143 -54.647 1.00 86.01 356 ARG D CA 1
ATOM 4837 C C . ARG B 1 356 ? -29.068 55.228 -55.327 1.00 85.07 356 ARG D C 1
ATOM 4838 O O . ARG B 1 356 ? -28.411 54.211 -55.588 1.00 84.67 356 ARG D O 1
ATOM 4840 N N . MET C 2 1 ? -50.901 3.347 -38.029 1.00 86.57 1 MET A N 1
ATOM 4841 C CA . MET C 2 1 ? -50.393 4.590 -37.459 1.00 84.54 1 MET A CA 1
ATOM 4842 C C . MET C 2 1 ? -51.532 5.503 -36.997 1.00 79.16 1 MET A C 1
ATOM 4843 O O . MET C 2 1 ? -52.349 5.974 -37.795 1.00 76.99 1 MET A O 1
ATOM 4848 N N . ARG C 2 2 ? -51.562 5.755 -35.692 1.00 75.30 2 ARG A N 1
ATOM 4849 C CA . ARG C 2 2 ? -52.585 6.574 -35.047 1.00 74.66 2 ARG A CA 1
ATOM 4850 C C . ARG C 2 2 ? -51.848 7.684 -34.300 1.00 74.20 2 ARG A C 1
ATOM 4851 O O . ARG C 2 2 ? -51.234 7.434 -33.260 1.00 76.36 2 ARG A O 1
ATOM 4859 N N . TYR C 2 3 ? -51.851 8.895 -34.861 1.00 72.93 3 TYR A N 1
ATOM 4860 C CA . TYR C 2 3 ? -51.191 10.061 -34.262 1.00 72.86 3 TYR A CA 1
ATOM 4861 C C . TYR C 2 3 ? -52.181 10.727 -33.318 1.00 78.33 3 TYR A C 1
ATOM 4862 O O . TYR C 2 3 ? -52.818 11.723 -33.658 1.00 86.56 3 TYR A O 1
ATOM 4871 N N . GLY C 2 4 ? -52.307 10.182 -32.124 1.00 73.00 4 GLY A N 1
ATOM 4872 C CA . GLY C 2 4 ? -53.379 10.555 -31.220 1.00 64.47 4 GLY A CA 1
ATOM 4873 C C . GLY C 2 4 ? -53.723 9.403 -30.300 1.00 58.33 4 GLY A C 1
ATOM 4874 O O . GLY C 2 4 ? -53.220 8.292 -30.431 1.00 60.58 4 GLY A O 1
ATOM 4875 N N . PHE C 2 5 ? -54.610 9.684 -29.356 1.00 50.15 5 PHE A N 1
ATOM 4876 C CA . PHE C 2 5 ? -54.899 8.762 -28.270 1.00 47.12 5 PHE A CA 1
ATOM 4877 C C . PHE C 2 5 ? -56.331 8.255 -28.369 1.00 45.62 5 PHE A C 1
ATOM 4878 O O . PHE C 2 5 ? -57.235 8.987 -28.773 1.00 47.63 5 PHE A O 1
ATOM 4886 N N . THR C 2 6 ? -56.527 6.993 -27.988 1.00 46.31 6 THR A N 1
ATOM 4887 C CA . THR C 2 6 ? -57.853 6.391 -27.945 1.00 46.58 6 THR A CA 1
ATOM 4888 C C . THR C 2 6 ? -58.741 7.088 -26.908 1.00 49.81 6 THR A C 1
ATOM 4889 O O . THR C 2 6 ? -58.277 7.849 -26.052 1.00 50.78 6 THR A O 1
ATOM 4893 N N . GLU C 2 7 ? -60.051 6.827 -26.998 1.00 52.71 7 GLU A N 1
ATOM 4894 C CA . GLU C 2 7 ? -60.981 7.359 -26.000 1.00 55.19 7 GLU A CA 1
ATOM 4895 C C . GLU C 2 7 ? -60.703 6.774 -24.617 1.00 54.39 7 GLU A C 1
ATOM 4896 O O . GLU C 2 7 ? -60.858 7.464 -23.603 1.00 54.87 7 GLU A O 1
ATOM 4898 N N . GLU C 2 8 ? -60.302 5.498 -24.554 1.00 53.38 8 GLU A N 1
ATOM 4899 C CA . GLU C 2 8 ? -59.935 4.894 -23.274 1.00 49.87 8 GLU A CA 1
ATOM 4900 C C . GLU C 2 8 ? -58.691 5.556 -22.677 1.00 48.22 8 GLU A C 1
ATOM 4901 O O . GLU C 2 8 ? -58.584 5.715 -21.455 1.00 48.13 8 GLU A O 1
ATOM 4903 N N . GLN C 2 9 ? -57.728 5.917 -23.517 1.00 42.05 9 GLN A N 1
ATOM 4904 C CA . GLN C 2 9 ? -56.553 6.621 -23.022 1.00 43.17 9 GLN A CA 1
ATOM 4905 C C . GLN C 2 9 ? -56.904 8.024 -22.544 1.00 41.61 9 GLN A C 1
ATOM 4906 O O . GLN C 2 9 ? -56.393 8.481 -21.519 1.00 41.21 9 GLN A O 1
ATOM 4912 N N . GLN C 2 10 ? -57.761 8.737 -23.265 1.00 43.49 10 GLN A N 1
ATOM 4913 C CA . GLN C 2 10 ? -58.038 10.091 -22.805 1.00 43.98 10 GLN A CA 1
ATOM 4914 C C . GLN C 2 10 ? -58.977 10.113 -21.608 1.00 42.96 10 GLN A C 1
ATOM 4915 O O . GLN C 2 10 ? -58.957 11.093 -20.857 1.00 46.36 10 GLN A O 1
ATOM 4921 N N . ARG C 2 11 ? -59.792 9.069 -21.406 1.00 39.51 11 ARG A N 1
ATOM 4922 C CA . ARG C 2 11 ? -60.533 8.966 -20.153 1.00 45.33 11 ARG A CA 1
ATOM 4923 C C . ARG C 2 11 ? -59.574 8.753 -18.990 1.00 44.24 11 ARG A C 1
ATOM 4924 O O . ARG C 2 11 ? -59.689 9.406 -17.947 1.00 40.21 11 ARG A O 1
ATOM 4926 N N . PHE C 2 12 ? -58.596 7.858 -19.166 1.00 46.80 12 PHE A N 1
ATOM 4927 C CA . PHE C 2 12 ? -57.533 7.705 -18.174 1.00 45.05 12 PHE A CA 1
ATOM 4928 C C . PHE C 2 12 ? -56.820 9.030 -17.942 1.00 43.13 12 PHE A C 1
ATOM 4929 O O . PHE C 2 12 ? -56.635 9.458 -16.796 1.00 42.54 12 PHE A O 1
ATOM 4937 N N . ARG C 2 13 ? -56.438 9.711 -19.027 1.00 40.18 13 ARG A N 1
ATOM 4938 C CA . ARG C 2 13 ? -55.620 10.912 -18.891 1.00 46.27 13 ARG A CA 1
ATOM 4939 C C . ARG C 2 13 ? -56.361 11.979 -18.095 1.00 44.35 13 ARG A C 1
ATOM 4940 O O . ARG C 2 13 ? -55.763 12.676 -17.265 1.00 41.51 13 ARG A O 1
ATOM 4948 N N . ALA C 2 14 ? -57.672 12.103 -18.312 1.00 42.91 14 ALA A N 1
ATOM 4949 C CA . ALA C 2 14 ? -58.432 13.146 -17.633 1.00 39.71 14 ALA A CA 1
ATOM 4950 C C . ALA C 2 14 ? -58.679 12.812 -16.168 1.00 38.94 14 ALA A C 1
ATOM 4951 O O . ALA C 2 14 ? -58.757 13.719 -15.335 1.00 40.98 14 ALA A O 1
ATOM 4953 N N . ASP C 2 15 ? -58.801 11.532 -15.833 1.00 41.00 15 ASP A N 1
ATOM 4954 C CA . ASP C 2 15 ? -58.856 11.148 -14.427 1.00 43.13 15 ASP A CA 1
ATOM 4955 C C . ASP C 2 15 ? -57.552 11.477 -13.714 1.00 46.18 15 ASP A C 1
ATOM 4956 O O . ASP C 2 15 ? -57.567 12.018 -12.600 1.00 48.62 15 ASP A O 1
ATOM 4961 N N . VAL C 2 16 ? -56.410 11.155 -14.344 1.00 43.97 16 VAL A N 1
ATOM 4962 C CA . VAL C 2 16 ? -55.114 11.480 -13.761 1.00 40.47 16 VAL A CA 1
ATOM 4963 C C . VAL C 2 16 ? -54.955 12.989 -13.640 1.00 43.91 16 VAL A C 1
ATOM 4964 O O . VAL C 2 16 ? -54.381 13.493 -12.670 1.00 46.86 16 VAL A O 1
ATOM 4968 N N . ARG C 2 17 ? -55.473 13.734 -14.614 1.00 45.20 17 ARG A N 1
ATOM 4969 C CA . ARG C 2 17 ? -55.387 15.190 -14.548 1.00 44.83 17 ARG A CA 1
ATOM 4970 C C . ARG C 2 17 ? -56.167 15.730 -13.358 1.00 46.11 17 ARG A C 1
ATOM 4971 O O . ARG C 2 17 ? -55.718 16.667 -12.682 1.00 49.38 17 ARG A O 1
ATOM 4979 N N . GLN C 2 18 ? -57.354 15.163 -13.107 1.00 39.94 18 GLN A N 1
ATOM 4980 C CA . GLN C 2 18 ? -58.168 15.585 -11.974 1.00 44.43 18 GLN A CA 1
ATOM 4981 C C . GLN C 2 18 ? -57.487 15.251 -10.648 1.00 47.92 18 GLN A C 1
ATOM 4982 O O . GLN C 2 18 ? -57.416 16.097 -9.749 1.00 51.17 18 GLN A O 1
ATOM 4988 N N . ALA C 2 19 ? -56.944 14.033 -10.533 1.00 44.26 19 ALA A N 1
ATOM 4989 C CA . ALA C 2 19 ? -56.231 13.612 -9.330 1.00 43.79 19 ALA A CA 1
ATOM 4990 C C . ALA C 2 19 ? -55.061 14.532 -9.015 1.00 48.92 19 ALA A C 1
ATOM 4991 O O . ALA C 2 19 ? -54.739 14.758 -7.841 1.00 52.76 19 ALA A O 1
ATOM 4993 N N . LEU C 2 20 ? -54.416 15.069 -10.041 1.00 45.85 20 LEU A N 1
ATOM 4994 C CA . LEU C 2 20 ? -53.292 15.973 -9.860 1.00 44.68 20 LEU A CA 1
ATOM 4995 C C . LEU C 2 20 ? -53.715 17.427 -9.599 1.00 41.23 20 LEU A C 1
ATOM 4996 O O . LEU C 2 20 ? -52.847 18.286 -9.404 1.00 40.33 20 LEU A O 1
ATOM 5001 N N . ARG C 2 21 ? -55.013 17.732 -9.590 1.00 41.47 21 ARG A N 1
ATOM 5002 C CA . ARG C 2 21 ? -55.485 19.110 -9.468 1.00 41.77 21 ARG A CA 1
ATOM 5003 C C . ARG C 2 21 ? -56.376 19.326 -8.252 1.00 47.60 21 ARG A C 1
ATOM 5004 O O . ARG C 2 21 ? -57.008 20.386 -8.137 1.00 50.93 21 ARG A O 1
ATOM 5012 N N . SER C 2 22 ? -56.427 18.361 -7.339 1.00 49.20 22 SER A N 1
ATOM 5013 C CA . SER C 2 22 ? -57.012 18.568 -6.025 1.00 50.71 22 SER A CA 1
ATOM 5014 C C . SER C 2 22 ? -56.220 19.625 -5.254 1.00 50.35 22 SER A C 1
ATOM 5015 O O . SER C 2 22 ? -55.038 19.862 -5.512 1.00 45.84 22 SER A O 1
ATOM 5018 N N . ALA C 2 23 ? -56.889 20.262 -4.285 1.00 52.21 23 ALA A N 1
ATOM 5019 C CA . ALA C 2 23 ? -56.260 21.352 -3.535 1.00 53.69 23 ALA A CA 1
ATOM 5020 C C . ALA C 2 23 ? -55.037 20.883 -2.760 1.00 53.49 23 ALA A C 1
ATOM 5021 O O . ALA C 2 23 ? -54.093 21.658 -2.566 1.00 53.14 23 ALA A O 1
ATOM 5023 N N . GLU C 2 24 ? -55.035 19.630 -2.305 1.00 51.81 24 GLU A N 1
ATOM 5024 C CA . GLU C 2 24 ? -53.879 19.100 -1.590 1.00 51.81 24 GLU A CA 1
ATOM 5025 C C . GLU C 2 24 ? -52.657 18.991 -2.504 1.00 51.96 24 GLU A C 1
ATOM 5026 O O . GLU C 2 24 ? -51.560 19.447 -2.151 1.00 54.37 24 GLU A O 1
ATOM 5032 N N . VAL C 2 25 ? -52.826 18.399 -3.690 1.00 47.12 25 VAL A N 1
ATOM 5033 C CA . VAL C 2 25 ? -51.690 18.236 -4.600 1.00 44.89 25 VAL A CA 1
ATOM 5034 C C . VAL C 2 25 ? -51.179 19.589 -5.086 1.00 47.26 25 VAL A C 1
ATOM 5035 O O . VAL C 2 25 ? -49.962 19.813 -5.170 1.00 46.82 25 VAL A O 1
ATOM 5039 N N . ARG C 2 26 ? -52.091 20.515 -5.415 1.00 47.77 26 ARG A N 1
ATOM 5040 C CA . ARG C 2 26 ? -51.647 21.822 -5.894 1.00 48.80 26 ARG A CA 1
ATOM 5041 C C . ARG C 2 26 ? -50.814 22.521 -4.840 1.00 49.42 26 ARG A C 1
ATOM 5042 O O . ARG C 2 26 ? -49.789 23.132 -5.160 1.00 52.13 26 ARG A O 1
ATOM 5050 N N . ALA C 2 27 ? -51.223 22.413 -3.569 1.00 49.37 27 ALA A N 1
ATOM 5051 C CA . ALA C 2 27 ? -50.463 23.027 -2.488 1.00 49.71 27 ALA A CA 1
ATOM 5052 C C . ALA C 2 27 ? -49.099 22.370 -2.350 1.00 49.69 27 ALA A C 1
ATOM 5053 O O . ALA C 2 27 ? -48.082 23.058 -2.224 1.00 50.61 27 ALA A O 1
ATOM 5055 N N . ALA C 2 28 ? -49.055 21.036 -2.390 1.00 47.87 28 ALA A N 1
ATOM 5056 C CA . ALA C 2 28 ? -47.776 20.338 -2.292 1.00 45.61 28 ALA A CA 1
ATOM 5057 C C . ALA C 2 28 ? -46.870 20.675 -3.472 1.00 45.54 28 ALA A C 1
ATOM 5058 O O . ALA C 2 28 ? -45.658 20.849 -3.306 1.00 48.70 28 ALA A O 1
ATOM 5060 N N . VAL C 2 29 ? -47.439 20.770 -4.674 1.00 44.52 29 VAL A N 1
ATOM 5061 C CA . VAL C 2 29 ? -46.628 21.076 -5.844 1.00 47.61 29 VAL A CA 1
ATOM 5062 C C . VAL C 2 29 ? -45.969 22.440 -5.681 1.00 52.28 29 VAL A C 1
ATOM 5063 O O . VAL C 2 29 ? -44.764 22.600 -5.913 1.00 59.37 29 VAL A O 1
ATOM 5067 N N . ALA C 2 30 ? -46.747 23.431 -5.243 1.00 52.44 30 ALA A N 1
ATOM 5068 C CA . ALA C 2 30 ? -46.236 24.795 -5.100 1.00 53.02 30 ALA A CA 1
ATOM 5069 C C . ALA C 2 30 ? -45.126 24.871 -4.060 1.00 54.59 30 ALA A C 1
ATOM 5070 O O . ALA C 2 30 ? -44.128 25.573 -4.249 1.00 54.28 30 ALA A O 1
ATOM 5072 N N . ASP C 2 31 ? -45.283 24.165 -2.946 1.00 57.56 31 ASP A N 1
ATOM 5073 C CA . ASP C 2 31 ? -44.205 24.136 -1.969 1.00 58.75 31 ASP A CA 1
ATOM 5074 C C . ASP C 2 31 ? -42.983 23.380 -2.472 1.00 49.88 31 ASP A C 1
ATOM 5075 O O . ASP C 2 31 ? -41.903 23.540 -1.901 1.00 47.10 31 ASP A O 1
ATOM 5080 N N . ALA C 2 32 ? -43.113 22.569 -3.525 1.00 45.21 32 ALA A N 1
ATOM 5081 C CA . ALA C 2 32 ? -42.019 21.702 -3.936 1.00 46.05 32 ALA A CA 1
ATOM 5082 C C . ALA C 2 32 ? -41.299 22.135 -5.208 1.00 45.56 32 ALA A C 1
ATOM 5083 O O . ALA C 2 32 ? -40.308 21.505 -5.568 1.00 44.33 32 ALA A O 1
ATOM 5085 N N . THR C 2 33 ? -41.739 23.183 -5.887 1.00 49.63 33 THR A N 1
ATOM 5086 C CA . THR C 2 33 ? -41.149 23.525 -7.181 1.00 53.21 33 THR A CA 1
ATOM 5087 C C . THR C 2 33 ? -39.819 24.247 -6.982 1.00 49.87 33 THR A C 1
ATOM 5088 O O . THR C 2 33 ? -39.775 25.270 -6.289 1.00 51.66 33 THR A O 1
ATOM 5092 N N . PRO C 2 34 ? -38.720 23.736 -7.528 1.00 46.78 34 PRO A N 1
ATOM 5093 C CA . PRO C 2 34 ? -37.454 24.470 -7.454 1.00 46.12 34 PRO A CA 1
ATOM 5094 C C . PRO C 2 34 ? -37.514 25.758 -8.262 1.00 46.78 34 PRO A C 1
ATOM 5095 O O . PRO C 2 34 ? -38.087 25.803 -9.353 1.00 44.68 34 PRO A O 1
ATOM 5099 N N . ALA C 2 35 ? -36.902 26.808 -7.716 1.00 48.73 35 ALA A N 1
ATOM 5100 C CA . ALA C 2 35 ? -36.798 28.108 -8.370 1.00 47.74 35 ALA A CA 1
ATOM 5101 C C . ALA C 2 35 ? -35.725 28.907 -7.646 1.00 47.48 35 ALA A C 1
ATOM 5102 O O . ALA C 2 35 ? -35.338 28.569 -6.523 1.00 47.04 35 ALA A O 1
ATOM 5104 N N . ASP C 2 36 ? -35.226 29.950 -8.327 1.00 48.15 36 ASP A N 1
ATOM 5105 C CA . ASP C 2 36 ? -34.268 30.923 -7.764 1.00 51.85 36 ASP A CA 1
ATOM 5106 C C . ASP C 2 36 ? -33.072 30.250 -7.090 1.00 49.43 36 ASP A C 1
ATOM 5107 O O . ASP C 2 36 ? -32.623 30.669 -6.023 1.00 47.12 36 ASP A O 1
ATOM 5112 N N . GLY C 2 37 ? -32.561 29.186 -7.700 1.00 49.09 37 GLY A N 1
ATOM 5113 C CA . GLY C 2 37 ? -31.466 28.470 -7.070 1.00 51.27 37 GLY A CA 1
ATOM 5114 C C . GLY C 2 37 ? -31.829 27.614 -5.866 1.00 53.50 37 GLY A C 1
ATOM 5115 O O . GLY C 2 37 ? -30.919 27.078 -5.226 1.00 58.65 37 GLY A O 1
ATOM 5116 N N . VAL C 2 38 ? -33.129 27.459 -5.537 1.00 49.25 38 VAL A N 1
ATOM 5117 C CA . VAL C 2 38 ? -33.587 26.708 -4.361 1.00 50.93 38 VAL A CA 1
ATOM 5118 C C . VAL C 2 38 ? -34.162 25.363 -4.786 1.00 53.90 38 VAL A C 1
ATOM 5119 O O . VAL C 2 38 ? -34.843 25.243 -5.817 1.00 57.51 38 VAL A O 1
ATOM 5123 N N . GLU C 2 39 ? -33.905 24.349 -3.974 1.00 50.92 39 GLU A N 1
ATOM 5124 C CA . GLU C 2 39 ? -34.281 22.976 -4.276 1.00 45.44 39 GLU A CA 1
ATOM 5125 C C . GLU C 2 39 ? -35.001 22.451 -3.048 1.00 45.85 39 GLU A C 1
ATOM 5126 O O . GLU C 2 39 ? -34.369 21.891 -2.138 1.00 45.91 39 GLU A O 1
ATOM 5132 N N . PRO C 2 40 ? -36.317 22.647 -2.965 1.00 46.17 40 PRO A N 1
ATOM 5133 C CA . PRO C 2 40 ? -37.061 22.214 -1.773 1.00 46.47 40 PRO A CA 1
ATOM 5134 C C . PRO C 2 40 ? -37.232 20.697 -1.702 1.00 49.64 40 PRO A C 1
ATOM 5135 O O . PRO C 2 40 ? -36.995 19.942 -2.651 1.00 45.87 40 PRO A O 1
ATOM 5139 N N . ASP C 2 41 ? -37.622 20.269 -0.505 1.00 56.02 41 ASP A N 1
ATOM 5140 C CA . ASP C 2 41 ? -37.988 18.885 -0.227 1.00 58.03 41 ASP A CA 1
ATOM 5141 C C . ASP C 2 41 ? -39.309 18.553 -0.900 1.00 51.58 41 ASP A C 1
ATOM 5142 O O . ASP C 2 41 ? -40.299 19.272 -0.738 1.00 56.45 41 ASP A O 1
ATOM 5147 N N . MET C 2 42 ? -39.345 17.464 -1.646 1.00 49.66 42 MET A N 1
ATOM 5148 C CA . MET C 2 42 ? -40.592 17.083 -2.291 1.00 53.06 42 MET A CA 1
ATOM 5149 C C . MET C 2 42 ? -41.062 15.708 -1.844 1.00 53.31 42 MET A C 1
ATOM 5150 O O . MET C 2 42 ? -41.848 15.073 -2.551 1.00 59.74 42 MET A O 1
ATOM 5155 N N . ARG C 2 43 ? -40.605 15.233 -0.684 1.00 51.05 43 ARG A N 1
ATOM 5156 C CA . ARG C 2 43 ? -41.011 13.909 -0.228 1.00 55.00 43 ARG A CA 1
ATOM 5157 C C . ARG C 2 43 ? -42.482 13.875 0.143 1.00 51.22 43 ARG A C 1
ATOM 5158 O O . ARG C 2 43 ? -43.135 12.843 -0.044 1.00 54.20 43 ARG A O 1
ATOM 5166 N N . THR C 2 44 ? -43.021 14.989 0.648 1.00 45.94 44 THR A N 1
ATOM 5167 C CA . THR C 2 44 ? -44.435 15.031 1.001 1.00 48.19 44 THR A CA 1
ATOM 5168 C C . THR C 2 44 ? -45.319 15.022 -0.244 1.00 48.12 44 THR A C 1
ATOM 5169 O O . THR C 2 44 ? -46.362 14.357 -0.263 1.00 48.37 44 THR A O 1
ATOM 5173 N N . LEU C 2 45 ? -44.907 15.730 -1.304 1.00 47.73 45 LEU A N 1
ATOM 5174 C CA . LEU C 2 45 ? -45.600 15.629 -2.589 1.00 43.03 45 LEU A CA 1
ATOM 5175 C C . LEU C 2 45 ? -45.565 14.201 -3.138 1.00 42.18 45 LEU A C 1
ATOM 5176 O O . LEU C 2 45 ? -46.581 13.664 -3.582 1.00 37.04 45 LEU A O 1
ATOM 5181 N N . TYR C 2 46 ? -44.396 13.574 -3.125 1.00 43.32 46 TYR A N 1
ATOM 5182 C CA . TYR C 2 46 ? -44.282 12.258 -3.732 1.00 42.20 46 TYR A CA 1
ATOM 5183 C C . TYR C 2 46 ? -45.049 11.207 -2.941 1.00 42.89 46 TYR A C 1
ATOM 5184 O O . TYR C 2 46 ? -45.512 10.216 -3.516 1.00 47.08 46 TYR A O 1
ATOM 5193 N N . ARG C 2 47 ? -45.228 11.416 -1.636 1.00 41.77 47 ARG A N 1
ATOM 5194 C CA . ARG C 2 47 ? -46.076 10.508 -0.870 1.00 43.63 47 ARG A CA 1
ATOM 5195 C C . ARG C 2 47 ? -47.541 10.668 -1.268 1.00 46.74 47 ARG A C 1
ATOM 5196 O O . ARG C 2 47 ? -48.284 9.678 -1.352 1.00 47.98 47 ARG A O 1
ATOM 5204 N N . LEU C 2 48 ? -47.969 11.902 -1.534 1.00 47.89 48 LEU A N 1
ATOM 5205 C CA . LEU C 2 48 ? -49.323 12.105 -2.041 1.00 49.63 48 LEU A CA 1
ATOM 5206 C C . LEU C 2 48 ? -49.523 11.390 -3.372 1.00 45.94 48 LEU A C 1
ATOM 5207 O O . LEU C 2 48 ? -50.570 10.791 -3.603 1.00 44.68 48 LEU A O 1
ATOM 5212 N N . LEU C 2 49 ? -48.526 11.452 -4.260 1.00 46.84 49 LEU A N 1
ATOM 5213 C CA . LEU C 2 49 ? -48.628 10.795 -5.562 1.00 45.12 49 LEU A CA 1
ATOM 5214 C C . LEU C 2 49 ? -48.592 9.281 -5.424 1.00 45.82 49 LEU A C 1
ATOM 5215 O O . LEU C 2 49 ? -49.252 8.569 -6.185 1.00 45.03 49 LEU A O 1
ATOM 5220 N N . GLY C 2 50 ? -47.785 8.769 -4.493 1.00 45.19 50 GLY A N 1
ATOM 5221 C CA . GLY C 2 50 ? -47.824 7.345 -4.210 1.00 45.60 50 GLY A CA 1
ATOM 5222 C C . GLY C 2 50 ? -49.171 6.917 -3.661 1.00 47.63 50 GLY A C 1
ATOM 5223 O O . GLY C 2 50 ? -49.756 5.936 -4.120 1.00 45.66 50 GLY A O 1
ATOM 5224 N N . LYS C 2 51 ? -49.711 7.699 -2.718 1.00 48.64 51 LYS A N 1
ATOM 5225 C CA . LYS C 2 51 ? -51.015 7.388 -2.136 1.00 49.74 51 LYS A CA 1
ATOM 5226 C C . LYS C 2 51 ? -52.106 7.322 -3.204 1.00 49.55 51 LYS A C 1
ATOM 5227 O O . LYS C 2 51 ? -53.019 6.496 -3.116 1.00 49.04 51 LYS A O 1
ATOM 5233 N N . LEU C 2 52 ? -52.019 8.171 -4.230 1.00 48.38 52 LEU A N 1
ATOM 5234 C CA . LEU C 2 52 ? -52.970 8.144 -5.338 1.00 46.72 52 LEU A CA 1
ATOM 5235 C C . LEU C 2 52 ? -52.652 7.078 -6.379 1.00 44.30 52 LEU A C 1
ATOM 5236 O O . LEU C 2 52 ? -53.351 7.018 -7.392 1.00 43.93 52 LEU A O 1
ATOM 5241 N N . GLY C 2 53 ? -51.599 6.287 -6.191 1.00 44.61 53 GLY A N 1
ATOM 5242 C CA . GLY C 2 53 ? -51.230 5.233 -7.128 1.00 42.10 53 GLY A CA 1
ATOM 5243 C C . GLY C 2 53 ? -50.757 5.685 -8.502 1.00 45.21 53 GLY A C 1
ATOM 5244 O O . GLY C 2 53 ? -51.031 5.006 -9.501 1.00 48.82 53 GLY A O 1
ATOM 5245 N N . LEU C 2 54 ? -50.033 6.797 -8.585 1.00 42.04 54 LEU A N 1
ATOM 5246 C CA . LEU C 2 54 ? -49.618 7.334 -9.878 1.00 42.97 54 LEU A CA 1
ATOM 5247 C C . LEU C 2 54 ? -48.127 7.224 -10.159 1.00 45.17 54 LEU A C 1
ATOM 5248 O O . LEU C 2 54 ? -47.677 7.750 -11.174 1.00 50.68 54 LEU A O 1
ATOM 5253 N N . LEU C 2 55 ? -47.339 6.596 -9.294 1.00 44.28 55 LEU A N 1
ATOM 5254 C CA . LEU C 2 55 ? -45.905 6.616 -9.524 1.00 45.92 55 LEU A CA 1
ATOM 5255 C C . LEU C 2 55 ? -45.445 5.488 -10.438 1.00 47.50 55 LEU A C 1
ATOM 5256 O O . LEU C 2 55 ? -44.523 5.692 -11.236 1.00 48.80 55 LEU A O 1
ATOM 5261 N N . ALA C 2 56 ? -46.060 4.310 -10.367 1.00 48.30 56 ALA A N 1
ATOM 5262 C CA . ALA C 2 56 ? -45.575 3.169 -11.141 1.00 47.13 56 ALA A CA 1
ATOM 5263 C C . ALA C 2 56 ? -46.730 2.346 -11.684 1.00 46.61 56 ALA A C 1
ATOM 5264 O O . ALA C 2 56 ? -46.746 1.121 -11.558 1.00 49.73 56 ALA A O 1
ATOM 5266 N N . VAL C 2 57 ? -47.724 3.011 -12.288 1.00 41.24 57 VAL A N 1
ATOM 5267 C CA . VAL C 2 57 ? -48.939 2.314 -12.716 1.00 44.14 57 VAL A CA 1
ATOM 5268 C C . VAL C 2 57 ? -48.622 1.097 -13.576 1.00 45.40 57 VAL A C 1
ATOM 5269 O O . VAL C 2 57 ? -49.373 0.111 -13.567 1.00 43.70 57 VAL A O 1
ATOM 5273 N N . HIS C 2 58 ? -47.498 1.118 -14.298 1.00 43.63 58 HIS A N 1
ATOM 5274 C CA . HIS C 2 58 ? -47.181 -0.005 -15.168 1.00 46.64 58 HIS A CA 1
ATOM 5275 C C . HIS C 2 58 ? -46.506 -1.159 -14.440 1.00 50.89 58 HIS A C 1
ATOM 5276 O O . HIS C 2 58 ? -46.239 -2.187 -15.061 1.00 48.27 58 HIS A O 1
ATOM 5283 N N . TRP C 2 59 ? -46.213 -1.022 -13.165 1.00 53.09 59 TRP A N 1
ATOM 5284 C CA . TRP C 2 59 ? -45.554 -2.109 -12.477 1.00 49.46 59 TRP A CA 1
ATOM 5285 C C . TRP C 2 59 ? -46.558 -3.198 -12.127 1.00 50.53 59 TRP A C 1
ATOM 5286 O O . TRP C 2 59 ? -47.769 -2.960 -12.108 1.00 49.05 59 TRP A O 1
ATOM 5297 N N . PRO C 2 60 ? -46.073 -4.414 -11.877 1.00 50.56 60 PRO A N 1
ATOM 5298 C CA . PRO C 2 60 ? -46.954 -5.469 -11.359 1.00 53.40 60 PRO A CA 1
ATOM 5299 C C . PRO C 2 60 ? -47.572 -5.067 -10.025 1.00 55.25 60 PRO A C 1
ATOM 5300 O O . PRO C 2 60 ? -46.984 -4.313 -9.241 1.00 57.70 60 PRO A O 1
ATOM 5304 N N . ALA C 2 61 ? -48.792 -5.567 -9.792 1.00 51.45 61 ALA A N 1
ATOM 5305 C CA . ALA C 2 61 ? -49.507 -5.257 -8.556 1.00 50.70 61 ALA A CA 1
ATOM 5306 C C . ALA C 2 61 ? -48.731 -5.727 -7.335 1.00 50.30 61 ALA A C 1
ATOM 5307 O O . ALA C 2 61 ? -48.691 -5.031 -6.312 1.00 47.51 61 ALA A O 1
ATOM 5309 N N . GLU C 2 62 ? -48.080 -6.891 -7.426 1.00 49.55 62 GLU A N 1
ATOM 5310 C CA . GLU C 2 62 ? -47.370 -7.404 -6.260 1.00 52.40 62 GLU A CA 1
ATOM 5311 C C . GLU C 2 62 ? -46.269 -6.456 -5.812 1.00 55.05 62 GLU A C 1
ATOM 5312 O O . GLU C 2 62 ? -45.812 -6.543 -4.670 1.00 57.67 62 GLU A O 1
ATOM 5318 N N . PHE C 2 63 ? -45.854 -5.532 -6.678 1.00 59.24 63 PHE A N 1
ATOM 5319 C CA . PHE C 2 63 ? -44.803 -4.570 -6.368 1.00 60.06 63 PHE A CA 1
ATOM 5320 C C . PHE C 2 63 ? -45.336 -3.148 -6.188 1.00 59.61 63 PHE A C 1
ATOM 5321 O O . PHE C 2 63 ? -44.549 -2.202 -6.109 1.00 62.54 63 PHE A O 1
ATOM 5329 N N . GLY C 2 64 ? -46.646 -2.968 -6.131 1.00 54.96 64 GLY A N 1
ATOM 5330 C CA . GLY C 2 64 ? -47.221 -1.650 -5.969 1.00 55.66 64 GLY A CA 1
ATOM 5331 C C . GLY C 2 64 ? -47.675 -0.977 -7.244 1.00 54.61 64 GLY A C 1
ATOM 5332 O O . GLY C 2 64 ? -48.050 0.196 -7.200 1.00 56.01 64 GLY A O 1
ATOM 5333 N N . GLY C 2 65 ? -47.638 -1.670 -8.379 1.00 52.38 65 GLY A N 1
ATOM 5334 C CA . GLY C 2 65 ? -48.173 -1.130 -9.607 1.00 50.35 65 GLY A CA 1
ATOM 5335 C C . GLY C 2 65 ? -49.629 -1.494 -9.801 1.00 51.04 65 GLY A C 1
ATOM 5336 O O . GLY C 2 65 ? -50.281 -2.075 -8.937 1.00 52.63 65 GLY A O 1
ATOM 5337 N N . ALA C 2 66 ? -50.139 -1.129 -10.972 1.00 50.40 66 ALA A N 1
ATOM 5338 C CA . ALA C 2 66 ? -51.500 -1.418 -11.378 1.00 48.45 66 ALA A CA 1
ATOM 5339 C C . ALA C 2 66 ? -51.558 -2.370 -12.565 1.00 52.59 66 ALA A C 1
ATOM 5340 O O . ALA C 2 66 ? -52.653 -2.670 -13.059 1.00 56.03 66 ALA A O 1
ATOM 5342 N N . ASP C 2 67 ? -50.405 -2.842 -13.039 1.00 52.38 67 ASP A N 1
ATOM 5343 C CA . ASP C 2 67 ? -50.306 -3.707 -14.218 1.00 52.07 67 ASP A CA 1
ATOM 5344 C C . ASP C 2 67 ? -50.920 -3.051 -15.450 1.00 49.62 67 ASP A C 1
ATOM 5345 O O . ASP C 2 67 ? -51.495 -3.715 -16.313 1.00 55.34 67 ASP A O 1
ATOM 5350 N N . ARG C 2 68 ? -50.774 -1.743 -15.550 1.00 45.91 68 ARG A N 1
ATOM 5351 C CA . ARG C 2 68 ? -51.145 -1.074 -16.780 1.00 45.93 68 ARG A CA 1
ATOM 5352 C C . ARG C 2 68 ? -49.997 -1.145 -17.790 1.00 48.70 68 ARG A C 1
ATOM 5353 O O . ARG C 2 68 ? -48.838 -1.382 -17.418 1.00 49.54 68 ARG A O 1
ATOM 5361 N N . PRO C 2 69 ? -50.293 -0.978 -19.084 1.00 46.42 69 PRO A N 1
ATOM 5362 C CA . PRO C 2 69 ? -49.214 -0.932 -20.072 1.00 43.31 69 PRO A CA 1
ATOM 5363 C C . PRO C 2 69 ? -48.299 0.264 -19.852 1.00 47.20 69 PRO A C 1
ATOM 5364 O O . PRO C 2 69 ? -48.691 1.308 -19.314 1.00 48.83 69 PRO A O 1
ATOM 5368 N N . LEU C 2 70 ? -47.055 0.077 -20.291 1.00 44.12 70 LEU A N 1
ATOM 5369 C CA . LEU C 2 70 ? -46.056 1.137 -20.338 1.00 46.57 70 LEU A CA 1
ATOM 5370 C C . LEU C 2 70 ? -46.611 2.438 -20.914 1.00 48.99 70 LEU A C 1
ATOM 5371 O O . LEU C 2 70 ? -46.259 3.533 -20.456 1.00 47.89 70 LEU A O 1
ATOM 5376 N N . THR C 2 71 ? -47.488 2.343 -21.916 1.00 50.26 71 THR A N 1
ATOM 5377 C CA . THR C 2 71 ? -48.036 3.555 -22.510 1.00 49.14 71 THR A CA 1
ATOM 5378 C C . THR C 2 71 ? -48.987 4.276 -21.559 1.00 48.41 71 THR A C 1
ATOM 5379 O O . THR C 2 71 ? -49.165 5.499 -21.670 1.00 46.38 71 THR A O 1
ATOM 5383 N N . ASP C 2 72 ? -49.605 3.555 -20.618 1.00 47.74 72 ASP A N 1
ATOM 5384 C CA . ASP C 2 72 ? -50.363 4.257 -19.588 1.00 48.91 72 ASP A CA 1
ATOM 5385 C C . ASP C 2 72 ? -49.428 5.022 -18.654 1.00 43.43 72 ASP A C 1
ATOM 5386 O O . ASP C 2 72 ? -49.794 6.094 -18.153 1.00 40.04 72 ASP A O 1
ATOM 5391 N N . ALA C 2 73 ? -48.215 4.503 -18.426 1.00 39.22 73 ALA A N 1
ATOM 5392 C CA . ALA C 2 73 ? -47.266 5.228 -17.585 1.00 40.76 73 ALA A CA 1
ATOM 5393 C C . ALA C 2 73 ? -46.677 6.445 -18.296 1.00 39.73 73 ALA A C 1
ATOM 5394 O O . ALA C 2 73 ? -46.333 7.430 -17.633 1.00 42.10 73 ALA A O 1
ATOM 5396 N N . ALA C 2 74 ? -46.548 6.416 -19.629 1.00 39.21 74 ALA A N 1
ATOM 5397 C CA . ALA C 2 74 ? -46.132 7.637 -20.328 1.00 38.32 74 ALA A CA 1
ATOM 5398 C C . ALA C 2 74 ? -47.217 8.711 -20.264 1.00 36.41 74 ALA A C 1
ATOM 5399 O O . ALA C 2 74 ? -46.915 9.912 -20.144 1.00 38.15 74 ALA A O 1
ATOM 5401 N N . ILE C 2 75 ? -48.485 8.302 -20.354 1.00 35.07 75 ILE A N 1
ATOM 5402 C CA . ILE C 2 75 ? -49.578 9.247 -20.150 1.00 37.82 75 ILE A CA 1
ATOM 5403 C C . ILE C 2 75 ? -49.444 9.892 -18.782 1.00 40.29 75 ILE A C 1
ATOM 5404 O O . ILE C 2 75 ? -49.561 11.118 -18.644 1.00 34.71 75 ILE A O 1
ATOM 5409 N N . VAL C 2 76 ? -49.159 9.074 -17.752 1.00 39.70 76 VAL A N 1
ATOM 5410 C CA . VAL C 2 76 ? -49.012 9.604 -16.400 1.00 41.67 76 VAL A CA 1
ATOM 5411 C C . VAL C 2 76 ? -47.815 10.547 -16.333 1.00 39.71 76 VAL A C 1
ATOM 5412 O O . VAL C 2 76 ? -47.916 11.677 -15.841 1.00 40.44 76 VAL A O 1
ATOM 5416 N N . ALA C 2 77 ? -46.670 10.110 -16.868 1.00 40.57 77 ALA A N 1
ATOM 5417 C CA . ALA C 2 77 ? -45.485 10.964 -16.891 1.00 41.06 77 ALA A CA 1
ATOM 5418 C C . ALA C 2 77 ? -45.784 12.317 -17.528 1.00 39.88 77 ALA A C 1
ATOM 5419 O O . ALA C 2 77 ? -45.385 13.355 -16.993 1.00 38.58 77 ALA A O 1
ATOM 5421 N N . GLU C 2 78 ? -46.485 12.325 -18.671 1.00 40.21 78 GLU A N 1
ATOM 5422 C CA . GLU C 2 78 ? -46.792 13.588 -19.348 1.00 38.94 78 GLU A CA 1
ATOM 5423 C C . GLU C 2 78 ? -47.635 14.472 -18.451 1.00 40.09 78 GLU A C 1
ATOM 5424 O O . GLU C 2 78 ? -47.373 15.675 -18.309 1.00 39.12 78 GLU A O 1
ATOM 5430 N N . GLU C 2 79 ? -48.649 13.878 -17.817 1.00 40.18 79 GLU A N 1
ATOM 5431 C CA . GLU C 2 79 ? -49.556 14.647 -16.977 1.00 41.26 79 GLU A CA 1
ATOM 5432 C C . GLU C 2 79 ? -48.904 15.038 -15.658 1.00 42.29 79 GLU A C 1
ATOM 5433 O O . GLU C 2 79 ? -49.298 16.045 -15.062 1.00 46.94 79 GLU A O 1
ATOM 5439 N N . LEU C 2 80 ? -47.915 14.272 -15.187 1.00 43.71 80 LEU A N 1
ATOM 5440 C CA . LEU C 2 80 ? -47.180 14.700 -13.997 1.00 45.66 80 LEU A CA 1
ATOM 5441 C C . LEU C 2 80 ? -46.506 16.039 -14.248 1.00 44.35 80 LEU A C 1
ATOM 5442 O O . LEU C 2 80 ? -46.765 17.016 -13.538 1.00 44.96 80 LEU A O 1
ATOM 5447 N N . VAL C 2 81 ? -45.683 16.115 -15.302 1.00 43.03 81 VAL A N 1
ATOM 5448 C CA . VAL C 2 81 ? -44.966 17.353 -15.615 1.00 39.14 81 VAL A CA 1
ATOM 5449 C C . VAL C 2 81 ? -45.935 18.478 -15.961 1.00 39.78 81 VAL A C 1
ATOM 5450 O O . VAL C 2 81 ? -45.729 19.633 -15.563 1.00 43.28 81 VAL A O 1
ATOM 5454 N N . ARG C 2 82 ? -47.021 18.168 -16.688 1.00 36.91 82 ARG A N 1
ATOM 5455 C CA . ARG C 2 82 ? -47.983 19.220 -17.000 1.00 37.83 82 ARG A CA 1
ATOM 5456 C C . ARG C 2 82 ? -48.740 19.723 -15.775 1.00 41.61 82 ARG A C 1
ATOM 5457 O O . ARG C 2 82 ? -49.380 20.775 -15.862 1.00 39.11 82 ARG A O 1
ATOM 5465 N N . ALA C 2 83 ? -48.709 19.001 -14.646 1.00 41.95 83 ALA A N 1
ATOM 5466 C CA . ALA C 2 83 ? -49.365 19.485 -13.435 1.00 40.27 83 ALA A CA 1
ATOM 5467 C C . ALA C 2 83 ? -48.425 20.278 -12.518 1.00 42.54 83 ALA A C 1
ATOM 5468 O O . ALA C 2 83 ? -48.842 20.708 -11.435 1.00 43.13 83 ALA A O 1
ATOM 5470 N N . GLY C 2 84 ? -47.178 20.495 -12.928 1.00 42.80 84 GLY A N 1
ATOM 5471 C CA . GLY C 2 84 ? -46.201 21.197 -12.121 1.00 42.85 84 GLY A CA 1
ATOM 5472 C C . GLY C 2 84 ? -45.314 20.322 -11.252 1.00 42.18 84 GLY A C 1
ATOM 5473 O O . GLY C 2 84 ? -44.460 20.864 -10.524 1.00 45.70 84 GLY A O 1
ATOM 5474 N N . VAL C 2 85 ? -45.473 19.003 -11.311 1.00 36.61 85 VAL A N 1
ATOM 5475 C CA . VAL C 2 85 ? -44.678 18.112 -10.461 1.00 39.16 85 VAL A CA 1
ATOM 5476 C C . VAL C 2 85 ? -43.225 18.142 -10.926 1.00 41.37 85 VAL A C 1
ATOM 5477 O O . VAL C 2 85 ? -42.952 17.932 -12.121 1.00 37.75 85 VAL A O 1
ATOM 5481 N N . PRO C 2 86 ? -42.269 18.430 -10.045 1.00 45.43 86 PRO A N 1
ATOM 5482 C CA . PRO C 2 86 ? -40.863 18.240 -10.406 1.00 41.30 86 PRO A CA 1
ATOM 5483 C C . PRO C 2 86 ? -40.578 16.751 -10.538 1.00 44.57 86 PRO A C 1
ATOM 5484 O O . PRO C 2 86 ? -40.872 15.969 -9.632 1.00 44.58 86 PRO A O 1
ATOM 5488 N N . ASP C 2 87 ? -40.008 16.362 -11.673 1.00 43.40 87 ASP A N 1
ATOM 5489 C CA . ASP C 2 87 ? -39.984 14.962 -12.064 1.00 47.20 87 ASP A CA 1
ATOM 5490 C C . ASP C 2 87 ? -38.615 14.298 -11.982 1.00 43.97 87 ASP A C 1
ATOM 5491 O O . ASP C 2 87 ? -38.509 13.132 -12.356 1.00 46.02 87 ASP A O 1
ATOM 5496 N N . THR C 2 88 ? -37.570 14.980 -11.500 1.00 45.13 88 THR A N 1
ATOM 5497 C CA . THR C 2 88 ? -36.264 14.322 -11.438 1.00 48.02 88 THR A CA 1
ATOM 5498 C C . THR C 2 88 ? -36.305 13.084 -10.539 1.00 46.27 88 THR A C 1
ATOM 5499 O O . THR C 2 88 ? -35.768 12.027 -10.907 1.00 46.11 88 THR A O 1
ATOM 5503 N N . LEU C 2 89 ? -36.976 13.180 -9.380 1.00 41.48 89 LEU A N 1
ATOM 5504 C CA . LEU C 2 89 ? -37.076 12.040 -8.470 1.00 42.55 89 LEU A CA 1
ATOM 5505 C C . LEU C 2 89 ? -37.807 10.868 -9.115 1.00 44.40 89 LEU A C 1
ATOM 5506 O O . LEU C 2 89 ? -37.399 9.708 -8.960 1.00 50.60 89 LEU A O 1
ATOM 5511 N N . HIS C 2 90 ? -38.893 11.144 -9.830 1.00 39.80 90 HIS A N 1
ATOM 5512 C CA . HIS C 2 90 ? -39.617 10.085 -10.521 1.00 39.21 90 HIS A CA 1
ATOM 5513 C C . HIS C 2 90 ? -38.738 9.412 -11.570 1.00 41.97 90 HIS A C 1
ATOM 5514 O O . HIS C 2 90 ? -38.670 8.177 -11.637 1.00 39.15 90 HIS A O 1
ATOM 5521 N N . VAL C 2 91 ? -38.031 10.212 -12.386 1.00 42.11 91 VAL A N 1
ATOM 5522 C CA . VAL C 2 91 ? -37.156 9.635 -13.406 1.00 40.92 91 VAL A CA 1
ATOM 5523 C C . VAL C 2 91 ? -36.097 8.734 -12.762 1.00 45.02 91 VAL A C 1
ATOM 5524 O O . VAL C 2 91 ? -35.877 7.594 -13.193 1.00 47.76 91 VAL A O 1
ATOM 5528 N N . ASN C 2 92 ? -35.431 9.229 -11.717 1.00 44.92 92 ASN A N 1
ATOM 5529 C CA . ASN C 2 92 ? -34.345 8.468 -11.106 1.00 45.72 92 ASN A CA 1
ATOM 5530 C C . ASN C 2 92 ? -34.868 7.266 -10.321 1.00 44.71 92 ASN A C 1
ATOM 5531 O O . ASN C 2 92 ? -34.308 6.166 -10.419 1.00 43.79 92 ASN A O 1
ATOM 5536 N N . THR C 2 93 ? -35.940 7.449 -9.539 1.00 46.44 93 THR A N 1
ATOM 5537 C CA . THR C 2 93 ? -36.418 6.369 -8.675 1.00 45.29 93 THR A CA 1
ATOM 5538 C C . THR C 2 93 ? -37.177 5.314 -9.457 1.00 44.19 93 THR A C 1
ATOM 5539 O O . THR C 2 93 ? -36.872 4.122 -9.355 1.00 43.96 93 THR A O 1
ATOM 5543 N N . ILE C 2 94 ? -38.196 5.724 -10.210 1.00 44.27 94 ILE A N 1
ATOM 5544 C CA . ILE C 2 94 ? -39.079 4.769 -10.881 1.00 45.08 94 ILE A CA 1
ATOM 5545 C C . ILE C 2 94 ? -38.549 4.372 -12.259 1.00 45.13 94 ILE A C 1
ATOM 5546 O O . ILE C 2 94 ? -38.528 3.188 -12.614 1.00 44.62 94 ILE A O 1
ATOM 5551 N N . GLN C 2 95 ? -38.126 5.344 -13.068 1.00 41.61 95 GLN A N 1
ATOM 5552 C CA . GLN C 2 95 ? -37.820 5.073 -14.470 1.00 43.01 95 GLN A CA 1
ATOM 5553 C C . GLN C 2 95 ? -36.401 4.531 -14.689 1.00 44.48 95 GLN A C 1
ATOM 5554 O O . GLN C 2 95 ? -36.127 3.946 -15.738 1.00 48.14 95 GLN A O 1
ATOM 5560 N N . ILE C 2 96 ? -35.491 4.715 -13.742 1.00 41.51 96 ILE A N 1
ATOM 5561 C CA . ILE C 2 96 ? -34.148 4.178 -13.895 1.00 43.36 96 ILE A CA 1
ATOM 5562 C C . ILE C 2 96 ? -33.883 3.093 -12.847 1.00 49.22 96 ILE A C 1
ATOM 5563 O O . ILE C 2 96 ? -33.660 1.925 -13.187 1.00 52.84 96 ILE A O 1
ATOM 5568 N N . VAL C 2 97 ? -33.890 3.458 -11.566 1.00 46.42 97 VAL A N 1
ATOM 5569 C CA . VAL C 2 97 ? -33.524 2.476 -10.549 1.00 47.90 97 VAL A CA 1
ATOM 5570 C C . VAL C 2 97 ? -34.573 1.377 -10.467 1.00 49.88 97 VAL A C 1
ATOM 5571 O O . VAL C 2 97 ? -34.248 0.187 -10.520 1.00 49.40 97 VAL A O 1
ATOM 5575 N N . GLY C 2 98 ? -35.848 1.759 -10.379 1.00 47.89 98 GLY A N 1
ATOM 5576 C CA . GLY C 2 98 ? -36.896 0.760 -10.296 1.00 49.91 98 GLY A CA 1
ATOM 5577 C C . GLY C 2 98 ? -36.931 -0.125 -11.523 1.00 54.43 98 GLY A C 1
ATOM 5578 O O . GLY C 2 98 ? -37.083 -1.347 -11.416 1.00 51.64 98 GLY A O 1
ATOM 5579 N N . GLN C 2 99 ? -36.761 0.479 -12.708 1.00 57.67 99 GLN A N 1
ATOM 5580 C CA . GLN C 2 99 ? -36.802 -0.301 -13.938 1.00 56.79 99 GLN A CA 1
ATOM 5581 C C . GLN C 2 99 ? -35.680 -1.320 -13.965 1.00 52.00 99 GLN A C 1
ATOM 5582 O O . GLN C 2 99 ? -35.888 -2.464 -14.384 1.00 51.14 99 GLN A O 1
ATOM 5588 N N . PHE C 2 100 ? -34.490 -0.925 -13.502 1.00 50.73 100 PHE A N 1
ATOM 5589 C CA . PHE C 2 100 ? -33.371 -1.855 -13.434 1.00 52.36 100 PHE A CA 1
ATOM 5590 C C . PHE C 2 100 ? -33.709 -3.044 -12.550 1.00 50.31 100 PHE A C 1
ATOM 5591 O O . PHE C 2 100 ? -33.483 -4.201 -12.926 1.00 51.58 100 PHE A O 1
ATOM 5599 N N . LEU C 2 101 ? -34.277 -2.782 -11.380 1.00 46.84 101 LEU A N 1
ATOM 5600 C CA . LEU C 2 101 ? -34.587 -3.881 -10.477 1.00 50.57 101 LEU A CA 1
ATOM 5601 C C . LEU C 2 101 ? -35.571 -4.850 -11.113 1.00 51.67 101 LEU A C 1
ATOM 5602 O O . LEU C 2 101 ? -35.402 -6.071 -11.017 1.00 55.86 101 LEU A O 1
ATOM 5607 N N . LEU C 2 102 ? -36.598 -4.327 -11.786 1.00 49.07 102 LEU A N 1
ATOM 5608 C CA . LEU C 2 102 ? -37.514 -5.202 -12.515 1.00 53.30 102 LEU A CA 1
ATOM 5609 C C . LEU C 2 102 ? -36.815 -5.997 -13.613 1.00 54.89 102 LEU A C 1
ATOM 5610 O O . LEU C 2 102 ? -37.224 -7.122 -13.914 1.00 56.91 102 LEU A O 1
ATOM 5615 N N . MET C 2 103 ? -35.783 -5.427 -14.235 1.00 53.67 103 MET A N 1
ATOM 5616 C CA . MET C 2 103 ? -35.111 -6.038 -15.377 1.00 54.40 103 MET A CA 1
ATOM 5617 C C . MET C 2 103 ? -34.027 -7.046 -14.980 1.00 54.05 103 MET A C 1
ATOM 5618 O O . MET C 2 103 ? -33.828 -8.042 -15.685 1.00 53.00 103 MET A O 1
ATOM 5623 N N . ALA C 2 104 ? -33.337 -6.828 -13.862 1.00 54.18 104 ALA A N 1
ATOM 5624 C CA . ALA C 2 104 ? -32.183 -7.634 -13.495 1.00 52.32 104 ALA A CA 1
ATOM 5625 C C . ALA C 2 104 ? -32.240 -8.206 -12.084 1.00 54.85 104 ALA A C 1
ATOM 5626 O O . ALA C 2 104 ? -31.400 -9.048 -11.753 1.00 58.27 104 ALA A O 1
ATOM 5628 N N . GLY C 2 105 ? -33.183 -7.785 -11.248 1.00 51.71 105 GLY A N 1
ATOM 5629 C CA . GLY C 2 105 ? -33.197 -8.236 -9.875 1.00 51.57 105 GLY A CA 1
ATOM 5630 C C . GLY C 2 105 ? -33.872 -9.588 -9.701 1.00 52.92 105 GLY A C 1
ATOM 5631 O O . GLY C 2 105 ? -34.754 -9.992 -10.464 1.00 56.43 105 GLY A O 1
ATOM 5632 N N . SER C 2 106 ? -33.439 -10.297 -8.663 1.00 52.85 106 SER A N 1
ATOM 5633 C CA . SER C 2 106 ? -34.117 -11.499 -8.198 1.00 54.07 106 SER A CA 1
ATOM 5634 C C . SER C 2 106 ? -35.492 -11.156 -7.625 1.00 62.10 106 SER A C 1
ATOM 5635 O O . SER C 2 106 ? -35.753 -10.027 -7.197 1.00 62.43 106 SER A O 1
ATOM 5638 N N . ALA C 2 107 ? -36.365 -12.168 -7.573 1.00 64.24 107 ALA A N 1
ATOM 5639 C CA . ALA C 2 107 ? -37.705 -11.967 -7.019 1.00 61.57 107 ALA A CA 1
ATOM 5640 C C . ALA C 2 107 ? -37.679 -11.476 -5.571 1.00 60.18 107 ALA A C 1
ATOM 5641 O O . ALA C 2 107 ? -38.644 -10.853 -5.119 1.00 61.21 107 ALA A O 1
ATOM 5643 N N . GLU C 2 108 ? -36.609 -11.765 -4.822 1.00 63.36 108 GLU A N 1
ATOM 5644 C CA . GLU C 2 108 ? -36.490 -11.230 -3.465 1.00 63.97 108 GLU A CA 1
ATOM 5645 C C . GLU C 2 108 ? -36.179 -9.742 -3.483 1.00 61.90 108 GLU A C 1
ATOM 5646 O O . GLU C 2 108 ? -36.857 -8.951 -2.820 1.00 64.82 108 GLU A O 1
ATOM 5648 N N . GLN C 2 109 ? -35.126 -9.347 -4.210 1.00 60.06 109 GLN A N 1
ATOM 5649 C CA . GLN C 2 109 ? -34.742 -7.940 -4.255 1.00 57.30 109 GLN A CA 1
ATOM 5650 C C . GLN C 2 109 ? -35.912 -7.071 -4.694 1.00 55.57 109 GLN A C 1
ATOM 5651 O O . GLN C 2 109 ? -36.130 -5.982 -4.145 1.00 52.92 109 GLN A O 1
ATOM 5657 N N . LYS C 2 110 ? -36.683 -7.546 -5.679 1.00 55.90 110 LYS A N 1
ATOM 5658 C CA . LYS C 2 110 ? -37.867 -6.814 -6.119 1.00 59.27 110 LYS A CA 1
ATOM 5659 C C . LYS C 2 110 ? -38.906 -6.702 -5.009 1.00 59.13 110 LYS A C 1
ATOM 5660 O O . LYS C 2 110 ? -39.480 -5.626 -4.797 1.00 54.08 110 LYS A O 1
ATOM 5666 N N . ARG C 2 111 ? -39.079 -7.794 -4.275 1.00 60.77 111 ARG A N 1
ATOM 5667 C CA . ARG C 2 111 ? -39.996 -7.784 -3.119 1.00 61.25 111 ARG A CA 1
ATOM 5668 C C . ARG C 2 111 ? -39.375 -6.884 -2.050 1.00 57.73 111 ARG A C 1
ATOM 5669 O O . ARG C 2 111 ? -39.916 -5.864 -1.807 1.00 55.72 111 ARG A O 1
ATOM 5677 N N . ARG C 2 112 ? -38.174 -7.172 -1.576 1.00 55.72 112 ARG A N 1
ATOM 5678 C CA . ARG C 2 112 ? -37.580 -6.359 -0.484 1.00 60.09 112 ARG A CA 1
ATOM 5679 C C . ARG C 2 112 ? -37.488 -4.871 -0.836 1.00 64.13 112 ARG A C 1
ATOM 5680 O O . ARG C 2 112 ? -37.888 -4.056 -0.004 1.00 69.57 112 ARG A O 1
ATOM 5688 N N . HIS C 2 113 ? -37.198 -4.509 -2.088 1.00 59.31 113 HIS A N 1
ATOM 5689 C CA . HIS C 2 113 ? -36.941 -3.075 -2.390 1.00 56.03 113 HIS A CA 1
ATOM 5690 C C . HIS C 2 113 ? -38.001 -2.325 -3.202 1.00 57.44 113 HIS A C 1
ATOM 5691 O O . HIS C 2 113 ? -38.084 -1.114 -3.042 1.00 52.68 113 HIS A O 1
ATOM 5698 N N . LEU C 2 114 ? -38.767 -2.992 -4.047 1.00 57.73 114 LEU A N 1
ATOM 5699 C CA . LEU C 2 114 ? -39.629 -2.195 -4.990 1.00 48.83 114 LEU A CA 1
ATOM 5700 C C . LEU C 2 114 ? -40.904 -1.520 -4.437 1.00 52.01 114 LEU A C 1
ATOM 5701 O O . LEU C 2 114 ? -41.237 -0.388 -4.890 1.00 53.11 114 LEU A O 1
ATOM 5706 N N . PRO C 2 115 ? -41.675 -2.132 -3.523 1.00 48.18 115 PRO A N 1
ATOM 5707 C CA . PRO C 2 115 ? -42.936 -1.550 -3.091 1.00 51.60 115 PRO A CA 1
ATOM 5708 C C . PRO C 2 115 ? -42.845 -0.153 -2.468 1.00 52.92 115 PRO A C 1
ATOM 5709 O O . PRO C 2 115 ? -43.708 0.625 -2.721 1.00 52.43 115 PRO A O 1
ATOM 5713 N N . ALA C 2 116 ? -41.817 0.110 -1.672 1.00 49.08 116 ALA A N 1
ATOM 5714 C CA . ALA C 2 116 ? -41.651 1.442 -1.053 1.00 49.35 116 ALA A CA 1
ATOM 5715 C C . ALA C 2 116 ? -41.432 2.506 -2.132 1.00 49.04 116 ALA A C 1
ATOM 5716 O O . ALA C 2 116 ? -41.822 3.643 -1.915 1.00 44.31 116 ALA A O 1
ATOM 5718 N N . LEU C 2 117 ? -40.694 2.161 -3.180 1.00 49.17 117 LEU A N 1
ATOM 5719 C CA . LEU C 2 117 ? -40.476 3.076 -4.317 1.00 48.49 117 LEU A CA 1
ATOM 5720 C C . LEU C 2 117 ? -41.825 3.361 -4.967 1.00 48.18 117 LEU A C 1
ATOM 5721 O O . LEU C 2 117 ? -42.107 4.518 -5.210 1.00 46.72 117 LEU A O 1
ATOM 5726 N N . ALA C 2 118 ? -42.646 2.332 -5.168 1.00 50.13 118 ALA A N 1
ATOM 5727 C CA . ALA C 2 118 ? -43.942 2.564 -5.851 1.00 47.15 118 ALA A CA 1
ATOM 5728 C C . ALA C 2 118 ? -44.945 3.346 -4.994 1.00 48.71 118 ALA A C 1
ATOM 5729 O O . ALA C 2 118 ? -45.890 3.891 -5.554 1.00 48.69 118 ALA A O 1
ATOM 5731 N N . GLN C 2 119 ? -44.757 3.362 -3.683 1.00 48.83 119 GLN A N 1
ATOM 5732 C CA . GLN C 2 119 ? -45.629 4.064 -2.753 1.00 48.50 119 GLN A CA 1
ATOM 5733 C C . GLN C 2 119 ? -45.155 5.477 -2.452 1.00 43.78 119 GLN A C 1
ATOM 5734 O O . GLN C 2 119 ? -45.847 6.197 -1.733 1.00 43.73 119 GLN A O 1
ATOM 5740 N N . GLY C 2 120 ? -43.993 5.874 -2.959 1.00 44.13 120 GLY A N 1
ATOM 5741 C CA . GLY C 2 120 ? -43.470 7.191 -2.677 1.00 47.32 120 GLY A CA 1
ATOM 5742 C C . GLY C 2 120 ? -42.936 7.368 -1.282 1.00 51.86 120 GLY A C 1
ATOM 5743 O O . GLY C 2 120 ? -42.918 8.491 -0.776 1.00 54.53 120 GLY A O 1
ATOM 5744 N N . GLU C 2 121 ? -42.530 6.291 -0.620 1.00 56.39 121 GLU A N 1
ATOM 5745 C CA . GLU C 2 121 ? -41.912 6.430 0.690 1.00 59.50 121 GLU A CA 1
ATOM 5746 C C . GLU C 2 121 ? -40.397 6.336 0.651 1.00 61.32 121 GLU A C 1
ATOM 5747 O O . GLU C 2 121 ? -39.740 6.916 1.517 1.00 64.49 121 GLU A O 1
ATOM 5753 N N . ARG C 2 122 ? -39.816 5.650 -0.335 1.00 59.19 122 ARG A N 1
ATOM 5754 C CA . ARG C 2 122 ? -38.372 5.661 -0.508 1.00 56.15 122 ARG A CA 1
ATOM 5755 C C . ARG C 2 122 ? -38.011 6.038 -1.942 1.00 56.12 122 ARG A C 1
ATOM 5756 O O . ARG C 2 122 ? -38.840 5.978 -2.860 1.00 53.72 122 ARG A O 1
ATOM 5764 N N . PHE C 2 123 ? -36.753 6.448 -2.110 1.00 53.73 123 PHE A N 1
ATOM 5765 C CA . PHE C 2 123 ? -36.254 7.014 -3.349 1.00 55.60 123 PHE A CA 1
ATOM 5766 C C . PHE C 2 123 ? -34.842 6.517 -3.592 1.00 56.86 123 PHE A C 1
ATOM 5767 O O . PHE C 2 123 ? -34.179 6.020 -2.679 1.00 62.30 123 PHE A O 1
ATOM 5775 N N . ALA C 2 124 ? -34.380 6.669 -4.833 1.00 48.90 124 ALA A N 1
ATOM 5776 C CA . ALA C 2 124 ? -33.059 6.180 -5.196 1.00 50.92 124 ALA A CA 1
ATOM 5777 C C . ALA C 2 124 ? -32.396 7.129 -6.176 1.00 48.35 124 ALA A C 1
ATOM 5778 O O . ALA C 2 124 ? -33.060 7.682 -7.053 1.00 46.95 124 ALA A O 1
ATOM 5780 N N . SER C 2 125 ? -31.086 7.307 -6.019 1.00 48.58 125 SER A N 1
ATOM 5781 C CA . SER C 2 125 ? -30.243 8.010 -6.972 1.00 45.51 125 SER A CA 1
ATOM 5782 C C . SER C 2 125 ? -29.420 7.023 -7.778 1.00 49.69 125 SER A C 1
ATOM 5783 O O . SER C 2 125 ? -29.334 5.827 -7.470 1.00 51.24 125 SER A O 1
ATOM 5786 N N . VAL C 2 126 ? -28.799 7.554 -8.826 1.00 50.20 126 VAL A N 1
ATOM 5787 C CA . VAL C 2 126 ? -27.979 6.781 -9.748 1.00 50.33 126 VAL A CA 1
ATOM 5788 C C . VAL C 2 126 ? -26.539 7.241 -9.588 1.00 49.48 126 VAL A C 1
ATOM 5789 O O . VAL C 2 126 ? -26.226 8.424 -9.803 1.00 45.05 126 VAL A O 1
ATOM 5793 N N . LEU C 2 127 ? -25.669 6.315 -9.188 1.00 46.63 127 LEU A N 1
ATOM 5794 C CA . LEU C 2 127 ? -24.289 6.652 -8.843 1.00 48.35 127 LEU A CA 1
ATOM 5795 C C . LEU C 2 127 ? -23.351 5.886 -9.773 1.00 49.78 127 LEU A C 1
ATOM 5796 O O . LEU C 2 127 ? -22.808 4.834 -9.423 1.00 50.53 127 LEU A O 1
ATOM 5801 N N . TYR C 2 128 ? -23.140 6.447 -10.962 1.00 49.49 128 TYR A N 1
ATOM 5802 C CA . TYR C 2 128 ? -22.232 5.889 -11.949 1.00 48.58 128 TYR A CA 1
ATOM 5803 C C . TYR C 2 128 ? -21.002 6.765 -12.116 1.00 48.02 128 TYR A C 1
ATOM 5804 O O . TYR C 2 128 ? -19.865 6.302 -11.956 1.00 52.47 128 TYR A O 1
ATOM 5813 N N . THR C 2 129 ? -21.214 8.034 -12.440 1.00 45.56 129 THR A N 1
ATOM 5814 C CA . THR C 2 129 ? -20.118 8.920 -12.797 1.00 43.62 129 THR A CA 1
ATOM 5815 C C . THR C 2 129 ? -19.121 9.071 -11.659 1.00 41.37 129 THR A C 1
ATOM 5816 O O . THR C 2 129 ? -19.499 9.162 -10.492 1.00 45.42 129 THR A O 1
ATOM 5820 N N . GLU C 2 130 ? -17.849 9.122 -12.014 1.00 39.70 130 GLU A N 1
ATOM 5821 C CA . GLU C 2 130 ? -16.727 9.265 -11.103 1.00 39.85 130 GLU A CA 1
ATOM 5822 C C . GLU C 2 130 ? -15.885 10.417 -11.608 1.00 42.00 130 GLU A C 1
ATOM 5823 O O . GLU C 2 130 ? -16.031 10.833 -12.762 1.00 41.52 130 GLU A O 1
ATOM 5829 N N . PRO C 2 131 ? -14.996 10.964 -10.773 1.00 46.52 131 PRO A N 1
ATOM 5830 C CA . PRO C 2 131 ? -14.255 12.160 -11.209 1.00 47.71 131 PRO A CA 1
ATOM 5831 C C . PRO C 2 131 ? -13.496 11.959 -12.509 1.00 48.78 131 PRO A C 1
ATOM 5832 O O . PRO C 2 131 ? -13.460 12.873 -13.346 1.00 41.94 131 PRO A O 1
ATOM 5836 N N . ASP C 2 132 ? -12.928 10.771 -12.724 1.00 56.37 132 ASP A N 1
ATOM 5837 C CA . ASP C 2 132 ? -12.183 10.443 -13.944 1.00 59.49 132 ASP A CA 1
ATOM 5838 C C . ASP C 2 132 ? -13.009 9.708 -15.003 1.00 56.99 132 ASP A C 1
ATOM 5839 O O . ASP C 2 132 ? -12.467 9.363 -16.056 1.00 57.90 132 ASP A O 1
ATOM 5844 N N . ALA C 2 133 ? -14.296 9.446 -14.761 1.00 53.72 133 ALA A N 1
ATOM 5845 C CA . ALA C 2 133 ? -15.128 8.663 -15.681 1.00 48.89 133 ALA A CA 1
ATOM 5846 C C . ALA C 2 133 ? -16.465 9.364 -15.915 1.00 48.34 133 ALA A C 1
ATOM 5847 O O . ALA C 2 133 ? -17.428 9.159 -15.170 1.00 52.43 133 ALA A O 1
ATOM 5849 N N . GLY C 2 134 ? -16.527 10.184 -16.957 1.00 47.74 134 GLY A N 1
ATOM 5850 C CA . GLY C 2 134 ? -17.762 10.820 -17.378 1.00 45.36 134 GLY A CA 1
ATOM 5851 C C . GLY C 2 134 ? -18.335 10.081 -18.572 1.00 50.27 134 GLY A C 1
ATOM 5852 O O . GLY C 2 134 ? -18.978 9.035 -18.408 1.00 53.39 134 GLY A O 1
ATOM 5853 N N . SER C 2 135 ? -18.104 10.613 -19.780 1.00 47.47 135 SER A N 1
ATOM 5854 C CA . SER C 2 135 ? -18.461 9.885 -20.997 1.00 46.66 135 SER A CA 1
ATOM 5855 C C . SER C 2 135 ? -17.827 8.495 -21.015 1.00 48.74 135 SER A C 1
ATOM 5856 O O . SER C 2 135 ? -18.449 7.520 -21.451 1.00 52.83 135 SER A O 1
ATOM 5859 N N . ASP C 2 136 ? -16.578 8.396 -20.570 1.00 50.20 136 ASP A N 1
ATOM 5860 C CA . ASP C 2 136 ? -15.851 7.132 -20.504 1.00 51.68 136 ASP A CA 1
ATOM 5861 C C . ASP C 2 136 ? -16.181 6.472 -19.166 1.00 56.04 136 ASP A C 1
ATOM 5862 O O . ASP C 2 136 ? -15.402 6.498 -18.209 1.00 59.21 136 ASP A O 1
ATOM 5867 N N . LEU C 2 137 ? -17.380 5.879 -19.095 1.00 56.34 137 LEU A N 1
ATOM 5868 C CA . LEU C 2 137 ? -17.820 5.281 -17.836 1.00 55.79 137 LEU A CA 1
ATOM 5869 C C . LEU C 2 137 ? -17.005 4.038 -17.483 1.00 59.53 137 LEU A C 1
ATOM 5870 O O . LEU C 2 137 ? -16.901 3.685 -16.303 1.00 65.21 137 LEU A O 1
ATOM 5875 N N . GLY C 2 138 ? -16.411 3.374 -18.477 1.00 56.51 138 GLY A N 1
ATOM 5876 C CA . GLY C 2 138 ? -15.595 2.197 -18.222 1.00 57.23 138 GLY A CA 1
ATOM 5877 C C . GLY C 2 138 ? -14.295 2.479 -17.495 1.00 59.31 138 GLY A C 1
ATOM 5878 O O . GLY C 2 138 ? -13.590 1.530 -17.127 1.00 58.55 138 GLY A O 1
ATOM 5879 N N . ALA C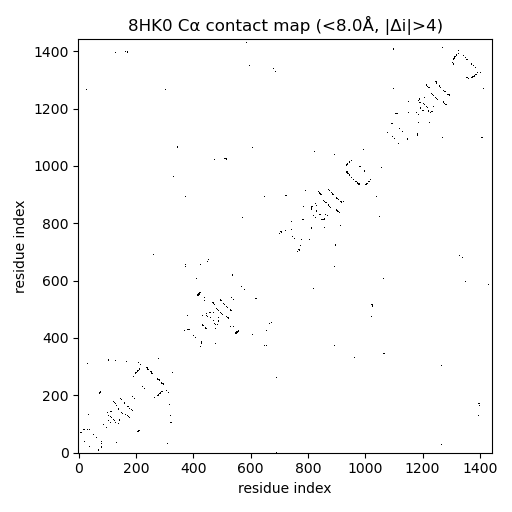 2 139 ? -13.959 3.750 -17.284 1.00 57.56 139 ALA A N 1
ATOM 5880 C CA . ALA C 2 139 ? -12.782 4.116 -16.510 1.00 56.94 139 ALA A CA 1
ATOM 5881 C C . ALA C 2 139 ? -13.071 4.234 -15.014 1.00 56.47 139 ALA A C 1
ATOM 5882 O O . ALA C 2 139 ? -12.223 4.743 -14.276 1.00 55.62 139 ALA A O 1
ATOM 5884 N N . LEU C 2 140 ? -14.235 3.775 -14.550 1.00 56.81 140 LEU A N 1
ATOM 5885 C CA . LEU C 2 140 ? -14.554 3.889 -13.134 1.00 59.95 140 LEU A CA 1
ATOM 5886 C C . LEU C 2 140 ? -13.571 3.079 -12.287 1.00 59.69 140 LEU A C 1
ATOM 5887 O O . LEU C 2 140 ? -13.036 2.051 -12.715 1.00 60.58 140 LEU A O 1
ATOM 5892 N N . ARG C 2 141 ? -13.328 3.567 -11.072 1.00 59.65 141 ARG A N 1
ATOM 5893 C CA . ARG C 2 141 ? -12.344 2.978 -10.183 1.00 61.43 141 ARG A CA 1
ATOM 5894 C C . ARG C 2 141 ? -12.929 2.455 -8.879 1.00 59.29 141 ARG A C 1
ATOM 5895 O O . ARG C 2 141 ? -12.182 1.890 -8.073 1.00 59.20 141 ARG A O 1
ATOM 5903 N N . THR C 2 142 ? -14.225 2.621 -8.636 1.00 56.42 142 THR A N 1
ATOM 5904 C CA . THR C 2 142 ? -14.792 2.147 -7.381 1.00 57.00 142 THR A CA 1
ATOM 5905 C C . THR C 2 142 ? -14.724 0.626 -7.318 1.00 57.02 142 THR A C 1
ATOM 5906 O O . THR C 2 142 ? -15.135 -0.073 -8.250 1.00 54.70 142 THR A O 1
ATOM 5910 N N . VAL C 2 143 ? -14.178 0.116 -6.221 1.00 59.82 143 VAL A N 1
ATOM 5911 C CA . VAL C 2 143 ? -13.901 -1.304 -6.060 1.00 59.23 143 VAL A CA 1
ATOM 5912 C C . VAL C 2 143 ? -14.838 -1.853 -5.000 1.00 58.01 143 VAL A C 1
ATOM 5913 O O . VAL C 2 143 ? -15.131 -1.177 -4.004 1.00 57.27 143 VAL A O 1
ATOM 5917 N N . ALA C 2 144 ? -15.305 -3.078 -5.218 1.00 57.44 144 ALA A N 1
ATOM 5918 C CA . ALA C 2 144 ? -16.161 -3.795 -4.277 1.00 60.11 144 ALA A CA 1
ATOM 5919 C C . ALA C 2 144 ? -15.371 -5.011 -3.802 1.00 64.91 144 ALA A C 1
ATOM 5920 O O . ALA C 2 144 ? -15.474 -6.087 -4.397 1.00 65.54 144 ALA A O 1
ATOM 5922 N N . GLU C 2 145 ? -14.585 -4.827 -2.738 1.00 69.30 145 GLU A N 1
ATOM 5923 C CA . GLU C 2 145 ? -13.801 -5.915 -2.151 1.00 74.73 145 GLU A CA 1
ATOM 5924 C C . GLU C 2 145 ? -14.703 -6.858 -1.352 1.00 76.18 145 GLU A C 1
ATOM 5925 O O . GLU C 2 145 ? -15.424 -6.400 -0.454 1.00 76.09 145 GLU A O 1
ATOM 5931 N N . PRO C 2 146 ? -14.709 -8.159 -1.647 1.00 78.19 146 PRO A N 1
ATOM 5932 C CA . PRO C 2 146 ? -15.590 -9.078 -0.909 1.00 76.50 146 PRO A CA 1
ATOM 5933 C C . PRO C 2 146 ? -15.265 -9.087 0.579 1.00 77.19 146 PRO A C 1
ATOM 5934 O O . PRO C 2 146 ? -14.122 -8.871 0.988 1.00 79.16 146 PRO A O 1
ATOM 5938 N N . ASP C 2 147 ? -16.310 -9.272 1.392 1.00 78.73 147 ASP A N 1
ATOM 5939 C CA . ASP C 2 147 ? -16.225 -9.265 2.858 1.00 83.64 147 ASP A CA 1
ATOM 5940 C C . ASP C 2 147 ? -17.209 -10.321 3.359 1.00 85.56 147 ASP A C 1
ATOM 5941 O O . ASP C 2 147 ? -18.362 -10.014 3.673 1.00 86.36 147 ASP A O 1
ATOM 5946 N N . GLY C 2 148 ? -16.736 -11.553 3.476 1.00 87.72 148 GLY A N 1
ATOM 5947 C CA . GLY C 2 148 ? -17.642 -12.652 3.768 1.00 88.66 148 GLY A CA 1
ATOM 5948 C C . GLY C 2 148 ? -18.597 -12.882 2.611 1.00 87.75 148 GLY A C 1
ATOM 5949 O O . GLY C 2 148 ? -18.189 -13.014 1.452 1.00 84.75 148 GLY A O 1
ATOM 5950 N N . ASP C 2 149 ? -19.890 -12.950 2.930 1.00 92.82 149 ASP A N 1
ATOM 5951 C CA . ASP C 2 149 ? -20.938 -13.039 1.922 1.00 97.00 149 ASP A CA 1
ATOM 5952 C C . ASP C 2 149 ? -21.179 -11.707 1.215 1.00 93.32 149 ASP A C 1
ATOM 5953 O O . ASP C 2 149 ? -21.688 -11.696 0.085 1.00 94.27 149 ASP A O 1
ATOM 5958 N N . GLY C 2 150 ? -20.825 -10.591 1.846 1.00 87.09 150 GLY A N 1
ATOM 5959 C CA . GLY C 2 150 ? -21.084 -9.279 1.306 1.00 82.51 150 GLY A CA 1
ATOM 5960 C C . GLY C 2 150 ? -19.865 -8.661 0.652 1.00 78.76 150 GLY A C 1
ATOM 5961 O O . GLY C 2 150 ? -18.957 -9.351 0.171 1.00 79.08 150 GLY A O 1
ATOM 5962 N N . TYR C 2 151 ? -19.862 -7.334 0.607 1.00 73.24 151 TYR A N 1
ATOM 5963 C CA . TYR C 2 151 ? -18.760 -6.584 0.030 1.00 68.76 151 TYR A CA 1
ATOM 5964 C C . TYR C 2 151 ? -18.608 -5.294 0.807 1.00 64.42 151 TYR A C 1
ATOM 5965 O O . TYR C 2 151 ? -19.530 -4.848 1.487 1.00 65.60 151 TYR A O 1
ATOM 5974 N N . ARG C 2 152 ? -17.427 -4.708 0.719 1.00 66.32 152 ARG A N 1
ATOM 5975 C CA . ARG C 2 152 ? -17.228 -3.334 1.139 1.00 67.84 152 ARG A CA 1
ATOM 5976 C C . ARG C 2 152 ? -16.959 -2.511 -0.114 1.00 67.43 152 ARG A C 1
ATOM 5977 O O . ARG C 2 152 ? -16.471 -3.040 -1.117 1.00 69.78 152 ARG A O 1
ATOM 5985 N N . LEU C 2 153 ? -17.328 -1.229 -0.075 1.00 63.04 153 LEU A N 1
ATOM 5986 C CA . LEU C 2 153 ? -17.309 -0.377 -1.259 1.00 60.61 153 LEU A CA 1
ATOM 5987 C C . LEU C 2 153 ? -16.455 0.847 -0.999 1.00 58.94 153 LEU A C 1
ATOM 5988 O O . LEU C 2 153 ? -16.741 1.616 -0.078 1.00 60.68 153 LEU A O 1
ATOM 5993 N N . THR C 2 154 ? -15.444 1.054 -1.836 1.00 55.07 154 THR A N 1
ATOM 5994 C CA . THR C 2 154 ? -14.629 2.259 -1.772 1.00 56.94 154 THR A CA 1
ATOM 5995 C C . THR C 2 154 ? -14.576 2.903 -3.153 1.00 58.10 154 THR A C 1
ATOM 5996 O O . THR C 2 154 ? -14.360 2.213 -4.159 1.00 62.79 154 THR A O 1
ATOM 6000 N N . GLY C 2 155 ? -14.785 4.211 -3.193 1.00 55.90 155 GLY A N 1
ATOM 6001 C CA . GLY C 2 155 ? -14.810 4.953 -4.438 1.00 51.10 155 GLY A CA 1
ATOM 6002 C C . GLY C 2 155 ? -15.443 6.315 -4.240 1.00 53.29 155 GLY A C 1
ATOM 6003 O O . GLY C 2 155 ? -15.842 6.687 -3.141 1.00 57.32 155 GLY A O 1
ATOM 6004 N N . THR C 2 156 ? -15.527 7.057 -5.345 1.00 55.55 156 THR A N 1
ATOM 6005 C CA . THR C 2 156 ? -16.137 8.384 -5.359 1.00 57.54 156 THR A CA 1
ATOM 6006 C C . THR C 2 156 ? -17.121 8.509 -6.522 1.00 58.28 156 THR A C 1
ATOM 6007 O O . THR C 2 156 ? -16.781 8.206 -7.672 1.00 59.23 156 THR A O 1
ATOM 6011 N N . LYS C 2 157 ? -18.329 8.929 -6.192 1.00 53.67 157 LYS A N 1
ATOM 6012 C CA . LYS C 2 157 ? -19.344 9.146 -7.234 1.00 53.84 157 LYS A CA 1
ATOM 6013 C C . LYS C 2 157 ? -19.612 10.646 -7.274 1.00 51.93 157 LYS A C 1
ATOM 6014 O O . LYS C 2 157 ? -19.867 11.211 -6.216 1.00 53.05 157 LYS A O 1
ATOM 6020 N N . VAL C 2 158 ? -19.649 11.242 -8.463 1.00 45.84 158 VAL A N 1
ATOM 6021 C CA . VAL C 2 158 ? -19.927 12.701 -8.560 1.00 40.47 158 VAL A CA 1
ATOM 6022 C C . VAL C 2 158 ? -20.937 12.994 -9.663 1.00 43.41 158 VAL A C 1
ATOM 6023 O O . VAL C 2 158 ? -21.071 12.187 -10.573 1.00 47.98 158 VAL A O 1
ATOM 6027 N N . PHE C 2 159 ? -21.620 14.124 -9.506 1.00 42.28 159 PHE A N 1
ATOM 6028 C CA . PHE C 2 159 ? -22.609 14.728 -10.435 1.00 44.25 159 PHE A CA 1
ATOM 6029 C C . PHE C 2 159 ? -23.989 14.073 -10.393 1.00 46.99 159 PHE A C 1
ATOM 6030 O O . PHE C 2 159 ? -24.725 14.231 -11.339 1.00 51.69 159 PHE A O 1
ATOM 6038 N N . SER C 2 160 ? -24.306 13.321 -9.356 1.00 41.99 160 SER A N 1
ATOM 6039 C CA . SER C 2 160 ? -25.677 12.771 -9.289 1.00 46.51 160 SER A CA 1
ATOM 6040 C C . SER C 2 160 ? -26.641 13.856 -8.808 1.00 48.24 160 SER A C 1
ATOM 6041 O O . SER C 2 160 ? -26.199 14.788 -8.168 1.00 46.84 160 SER A O 1
ATOM 6044 N N . LEU C 2 161 ? -27.919 13.714 -9.126 1.00 47.71 161 LEU A N 1
ATOM 6045 C CA . LEU C 2 161 ? -28.933 14.684 -8.661 1.00 45.53 161 LEU A CA 1
ATOM 6046 C C . LEU C 2 161 ? -29.815 14.022 -7.603 1.00 43.73 161 LEU A C 1
ATOM 6047 O O . LEU C 2 161 ? -29.889 12.805 -7.597 1.00 41.85 161 LEU A O 1
ATOM 6052 N N . LYS C 2 162 ? -30.355 14.848 -6.712 1.00 45.74 162 LYS A N 1
ATOM 6053 C CA . LYS C 2 162 ? -31.337 14.531 -5.663 1.00 48.18 162 LYS A CA 1
ATOM 6054 C C . LYS C 2 162 ? -30.779 13.662 -4.530 1.00 50.86 162 LYS A C 1
ATOM 6055 O O . LYS C 2 162 ? -31.552 13.202 -3.658 1.00 48.41 162 LYS A O 1
ATOM 6061 N N . THR C 2 163 ? -29.461 13.456 -4.478 1.00 47.28 163 THR A N 1
ATOM 6062 C CA . THR C 2 163 ? -28.917 12.356 -3.685 1.00 47.66 163 THR A CA 1
ATOM 6063 C C . THR C 2 163 ? -29.055 12.610 -2.181 1.00 46.44 163 THR A C 1
ATOM 6064 O O . THR C 2 163 ? -29.287 11.671 -1.407 1.00 43.54 163 THR A O 1
ATOM 6068 N N . ARG C 2 164 ? -28.939 13.867 -1.744 1.00 44.15 164 ARG A N 1
ATOM 6069 C CA . ARG C 2 164 ? -29.069 14.141 -0.317 1.00 45.75 164 ARG A CA 1
ATOM 6070 C C . ARG C 2 164 ? -30.505 14.016 0.172 1.00 51.05 164 ARG A C 1
ATOM 6071 O O . ARG C 2 164 ? -30.729 14.037 1.383 1.00 54.89 164 ARG A O 1
ATOM 6079 N N . PHE C 2 165 ? -31.477 13.875 -0.731 1.00 53.17 165 PHE A N 1
ATOM 6080 C CA . PHE C 2 165 ? -32.867 13.635 -0.367 1.00 49.34 165 PHE A CA 1
ATOM 6081 C C . PHE C 2 165 ? -33.281 12.184 -0.509 1.00 53.50 165 PHE A C 1
ATOM 6082 O O . PHE C 2 165 ? -34.439 11.878 -0.239 1.00 60.58 165 PHE A O 1
ATOM 6090 N N . VAL C 2 166 ? -32.407 11.289 -0.965 1.00 52.99 166 VAL A N 1
ATOM 6091 C CA . VAL C 2 166 ? -32.811 9.924 -1.288 1.00 50.72 166 VAL A CA 1
ATOM 6092 C C . VAL C 2 166 ? -32.189 8.935 -0.307 1.00 55.42 166 VAL A C 1
ATOM 6093 O O . VAL C 2 166 ? -31.327 9.277 0.505 1.00 58.58 166 VAL A O 1
ATOM 6097 N N . ASP C 2 167 ? -32.630 7.678 -0.410 1.00 56.39 167 ASP A N 1
ATOM 6098 C CA . ASP C 2 167 ? -32.250 6.622 0.518 1.00 58.43 167 ASP A CA 1
ATOM 6099 C C . ASP C 2 167 ? -31.384 5.536 -0.089 1.00 60.56 167 ASP A C 1
ATOM 6100 O O . ASP C 2 167 ? -30.605 4.913 0.639 1.00 63.59 167 ASP A O 1
ATOM 6105 N N . LEU C 2 168 ? -31.500 5.286 -1.391 1.00 55.93 168 LEU A N 1
ATOM 6106 C CA . LEU C 2 168 ? -30.751 4.229 -2.053 1.00 53.33 168 LEU A CA 1
ATOM 6107 C C . LEU C 2 168 ? -29.902 4.807 -3.180 1.00 55.42 168 LEU A C 1
ATOM 6108 O O . LEU C 2 168 ? -30.235 5.839 -3.769 1.00 57.92 168 LEU A O 1
ATOM 6113 N N . GLY C 2 169 ? -28.801 4.132 -3.480 1.00 52.97 169 GLY A N 1
ATOM 6114 C CA . GLY C 2 169 ? -27.962 4.531 -4.590 1.00 48.54 169 GLY A CA 1
ATOM 6115 C C . GLY C 2 169 ? -27.622 3.346 -5.460 1.00 48.77 169 GLY A C 1
ATOM 6116 O O . GLY C 2 169 ? -27.131 2.344 -4.946 1.00 53.09 169 GLY A O 1
ATOM 6117 N N . LEU C 2 170 ? -27.900 3.414 -6.758 1.00 50.73 170 LEU A N 1
ATOM 6118 C CA . LEU C 2 170 ? -27.495 2.350 -7.673 1.00 50.08 170 LEU A CA 1
ATOM 6119 C C . LEU C 2 170 ? -26.061 2.625 -8.096 1.00 54.09 170 LEU A C 1
ATOM 6120 O O . LEU C 2 170 ? -25.790 3.602 -8.807 1.00 55.52 170 LEU A O 1
ATOM 6125 N N . CYS C 2 171 ? -25.145 1.763 -7.673 1.00 53.05 171 CYS A N 1
ATOM 6126 C CA . CYS C 2 171 ? -23.719 2.048 -7.708 1.00 57.69 171 CYS A CA 1
ATOM 6127 C C . CYS C 2 171 ? -22.989 1.026 -8.572 1.00 56.40 171 CYS A C 1
ATOM 6128 O O . CYS C 2 171 ? -23.206 -0.185 -8.438 1.00 59.18 171 CYS A O 1
ATOM 6131 N N . ALA C 2 172 ? -22.117 1.508 -9.447 1.00 54.14 172 ALA A N 1
ATOM 6132 C CA . ALA C 2 172 ? -21.293 0.640 -10.275 1.00 54.22 172 ALA A CA 1
ATOM 6133 C C . ALA C 2 172 ? -19.934 0.493 -9.612 1.00 53.60 172 ALA A C 1
ATOM 6134 O O . ALA C 2 172 ? -19.300 1.503 -9.284 1.00 53.99 172 ALA A O 1
ATOM 6136 N N . ALA C 2 173 ? -19.496 -0.763 -9.407 1.00 51.94 173 ALA A N 1
ATOM 6137 C CA . ALA C 2 173 ? -18.228 -1.048 -8.740 1.00 51.39 173 ALA A CA 1
ATOM 6138 C C . ALA C 2 173 ? -17.544 -2.254 -9.364 1.00 52.78 173 ALA A C 1
ATOM 6139 O O . ALA C 2 173 ? -18.196 -3.164 -9.880 1.00 55.82 173 ALA A O 1
ATOM 6141 N N . ARG C 2 174 ? -16.211 -2.248 -9.300 1.00 55.75 174 ARG A N 1
ATOM 6142 C CA . ARG C 2 174 ? -15.386 -3.330 -9.836 1.00 59.00 174 ARG A CA 1
ATOM 6143 C C . ARG C 2 174 ? -15.324 -4.453 -8.813 1.00 61.89 174 ARG A C 1
ATOM 6144 O O . ARG C 2 174 ? -14.648 -4.322 -7.787 1.00 69.29 174 ARG A O 1
ATOM 6152 N N . THR C 2 175 ? -16.007 -5.555 -9.087 1.00 61.19 175 THR A N 1
ATOM 6153 C CA . THR C 2 175 ? -15.958 -6.711 -8.157 1.00 65.90 175 THR A CA 1
ATOM 6154 C C . THR C 2 175 ? -14.638 -7.457 -8.379 1.00 65.05 175 THR A C 1
ATOM 6155 O O . THR C 2 175 ? -13.968 -7.767 -7.397 1.00 64.64 175 THR A O 1
ATOM 6159 N N . THR C 2 176 ? -14.277 -7.678 -9.638 1.00 62.46 176 THR A N 1
ATOM 6160 C CA . THR C 2 176 ? -13.011 -8.305 -10.013 1.00 65.43 176 THR A CA 1
ATOM 6161 C C . THR C 2 176 ? -12.175 -7.255 -10.736 1.00 64.83 176 THR A C 1
ATOM 6162 O O . THR C 2 176 ? -12.254 -7.124 -11.969 1.00 61.20 176 THR A O 1
ATOM 6166 N N . PRO C 2 177 ? -11.365 -6.483 -10.011 1.00 69.01 177 PRO A N 1
ATOM 6167 C CA . PRO C 2 177 ? -10.543 -5.455 -10.655 1.00 70.07 177 PRO A CA 1
ATOM 6168 C C . PRO C 2 177 ? -9.456 -6.067 -11.523 1.00 72.48 177 PRO A C 1
ATOM 6169 O O . PRO C 2 177 ? -9.149 -7.262 -11.448 1.00 71.29 177 PRO A O 1
ATOM 6173 N N . GLY C 2 178 ? -8.897 -5.223 -12.391 1.00 75.11 178 GLY A N 1
ATOM 6174 C CA . GLY C 2 178 ? -7.785 -5.633 -13.226 1.00 76.51 178 GLY A CA 1
ATOM 6175 C C . GLY C 2 178 ? -8.098 -6.697 -14.251 1.00 76.65 178 GLY A C 1
ATOM 6176 O O . GLY C 2 178 ? -7.177 -7.198 -14.902 1.00 76.13 178 GLY A O 1
ATOM 6177 N N . ALA C 2 179 ? -9.367 -7.062 -14.419 1.00 76.17 179 ALA A N 1
ATOM 6178 C CA . ALA C 2 179 ? -9.773 -8.053 -15.400 1.00 75.24 179 ALA A CA 1
ATOM 6179 C C . ALA C 2 179 ? -10.138 -7.431 -16.745 1.00 75.92 179 ALA A C 1
ATOM 6180 O O . ALA C 2 179 ? -10.811 -8.082 -17.552 1.00 76.55 179 ALA A O 1
ATOM 6182 N N . GLY C 2 180 ? -9.708 -6.202 -17.004 1.00 73.40 180 GLY A N 1
ATOM 6183 C CA . GLY C 2 180 ? -10.047 -5.487 -18.214 1.00 72.28 180 GLY A CA 1
ATOM 6184 C C . GLY C 2 180 ? -10.942 -4.288 -17.929 1.00 75.28 180 GLY A C 1
ATOM 6185 O O . GLY C 2 180 ? -11.570 -4.173 -16.870 1.00 77.32 180 GLY A O 1
ATOM 6186 N N . LYS C 2 181 ? -10.992 -3.379 -18.907 1.00 74.37 181 LYS A N 1
ATOM 6187 C CA . LYS C 2 181 ? -11.750 -2.137 -18.745 1.00 69.31 181 LYS A CA 1
ATOM 6188 C C . LYS C 2 181 ? -13.243 -2.407 -18.575 1.00 64.86 181 LYS A C 1
ATOM 6189 O O . LYS C 2 181 ? -13.865 -1.951 -17.610 1.00 61.47 181 LYS A O 1
ATOM 6195 N N . TYR C 2 182 ? -13.830 -3.173 -19.490 1.00 63.04 182 TYR A N 1
ATOM 6196 C CA . TYR C 2 182 ? -15.260 -3.443 -19.480 1.00 63.19 182 TYR A CA 1
ATOM 6197 C C . TYR C 2 182 ? -15.599 -4.790 -18.859 1.00 65.37 182 TYR A C 1
ATOM 6198 O O . TYR C 2 182 ? -16.647 -5.369 -19.165 1.00 68.88 182 TYR A O 1
ATOM 6207 N N . GLN C 2 183 ? -14.745 -5.287 -17.970 1.00 64.02 183 GLN A N 1
ATOM 6208 C CA . GLN C 2 183 ? -14.949 -6.569 -17.319 1.00 62.31 183 GLN A CA 1
ATOM 6209 C C . GLN C 2 183 ? -14.940 -6.385 -15.810 1.00 59.79 183 GLN A C 1
ATOM 6210 O O . GLN C 2 183 ? -14.328 -5.451 -15.284 1.00 60.14 183 GLN A O 1
ATOM 6216 N N . GLY C 2 184 ? -15.616 -7.295 -15.120 1.00 56.60 184 GLY A N 1
ATOM 6217 C CA . GLY C 2 184 ? -15.595 -7.294 -13.675 1.00 55.81 184 GLY A CA 1
ATOM 6218 C C . GLY C 2 184 ? -16.265 -6.105 -13.025 1.00 53.71 184 GLY A C 1
ATOM 6219 O O . GLY C 2 184 ? -15.784 -5.617 -11.996 1.00 54.98 184 GLY A O 1
ATOM 6220 N N . ILE C 2 185 ? -17.378 -5.643 -13.588 1.00 52.15 185 ILE A N 1
ATOM 6221 C CA . ILE C 2 185 ? -18.151 -4.538 -13.042 1.00 55.20 185 ILE A CA 1
ATOM 6222 C C . ILE C 2 185 ? -19.471 -5.101 -12.528 1.00 58.53 185 ILE A C 1
ATOM 6223 O O . ILE C 2 185 ? -20.076 -5.962 -13.178 1.00 56.12 185 ILE A O 1
ATOM 6228 N N . SER C 2 186 ? -19.902 -4.640 -11.350 1.00 59.76 186 SER A N 1
ATOM 6229 C CA . SER C 2 186 ? -21.162 -5.081 -10.768 1.00 61.03 186 SER A CA 1
ATOM 6230 C C . SER C 2 186 ? -21.929 -3.878 -10.237 1.00 61.37 186 SER A C 1
ATOM 6231 O O . SER C 2 186 ? -21.345 -2.854 -9.866 1.00 65.34 186 SER A O 1
ATOM 6234 N N . LEU C 2 187 ? -23.252 -4.030 -10.174 1.00 57.48 187 LEU A N 1
ATOM 6235 C CA . LEU C 2 187 ? -24.166 -3.000 -9.698 1.00 58.11 187 LEU A CA 1
ATOM 6236 C C . LEU C 2 187 ? -24.681 -3.368 -8.315 1.00 60.08 187 LEU A C 1
ATOM 6237 O O . LEU C 2 187 ? -25.185 -4.477 -8.115 1.00 63.63 187 LEU A O 1
ATOM 6242 N N . PHE C 2 188 ? -24.598 -2.419 -7.384 1.00 56.24 188 PHE A N 1
ATOM 6243 C CA . PHE C 2 188 ? -25.019 -2.601 -6.003 1.00 55.77 188 PHE A CA 1
ATOM 6244 C C . PHE C 2 188 ? -26.079 -1.568 -5.655 1.00 58.40 188 PHE A C 1
ATOM 6245 O O . PHE C 2 188 ? -25.927 -0.388 -5.988 1.00 55.43 188 PHE A O 1
ATOM 6253 N N . LEU C 2 189 ? -27.146 -2.004 -4.987 1.00 59.67 189 LEU A N 1
ATOM 6254 C CA . LEU C 2 189 ? -28.107 -1.073 -4.400 1.00 57.46 189 LEU A CA 1
ATOM 6255 C C . LEU C 2 189 ? -27.628 -0.732 -2.993 1.00 55.14 189 LEU A C 1
ATOM 6256 O O . LEU C 2 189 ? -27.802 -1.511 -2.060 1.00 58.90 189 LEU A O 1
ATOM 6261 N N . VAL C 2 190 ? -27.041 0.439 -2.835 1.00 53.05 190 VAL A N 1
ATOM 6262 C CA . VAL C 2 190 ? -26.374 0.829 -1.600 1.00 54.98 190 VAL A CA 1
ATOM 6263 C C . VAL C 2 190 ? -27.327 1.637 -0.727 1.00 56.38 190 VAL A C 1
ATOM 6264 O O . VAL C 2 190 ? -27.895 2.637 -1.179 1.00 58.63 190 VAL A O 1
ATOM 6268 N N . ASP C 2 191 ? -27.486 1.217 0.531 1.00 55.81 191 ASP A N 1
ATOM 6269 C CA . ASP C 2 191 ? -28.142 2.036 1.553 1.00 58.45 191 ASP A CA 1
ATOM 6270 C C . ASP C 2 191 ? -27.261 3.242 1.871 1.00 57.70 191 ASP A C 1
ATOM 6271 O O . ASP C 2 191 ? -26.105 3.074 2.271 1.00 59.35 191 ASP A O 1
ATOM 6276 N N . LEU C 2 192 ? -27.802 4.455 1.711 1.00 54.44 192 LEU A N 1
ATOM 6277 C CA . LEU C 2 192 ? -27.012 5.677 1.866 1.00 54.73 192 LEU A CA 1
ATOM 6278 C C . LEU C 2 192 ? -26.868 6.116 3.318 1.00 59.92 192 LEU A C 1
ATOM 6279 O O . LEU C 2 192 ? -26.217 7.137 3.582 1.00 65.84 192 LEU A O 1
ATOM 6284 N N . THR C 2 193 ? -27.478 5.396 4.254 1.00 58.96 193 THR A N 1
ATOM 6285 C CA . THR C 2 193 ? -27.245 5.625 5.673 1.00 64.86 193 THR A CA 1
ATOM 6286 C C . THR C 2 193 ? -26.124 4.748 6.225 1.00 66.59 193 THR A C 1
ATOM 6287 O O . THR C 2 193 ? -25.521 5.106 7.248 1.00 71.33 193 THR A O 1
ATOM 6291 N N . ALA C 2 194 ? -25.813 3.629 5.549 1.00 61.37 194 ALA A N 1
ATOM 6292 C CA . ALA C 2 194 ? -24.754 2.688 5.910 1.00 61.90 194 ALA A CA 1
ATOM 6293 C C . ALA C 2 194 ? -23.450 3.396 6.265 1.00 61.94 194 ALA A C 1
ATOM 6294 O O . ALA C 2 194 ? -23.223 4.528 5.813 1.00 65.39 194 ALA A O 1
ATOM 6296 N N . PRO C 2 195 ? -22.576 2.779 7.070 1.00 56.88 195 PRO A N 1
ATOM 6297 C CA . PRO C 2 195 ? -21.369 3.489 7.522 1.00 56.55 195 PRO A CA 1
ATOM 6298 C C . PRO C 2 195 ? -20.439 3.834 6.361 1.00 60.93 195 PRO A C 1
ATOM 6299 O O . PRO C 2 195 ? -20.338 3.101 5.376 1.00 65.57 195 PRO A O 1
ATOM 6303 N N . GLY C 2 196 ? -19.751 4.965 6.487 1.00 60.13 196 GLY A N 1
ATOM 6304 C CA . GLY C 2 196 ? -18.745 5.356 5.522 1.00 58.90 196 GLY A CA 1
ATOM 6305 C C . GLY C 2 196 ? -19.254 6.118 4.316 1.00 59.16 196 GLY A C 1
ATOM 6306 O O . GLY C 2 196 ? -18.435 6.556 3.496 1.00 56.43 196 GLY A O 1
ATOM 6307 N N . VAL C 2 197 ? -20.570 6.297 4.185 1.00 61.06 197 VAL A N 1
ATOM 6308 C CA . VAL C 2 197 ? -21.153 7.102 3.114 1.00 57.16 197 VAL A CA 1
ATOM 6309 C C . VAL C 2 197 ? -21.122 8.565 3.528 1.00 58.11 197 VAL A C 1
ATOM 6310 O O . VAL C 2 197 ? -21.511 8.910 4.649 1.00 66.62 197 VAL A O 1
ATOM 6314 N N . THR C 2 198 ? -20.664 9.427 2.623 1.00 58.31 198 THR A N 1
ATOM 6315 C CA . THR C 2 198 ? -20.664 10.877 2.825 1.00 61.77 198 THR A CA 1
ATOM 6316 C C . THR C 2 198 ? -21.262 11.565 1.600 1.00 59.94 198 THR A C 1
ATOM 6317 O O . THR C 2 198 ? -20.574 11.768 0.592 1.00 59.69 198 THR A O 1
ATOM 6321 N N . VAL C 2 199 ? -22.526 11.942 1.694 1.00 53.49 199 VAL A N 1
ATOM 6322 C CA . VAL C 2 199 ? -23.157 12.746 0.659 1.00 50.51 199 VAL A CA 1
ATOM 6323 C C . VAL C 2 199 ? -22.841 14.211 0.913 1.00 53.12 199 VAL A C 1
ATOM 6324 O O . VAL C 2 199 ? -22.831 14.672 2.058 1.00 58.64 199 VAL A O 1
ATOM 6328 N N . SER C 2 200 ? -22.588 14.957 -0.155 1.00 54.22 200 SER A N 1
ATOM 6329 C CA . SER C 2 200 ? -22.308 16.386 -0.063 1.00 53.09 200 SER A CA 1
ATOM 6330 C C . SER C 2 200 ? -22.671 17.021 -1.398 1.00 53.77 200 SER A C 1
ATOM 6331 O O . SER C 2 200 ? -22.849 16.325 -2.402 1.00 53.15 200 SER A O 1
ATOM 6334 N N . VAL C 2 201 ? -22.765 18.355 -1.404 1.00 51.25 201 VAL A N 1
ATOM 6335 C CA . VAL C 2 201 ? -23.303 19.104 -2.535 1.00 51.41 201 VAL A CA 1
ATOM 6336 C C . VAL C 2 201 ? -22.177 19.775 -3.304 1.00 52.72 201 VAL A C 1
ATOM 6337 O O . VAL C 2 201 ? -21.371 20.510 -2.723 1.00 54.45 201 VAL A O 1
ATOM 6341 N N . ILE C 2 202 ? -22.136 19.535 -4.611 1.00 50.35 202 ILE A N 1
ATOM 6342 C CA . ILE C 2 202 ? -21.365 20.355 -5.542 1.00 52.04 202 ILE A CA 1
ATOM 6343 C C . ILE C 2 202 ? -22.299 21.450 -6.048 1.00 50.99 202 ILE A C 1
ATOM 6344 O O . ILE C 2 202 ? -23.293 21.133 -6.721 1.00 47.92 202 ILE A O 1
ATOM 6349 N N . PRO C 2 203 ? -22.040 22.724 -5.745 1.00 48.60 203 PRO A N 1
ATOM 6350 C CA . PRO C 2 203 ? -22.927 23.792 -6.221 1.00 46.55 203 PRO A CA 1
ATOM 6351 C C . PRO C 2 203 ? -23.079 23.755 -7.738 1.00 48.07 203 PRO A C 1
ATOM 6352 O O . PRO C 2 203 ? -22.121 23.533 -8.480 1.00 49.74 203 PRO A O 1
ATOM 6356 N N . GLY C 2 204 ? -24.307 23.934 -8.190 1.00 45.32 204 GLY A N 1
ATOM 6357 C CA . GLY C 2 204 ? -24.594 23.959 -9.607 1.00 47.02 204 GLY A CA 1
ATOM 6358 C C . GLY C 2 204 ? -25.392 25.192 -9.966 1.00 44.09 204 GLY A C 1
ATOM 6359 O O . GLY C 2 204 ? -26.176 25.702 -9.165 1.00 42.37 204 GLY A O 1
ATOM 6360 N N . VAL C 2 205 ? -25.175 25.669 -11.197 1.00 40.59 205 VAL A N 1
ATOM 6361 C CA . VAL C 2 205 ? -25.809 26.912 -11.641 1.00 41.98 205 VAL A CA 1
ATOM 6362 C C . VAL C 2 205 ? -27.322 26.752 -11.681 1.00 41.94 205 VAL A C 1
ATOM 6363 O O . VAL C 2 205 ? -28.071 27.714 -11.453 1.00 42.31 205 VAL A O 1
ATOM 6367 N N . SER C 2 206 ? -27.788 25.532 -11.931 1.00 42.37 206 SER A N 1
ATOM 6368 C CA . SER C 2 206 ? -29.189 25.175 -12.007 1.00 46.66 206 SER A CA 1
ATOM 6369 C C . SER C 2 206 ? -29.795 25.113 -10.611 1.00 45.08 206 SER A C 1
ATOM 6370 O O . SER C 2 206 ? -29.103 25.197 -9.593 1.00 46.91 206 SER A O 1
ATOM 6373 N N . ASP C 2 207 ? -31.122 24.982 -10.580 1.00 40.49 207 ASP A N 1
ATOM 6374 C CA . ASP C 2 207 ? -31.837 24.887 -9.314 1.00 44.43 207 ASP A CA 1
ATOM 6375 C C . ASP C 2 207 ? -31.441 23.620 -8.560 1.00 47.11 207 ASP A C 1
ATOM 6376 O O . ASP C 2 207 ? -31.058 23.677 -7.385 1.00 50.70 207 ASP A O 1
ATOM 6381 N N . GLU C 2 208 ? -31.515 22.468 -9.227 1.00 47.49 208 GLU A N 1
ATOM 6382 C CA . GLU C 2 208 ? -31.162 21.206 -8.597 1.00 49.67 208 GLU A CA 1
ATOM 6383 C C . GLU C 2 208 ? -29.641 21.055 -8.580 1.00 42.66 208 GLU A C 1
ATOM 6384 O O . GLU C 2 208 ? -28.954 21.348 -9.564 1.00 41.06 208 GLU A O 1
ATOM 6390 N N . GLN C 2 209 ? -29.120 20.636 -7.439 1.00 39.32 209 GLN A N 1
ATOM 6391 C CA . GLN C 2 209 ? -27.691 20.644 -7.193 1.00 41.45 209 GLN A CA 1
ATOM 6392 C C . GLN C 2 209 ? -27.085 19.293 -7.527 1.00 44.24 209 GLN A C 1
ATOM 6393 O O . GLN C 2 209 ? -27.758 18.262 -7.500 1.00 43.95 209 GLN A O 1
ATOM 6399 N N . PHE C 2 210 ? -25.804 19.317 -7.860 1.00 47.67 210 PHE A N 1
ATOM 6400 C CA . PHE C 2 210 ? -25.068 18.082 -8.032 1.00 47.90 210 PHE A CA 1
ATOM 6401 C C . PHE C 2 210 ? -24.593 17.571 -6.674 1.00 47.11 210 PHE A C 1
ATOM 6402 O O . PHE C 2 210 ? -24.688 18.256 -5.652 1.00 47.40 210 PHE A O 1
ATOM 6410 N N . HIS C 2 211 ? -24.109 16.335 -6.663 1.00 46.83 211 HIS A N 1
ATOM 6411 C CA . HIS C 2 211 ? -23.686 15.703 -5.429 1.00 47.69 211 HIS A CA 1
ATOM 6412 C C . HIS C 2 211 ? -22.394 14.934 -5.637 1.00 50.32 211 HIS A C 1
ATOM 6413 O O . HIS C 2 211 ? -22.133 14.406 -6.720 1.00 52.39 211 HIS A O 1
ATOM 6420 N N . ARG C 2 212 ? -21.595 14.880 -4.577 1.00 51.71 212 ARG A N 1
ATOM 6421 C CA . ARG C 2 212 ? -20.455 13.979 -4.434 1.00 52.74 212 ARG A CA 1
ATOM 6422 C C . ARG C 2 212 ? -20.820 12.947 -3.374 1.00 53.28 212 ARG A C 1
ATOM 6423 O O . ARG C 2 212 ? -21.412 13.296 -2.345 1.00 52.53 212 ARG A O 1
ATOM 6431 N N . VAL C 2 213 ? -20.536 11.675 -3.644 1.00 50.29 213 VAL A N 1
ATOM 6432 C CA . VAL C 2 213 ? -20.829 10.598 -2.705 1.00 47.40 213 VAL A CA 1
ATOM 6433 C C . VAL C 2 213 ? -19.534 9.846 -2.424 1.00 53.72 213 VAL A C 1
ATOM 6434 O O . VAL C 2 213 ? -18.832 9.433 -3.355 1.00 57.36 213 VAL A O 1
ATOM 6438 N N . ASP C 2 214 ? -19.214 9.687 -1.140 1.00 58.98 214 ASP A N 1
ATOM 6439 C CA . ASP C 2 214 ? -17.935 9.145 -0.699 1.00 66.40 214 ASP A CA 1
ATOM 6440 C C . ASP C 2 214 ? -18.151 7.790 -0.048 1.00 69.12 214 ASP A C 1
ATOM 6441 O O . ASP C 2 214 ? -18.877 7.676 0.945 1.00 69.46 214 ASP A O 1
ATOM 6446 N N . LEU C 2 215 ? -17.526 6.769 -0.615 1.00 69.25 215 LEU A N 1
ATOM 6447 C CA . LEU C 2 215 ? -17.592 5.413 -0.092 1.00 68.06 215 LEU A CA 1
ATOM 6448 C C . LEU C 2 215 ? -16.224 5.071 0.479 1.00 68.83 215 LEU A C 1
ATOM 6449 O O . LEU C 2 215 ? -15.260 4.909 -0.277 1.00 69.53 215 LEU A O 1
ATOM 6454 N N . ASP C 2 216 ? -16.140 4.975 1.810 1.00 68.91 216 ASP A N 1
ATOM 6455 C CA . ASP C 2 216 ? -14.950 4.472 2.502 1.00 68.69 216 ASP A CA 1
ATOM 6456 C C . ASP C 2 216 ? -15.287 3.117 3.125 1.00 69.54 216 ASP A C 1
ATOM 6457 O O . ASP C 2 216 ? -15.805 3.049 4.243 1.00 69.46 216 ASP A O 1
ATOM 6462 N N . ALA C 2 217 ? -14.973 2.040 2.397 1.00 70.27 217 ALA A N 1
ATOM 6463 C CA . ALA C 2 217 ? -15.217 0.672 2.859 1.00 68.95 217 ALA A CA 1
ATOM 6464 C C . ALA C 2 217 ? -16.676 0.498 3.254 1.00 70.88 217 ALA A C 1
ATOM 6465 O O . ALA C 2 217 ? -17.007 -0.133 4.260 1.00 73.11 217 ALA A O 1
ATOM 6467 N N . VAL C 2 218 ? -17.555 1.082 2.452 1.00 69.63 218 VAL A N 1
ATOM 6468 C CA . VAL C 2 218 ? -18.980 1.088 2.745 1.00 64.77 218 VAL A CA 1
ATOM 6469 C C . VAL C 2 218 ? -19.439 -0.358 2.659 1.00 59.86 218 VAL A C 1
ATOM 6470 O O . VAL C 2 218 ? -19.226 -1.008 1.628 1.00 59.09 218 VAL A O 1
ATOM 6474 N N . PRO C 2 219 ? -20.032 -0.908 3.719 1.00 57.74 219 PRO A N 1
ATOM 6475 C CA . PRO C 2 219 ? -20.397 -2.330 3.713 1.00 61.98 219 PRO A CA 1
ATOM 6476 C C . PRO C 2 219 ? -21.741 -2.540 3.030 1.00 65.67 219 PRO A C 1
ATOM 6477 O O . PRO C 2 219 ? -22.711 -1.830 3.307 1.00 66.52 219 PRO A O 1
ATOM 6481 N N . VAL C 2 220 ? -21.793 -3.514 2.126 1.00 65.78 220 VAL A N 1
ATOM 6482 C CA . VAL C 2 220 ? -22.985 -3.776 1.328 1.00 66.34 220 VAL A CA 1
ATOM 6483 C C . VAL C 2 220 ? -23.285 -5.266 1.378 1.00 70.01 220 VAL A C 1
ATOM 6484 O O . VAL C 2 220 ? -22.390 -6.094 1.169 1.00 70.54 220 VAL A O 1
ATOM 6488 N N . SER C 2 221 ? -24.538 -5.601 1.666 1.00 73.84 221 SER A N 1
ATOM 6489 C CA . SER C 2 221 ? -24.956 -6.992 1.724 1.00 76.15 221 SER A CA 1
ATOM 6490 C C . SER C 2 221 ? -24.862 -7.641 0.351 1.00 76.00 221 SER A C 1
ATOM 6491 O O . SER C 2 221 ? -25.025 -6.989 -0.684 1.00 72.77 221 SER A O 1
ATOM 6494 N N . GLY C 2 222 ? -24.605 -8.950 0.353 1.00 76.22 222 GLY A N 1
ATOM 6495 C CA . GLY C 2 222 ? -24.532 -9.682 -0.898 1.00 72.76 222 GLY A CA 1
ATOM 6496 C C . GLY C 2 222 ? -25.844 -9.706 -1.651 1.00 69.32 222 GLY A C 1
ATOM 6497 O O . GLY C 2 222 ? -25.856 -9.761 -2.883 1.00 68.21 222 GLY A O 1
ATOM 6498 N N . ASP C 2 223 ? -26.966 -9.669 -0.930 1.00 71.53 223 ASP A N 1
ATOM 6499 C CA . ASP C 2 223 ? -28.264 -9.620 -1.593 1.00 74.71 223 ASP A CA 1
ATOM 6500 C C . ASP C 2 223 ? -28.564 -8.253 -2.200 1.00 65.63 223 ASP A C 1
ATOM 6501 O O . ASP C 2 223 ? -29.578 -8.112 -2.890 1.00 61.74 223 ASP A O 1
ATOM 6506 N N . ASP C 2 224 ? -27.715 -7.256 -1.967 1.00 64.93 224 ASP A N 1
ATOM 6507 C CA . ASP C 2 224 ? -27.866 -5.935 -2.562 1.00 67.14 224 ASP A CA 1
ATOM 6508 C C . ASP C 2 224 ? -27.090 -5.783 -3.871 1.00 62.58 224 ASP A C 1
ATOM 6509 O O . ASP C 2 224 ? -26.978 -4.665 -4.389 1.00 58.64 224 ASP A O 1
ATOM 6514 N N . LEU C 2 225 ? -26.544 -6.873 -4.406 1.00 62.87 225 LEU A N 1
ATOM 6515 C CA . LEU C 2 225 ? -25.905 -6.862 -5.718 1.00 61.09 225 LEU A CA 1
ATOM 6516 C C . LEU C 2 225 ? -26.962 -7.252 -6.745 1.00 57.02 225 LEU A C 1
ATOM 6517 O O . LEU C 2 225 ? -27.403 -8.407 -6.786 1.00 53.38 225 LEU A O 1
ATOM 6522 N N . ILE C 2 226 ? -27.361 -6.284 -7.571 1.00 54.72 226 ILE A N 1
ATOM 6523 C CA . ILE C 2 226 ? -28.427 -6.461 -8.555 1.00 56.08 226 ILE A CA 1
ATOM 6524 C C . ILE C 2 226 ? -27.810 -7.023 -9.825 1.00 60.26 226 ILE A C 1
ATOM 6525 O O . ILE C 2 226 ? -26.797 -6.508 -10.311 1.00 62.05 226 ILE A O 1
ATOM 6530 N N . GLY C 2 227 ? -28.399 -8.090 -10.354 1.00 63.14 227 GLY A N 1
ATOM 6531 C CA . GLY C 2 227 ? -27.893 -8.686 -11.574 1.00 62.36 227 GLY A CA 1
ATOM 6532 C C . GLY C 2 227 ? -26.676 -9.564 -11.339 1.00 65.68 227 GLY A C 1
ATOM 6533 O O . GLY C 2 227 ? -26.122 -9.651 -10.239 1.00 66.19 227 GLY A O 1
ATOM 6534 N N . ALA C 2 228 ? -26.249 -10.223 -12.418 1.00 66.94 228 ALA A N 1
ATOM 6535 C CA . ALA C 2 228 ? -25.179 -11.211 -12.324 1.00 69.25 228 ALA A CA 1
ATOM 6536 C C . ALA C 2 228 ? -23.848 -10.535 -12.008 1.00 71.32 228 ALA A C 1
ATOM 6537 O O . ALA C 2 228 ? -23.475 -9.547 -12.647 1.00 74.05 228 ALA A O 1
ATOM 6539 N N . ARG C 2 229 ? -23.135 -11.072 -11.018 1.00 69.24 229 ARG A N 1
ATOM 6540 C CA . ARG C 2 229 ? -21.867 -10.489 -10.600 1.00 67.58 229 ARG A CA 1
ATOM 6541 C C . ARG C 2 229 ? -20.909 -10.422 -11.778 1.00 66.53 229 ARG A C 1
ATOM 6542 O O . ARG C 2 229 ? -20.871 -11.321 -12.620 1.00 67.89 229 ARG A O 1
ATOM 6550 N N . ASP C 2 230 ? -20.161 -9.327 -11.848 1.00 65.24 230 ASP A N 1
ATOM 6551 C CA . ASP C 2 230 ? -19.157 -9.028 -12.867 1.00 68.16 230 ASP A CA 1
ATOM 6552 C C . ASP C 2 230 ? -19.762 -8.783 -14.237 1.00 67.32 230 ASP A C 1
ATOM 6553 O O . ASP C 2 230 ? -19.015 -8.495 -15.183 1.00 65.10 230 ASP A O 1
ATOM 6558 N N . GLN C 2 231 ? -21.086 -8.879 -14.376 1.00 67.61 231 GLN A N 1
ATOM 6559 C CA . GLN C 2 231 ? -21.797 -8.637 -15.624 1.00 69.43 231 GLN A CA 1
ATOM 6560 C C . GLN C 2 231 ? -22.447 -7.255 -15.656 1.00 68.81 231 GLN A C 1
ATOM 6561 O O . GLN C 2 231 ? -23.461 -7.057 -16.332 1.00 70.74 231 GLN A O 1
ATOM 6567 N N . GLY C 2 232 ? -21.883 -6.294 -14.925 1.00 64.19 232 GLY A N 1
ATOM 6568 C CA . GLY C 2 232 ? -22.554 -5.018 -14.754 1.00 63.28 232 GLY A CA 1
ATOM 6569 C C . GLY C 2 232 ? -22.531 -4.145 -15.993 1.00 67.35 232 GLY A C 1
ATOM 6570 O O . GLY C 2 232 ? -23.511 -3.459 -16.294 1.00 70.51 232 GLY A O 1
ATOM 6571 N N . TRP C 2 233 ? -21.419 -4.152 -16.724 1.00 66.54 233 TRP A N 1
ATOM 6572 C CA . TRP C 2 233 ? -21.315 -3.306 -17.908 1.00 66.72 233 TRP A CA 1
ATOM 6573 C C . TRP C 2 233 ? -22.393 -3.588 -18.948 1.00 65.39 233 TRP A C 1
ATOM 6574 O O . TRP C 2 233 ? -23.027 -2.623 -19.415 1.00 65.31 233 TRP A O 1
ATOM 6585 N N . PRO C 2 234 ? -22.661 -4.841 -19.354 1.00 62.55 234 PRO A N 1
ATOM 6586 C CA . PRO C 2 234 ? -23.741 -5.060 -20.336 1.00 58.35 234 PRO A CA 1
ATOM 6587 C C . PRO C 2 234 ? -25.124 -4.831 -19.759 1.00 60.80 234 PRO A C 1
ATOM 6588 O O . PRO C 2 234 ? -26.025 -4.397 -20.490 1.00 61.71 234 PRO A O 1
ATOM 6592 N N . LEU C 2 235 ? -25.321 -5.137 -18.475 1.00 61.35 235 LEU A N 1
ATOM 6593 C CA . LEU C 2 235 ? -26.591 -4.856 -17.811 1.00 60.59 235 LEU A CA 1
ATOM 6594 C C . LEU C 2 235 ? -26.863 -3.359 -17.762 1.00 56.36 235 LEU A C 1
ATOM 6595 O O . LEU C 2 235 ? -27.976 -2.906 -18.051 1.00 52.69 235 LEU A O 1
ATOM 6600 N N . LEU C 2 236 ? -25.844 -2.583 -17.382 1.00 59.14 236 LEU A N 1
ATOM 6601 C CA . LEU C 2 236 ? -25.993 -1.146 -17.167 1.00 59.41 236 LEU A CA 1
ATOM 6602 C C . LEU C 2 236 ? -26.355 -0.424 -18.457 1.00 60.09 236 LEU A C 1
ATOM 6603 O O . LEU C 2 236 ? -27.231 0.448 -18.471 1.00 61.91 236 LEU A O 1
ATOM 6608 N N . ASN C 2 237 ? -25.705 -0.780 -19.556 1.00 60.64 237 ASN A N 1
ATOM 6609 C CA . ASN C 2 237 ? -26.046 -0.148 -20.821 1.00 60.70 237 ASN A CA 1
ATOM 6610 C C . ASN C 2 237 ? -27.352 -0.676 -21.397 1.00 65.31 237 ASN A C 1
ATOM 6611 O O . ASN C 2 237 ? -28.022 0.040 -22.151 1.00 69.09 237 ASN A O 1
ATOM 6616 N N . GLU C 2 238 ? -27.724 -1.919 -21.081 1.00 65.04 238 GLU A N 1
ATOM 6617 C CA . GLU C 2 238 ? -29.044 -2.398 -21.475 1.00 67.80 238 GLU A CA 1
ATOM 6618 C C . GLU C 2 238 ? -30.133 -1.585 -20.793 1.00 62.14 238 GLU A C 1
ATOM 6619 O O . GLU C 2 238 ? -31.170 -1.286 -21.400 1.00 57.48 238 GLU A O 1
ATOM 6625 N N . ALA C 2 239 ? -29.912 -1.221 -19.527 1.00 60.33 239 ALA A N 1
ATOM 6626 C CA . ALA C 2 239 ? -30.919 -0.486 -18.768 1.00 56.77 239 ALA A CA 1
ATOM 6627 C C . ALA C 2 239 ? -31.038 0.952 -19.252 1.00 54.44 239 ALA A C 1
ATOM 6628 O O . ALA C 2 239 ? -32.154 1.455 -19.436 1.00 51.57 239 ALA A O 1
ATOM 6630 N N . LEU C 2 240 ? -29.890 1.583 -19.495 1.00 54.08 240 LEU A N 1
ATOM 6631 C CA . LEU C 2 240 ? -29.838 2.977 -20.000 1.00 58.46 240 LEU A CA 1
ATOM 6632 C C . LEU C 2 240 ? -30.557 3.011 -21.341 1.00 63.00 240 LEU A C 1
ATOM 6633 O O . LEU C 2 240 ? -31.243 3.986 -21.599 1.00 64.94 240 LEU A O 1
ATOM 6638 N N . ALA C 2 241 ? -30.372 1.973 -22.151 1.00 61.26 241 ALA A N 1
ATOM 6639 C CA . ALA C 2 241 ? -31.005 1.942 -23.462 1.00 56.91 241 ALA A CA 1
ATOM 6640 C C . ALA C 2 241 ? -32.525 1.892 -23.339 1.00 58.77 241 ALA A C 1
ATOM 6641 O O . ALA C 2 241 ? -33.234 2.540 -24.120 1.00 56.04 241 ALA A O 1
ATOM 6643 N N . ILE C 2 242 ? -33.043 1.141 -22.356 1.00 62.05 242 ILE A N 1
ATOM 6644 C CA . ILE C 2 242 ? -34.492 1.033 -22.162 1.00 61.14 242 ILE A CA 1
ATOM 6645 C C . ILE C 2 242 ? -35.067 2.345 -21.643 1.00 57.35 242 ILE A C 1
ATOM 6646 O O . ILE C 2 242 ? -36.212 2.703 -21.946 1.00 58.13 242 ILE A O 1
ATOM 6651 N N . GLU C 2 243 ? -34.277 3.098 -20.896 1.00 58.70 243 GLU A N 1
ATOM 6652 C CA . GLU C 2 243 ? -34.799 4.347 -20.287 1.00 62.17 243 GLU A CA 1
ATOM 6653 C C . GLU C 2 243 ? -34.798 5.488 -21.307 1.00 59.27 243 GLU A C 1
ATOM 6654 O O . GLU C 2 243 ? -35.411 6.523 -21.010 1.00 60.94 243 GLU A O 1
ATOM 6660 N N . ARG C 2 244 ? -34.163 5.299 -22.463 1.00 54.98 244 ARG A N 1
ATOM 6661 C CA . ARG C 2 244 ? -34.021 6.377 -23.440 1.00 53.66 244 ARG A CA 1
ATOM 6662 C C . ARG C 2 244 ? -35.293 6.495 -24.274 1.00 51.31 244 ARG A C 1
ATOM 6663 O O . ARG C 2 244 ? -35.607 5.612 -25.083 1.00 55.62 244 ARG A O 1
ATOM 6671 N N . THR C 2 245 ? -36.038 7.576 -24.079 1.00 45.40 245 THR A N 1
ATOM 6672 C CA . THR C 2 245 ? -37.215 7.831 -24.894 1.00 46.80 245 THR A CA 1
ATOM 6673 C C . THR C 2 245 ? -37.303 9.242 -25.436 1.00 43.64 245 THR A C 1
ATOM 6674 O O . THR C 2 245 ? -38.035 9.448 -26.411 1.00 46.50 245 THR A O 1
ATOM 6678 N N . GLY C 2 246 ? -36.625 10.223 -24.833 1.00 39.98 246 GLY A N 1
ATOM 6679 C CA . GLY C 2 246 ? -36.845 11.615 -25.173 1.00 37.99 246 GLY A CA 1
ATOM 6680 C C . GLY C 2 246 ? -38.093 12.251 -24.568 1.00 41.12 246 GLY A C 1
ATOM 6681 O O . GLY C 2 246 ? -38.234 13.481 -24.633 1.00 43.46 246 GLY A O 1
ATOM 6682 N N . LEU C 2 247 ? -38.990 11.468 -23.958 1.00 37.75 247 LEU A N 1
ATOM 6683 C CA . LEU C 2 247 ? -40.249 12.028 -23.466 1.00 35.35 247 LEU A CA 1
ATOM 6684 C C . LEU C 2 247 ? -40.014 13.088 -22.398 1.00 37.35 247 LEU A C 1
ATOM 6685 O O . LEU C 2 247 ? -40.713 14.112 -22.367 1.00 40.96 247 LEU A O 1
ATOM 6690 N N . ASP C 2 248 ? -39.038 12.861 -21.510 1.00 38.71 248 ASP A N 1
ATOM 6691 C CA . ASP C 2 248 ? -38.773 13.810 -20.429 1.00 45.99 248 ASP A CA 1
ATOM 6692 C C . ASP C 2 248 ? -38.315 15.162 -20.961 1.00 42.78 248 ASP A C 1
ATOM 6693 O O . ASP C 2 248 ? -38.649 16.195 -20.378 1.00 42.90 248 ASP A O 1
ATOM 6698 N N . TYR C 2 249 ? -37.590 15.185 -22.079 1.00 40.92 249 TYR A N 1
ATOM 6699 C CA . TYR C 2 249 ? -37.164 16.466 -22.640 1.00 38.16 249 TYR A CA 1
ATOM 6700 C C . TYR C 2 249 ? -38.277 17.114 -23.453 1.00 37.92 249 TYR A C 1
ATOM 6701 O O . TYR C 2 249 ? -38.444 18.336 -23.406 1.00 40.43 249 TYR A O 1
ATOM 6710 N N . PHE C 2 250 ? -39.036 16.318 -24.209 1.00 33.46 250 PHE A N 1
ATOM 6711 C CA . PHE C 2 250 ? -40.235 16.830 -24.865 1.00 33.76 250 PHE A CA 1
ATOM 6712 C C . PHE C 2 250 ? -41.069 17.699 -23.922 1.00 32.96 250 PHE A C 1
ATOM 6713 O O . PHE C 2 250 ? -41.470 18.814 -24.275 1.00 34.84 250 PHE A O 1
ATOM 6721 N N . LEU C 2 251 ? -41.341 17.187 -22.711 1.00 32.30 251 LEU A N 1
ATOM 6722 C CA . LEU C 2 251 ? -42.231 17.852 -21.764 1.00 33.68 251 LEU A CA 1
ATOM 6723 C C . LEU C 2 251 ? -41.606 19.113 -21.182 1.00 37.66 251 LEU A C 1
ATOM 6724 O O . LEU C 2 251 ? -42.336 20.036 -20.814 1.00 39.08 251 LEU A O 1
ATOM 6729 N N . LYS C 2 252 ? -40.276 19.154 -21.050 1.00 36.63 252 LYS A N 1
ATOM 6730 C CA . LYS C 2 252 ? -39.597 20.392 -20.673 1.00 37.51 252 LYS A CA 1
ATOM 6731 C C . LYS C 2 252 ? -39.760 21.457 -21.756 1.00 33.03 252 LYS A C 1
ATOM 6732 O O . LYS C 2 252 ? -40.191 22.582 -21.487 1.00 33.40 252 LYS A O 1
ATOM 6738 N N . ALA C 2 253 ? -39.439 21.101 -22.998 1.00 31.78 253 ALA A N 1
ATOM 6739 C CA . ALA C 2 253 ? -39.608 22.018 -24.117 1.00 34.97 253 ALA A CA 1
ATOM 6740 C C . ALA C 2 253 ? -41.045 22.522 -24.220 1.00 36.41 253 ALA A C 1
ATOM 6741 O O . ALA C 2 253 ? -41.272 23.718 -24.450 1.00 40.57 253 ALA A O 1
ATOM 6743 N N . GLU C 2 254 ? -42.024 21.624 -24.062 1.00 36.05 254 GLU A N 1
ATOM 6744 C CA . GLU C 2 254 ? -43.433 22.019 -24.038 1.00 36.66 254 GLU A CA 1
ATOM 6745 C C . GLU C 2 254 ? -43.714 23.029 -22.922 1.00 40.79 254 GLU A C 1
ATOM 6746 O O . GLU C 2 254 ? -44.320 24.086 -23.160 1.00 36.46 254 GLU A O 1
ATOM 6752 N N . ARG C 2 255 ? -43.275 22.716 -21.693 1.00 40.17 255 ARG A N 1
ATOM 6753 C CA . ARG C 2 255 ? -43.505 23.621 -20.572 1.00 41.22 255 ARG A CA 1
ATOM 6754 C C . ARG C 2 255 ? -42.911 24.997 -20.847 1.00 39.06 255 ARG A C 1
ATOM 6755 O O . ARG C 2 255 ? -43.547 26.025 -20.580 1.00 43.14 255 ARG A O 1
ATOM 6763 N N . TRP C 2 256 ? -41.709 25.035 -21.415 1.00 35.01 256 TRP A N 1
ATOM 6764 C CA . TRP C 2 256 ? -41.003 26.299 -21.602 1.00 35.21 256 TRP A CA 1
ATOM 6765 C C . TRP C 2 256 ? -41.586 27.116 -22.747 1.00 37.03 256 TRP A C 1
ATOM 6766 O O . TRP C 2 256 ? -41.661 28.345 -22.648 1.00 40.67 256 TRP A O 1
ATOM 6777 N N . LEU C 2 257 ? -41.986 26.463 -23.849 1.00 35.44 257 LEU A N 1
ATOM 6778 C CA . LEU C 2 257 ? -42.630 27.196 -24.937 1.00 32.92 257 LEU A CA 1
ATOM 6779 C C . LEU C 2 257 ? -44.001 27.716 -24.528 1.00 35.70 257 LEU A C 1
ATOM 6780 O O . LEU C 2 257 ? -44.427 28.788 -24.974 1.00 40.71 257 LEU A O 1
ATOM 6785 N N . GLU C 2 258 ? -44.707 26.989 -23.677 1.00 39.08 258 GLU A N 1
ATOM 6786 C CA . GLU C 2 258 ? -45.991 27.486 -23.210 1.00 40.34 258 GLU A CA 1
ATOM 6787 C C . GLU C 2 258 ? -45.815 28.642 -22.233 1.00 39.25 258 GLU A C 1
ATOM 6788 O O . GLU C 2 258 ? -46.614 29.586 -22.230 1.00 38.01 258 GLU A O 1
ATOM 6794 N N . ALA C 2 259 ? -44.758 28.595 -21.411 1.00 40.64 259 ALA A N 1
ATOM 6795 C CA . ALA C 2 259 ? -44.454 29.711 -20.517 1.00 40.41 259 ALA A CA 1
ATOM 6796 C C . ALA C 2 259 ? -44.121 30.975 -21.309 1.00 39.91 259 ALA A C 1
ATOM 6797 O O . ALA C 2 259 ? -44.591 32.065 -20.970 1.00 36.04 259 ALA A O 1
ATOM 6799 N N . ALA C 2 260 ? -43.327 30.848 -22.385 1.00 42.16 260 ALA A N 1
ATOM 6800 C CA . ALA C 2 260 ? -43.010 32.024 -23.193 1.00 39.04 260 ALA A CA 1
ATOM 6801 C C . ALA C 2 260 ? -44.259 32.589 -23.880 1.00 40.74 260 ALA A C 1
ATOM 6802 O O . ALA C 2 260 ? -44.425 33.812 -23.964 1.00 40.78 260 ALA A O 1
ATOM 6804 N N . LEU C 2 261 ? -45.138 31.720 -24.389 1.00 41.77 261 LEU A N 1
ATOM 6805 C CA . LEU C 2 261 ? -46.383 32.197 -24.994 1.00 41.27 261 LEU A CA 1
ATOM 6806 C C . LEU C 2 261 ? -47.249 32.901 -23.969 1.00 44.88 261 LEU A C 1
ATOM 6807 O O . LEU C 2 261 ? -47.864 33.930 -24.270 1.00 47.60 261 LEU A O 1
ATOM 6812 N N . GLU C 2 262 ? -47.319 32.348 -22.753 1.00 42.37 262 GLU A N 1
ATOM 6813 C CA . GLU C 2 262 ? -48.048 33.006 -21.679 1.00 44.37 262 GLU A CA 1
ATOM 6814 C C . GLU C 2 262 ? -47.464 34.384 -21.370 1.00 44.83 262 GLU A C 1
ATOM 6815 O O . GLU C 2 262 ? -48.202 35.362 -21.256 1.00 45.91 262 GLU A O 1
ATOM 6821 N N . ALA C 2 263 ? -46.138 34.492 -21.257 1.00 46.12 263 ALA A N 1
ATOM 6822 C CA . ALA C 2 263 ? -45.528 35.803 -21.029 1.00 40.51 263 ALA A CA 1
ATOM 6823 C C . ALA C 2 263 ? -45.861 36.775 -22.155 1.00 43.95 263 ALA A C 1
ATOM 6824 O O . ALA C 2 263 ? -46.184 37.950 -21.909 1.00 44.17 263 ALA A O 1
ATOM 6826 N N . LEU C 2 264 ? -45.771 36.300 -23.401 1.00 39.96 264 LEU A N 1
ATOM 6827 C CA . LEU C 2 264 ? -46.093 37.131 -24.552 1.00 43.59 264 LEU A CA 1
ATOM 6828 C C . LEU C 2 264 ? -47.551 37.552 -24.539 1.00 48.10 264 LEU A C 1
ATOM 6829 O O . LEU C 2 264 ? -47.873 38.701 -24.860 1.00 54.66 264 LEU A O 1
ATOM 6834 N N . ALA C 2 265 ? -48.449 36.628 -24.210 1.00 43.00 265 ALA A N 1
ATOM 6835 C CA . ALA C 2 265 ? -49.875 36.914 -24.255 1.00 49.76 265 ALA A CA 1
ATOM 6836 C C . ALA C 2 265 ? -50.360 37.700 -23.049 1.00 52.29 265 ALA A C 1
ATOM 6837 O O . ALA C 2 265 ? -51.418 38.326 -23.130 1.00 53.99 265 ALA A O 1
ATOM 6839 N N . ASP C 2 266 ? -49.618 37.694 -21.948 1.00 55.66 266 ASP A N 1
ATOM 6840 C CA . ASP C 2 266 ? -49.943 38.509 -20.783 1.00 63.07 266 ASP A CA 1
ATOM 6841 C C . ASP C 2 266 ? -49.548 39.970 -20.955 1.00 67.86 266 ASP A C 1
ATOM 6842 O O . ASP C 2 266 ? -49.666 40.743 -20.003 1.00 73.73 266 ASP A O 1
ATOM 6847 N N . ARG C 2 267 ? -49.069 40.361 -22.124 1.00 70.95 267 ARG A N 1
ATOM 6848 C CA . ARG C 2 267 ? -48.602 41.713 -22.394 1.00 76.81 267 ARG A CA 1
ATOM 6849 C C . ARG C 2 267 ? -49.296 42.219 -23.660 1.00 85.66 267 ARG A C 1
ATOM 6850 O O . ARG C 2 267 ? -49.432 41.478 -24.644 1.00 84.43 267 ARG A O 1
ATOM 6858 N N . ASP C 2 268 ? -49.736 43.481 -23.631 1.00 93.35 268 ASP A N 1
ATOM 6859 C CA . ASP C 2 268 ? -50.706 43.971 -24.612 1.00 96.84 268 ASP A CA 1
ATOM 6860 C C . ASP C 2 268 ? -50.156 43.889 -26.036 1.00 100.27 268 ASP A C 1
ATOM 6861 O O . ASP C 2 268 ? -48.982 44.200 -26.269 1.00 97.57 268 ASP A O 1
ATOM 6863 N N . PRO C 2 269 ? -50.987 43.485 -27.023 1.00 106.90 269 PRO A N 1
ATOM 6864 C CA . PRO C 2 269 ? -50.615 43.353 -28.446 1.00 108.74 269 PRO A CA 1
ATOM 6865 C C . PRO C 2 269 ? -50.266 44.681 -29.124 1.00 110.23 269 PRO A C 1
ATOM 6866 O O . PRO C 2 269 ? -50.034 44.692 -30.335 1.00 109.78 269 PRO A O 1
ATOM 6870 N N . THR C 2 272 ? -49.194 42.100 -31.459 1.00 73.64 272 THR A N 1
ATOM 6871 C CA . THR C 2 272 ? -48.980 41.228 -32.617 1.00 75.00 272 THR A CA 1
ATOM 6872 C C . THR C 2 272 ? -47.668 40.431 -32.484 1.00 68.54 272 THR A C 1
ATOM 6873 O O . THR C 2 272 ? -47.554 39.319 -33.011 1.00 64.85 272 THR A O 1
ATOM 6877 N N . HIS C 2 273 ? -46.687 41.016 -31.786 1.00 64.01 273 HIS A N 1
ATOM 6878 C CA . HIS C 2 273 ? -45.426 40.345 -31.458 1.00 59.56 273 HIS A CA 1
ATOM 6879 C C . HIS C 2 273 ? -44.741 39.797 -32.704 1.00 56.18 273 HIS A C 1
ATOM 6880 O O . HIS C 2 273 ? -44.254 38.662 -32.720 1.00 51.76 273 HIS A O 1
ATOM 6887 N N . ASP C 2 274 ? -44.686 40.620 -33.752 1.00 54.56 274 ASP A N 1
ATOM 6888 C CA . ASP C 2 274 ? -44.283 40.130 -35.068 1.00 55.86 274 ASP A CA 1
ATOM 6889 C C . ASP C 2 274 ? -42.911 39.448 -35.042 1.00 52.79 274 ASP A C 1
ATOM 6890 O O . ASP C 2 274 ? -42.698 38.429 -35.719 1.00 49.26 274 ASP A O 1
ATOM 6895 N N . ALA C 2 275 ? -41.981 39.979 -34.237 1.00 48.38 275 ALA A N 1
ATOM 6896 C CA . ALA C 2 275 ? -40.608 39.488 -34.201 1.00 44.63 275 ALA A CA 1
ATOM 6897 C C . ALA C 2 275 ? -40.483 38.076 -33.630 1.00 44.69 275 ALA A C 1
ATOM 6898 O O . ALA C 2 275 ? -39.504 37.388 -33.924 1.00 44.63 275 ALA A O 1
ATOM 6900 N N . HIS C 2 276 ? -41.420 37.627 -32.815 1.00 42.46 276 HIS A N 1
ATOM 6901 C CA . HIS C 2 276 ? -41.297 36.295 -32.244 1.00 43.68 276 HIS A CA 1
ATOM 6902 C C . HIS C 2 276 ? -41.943 35.202 -33.081 1.00 41.41 276 HIS A C 1
ATOM 6903 O O . HIS C 2 276 ? -41.830 34.033 -32.710 1.00 46.48 276 HIS A O 1
ATOM 6910 N N . LEU C 2 277 ? -42.608 35.545 -34.191 1.00 38.86 277 LEU A N 1
ATOM 6911 C CA . LEU C 2 277 ? -43.533 34.609 -34.829 1.00 37.65 277 LEU A CA 1
ATOM 6912 C C . LEU C 2 277 ? -42.811 33.419 -35.448 1.00 34.34 277 LEU A C 1
ATOM 6913 O O . LEU C 2 277 ? -43.265 32.280 -35.311 1.00 34.04 277 LEU A O 1
ATOM 6918 N N . GLU C 2 278 ? -41.716 33.663 -36.165 1.00 35.10 278 GLU A N 1
ATOM 6919 C CA . GLU C 2 278 ? -40.967 32.570 -36.778 1.00 35.34 278 GLU A CA 1
ATOM 6920 C C . GLU C 2 278 ? -40.530 31.538 -35.744 1.00 37.03 278 GLU A C 1
ATOM 6921 O O . GLU C 2 278 ? -40.710 30.329 -35.944 1.00 34.25 278 GLU A O 1
ATOM 6927 N N . HIS C 2 279 ? -39.952 32.001 -34.630 1.00 36.10 279 HIS A N 1
ATOM 6928 C CA . HIS C 2 279 ? -39.487 31.083 -33.596 1.00 36.86 279 HIS A CA 1
ATOM 6929 C C . HIS C 2 279 ? -40.636 30.312 -32.965 1.00 35.20 279 HIS A C 1
ATOM 6930 O O . HIS C 2 279 ? -40.510 29.109 -32.706 1.00 37.31 279 HIS A O 1
ATOM 6937 N N . ILE C 2 280 ? -41.745 30.992 -32.663 1.00 35.99 280 ILE A N 1
ATOM 6938 C CA . ILE C 2 280 ? -42.903 30.300 -32.100 1.00 37.21 280 ILE A CA 1
ATOM 6939 C C . ILE C 2 280 ? -43.356 29.213 -33.054 1.00 37.74 280 ILE A C 1
ATOM 6940 O O . ILE C 2 280 ? -43.623 28.080 -32.640 1.00 33.13 280 ILE A O 1
ATOM 6945 N N . GLY C 2 281 ? -43.402 29.536 -34.357 1.00 39.38 281 GLY A N 1
ATOM 6946 C CA . GLY C 2 281 ? -43.774 28.548 -35.358 1.00 33.72 281 GLY A CA 1
ATOM 6947 C C . GLY C 2 281 ? -42.828 27.357 -35.401 1.00 38.72 281 GLY A C 1
ATOM 6948 O O . GLY C 2 281 ? -43.259 26.203 -35.302 1.00 35.99 281 GLY A O 1
ATOM 6949 N N . ARG C 2 282 ? -41.518 27.613 -35.558 1.00 38.04 282 ARG A N 1
ATOM 6950 C CA . ARG C 2 282 ? -40.572 26.495 -35.674 1.00 39.26 282 ARG A CA 1
ATOM 6951 C C . ARG C 2 282 ? -40.603 25.621 -34.430 1.00 40.42 282 ARG A C 1
ATOM 6952 O O . ARG C 2 282 ? -40.635 24.379 -34.530 1.00 38.35 282 ARG A O 1
ATOM 6960 N N . PHE C 2 283 ? -40.590 26.255 -33.245 1.00 37.65 283 PHE A N 1
ATOM 6961 C CA . PHE C 2 283 ? -40.562 25.487 -32.002 1.00 38.43 283 PHE A CA 1
ATOM 6962 C C . PHE C 2 283 ? -41.840 24.679 -31.816 1.00 28.74 283 PHE A C 1
ATOM 6963 O O . PHE C 2 283 ? -41.782 23.520 -31.421 1.00 34.72 283 PHE A O 1
ATOM 6971 N N . ASP C 2 284 ? -42.996 25.266 -32.106 1.00 35.58 284 ASP A N 1
ATOM 6972 C CA . ASP C 2 284 ? -44.236 24.490 -32.071 1.00 36.51 284 ASP A CA 1
ATOM 6973 C C . ASP C 2 284 ? -44.189 23.306 -33.049 1.00 38.78 284 ASP A C 1
ATOM 6974 O O . ASP C 2 284 ? -44.569 22.181 -32.696 1.00 38.17 284 ASP A O 1
ATOM 6979 N N . GLY C 2 285 ? -43.705 23.530 -34.275 1.00 35.74 285 GLY A N 1
ATOM 6980 C CA . GLY C 2 285 ? -43.587 22.427 -35.217 1.00 32.80 285 GLY A CA 1
ATOM 6981 C C . GLY C 2 285 ? -42.609 21.356 -34.757 1.00 31.34 285 GLY A C 1
ATOM 6982 O O . GLY C 2 285 ? -42.900 20.159 -34.829 1.00 32.55 285 GLY A O 1
ATOM 6983 N N . ALA C 2 286 ? -41.444 21.768 -34.264 1.00 32.76 286 ALA A N 1
ATOM 6984 C CA . ALA C 2 286 ? -40.469 20.793 -33.777 1.00 29.73 286 ALA A CA 1
ATOM 6985 C C . ALA C 2 286 ? -40.976 20.089 -32.530 1.00 31.55 286 ALA A C 1
ATOM 6986 O O . ALA C 2 286 ? -40.653 18.919 -32.287 1.00 36.02 286 ALA A O 1
ATOM 6988 N N . LEU C 2 287 ? -41.784 20.780 -31.737 1.00 32.31 287 LEU A N 1
ATOM 6989 C CA . LEU C 2 287 ? -42.416 20.139 -30.592 1.00 32.92 287 LEU A CA 1
ATOM 6990 C C . LEU C 2 287 ? -43.300 18.966 -31.030 1.00 39.01 287 LEU A C 1
ATOM 6991 O O . LEU C 2 287 ? -43.229 17.867 -30.457 1.00 36.59 287 LEU A O 1
ATOM 6996 N N . ALA C 2 288 ? -44.136 19.188 -32.059 1.00 39.11 288 ALA A N 1
ATOM 6997 C CA . ALA C 2 288 ? -44.997 18.129 -32.588 1.00 36.97 288 ALA A CA 1
ATOM 6998 C C . ALA C 2 288 ? -44.177 16.973 -33.168 1.00 41.97 288 ALA A C 1
ATOM 6999 O O . ALA C 2 288 ? -44.542 15.802 -33.000 1.00 41.54 288 ALA A O 1
ATOM 7001 N N . ALA C 2 289 ? -43.073 17.274 -33.870 1.00 42.68 289 ALA A N 1
ATOM 7002 C CA . ALA C 2 289 ? -42.210 16.188 -34.334 1.00 41.35 289 ALA A CA 1
ATOM 7003 C C . ALA C 2 289 ? -41.627 15.435 -33.153 1.00 39.70 289 ALA A C 1
ATOM 7004 O O . ALA C 2 289 ? -41.575 14.201 -33.140 1.00 37.15 289 ALA A O 1
ATOM 7006 N N . ASP C 2 290 ? -41.226 16.168 -32.127 1.00 42.25 290 ASP A N 1
ATOM 7007 C CA . ASP C 2 290 ? -40.593 15.537 -30.977 1.00 40.13 290 ASP A CA 1
ATOM 7008 C C . ASP C 2 290 ? -41.556 14.652 -30.213 1.00 35.99 290 ASP A C 1
ATOM 7009 O O . ASP C 2 290 ? -41.159 13.592 -29.714 1.00 34.79 290 ASP A O 1
ATOM 7014 N N . HIS C 2 291 ? -42.822 15.073 -30.104 1.00 37.64 291 HIS A N 1
ATOM 7015 C CA . HIS C 2 291 ? -43.831 14.251 -29.438 1.00 38.07 291 HIS A CA 1
ATOM 7016 C C . HIS C 2 291 ? -44.003 12.905 -30.136 1.00 40.35 291 HIS A C 1
ATOM 7017 O O . HIS C 2 291 ? -44.130 11.866 -29.476 1.00 45.06 291 HIS A O 1
ATOM 7024 N N . VAL C 2 292 ? -44.033 12.911 -31.471 1.00 36.67 292 VAL A N 1
ATOM 7025 C CA . VAL C 2 292 ? -44.156 11.672 -32.227 1.00 38.66 292 VAL A CA 1
ATOM 7026 C C . VAL C 2 292 ? -42.902 10.813 -32.066 1.00 35.89 292 VAL A C 1
ATOM 7027 O O . VAL C 2 292 ? -43.003 9.597 -31.914 1.00 34.38 292 VAL A O 1
ATOM 7031 N N . LEU C 2 293 ? -41.705 11.419 -32.122 1.00 34.50 293 LEU A N 1
ATOM 7032 C CA . LEU C 2 293 ? -40.480 10.631 -31.970 1.00 35.75 293 LEU A CA 1
ATOM 7033 C C . LEU C 2 293 ? -40.442 9.925 -30.619 1.00 39.24 293 LEU A C 1
ATOM 7034 O O . LEU C 2 293 ? -39.959 8.788 -30.514 1.00 39.56 293 LEU A O 1
ATOM 7039 N N . ALA C 2 294 ? -40.932 10.590 -29.569 1.00 41.20 294 ALA A N 1
ATOM 7040 C CA . ALA C 2 294 ? -40.980 9.970 -28.254 1.00 41.08 294 ALA A CA 1
ATOM 7041 C C . ALA C 2 294 ? -41.928 8.778 -28.255 1.00 40.38 294 ALA A C 1
ATOM 7042 O O . ALA C 2 294 ? -41.594 7.699 -27.754 1.00 39.56 294 ALA A O 1
ATOM 7044 N N . TRP C 2 295 ? -43.116 8.955 -28.818 1.00 39.44 295 TRP A N 1
ATOM 7045 C CA . TRP C 2 295 ? -44.058 7.850 -28.854 1.00 39.47 295 TRP A CA 1
ATOM 7046 C C . TRP C 2 295 ? -43.629 6.763 -29.836 1.00 46.00 295 TRP A C 1
ATOM 7047 O O . TRP C 2 295 ? -44.058 5.615 -29.688 1.00 47.10 295 TRP A O 1
ATOM 7058 N N . GLU C 2 296 ? -42.775 7.083 -30.816 1.00 44.56 296 GLU A N 1
ATOM 7059 C CA . GLU C 2 296 ? -42.201 6.031 -31.648 1.00 49.61 296 GLU A CA 1
ATOM 7060 C C . GLU C 2 296 ? -41.366 5.080 -30.809 1.00 47.07 296 GLU A C 1
ATOM 7061 O O . GLU C 2 296 ? -41.358 3.869 -31.059 1.00 47.05 296 GLU A O 1
ATOM 7067 N N . VAL C 2 297 ? -40.675 5.607 -29.796 1.00 43.00 297 VAL A N 1
ATOM 7068 C CA . VAL C 2 297 ? -39.935 4.751 -28.883 1.00 40.79 297 VAL A CA 1
ATOM 7069 C C . VAL C 2 297 ? -40.885 3.955 -27.993 1.00 38.97 297 VAL A C 1
ATOM 7070 O O . VAL C 2 297 ? -40.683 2.760 -27.772 1.00 37.80 297 VAL A O 1
ATOM 7074 N N . LEU C 2 298 ? -41.935 4.592 -27.469 1.00 43.77 298 LEU A N 1
ATOM 7075 C CA . LEU C 2 298 ? -42.818 3.890 -26.532 1.00 43.30 298 LEU A CA 1
ATOM 7076 C C . LEU C 2 298 ? -43.586 2.756 -27.208 1.00 47.78 298 LEU A C 1
ATOM 7077 O O . LEU C 2 298 ? -43.675 1.656 -26.655 1.00 51.17 298 LEU A O 1
ATOM 7082 N N . THR C 2 299 ? -44.141 3.001 -28.404 1.00 53.87 299 THR A N 1
ATOM 7083 C CA . THR C 2 299 ? -44.784 1.936 -29.170 1.00 57.62 299 THR A CA 1
ATOM 7084 C C . THR C 2 299 ? -43.848 0.754 -29.372 1.00 57.21 299 THR A C 1
ATOM 7085 O O . THR C 2 299 ? -44.270 -0.404 -29.280 1.00 62.41 299 THR A O 1
ATOM 7089 N N . GLY C 2 300 ? -42.579 1.026 -29.673 1.00 52.40 300 GLY A N 1
ATOM 7090 C CA . GLY C 2 300 ? -41.618 -0.055 -29.823 1.00 52.20 300 GLY A CA 1
ATOM 7091 C C . GLY C 2 300 ? -41.331 -0.760 -28.512 1.00 54.27 300 GLY A C 1
ATOM 7092 O O . GLY C 2 300 ? -41.340 -1.989 -28.444 1.00 54.62 300 GLY A O 1
ATOM 7093 N N . LEU C 2 301 ? -41.096 0.011 -27.445 1.00 54.50 301 LEU A N 1
ATOM 7094 C CA . LEU C 2 301 ? -40.825 -0.581 -26.138 1.00 54.06 301 LEU A CA 1
ATOM 7095 C C . LEU C 2 301 ? -41.985 -1.460 -25.680 1.00 54.55 301 LEU A C 1
ATOM 7096 O O . LEU C 2 301 ? -41.771 -2.577 -25.193 1.00 55.95 301 LEU A O 1
ATOM 7101 N N . ALA C 2 302 ? -43.221 -0.981 -25.861 1.00 56.67 302 ALA A N 1
ATOM 7102 C CA . ALA C 2 302 ? -44.404 -1.738 -25.451 1.00 61.69 302 ALA A CA 1
ATOM 7103 C C . ALA C 2 302 ? -44.512 -3.081 -26.167 1.00 66.65 302 ALA A C 1
ATOM 7104 O O . ALA C 2 302 ? -45.055 -4.039 -25.604 1.00 70.39 302 ALA A O 1
ATOM 7106 N N . SER C 2 303 ? -44.007 -3.179 -27.399 1.00 67.46 303 SER A N 1
ATOM 7107 C CA . SER C 2 303 ? -44.044 -4.456 -28.108 1.00 66.13 303 SER A CA 1
ATOM 7108 C C . SER C 2 303 ? -42.890 -5.384 -27.737 1.00 65.59 303 SER A C 1
ATOM 7109 O O . SER C 2 303 ? -42.921 -6.558 -28.121 1.00 65.52 303 SER A O 1
ATOM 7112 N N . GLY C 2 304 ? -41.896 -4.904 -26.991 1.00 65.41 304 GLY A N 1
ATOM 7113 C CA . GLY C 2 304 ? -40.788 -5.743 -26.581 1.00 70.42 304 GLY A CA 1
ATOM 7114 C C . GLY C 2 304 ? -39.568 -5.689 -27.471 1.00 74.86 304 GLY A C 1
ATOM 7115 O O . GLY C 2 304 ? -38.706 -6.572 -27.372 1.00 77.48 304 GLY A O 1
ATOM 7116 N N . ARG C 2 305 ? -39.474 -4.691 -28.345 1.00 75.79 305 ARG A N 1
ATOM 7117 C CA . ARG C 2 305 ? -38.323 -4.481 -29.213 1.00 79.83 305 ARG A CA 1
ATOM 7118 C C . ARG C 2 305 ? -37.593 -3.218 -28.764 1.00 82.62 305 ARG A C 1
ATOM 7119 O O . ARG C 2 305 ? -38.210 -2.157 -28.611 1.00 86.04 305 ARG A O 1
ATOM 7127 N N . VAL C 2 306 ? -36.290 -3.331 -28.542 1.00 81.65 306 VAL A N 1
ATOM 7128 C CA . VAL C 2 306 ? -35.462 -2.187 -28.178 1.00 79.64 306 VAL A CA 1
ATOM 7129 C C . VAL C 2 306 ? -34.607 -1.827 -29.388 1.00 75.74 306 VAL A C 1
ATOM 7130 O O . VAL C 2 306 ? -33.650 -2.540 -29.721 1.00 77.49 306 VAL A O 1
ATOM 7134 N N . ASP C 2 307 ? -34.969 -0.723 -30.059 1.00 69.36 307 ASP A N 1
ATOM 7135 C CA . ASP C 2 307 ? -34.217 -0.164 -31.172 1.00 65.89 307 ASP A CA 1
ATOM 7136 C C . ASP C 2 307 ? -33.350 0.972 -30.644 1.00 62.24 307 ASP A C 1
ATOM 7137 O O . ASP C 2 307 ? -33.847 2.097 -30.482 1.00 61.23 307 ASP A O 1
ATOM 7142 N N . PRO C 2 308 ? -32.054 0.762 -30.408 1.00 59.62 308 PRO A N 1
ATOM 7143 C CA . PRO C 2 308 ? -31.250 1.831 -29.784 1.00 55.21 308 PRO A CA 1
ATOM 7144 C C . PRO C 2 308 ? -31.055 3.064 -30.676 1.00 55.43 308 PRO A C 1
ATOM 7145 O O . PRO C 2 308 ? -30.853 4.168 -30.139 1.00 53.30 308 PRO A O 1
ATOM 7149 N N . VAL C 2 309 ? -31.133 2.916 -32.005 1.00 48.38 309 VAL A N 1
ATOM 7150 C CA . VAL C 2 309 ? -30.981 4.060 -32.891 1.00 45.33 309 VAL A CA 1
ATOM 7151 C C . VAL C 2 309 ? -32.184 4.989 -32.783 1.00 46.81 309 VAL A C 1
ATOM 7152 O O . VAL C 2 309 ? -32.029 6.217 -32.761 1.00 45.56 309 VAL A O 1
ATOM 7156 N N . THR C 2 310 ? -33.399 4.422 -32.729 1.00 45.95 310 THR A N 1
ATOM 7157 C CA . THR C 2 310 ? -34.619 5.227 -32.627 1.00 41.86 310 THR A CA 1
ATOM 7158 C C . THR C 2 310 ? -34.669 5.972 -31.301 1.00 39.49 310 THR A C 1
ATOM 7159 O O . THR C 2 310 ? -34.973 7.170 -31.254 1.00 40.98 310 THR A O 1
ATOM 7163 N N . ALA C 2 311 ? -34.376 5.263 -30.211 1.00 37.53 311 ALA A N 1
ATOM 7164 C CA . ALA C 2 311 ? -34.248 5.900 -28.913 1.00 37.02 311 ALA A CA 1
ATOM 7165 C C . ALA C 2 311 ? -33.211 7.015 -28.950 1.00 37.46 311 ALA A C 1
ATOM 7166 O O . ALA C 2 311 ? -33.420 8.074 -28.360 1.00 38.07 311 ALA A O 1
ATOM 7168 N N . ALA C 2 312 ? -32.086 6.788 -29.636 1.00 36.62 312 ALA A N 1
ATOM 7169 C CA . ALA C 2 312 ? -31.041 7.793 -29.705 1.00 42.48 312 ALA A CA 1
ATOM 7170 C C . ALA C 2 312 ? -31.487 9.007 -30.518 1.00 42.83 312 ALA A C 1
ATOM 7171 O O . ALA C 2 312 ? -31.111 10.137 -30.197 1.00 45.46 312 ALA A O 1
ATOM 7173 N N . VAL C 2 313 ? -32.284 8.795 -31.568 1.00 40.51 313 VAL A N 1
ATOM 7174 C CA . VAL C 2 313 ? -32.829 9.916 -32.340 1.00 39.79 313 VAL A CA 1
ATOM 7175 C C . VAL C 2 313 ? -33.743 10.769 -31.470 1.00 36.86 313 VAL A C 1
ATOM 7176 O O . VAL C 2 313 ? -33.661 12.006 -31.465 1.00 33.73 313 VAL A O 1
ATOM 7180 N N . ALA C 2 314 ? -34.642 10.121 -30.730 1.00 36.69 314 ALA A N 1
ATOM 7181 C CA . ALA C 2 314 ? -35.595 10.872 -29.923 1.00 38.77 314 ALA A CA 1
ATOM 7182 C C . ALA C 2 314 ? -34.897 11.650 -28.813 1.00 40.77 314 ALA A C 1
ATOM 7183 O O . ALA C 2 314 ? -35.225 12.816 -28.562 1.00 37.07 314 ALA A O 1
ATOM 7185 N N . LYS C 2 315 ? -33.935 11.027 -28.135 1.00 41.96 315 LYS A N 1
ATOM 7186 C CA . LYS C 2 315 ? -33.212 11.745 -27.097 1.00 41.11 315 LYS A CA 1
ATOM 7187 C C . LYS C 2 315 ? -32.513 12.970 -27.678 1.00 43.00 315 LYS A C 1
ATOM 7188 O O . LYS C 2 315 ? -32.650 14.083 -27.154 1.00 43.67 315 LYS A O 1
ATOM 7194 N N . TYR C 2 316 ? -31.798 12.791 -28.794 1.00 37.88 316 TYR A N 1
ATOM 7195 C CA . TYR C 2 316 ? -31.065 13.902 -29.389 1.00 36.41 316 TYR A CA 1
ATOM 7196 C C . TYR C 2 316 ? -32.006 15.030 -29.801 1.00 36.74 316 TYR A C 1
ATOM 7197 O O . TYR C 2 316 ? -31.760 16.199 -29.501 1.00 37.22 316 TYR A O 1
ATOM 7206 N N . HIS C 2 317 ? -33.097 14.696 -30.480 1.00 39.26 317 HIS A N 1
ATOM 7207 C CA . HIS C 2 317 ? -33.991 15.730 -31.001 1.00 38.14 317 HIS A CA 1
ATOM 7208 C C . HIS C 2 317 ? -34.667 16.502 -29.871 1.00 37.31 317 HIS A C 1
ATOM 7209 O O . HIS C 2 317 ? -34.760 17.734 -29.929 1.00 35.52 317 HIS A O 1
ATOM 7216 N N . SER C 2 318 ? -35.139 15.800 -28.835 1.00 35.87 318 SER A N 1
ATOM 7217 C CA . SER C 2 318 ? -35.868 16.458 -27.750 1.00 36.99 318 SER A CA 1
ATOM 7218 C C . SER C 2 318 ? -34.952 17.267 -26.847 1.00 36.08 318 SER A C 1
ATOM 7219 O O . SER C 2 318 ? -35.337 18.341 -26.376 1.00 37.73 318 SER A O 1
ATOM 7222 N N . SER C 2 319 ? -33.756 16.761 -26.557 1.00 35.87 319 SER A N 1
ATOM 7223 C CA . SER C 2 319 ? -32.890 17.500 -25.649 1.00 37.60 319 SER A CA 1
ATOM 7224 C C . SER C 2 319 ? -32.303 18.733 -26.332 1.00 36.43 319 SER A C 1
ATOM 7225 O O . SER C 2 319 ? -32.155 19.781 -25.699 1.00 36.33 319 SER A O 1
ATOM 7228 N N . GLU C 2 320 ? -31.952 18.626 -27.614 1.00 34.52 320 GLU A N 1
ATOM 7229 C CA . GLU C 2 320 ? -31.496 19.796 -28.359 1.00 35.17 320 GLU A CA 1
ATOM 7230 C C . GLU C 2 320 ? -32.628 20.785 -28.567 1.00 34.22 320 GLU A C 1
ATOM 7231 O O . GLU C 2 320 ? -32.418 22.004 -28.490 1.00 34.17 320 GLU A O 1
ATOM 7237 N N . LEU C 2 321 ? -33.834 20.280 -28.843 1.00 37.12 321 LEU A N 1
ATOM 7238 C CA . LEU C 2 321 ? -34.993 21.162 -28.912 1.00 37.31 321 LEU A CA 1
ATOM 7239 C C . LEU C 2 321 ? -35.240 21.848 -27.571 1.00 33.89 321 LEU A C 1
ATOM 7240 O O . LEU C 2 321 ? -35.452 23.067 -27.527 1.00 34.42 321 LEU A O 1
ATOM 7245 N N . ALA C 2 322 ? -35.175 21.101 -26.459 1.00 29.21 322 ALA A N 1
ATOM 7246 C CA . ALA C 2 322 ? -35.447 21.739 -25.169 1.00 40.10 322 ALA A CA 1
ATOM 7247 C C . ALA C 2 322 ? -34.391 22.788 -24.841 1.00 39.04 322 ALA A C 1
ATOM 7248 O O . ALA C 2 322 ? -34.701 23.837 -24.261 1.00 34.81 322 ALA A O 1
ATOM 7250 N N . ARG C 2 323 ? -33.139 22.526 -25.197 1.00 37.06 323 ARG A N 1
ATOM 7251 C CA . ARG C 2 323 ? -32.115 23.531 -24.963 1.00 34.54 323 ARG A CA 1
ATOM 7252 C C . ARG C 2 323 ? -32.383 24.771 -25.806 1.00 33.85 323 ARG A C 1
ATOM 7253 O O . ARG C 2 323 ? -32.345 25.896 -25.298 1.00 36.06 323 ARG A O 1
ATOM 7261 N N . ASP C 2 324 ? -32.725 24.582 -27.084 1.00 32.78 324 ASP A N 1
ATOM 7262 C CA . ASP C 2 324 ? -32.980 25.726 -27.952 1.00 33.56 324 ASP A CA 1
ATOM 7263 C C . ASP C 2 324 ? -34.155 26.545 -27.447 1.00 34.89 324 ASP A C 1
ATOM 7264 O O . ASP C 2 324 ? -34.089 27.779 -27.434 1.00 33.91 324 ASP A O 1
ATOM 7269 N N . VAL C 2 325 ? -35.237 25.876 -27.025 1.00 36.47 325 VAL A N 1
ATOM 7270 C CA . VAL C 2 325 ? -36.385 26.598 -26.477 1.00 36.34 325 VAL A CA 1
ATOM 7271 C C . VAL C 2 325 ? -35.984 27.346 -25.219 1.00 38.52 325 VAL A C 1
ATOM 7272 O O . VAL C 2 325 ? -36.404 28.481 -25.008 1.00 40.03 325 VAL A O 1
ATOM 7276 N N . ALA C 2 326 ? -35.179 26.721 -24.349 1.00 41.10 326 ALA A N 1
ATOM 7277 C CA . ALA C 2 326 ? -34.807 27.405 -23.114 1.00 39.48 326 ALA A CA 1
ATOM 7278 C C . ALA C 2 326 ? -34.023 28.676 -23.411 1.00 40.16 326 ALA A C 1
ATOM 7279 O O . ALA C 2 326 ? -34.293 29.730 -22.824 1.00 42.39 326 ALA A O 1
ATOM 7281 N N . GLU C 2 327 ? -33.085 28.609 -24.355 1.00 39.98 327 GLU A N 1
ATOM 7282 C CA . GLU C 2 327 ? -32.242 29.764 -24.646 1.00 42.39 327 GLU A CA 1
ATOM 7283 C C . GLU C 2 327 ? -33.056 30.915 -25.226 1.00 43.26 327 GLU A C 1
ATOM 7284 O O . GLU C 2 327 ? -32.922 32.062 -24.792 1.00 41.91 327 GLU A O 1
ATOM 7290 N N . TRP C 2 328 ? -33.899 30.630 -26.213 1.00 39.47 328 TRP A N 1
ATOM 7291 C CA . TRP C 2 328 ? -34.725 31.681 -26.794 1.00 40.53 328 TRP A CA 1
ATOM 7292 C C . TRP C 2 328 ? -35.787 32.167 -25.812 1.00 40.13 328 TRP A C 1
ATOM 7293 O O . TRP C 2 328 ? -36.003 33.377 -25.673 1.00 35.31 328 TRP A O 1
ATOM 7304 N N . ALA C 2 329 ? -36.458 31.240 -25.111 1.00 41.61 329 ALA A N 1
ATOM 7305 C CA . ALA C 2 329 ? -37.551 31.647 -24.231 1.00 38.60 329 ALA A CA 1
ATOM 7306 C C . ALA C 2 329 ? -37.064 32.508 -23.074 1.00 41.04 329 ALA A C 1
ATOM 7307 O O . ALA C 2 329 ? -37.841 33.302 -22.530 1.00 42.51 329 ALA A O 1
ATOM 7309 N N . ALA C 2 330 ? -35.799 32.369 -22.672 1.00 40.51 330 ALA A N 1
ATOM 7310 C CA . ALA C 2 330 ? -35.349 33.139 -21.523 1.00 40.86 330 ALA A CA 1
ATOM 7311 C C . ALA C 2 330 ? -35.285 34.628 -21.853 1.00 40.55 330 ALA A C 1
ATOM 7312 O O . ALA C 2 330 ? -35.414 35.462 -20.951 1.00 43.66 330 ALA A O 1
ATOM 7314 N N . GLY C 2 331 ? -35.129 34.983 -23.141 1.00 34.61 331 GLY A N 1
ATOM 7315 C CA . GLY C 2 331 ? -35.165 36.376 -23.558 1.00 35.89 331 GLY A CA 1
ATOM 7316 C C . GLY C 2 331 ? -36.549 36.989 -23.791 1.00 43.35 331 GLY A C 1
ATOM 7317 O O . GLY C 2 331 ? -36.646 38.179 -24.105 1.00 48.07 331 GLY A O 1
ATOM 7318 N N . VAL C 2 332 ? -37.625 36.221 -23.637 1.00 42.17 332 VAL A N 1
ATOM 7319 C CA . VAL C 2 332 ? -38.986 36.669 -23.936 1.00 42.50 332 VAL A CA 1
ATOM 7320 C C . VAL C 2 332 ? -39.647 37.496 -22.824 1.00 48.39 332 VAL A C 1
ATOM 7321 O O . VAL C 2 332 ? -40.284 38.513 -23.135 1.00 52.38 332 VAL A O 1
ATOM 7325 N N . PRO C 2 333 ? -39.582 37.122 -21.543 1.00 49.18 333 PRO A N 1
ATOM 7326 C CA . PRO C 2 333 ? -40.189 37.992 -20.516 1.00 50.20 333 PRO A CA 1
ATOM 7327 C C . PRO C 2 333 ? -39.578 39.392 -20.546 1.00 50.84 333 PRO A C 1
ATOM 7328 O O . PRO C 2 333 ? -38.368 39.560 -20.727 1.00 53.75 333 PRO A O 1
ATOM 7332 N N . ASP C 2 334 ? -40.426 40.406 -20.401 1.00 44.08 334 ASP A N 1
ATOM 7333 C CA . ASP C 2 334 ? -39.942 41.781 -20.460 1.00 48.20 334 ASP A CA 1
ATOM 7334 C C . ASP C 2 334 ? -39.323 42.176 -19.117 1.00 51.09 334 ASP A C 1
ATOM 7335 O O . ASP C 2 334 ? -39.392 41.428 -18.142 1.00 49.09 334 ASP A O 1
ATOM 7340 N N . PRO C 2 335 ? -38.661 43.334 -19.034 1.00 52.54 335 PRO A N 1
ATOM 7341 C CA . PRO C 2 335 ? -38.096 43.711 -17.734 1.00 49.17 335 PRO A CA 1
ATOM 7342 C C . PRO C 2 335 ? -39.150 43.795 -16.641 1.00 48.11 335 PRO A C 1
ATOM 7343 O O . PRO C 2 335 ? -38.918 43.317 -15.519 1.00 44.24 335 PRO A O 1
ATOM 7347 N N . GLY C 2 336 ? -40.333 44.317 -16.958 1.00 47.91 336 GLY A N 1
ATOM 7348 C CA . GLY C 2 336 ? -41.383 44.396 -15.956 1.00 47.24 336 GLY A CA 1
ATOM 7349 C C . GLY C 2 336 ? -41.817 43.034 -15.456 1.00 46.98 336 GLY A C 1
ATOM 7350 O O . GLY C 2 336 ? -42.176 42.872 -14.288 1.00 49.14 336 GLY A O 1
ATOM 7351 N N . GLN C 2 337 ? -41.806 42.034 -16.333 1.00 45.00 337 GLN A N 1
ATOM 7352 C CA . GLN C 2 337 ? -42.210 40.702 -15.901 1.00 45.39 337 GLN A CA 1
ATOM 7353 C C . GLN C 2 337 ? -41.155 40.057 -15.009 1.00 41.60 337 GLN A C 1
ATOM 7354 O O . GLN C 2 337 ? -41.496 39.329 -14.075 1.00 41.43 337 GLN A O 1
ATOM 7360 N N . ARG C 2 338 ? -39.878 40.301 -15.282 1.00 42.97 338 ARG A N 1
ATOM 7361 C CA . ARG C 2 338 ? -38.844 39.799 -14.390 1.00 49.79 338 ARG A CA 1
ATOM 7362 C C . ARG C 2 338 ? -38.933 40.476 -13.020 1.00 49.23 338 ARG A C 1
ATOM 7363 O O . ARG C 2 338 ? -38.854 39.804 -11.989 1.00 51.84 338 ARG A O 1
ATOM 7371 N N . ALA C 2 339 ? -39.175 41.790 -12.994 1.00 46.58 339 ALA A N 1
ATOM 7372 C CA . ALA C 2 339 ? -39.253 42.524 -11.730 1.00 45.66 339 ALA A CA 1
ATOM 7373 C C . ALA C 2 339 ? -40.416 42.055 -10.869 1.00 43.66 339 ALA A C 1
ATOM 7374 O O . ALA C 2 339 ? -40.288 41.969 -9.646 1.00 42.14 339 ALA A O 1
ATOM 7376 N N . ASP C 2 340 ? -41.564 41.774 -11.480 1.00 47.18 340 ASP A N 1
ATOM 7377 C CA . ASP C 2 340 ? -42.763 41.376 -10.753 1.00 47.72 340 ASP A CA 1
ATOM 7378 C C . ASP C 2 340 ? -42.832 39.873 -10.508 1.00 46.76 340 ASP A C 1
ATOM 7379 O O . ASP C 2 340 ? -43.774 39.413 -9.866 1.00 49.08 340 ASP A O 1
ATOM 7384 N N . ARG C 2 341 ? -41.856 39.105 -10.988 1.00 45.86 341 ARG A N 1
ATOM 7385 C CA . ARG C 2 341 ? -41.856 37.642 -10.869 1.00 45.85 341 ARG A CA 1
ATOM 7386 C C . ARG C 2 341 ? -43.161 37.054 -11.396 1.00 45.07 341 ARG A C 1
ATOM 7387 O O . ARG C 2 341 ? -43.837 36.268 -10.731 1.00 46.39 341 ARG A O 1
ATOM 7395 N N . ALA C 2 342 ? -43.530 37.482 -12.589 1.00 43.33 342 ALA A N 1
ATOM 7396 C CA . ALA C 2 342 ? -44.518 36.729 -13.340 1.00 44.15 342 ALA A CA 1
ATOM 7397 C C . ALA C 2 342 ? -44.166 35.245 -13.261 1.00 46.97 342 ALA A C 1
ATOM 7398 O O . ALA C 2 342 ? -42.982 34.876 -13.371 1.00 46.27 342 ALA A O 1
ATOM 7400 N N . PRO C 2 343 ? -45.141 34.379 -13.033 1.00 44.30 343 PRO A N 1
ATOM 7401 C CA . PRO C 2 343 ? -44.835 32.938 -12.938 1.00 42.64 343 PRO A CA 1
ATOM 7402 C C . PRO C 2 343 ? -44.088 32.395 -14.154 1.00 40.89 343 PRO A C 1
ATOM 7403 O O . PRO C 2 343 ? -43.214 31.540 -14.000 1.00 38.06 343 PRO A O 1
ATOM 7407 N N . ALA C 2 344 ? -44.381 32.876 -15.359 1.00 41.07 344 ALA A N 1
ATOM 7408 C CA . ALA C 2 344 ? -43.627 32.394 -16.509 1.00 39.70 344 ALA A CA 1
ATOM 7409 C C . ALA C 2 344 ? -42.180 32.901 -16.501 1.00 42.21 344 ALA A C 1
ATOM 7410 O O . ALA C 2 344 ? -41.274 32.218 -17.014 1.00 43.67 344 ALA A O 1
ATOM 7412 N N . ALA C 2 345 ? -41.936 34.098 -15.965 1.00 40.01 345 ALA A N 1
ATOM 7413 C CA . ALA C 2 345 ? -40.554 34.567 -15.882 1.00 41.21 345 ALA A CA 1
ATOM 7414 C C . ALA C 2 345 ? -39.736 33.713 -14.920 1.00 40.06 345 ALA A C 1
ATOM 7415 O O . ALA C 2 345 ? -38.555 33.447 -15.183 1.00 41.88 345 ALA A O 1
ATOM 7417 N N . VAL C 2 346 ? -40.350 33.249 -13.830 1.00 37.02 346 VAL A N 1
ATOM 7418 C CA . VAL C 2 346 ? -39.642 32.393 -12.884 1.00 37.85 346 VAL A CA 1
ATOM 7419 C C . VAL C 2 346 ? -39.321 31.039 -13.515 1.00 43.57 346 VAL A C 1
ATOM 7420 O O . VAL C 2 346 ? -38.182 30.563 -13.422 1.00 43.25 346 VAL A O 1
ATOM 7424 N N . VAL C 2 347 ? -40.300 30.397 -14.179 1.00 42.28 347 VAL A N 1
ATOM 7425 C CA . VAL C 2 347 ? -39.954 29.108 -14.779 1.00 40.16 347 VAL A CA 1
ATOM 7426 C C . VAL C 2 347 ? -38.943 29.293 -15.903 1.00 38.68 347 VAL A C 1
ATOM 7427 O O . VAL C 2 347 ? -38.076 28.432 -16.097 1.00 37.83 347 VAL A O 1
ATOM 7431 N N . LEU C 2 348 ? -38.974 30.430 -16.614 1.00 35.48 348 LEU A N 1
ATOM 7432 C CA . LEU C 2 348 ? -38.037 30.595 -17.723 1.00 35.30 348 LEU A CA 1
ATOM 7433 C C . LEU C 2 348 ? -36.632 30.902 -17.220 1.00 37.44 348 LEU A C 1
ATOM 7434 O O . LEU C 2 348 ? -35.646 30.480 -17.841 1.00 38.03 348 LEU A O 1
ATOM 7439 N N . ASP C 2 349 ? -36.520 31.629 -16.100 1.00 35.05 349 ASP A N 1
ATOM 7440 C CA . ASP C 2 349 ? -35.212 31.802 -15.493 1.00 36.72 349 ASP A CA 1
ATOM 7441 C C . ASP C 2 349 ? -34.623 30.455 -15.078 1.00 38.06 349 ASP A C 1
ATOM 7442 O O . ASP C 2 349 ? -33.443 30.184 -15.325 1.00 34.67 349 ASP A O 1
ATOM 7447 N N . SER C 2 350 ? -35.440 29.589 -14.461 1.00 37.70 350 SER A N 1
ATOM 7448 C CA . SER C 2 350 ? -34.982 28.237 -14.146 1.00 34.75 350 SER A CA 1
ATOM 7449 C C . SER C 2 350 ? -34.607 27.467 -15.413 1.00 37.60 350 SER A C 1
ATOM 7450 O O . SER C 2 350 ? -33.609 26.729 -15.435 1.00 39.46 350 SER A O 1
ATOM 7453 N N . ALA C 2 351 ? -35.406 27.617 -16.474 1.00 35.61 351 ALA A N 1
ATOM 7454 C CA . ALA C 2 351 ? -35.206 26.836 -17.694 1.00 31.74 351 ALA A CA 1
ATOM 7455 C C . ALA C 2 351 ? -33.845 27.117 -18.299 1.00 31.48 351 ALA A C 1
ATOM 7456 O O . ALA C 2 351 ? -33.124 26.192 -18.696 1.00 32.81 351 ALA A O 1
ATOM 7458 N N . TYR C 2 352 ? -33.484 28.402 -18.371 1.00 33.42 352 TYR A N 1
ATOM 7459 C CA . TYR C 2 352 ? -32.191 28.828 -18.897 1.00 34.24 352 TYR A CA 1
ATOM 7460 C C . TYR C 2 352 ? -31.024 28.148 -18.188 1.00 36.82 352 TYR A C 1
ATOM 7461 O O . TYR C 2 352 ? -30.054 27.724 -18.834 1.00 38.24 352 TYR A O 1
ATOM 7470 N N . ARG C 2 353 ? -31.076 28.071 -16.855 1.00 35.58 353 ARG A N 1
ATOM 7471 C CA . ARG C 2 353 ? -29.952 27.534 -16.086 1.00 35.77 353 ARG A CA 1
ATOM 7472 C C . ARG C 2 353 ? -29.971 26.007 -16.034 1.00 37.02 353 ARG A C 1
ATOM 7473 O O . ARG C 2 353 ? -28.942 25.380 -15.750 1.00 38.50 353 ARG A O 1
ATOM 7481 N N . GLU C 2 354 ? -31.113 25.400 -16.321 1.00 37.26 354 GLU A N 1
ATOM 7482 C CA . GLU C 2 354 ? -31.170 23.966 -16.531 1.00 38.41 354 GLU A CA 1
ATOM 7483 C C . GLU C 2 354 ? -30.650 23.553 -17.900 1.00 41.24 354 GLU A C 1
ATOM 7484 O O . GLU C 2 354 ? -30.022 22.499 -18.020 1.00 43.70 354 GLU A O 1
ATOM 7490 N N . ALA C 2 355 ? -30.867 24.385 -18.919 1.00 40.61 355 ALA A N 1
ATOM 7491 C CA . ALA C 2 355 ? -30.646 24.011 -20.316 1.00 39.51 355 ALA A CA 1
ATOM 7492 C C . ALA C 2 355 ? -29.291 23.368 -20.613 1.00 38.28 355 ALA A C 1
ATOM 7493 O O . ALA C 2 355 ? -29.269 22.353 -21.327 1.00 41.31 355 ALA A O 1
ATOM 7495 N N . PRO C 2 356 ? -28.152 23.867 -20.117 1.00 38.28 356 PRO A N 1
ATOM 7496 C CA . PRO C 2 356 ? -26.869 23.259 -20.515 1.00 33.78 356 PRO A CA 1
ATOM 7497 C C . PRO C 2 356 ? -26.780 21.787 -20.212 1.00 38.22 356 PRO A C 1
ATOM 7498 O O . PRO C 2 356 ? -26.066 21.065 -20.919 1.00 38.01 356 PRO A O 1
ATOM 7502 N N . GLY C 2 357 ? -27.452 21.330 -19.147 1.00 38.22 357 GLY A N 1
ATOM 7503 C CA . GLY C 2 357 ? -27.328 19.951 -18.721 1.00 36.24 357 GLY A CA 1
ATOM 7504 C C . GLY C 2 357 ? -28.064 18.962 -19.590 1.00 38.57 357 GLY A C 1
ATOM 7505 O O . GLY C 2 357 ? -27.740 17.769 -19.554 1.00 42.88 357 GLY A O 1
ATOM 7506 N N . LEU C 2 358 ? -29.040 19.434 -20.379 1.00 39.02 358 LEU A N 1
ATOM 7507 C CA . LEU C 2 358 ? -29.942 18.524 -21.085 1.00 37.81 358 LEU A CA 1
ATOM 7508 C C . LEU C 2 358 ? -29.203 17.725 -22.146 1.00 38.73 358 LEU A C 1
ATOM 7509 O O . LEU C 2 358 ? -29.515 16.555 -22.388 1.00 39.91 358 LEU A O 1
ATOM 7514 N N . THR C 2 359 ? -28.231 18.340 -22.798 1.00 37.91 359 THR A N 1
ATOM 7515 C CA . THR C 2 359 ? -27.462 17.661 -23.825 1.00 36.30 359 THR A CA 1
ATOM 7516 C C . THR C 2 359 ? -26.294 16.870 -23.249 1.00 35.70 359 THR A C 1
ATOM 7517 O O . THR C 2 359 ? -25.447 16.405 -24.014 1.00 35.81 359 THR A O 1
ATOM 7521 N N . LEU C 2 360 ? -26.241 16.707 -21.922 1.00 34.35 360 LEU A N 1
ATOM 7522 C CA . LEU C 2 360 ? -25.176 15.966 -21.248 1.00 38.90 360 LEU A CA 1
ATOM 7523 C C . LEU C 2 360 ? -25.663 14.776 -20.420 1.00 41.80 360 LEU A C 1
ATOM 7524 O O . LEU C 2 360 ? -24.947 13.779 -20.320 1.00 45.79 360 LEU A O 1
ATOM 7529 N N . SER C 2 361 ? -26.842 14.858 -19.815 1.00 43.00 361 SER A N 1
ATOM 7530 C CA . SER C 2 361 ? -27.310 13.803 -18.932 1.00 47.76 361 SER A CA 1
ATOM 7531 C C . SER C 2 361 ? -27.847 12.625 -19.730 1.00 43.56 361 SER A C 1
ATOM 7532 O O . SER C 2 361 ? -28.398 12.793 -20.818 1.00 41.23 361 SER A O 1
ATOM 7535 N N . ALA C 2 362 ? -27.707 11.426 -19.154 1.00 44.86 362 ALA A N 1
ATOM 7536 C CA . ALA C 2 362 ? -28.261 10.199 -19.728 1.00 46.99 362 ALA A CA 1
ATOM 7537 C C . ALA C 2 362 ? -27.736 9.963 -21.146 1.00 49.78 362 ALA A C 1
ATOM 7538 O O . ALA C 2 362 ? -28.478 9.560 -22.048 1.00 53.92 362 ALA A O 1
ATOM 7540 N N . GLY C 2 363 ? -26.440 10.209 -21.336 1.00 44.87 363 GLY A N 1
ATOM 7541 C CA . GLY C 2 363 ? -25.807 10.141 -22.636 1.00 42.91 363 GLY A CA 1
ATOM 7542 C C . GLY C 2 363 ? -25.744 11.512 -23.295 1.00 44.98 363 GLY A C 1
ATOM 7543 O O . GLY C 2 363 ? -26.772 12.175 -23.474 1.00 44.75 363 GLY A O 1
ATOM 7544 N N . THR C 2 364 ? -24.548 11.948 -23.671 1.00 43.22 364 THR A N 1
ATOM 7545 C CA . THR C 2 364 ? -24.404 13.270 -24.261 1.00 41.57 364 THR A CA 1
ATOM 7546 C C . THR C 2 364 ? -24.914 13.268 -25.702 1.00 44.65 364 THR A C 1
ATOM 7547 O O . THR C 2 364 ? -25.163 12.217 -26.313 1.00 44.31 364 THR A O 1
ATOM 7551 N N . SER C 2 365 ? -25.063 14.473 -26.250 1.00 44.46 365 SER A N 1
ATOM 7552 C CA . SER C 2 365 ? -25.471 14.597 -27.646 1.00 45.06 365 SER A CA 1
ATOM 7553 C C . SER C 2 365 ? -24.506 13.844 -28.554 1.00 42.16 365 SER A C 1
ATOM 7554 O O . SER C 2 365 ? -24.923 13.168 -29.505 1.00 39.55 365 SER A O 1
ATOM 7557 N N . GLU C 2 366 ? -23.212 13.914 -28.236 1.00 38.73 366 GLU A N 1
ATOM 7558 C CA . GLU C 2 366 ? -22.199 13.286 -29.068 1.00 40.75 366 GLU A CA 1
ATOM 7559 C C . GLU C 2 366 ? -22.324 11.768 -29.038 1.00 43.28 366 GLU A C 1
ATOM 7560 O O . GLU C 2 366 ? -22.170 11.110 -30.072 1.00 49.04 366 GLU A O 1
ATOM 7566 N N . VAL C 2 367 ? -22.648 11.193 -27.880 1.00 40.21 367 VAL A N 1
ATOM 7567 C CA . VAL C 2 367 ? -22.810 9.746 -27.798 1.00 38.68 367 VAL A CA 1
ATOM 7568 C C . VAL C 2 367 ? -24.027 9.292 -28.602 1.00 40.13 367 VAL A C 1
ATOM 7569 O O . VAL C 2 367 ? -23.987 8.249 -29.266 1.00 43.85 367 VAL A O 1
ATOM 7573 N N . MET C 2 368 ? -25.122 10.070 -28.566 1.00 35.94 368 MET A N 1
ATOM 7574 C CA . MET C 2 368 ? -26.291 9.735 -29.374 1.00 40.76 368 MET A CA 1
ATOM 7575 C C . MET C 2 368 ? -25.933 9.659 -30.854 1.00 40.92 368 MET A C 1
ATOM 7576 O O . MET C 2 368 ? -26.373 8.747 -31.563 1.00 44.02 368 MET A O 1
ATOM 7581 N N . LEU C 2 369 ? -25.160 10.630 -31.344 1.00 38.14 369 LEU A N 1
ATOM 7582 C CA . LEU C 2 369 ? -24.763 10.628 -32.748 1.00 36.84 369 LEU A CA 1
ATOM 7583 C C . LEU C 2 369 ? -23.888 9.423 -33.067 1.00 37.95 369 LEU A C 1
ATOM 7584 O O . LEU C 2 369 ? -24.008 8.832 -34.142 1.00 43.63 369 LEU A O 1
ATOM 7589 N N . GLN C 2 370 ? -23.003 9.047 -32.141 1.00 41.10 370 GLN A N 1
ATOM 7590 C CA . GLN C 2 370 ? -22.201 7.841 -32.308 1.00 46.29 370 GLN A CA 1
ATOM 7591 C C . GLN C 2 370 ? -23.079 6.606 -32.446 1.00 49.16 370 GLN A C 1
ATOM 7592 O O . GLN C 2 370 ? -22.837 5.762 -33.318 1.00 52.51 370 GLN A O 1
ATOM 7598 N N . ILE C 2 371 ? -24.084 6.464 -31.566 1.00 46.41 371 ILE A N 1
ATOM 7599 C CA . ILE C 2 371 ? -25.008 5.332 -31.666 1.00 47.23 371 ILE A CA 1
ATOM 7600 C C . ILE C 2 371 ? -25.693 5.356 -33.017 1.00 45.76 371 ILE A C 1
ATOM 7601 O O . ILE C 2 371 ? -25.920 4.320 -33.652 1.00 48.96 371 ILE A O 1
ATOM 7606 N N . MET C 2 372 ? -26.047 6.553 -33.463 1.00 44.17 372 MET A N 1
ATOM 7607 C CA . MET C 2 372 ? -26.790 6.720 -34.693 1.00 43.78 372 MET A CA 1
ATOM 7608 C C . MET C 2 372 ? -25.932 6.294 -35.874 1.00 49.88 372 MET A C 1
ATOM 7609 O O . MET C 2 372 ? -26.450 5.734 -36.843 1.00 49.58 372 MET A O 1
ATOM 7614 N N . ALA C 2 373 ? -24.612 6.512 -35.787 1.00 51.51 373 ALA A N 1
ATOM 7615 C CA . ALA C 2 373 ? -23.688 6.189 -36.868 1.00 53.76 373 ALA A CA 1
ATOM 7616 C C . ALA C 2 373 ? -23.583 4.690 -37.157 1.00 53.24 373 ALA A C 1
ATOM 7617 O O . ALA C 2 373 ? -23.093 4.325 -38.235 1.00 50.01 373 ALA A O 1
ATOM 7619 N N . THR C 2 374 ? -24.061 3.824 -36.247 1.00 55.62 374 THR A N 1
ATOM 7620 C CA . THR C 2 374 ? -24.032 2.376 -36.451 1.00 60.07 374 THR A CA 1
ATOM 7621 C C . THR C 2 374 ? -25.101 1.877 -37.418 1.00 61.79 374 THR A C 1
ATOM 7622 O O . THR C 2 374 ? -24.976 0.762 -37.933 1.00 64.63 374 THR A O 1
ATOM 7626 N N . ALA C 2 375 ? -26.147 2.665 -37.670 1.00 57.74 375 ALA A N 1
ATOM 7627 C CA . ALA C 2 375 ? -27.172 2.313 -38.645 1.00 57.88 375 ALA A CA 1
ATOM 7628 C C . ALA C 2 375 ? -26.698 2.454 -40.090 1.00 57.22 375 ALA A C 1
ATOM 7629 O O . ALA C 2 375 ? -27.453 2.122 -41.013 1.00 62.95 375 ALA A O 1
ATOM 7631 N N . PHE C 2 376 ? -25.493 2.947 -40.319 1.00 51.65 376 PHE A N 1
ATOM 7632 C CA . PHE C 2 376 ? -25.022 3.129 -41.683 1.00 51.73 376 PHE A CA 1
ATOM 7633 C C . PHE C 2 376 ? -24.632 1.793 -42.328 1.00 57.30 376 PHE A C 1
ATOM 7634 O O . PHE C 2 376 ? -24.038 0.922 -41.683 1.00 58.65 376 PHE A O 1
ATOM 7642 N N . MET D 2 1 ? -3.029 49.754 -36.034 1.00 99.39 1 MET B N 1
ATOM 7643 C CA . MET D 2 1 ? -3.952 49.389 -37.104 1.00 97.60 1 MET B CA 1
ATOM 7644 C C . MET D 2 1 ? -4.431 50.625 -37.858 1.00 97.14 1 MET B C 1
ATOM 7645 O O . MET D 2 1 ? -4.331 51.747 -37.360 1.00 99.55 1 MET B O 1
ATOM 7647 N N . ARG D 2 2 ? -4.942 50.408 -39.069 1.00 92.49 2 ARG B N 1
ATOM 7648 C CA . ARG D 2 2 ? -5.673 51.443 -39.798 1.00 89.42 2 ARG B CA 1
ATOM 7649 C C . ARG D 2 2 ? -6.579 50.741 -40.796 1.00 86.58 2 ARG B C 1
ATOM 7650 O O . ARG D 2 2 ? -6.093 50.164 -41.772 1.00 89.45 2 ARG B O 1
ATOM 7652 N N . TYR D 2 3 ? -7.880 50.781 -40.548 1.00 81.49 3 TYR B N 1
ATOM 7653 C CA . TYR D 2 3 ? -8.842 50.205 -41.467 1.00 81.79 3 TYR B CA 1
ATOM 7654 C C . TYR D 2 3 ? -9.091 51.188 -42.602 1.00 88.51 3 TYR B C 1
ATOM 7655 O O . TYR D 2 3 ? -9.141 52.406 -42.391 1.00 94.89 3 TYR B O 1
ATOM 7664 N N . GLY D 2 4 ? -9.228 50.661 -43.812 1.00 84.23 4 GLY B N 1
ATOM 7665 C CA . GLY D 2 4 ? -9.195 51.506 -44.989 1.00 76.23 4 GLY B CA 1
ATOM 7666 C C . GLY D 2 4 ? -7.801 51.577 -45.578 1.00 68.22 4 GLY B C 1
ATOM 7667 O O . GLY D 2 4 ? -6.842 50.969 -45.093 1.00 68.88 4 GLY B O 1
ATOM 7668 N N . PHE D 2 5 ? -7.681 52.353 -46.651 1.00 60.02 5 PHE B N 1
ATOM 7669 C CA . PHE D 2 5 ? -6.490 52.330 -47.487 1.00 50.73 5 PHE B CA 1
ATOM 7670 C C . PHE D 2 5 ? -5.885 53.731 -47.612 1.00 50.11 5 PHE B C 1
ATOM 7671 O O . PHE D 2 5 ? -6.563 54.752 -47.451 1.00 48.88 5 PHE B O 1
ATOM 7679 N N . THR D 2 6 ? -4.586 53.746 -47.905 1.00 48.54 6 THR B N 1
ATOM 7680 C CA . THR D 2 6 ? -3.837 54.964 -48.181 1.00 57.18 6 THR B CA 1
ATOM 7681 C C . THR D 2 6 ? -4.441 55.697 -49.367 1.00 61.70 6 THR B C 1
ATOM 7682 O O . THR D 2 6 ? -4.972 55.078 -50.294 1.00 62.27 6 THR B O 1
ATOM 7686 N N . GLU D 2 7 ? -4.360 57.035 -49.334 1.00 65.66 7 GLU B N 1
ATOM 7687 C CA . GLU D 2 7 ? -4.757 57.824 -50.500 1.00 65.45 7 GLU B CA 1
ATOM 7688 C C . GLU D 2 7 ? -3.976 57.414 -51.749 1.00 61.90 7 GLU B C 1
ATOM 7689 O O . GLU D 2 7 ? -4.509 57.473 -52.864 1.00 60.65 7 GLU B O 1
ATOM 7691 N N . GLU D 2 8 ? -2.720 56.993 -51.582 1.00 61.02 8 GLU B N 1
ATOM 7692 C CA . GLU D 2 8 ? -1.953 56.476 -52.712 1.00 61.49 8 GLU B CA 1
ATOM 7693 C C . GLU D 2 8 ? -2.497 55.131 -53.175 1.00 60.44 8 GLU B C 1
ATOM 7694 O O . GLU D 2 8 ? -2.500 54.834 -54.376 1.00 56.45 8 GLU B O 1
ATOM 7696 N N . GLN D 2 9 ? -2.944 54.299 -52.232 1.00 62.08 9 GLN B N 1
ATOM 7697 C CA . GLN D 2 9 ? -3.579 53.034 -52.590 1.00 58.31 9 GLN B CA 1
ATOM 7698 C C . GLN D 2 9 ? -4.931 53.269 -53.256 1.00 55.55 9 GLN B C 1
ATOM 7699 O O . GLN D 2 9 ? -5.298 52.561 -54.205 1.00 49.60 9 GLN B O 1
ATOM 7705 N N . GLN D 2 10 ? -5.655 54.283 -52.804 1.00 55.21 10 GLN B N 1
ATOM 7706 C CA . GLN D 2 10 ? -6.979 54.526 -53.417 1.00 53.52 10 GLN B CA 1
ATOM 7707 C C . GLN D 2 10 ? -6.782 55.089 -54.823 1.00 54.78 10 GLN B C 1
ATOM 7708 O O . GLN D 2 10 ? -7.632 54.866 -55.667 1.00 54.10 10 GLN B O 1
ATOM 7714 N N . ARG D 2 11 ? -5.691 55.805 -55.049 1.00 51.17 11 ARG B N 1
ATOM 7715 C CA . ARG D 2 11 ? -5.470 56.355 -56.377 1.00 51.63 11 ARG B CA 1
ATOM 7716 C C . ARG D 2 11 ? -5.071 55.254 -57.347 1.00 56.33 11 ARG B C 1
ATOM 7717 O O . ARG D 2 11 ? -5.549 55.215 -58.488 1.00 57.31 11 ARG B O 1
ATOM 7719 N N . PHE D 2 12 ? -4.217 54.337 -56.900 1.00 54.57 12 PHE B N 1
ATOM 7720 C CA . PHE D 2 12 ? -3.873 53.181 -57.717 1.00 49.17 12 PHE B CA 1
ATOM 7721 C C . PHE D 2 12 ? -5.096 52.294 -57.963 1.00 49.18 12 PHE B C 1
ATOM 7722 O O . PHE D 2 12 ? -5.264 51.746 -59.059 1.00 46.34 12 PHE B O 1
ATOM 7730 N N . ARG D 2 13 ? -5.962 52.136 -56.959 1.00 48.72 13 ARG B N 1
ATOM 7731 C CA . ARG D 2 13 ? -7.194 51.385 -57.184 1.00 48.81 13 ARG B CA 1
ATOM 7732 C C . ARG D 2 13 ? -8.046 52.035 -58.267 1.00 51.07 13 ARG B C 1
ATOM 7733 O O . ARG D 2 13 ? -8.555 51.346 -59.157 1.00 51.98 13 ARG B O 1
ATOM 7741 N N . ALA D 2 14 ? -8.206 53.362 -58.216 1.00 49.24 14 ALA B N 1
ATOM 7742 C CA . ALA D 2 14 ? -9.078 54.027 -59.180 1.00 50.43 14 ALA B CA 1
ATOM 7743 C C . ALA D 2 14 ? -8.563 53.895 -60.611 1.00 53.12 14 ALA B C 1
ATOM 7744 O O . ALA D 2 14 ? -9.367 53.867 -61.550 1.00 52.51 14 ALA B O 1
ATOM 7746 N N . ASP D 2 15 ? -7.237 53.829 -60.802 1.00 54.85 15 ASP B N 1
ATOM 7747 C CA . ASP D 2 15 ? -6.685 53.665 -62.154 1.00 59.49 15 ASP B CA 1
ATOM 7748 C C . ASP D 2 15 ? -6.915 52.256 -62.684 1.00 52.60 15 ASP B C 1
ATOM 7749 O O . ASP D 2 15 ? -7.250 52.076 -63.862 1.00 49.46 15 ASP B O 1
ATOM 7754 N N . VAL D 2 16 ? -6.710 51.248 -61.832 1.00 46.88 16 VAL B N 1
ATOM 7755 C CA . VAL D 2 16 ? -7.066 49.878 -62.174 1.00 46.74 16 VAL B CA 1
ATOM 7756 C C . VAL D 2 16 ? -8.538 49.802 -62.549 1.00 44.70 16 VAL B C 1
ATOM 7757 O O . VAL D 2 16 ? -8.907 49.263 -63.596 1.00 49.97 16 VAL B O 1
ATOM 7761 N N . ARG D 2 17 ? -9.378 50.367 -61.706 1.00 43.66 17 ARG B N 1
ATOM 7762 C CA . ARG D 2 17 ? -10.838 50.351 -61.928 1.00 46.44 17 ARG B CA 1
ATOM 7763 C C . ARG D 2 17 ? -11.170 50.951 -63.298 1.00 51.04 17 ARG B C 1
ATOM 7764 O O . ARG D 2 17 ? -11.899 50.317 -64.055 1.00 50.47 17 ARG B O 1
ATOM 7772 N N . GLN D 2 18 ? -10.617 52.119 -63.603 1.00 52.68 18 GLN B N 1
ATOM 7773 C CA . GLN D 2 18 ? -10.857 52.801 -64.898 1.00 56.28 18 GLN B CA 1
ATOM 7774 C C . GLN D 2 18 ? -10.330 51.954 -66.065 1.00 56.49 18 GLN B C 1
ATOM 7775 O O . GLN D 2 18 ? -11.015 51.863 -67.080 1.00 54.19 18 GLN B O 1
ATOM 7781 N N . ALA D 2 19 ? -9.161 51.338 -65.900 1.00 57.10 19 ALA B N 1
ATOM 7782 C CA . ALA D 2 19 ? -8.533 50.489 -66.936 1.00 51.23 19 ALA B CA 1
ATOM 7783 C C . ALA D 2 19 ? -9.428 49.288 -67.236 1.00 48.16 19 ALA B C 1
ATOM 7784 O O . ALA D 2 19 ? -9.566 48.939 -68.395 1.00 49.90 19 ALA B O 1
ATOM 7786 N N . LEU D 2 20 ? -10.064 48.723 -66.215 1.00 44.86 20 LEU B N 1
ATOM 7787 C CA . LEU D 2 20 ? -10.956 47.558 -66.409 1.00 47.73 20 LEU B CA 1
ATOM 7788 C C . LEU D 2 20 ? -12.332 47.987 -66.931 1.00 53.02 20 LEU B C 1
ATOM 7789 O O . LEU D 2 20 ? -13.102 47.112 -67.284 1.00 52.63 20 LEU B O 1
ATOM 7794 N N . ARG D 2 21 ? -12.634 49.284 -66.939 1.00 53.34 21 ARG B N 1
ATOM 7795 C CA . ARG D 2 21 ? -13.944 49.772 -67.418 1.00 53.17 21 ARG B CA 1
ATOM 7796 C C . ARG D 2 21 ? -13.859 50.273 -68.858 1.00 54.66 21 ARG B C 1
ATOM 7797 O O . ARG D 2 21 ? -14.796 50.900 -69.273 1.00 54.81 21 ARG B O 1
ATOM 7805 N N . SER D 2 22 ? -12.810 49.954 -69.617 1.00 55.93 22 SER B N 1
ATOM 7806 C CA . SER D 2 22 ? -12.795 50.372 -71.014 1.00 52.97 22 SER B CA 1
ATOM 7807 C C . SER D 2 22 ? -13.761 49.519 -71.857 1.00 51.64 22 SER B C 1
ATOM 7808 O O . SER D 2 22 ? -14.242 48.453 -71.440 1.00 47.30 22 SER B O 1
ATOM 7811 N N . ALA D 2 23 ? -14.064 50.021 -73.061 1.00 50.33 23 ALA B N 1
ATOM 7812 C CA . ALA D 2 23 ? -14.901 49.253 -73.979 1.00 48.21 23 ALA B CA 1
ATOM 7813 C C . ALA D 2 23 ? -14.258 47.918 -74.310 1.00 46.43 23 ALA B C 1
ATOM 7814 O O . ALA D 2 23 ? -14.936 46.884 -74.315 1.00 43.68 23 ALA B O 1
ATOM 7816 N N . GLU D 2 24 ? -12.945 47.919 -74.585 1.00 44.92 24 GLU B N 1
ATOM 7817 C CA . GLU D 2 24 ? -12.275 46.678 -74.948 1.00 45.07 24 GLU B CA 1
ATOM 7818 C C . GLU D 2 24 ? -12.419 45.637 -73.846 1.00 43.44 24 GLU B C 1
ATOM 7819 O O . GLU D 2 24 ? -12.667 44.463 -74.131 1.00 40.70 24 GLU B O 1
ATOM 7821 N N . VAL D 2 25 ? -12.246 46.044 -72.582 1.00 43.90 25 VAL B N 1
ATOM 7822 C CA . VAL D 2 25 ? -12.276 45.076 -71.484 1.00 44.69 25 VAL B CA 1
ATOM 7823 C C . VAL D 2 25 ? -13.703 44.608 -71.231 1.00 45.44 25 VAL B C 1
ATOM 7824 O O . VAL D 2 25 ? -13.963 43.407 -71.082 1.00 44.57 25 VAL B O 1
ATOM 7828 N N . ARG D 2 26 ? -14.649 45.548 -71.187 1.00 46.72 26 ARG B N 1
ATOM 7829 C CA . ARG D 2 26 ? -16.026 45.178 -70.888 1.00 51.19 26 ARG B CA 1
ATOM 7830 C C . ARG D 2 26 ? -16.603 44.270 -71.968 1.00 45.24 26 ARG B C 1
ATOM 7831 O O . ARG D 2 26 ? -17.367 43.359 -71.653 1.00 45.44 26 ARG B O 1
ATOM 7839 N N . ALA D 2 27 ? -16.236 44.482 -73.236 1.00 44.17 27 ALA B N 1
ATOM 7840 C CA . ALA D 2 27 ? -16.679 43.568 -74.285 1.00 46.32 27 ALA B CA 1
ATOM 7841 C C . ALA D 2 27 ? -16.109 42.168 -74.062 1.00 48.60 27 ALA B C 1
ATOM 7842 O O . ALA D 2 27 ? -16.836 41.165 -74.139 1.00 49.47 27 ALA B O 1
ATOM 7844 N N . ALA D 2 28 ? -14.806 42.086 -73.765 1.00 46.40 28 ALA B N 1
ATOM 7845 C CA . ALA D 2 28 ? -14.170 40.788 -73.564 1.00 47.81 28 ALA B CA 1
ATOM 7846 C C . ALA D 2 28 ? -14.662 40.112 -72.291 1.00 45.35 28 ALA B C 1
ATOM 7847 O O . ALA D 2 28 ? -14.713 38.873 -72.232 1.00 45.23 28 ALA B O 1
ATOM 7849 N N . VAL D 2 29 ? -15.002 40.898 -71.266 1.00 40.91 29 VAL B N 1
ATOM 7850 C CA . VAL D 2 29 ? -15.521 40.319 -70.031 1.00 41.55 29 VAL B CA 1
ATOM 7851 C C . VAL D 2 29 ? -16.877 39.681 -70.283 1.00 45.81 29 VAL B C 1
ATOM 7852 O O . VAL D 2 29 ? -17.142 38.563 -69.832 1.00 51.33 29 VAL B O 1
ATOM 7856 N N . ALA D 2 30 ? -17.724 40.361 -71.063 1.00 48.37 30 ALA B N 1
ATOM 7857 C CA . ALA D 2 30 ? -19.022 39.823 -71.455 1.00 51.41 30 ALA B CA 1
ATOM 7858 C C . ALA D 2 30 ? -18.891 38.478 -72.173 1.00 57.77 30 ALA B C 1
ATOM 7859 O O . ALA D 2 30 ? -19.657 37.548 -71.890 1.00 57.12 30 ALA B O 1
ATOM 7861 N N . ASP D 2 31 ? -17.916 38.352 -73.092 1.00 59.87 31 ASP B N 1
ATOM 7862 C CA . ASP D 2 31 ? -17.735 37.112 -73.855 1.00 63.59 31 ASP B CA 1
ATOM 7863 C C . ASP D 2 31 ? -17.154 35.961 -73.038 1.00 58.29 31 ASP B C 1
ATOM 7864 O O . ASP D 2 31 ? -17.243 34.808 -73.470 1.00 56.56 31 ASP B O 1
ATOM 7869 N N . ALA D 2 32 ? -16.513 36.227 -71.911 1.00 57.82 32 ALA B N 1
ATOM 7870 C CA . ALA D 2 32 ? -15.775 35.174 -71.228 1.00 56.50 32 ALA B CA 1
ATOM 7871 C C . ALA D 2 32 ? -16.400 34.733 -69.913 1.00 51.30 32 ALA B C 1
ATOM 7872 O O . ALA D 2 32 ? -15.836 33.853 -69.254 1.00 50.49 32 ALA B O 1
ATOM 7874 N N . THR D 2 33 ? -17.521 35.329 -69.500 1.00 51.32 33 THR B N 1
ATOM 7875 C CA . THR D 2 33 ? -18.129 34.998 -68.207 1.00 53.09 33 THR B CA 1
ATOM 7876 C C . THR D 2 33 ? -18.849 33.660 -68.286 1.00 49.83 33 THR B C 1
ATOM 7877 O O . THR D 2 33 ? -19.787 33.516 -69.082 1.00 50.68 33 THR B O 1
ATOM 7881 N N . PRO D 2 34 ? -18.455 32.667 -67.495 1.00 47.44 34 PRO B N 1
ATOM 7882 C CA . PRO D 2 34 ? -19.214 31.417 -67.461 1.00 47.38 34 PRO B CA 1
ATOM 7883 C C . PRO D 2 34 ? -20.618 31.680 -66.940 1.00 46.25 34 PRO B C 1
ATOM 7884 O O . PRO D 2 34 ? -20.816 32.490 -66.032 1.00 48.82 34 PRO B O 1
ATOM 7888 N N . ALA D 2 35 ? -21.604 31.019 -67.539 1.00 42.02 35 ALA B N 1
ATOM 7889 C CA . ALA D 2 35 ? -23.020 31.123 -67.125 1.00 41.09 35 ALA B CA 1
ATOM 7890 C C . ALA D 2 35 ? -23.799 29.986 -67.764 1.00 44.24 35 ALA B C 1
ATOM 7891 O O . ALA D 2 35 ? -23.369 29.507 -68.791 1.00 42.36 35 ALA B O 1
ATOM 7893 N N . ASP D 2 36 ? -24.862 29.547 -67.099 1.00 46.31 36 ASP B N 1
ATOM 7894 C CA . ASP D 2 36 ? -25.804 28.515 -67.596 1.00 50.16 36 ASP B CA 1
ATOM 7895 C C . ASP D 2 36 ? -25.097 27.202 -67.914 1.00 56.66 36 ASP B C 1
ATOM 7896 O O . ASP D 2 36 ? -25.459 26.593 -68.897 1.00 59.67 36 ASP B O 1
ATOM 7901 N N . GLY D 2 37 ? -24.066 26.818 -67.174 1.00 64.33 37 GLY B N 1
ATOM 7902 C CA . GLY D 2 37 ? -23.394 25.542 -67.462 1.00 67.36 37 GLY B CA 1
ATOM 7903 C C . GLY D 2 37 ? -22.389 25.596 -68.603 1.00 67.28 37 GLY B C 1
ATOM 7904 O O . GLY D 2 37 ? -21.773 24.572 -68.868 1.00 67.10 37 GLY B O 1
ATOM 7905 N N . VAL D 2 38 ? -22.205 26.742 -69.250 1.00 64.28 38 VAL B N 1
ATOM 7906 C CA . VAL D 2 38 ? -21.184 26.825 -70.325 1.00 58.11 38 VAL B CA 1
ATOM 7907 C C . VAL D 2 38 ? -20.024 27.604 -69.732 1.00 53.51 38 VAL B C 1
ATOM 7908 O O . VAL D 2 38 ? -20.250 28.608 -69.075 1.00 55.42 38 VAL B O 1
ATOM 7912 N N . GLU D 2 39 ? -18.819 27.087 -69.992 1.00 46.41 39 GLU B N 1
ATOM 7913 C CA . GLU D 2 39 ? -17.504 27.617 -69.570 1.00 48.70 39 GLU B CA 1
ATOM 7914 C C . GLU D 2 39 ? -16.752 28.130 -70.798 1.00 49.16 39 GLU B C 1
ATOM 7915 O O . GLU D 2 39 ? -15.994 27.373 -71.381 1.00 50.67 39 GLU B O 1
ATOM 7921 N N . PRO D 2 40 ? -16.887 29.409 -71.181 1.00 46.76 40 PRO B N 1
ATOM 7922 C CA . PRO D 2 40 ? -16.208 29.925 -72.347 1.00 42.71 40 PRO B CA 1
ATOM 7923 C C . PRO D 2 40 ? -14.690 30.090 -72.218 1.00 42.63 40 PRO B C 1
ATOM 7924 O O . PRO D 2 40 ? -14.194 30.172 -71.130 1.00 43.12 40 PRO B O 1
ATOM 7928 N N . ASP D 2 41 ? -14.012 30.089 -73.366 1.00 42.27 41 ASP B N 1
ATOM 7929 C CA . ASP D 2 41 ? -12.590 30.393 -73.460 1.00 43.82 41 ASP B CA 1
ATOM 7930 C C . ASP D 2 41 ? -12.284 31.794 -72.939 1.00 50.82 41 ASP B C 1
ATOM 7931 O O . ASP D 2 41 ? -12.953 32.776 -73.291 1.00 52.77 41 ASP B O 1
ATOM 7936 N N . MET D 2 42 ? -11.242 31.885 -72.117 1.00 56.13 42 MET B N 1
ATOM 7937 C CA . MET D 2 42 ? -10.841 33.131 -71.478 1.00 57.33 42 MET B CA 1
ATOM 7938 C C . MET D 2 42 ? -9.511 33.661 -71.999 1.00 56.25 42 MET B C 1
ATOM 7939 O O . MET D 2 42 ? -9.067 34.728 -71.552 1.00 60.01 42 MET B O 1
ATOM 7944 N N . ARG D 2 43 ? -8.886 32.966 -72.957 1.00 52.65 43 ARG B N 1
ATOM 7945 C CA . ARG D 2 43 ? -7.517 33.286 -73.348 1.00 54.13 43 ARG B CA 1
ATOM 7946 C C . ARG D 2 43 ? -7.398 34.704 -73.904 1.00 55.69 43 ARG B C 1
ATOM 7947 O O . ARG D 2 43 ? -6.390 35.379 -73.661 1.00 55.20 43 ARG B O 1
ATOM 7949 N N . THR D 2 44 ? -8.426 35.191 -74.608 1.00 55.46 44 THR B N 1
ATOM 7950 C CA . THR D 2 44 ? -8.367 36.533 -75.182 1.00 57.13 44 THR B CA 1
ATOM 7951 C C . THR D 2 44 ? -8.440 37.602 -74.101 1.00 54.55 44 THR B C 1
ATOM 7952 O O . THR D 2 44 ? -7.669 38.570 -74.120 1.00 54.89 44 THR B O 1
ATOM 7956 N N . LEU D 2 45 ? -9.384 37.456 -73.165 1.00 51.28 45 LEU B N 1
ATOM 7957 C CA . LEU D 2 45 ? -9.470 38.371 -72.032 1.00 45.27 45 LEU B CA 1
ATOM 7958 C C . LEU D 2 45 ? -8.139 38.463 -71.301 1.00 42.94 45 LEU B C 1
ATOM 7959 O O . LEU D 2 45 ? -7.690 39.551 -70.925 1.00 41.83 45 LEU B O 1
ATOM 7964 N N . TYR D 2 46 ? -7.509 37.321 -71.065 1.00 45.30 46 TYR B N 1
ATOM 7965 C CA . TYR D 2 46 ? -6.323 37.316 -70.222 1.00 47.77 46 TYR B CA 1
ATOM 7966 C C . TYR D 2 46 ? -5.107 37.850 -70.968 1.00 46.16 46 TYR B C 1
ATOM 7967 O O . TYR D 2 46 ? -4.198 38.400 -70.346 1.00 44.68 46 TYR B O 1
ATOM 7976 N N . ARG D 2 47 ? -5.085 37.686 -72.292 1.00 48.22 47 ARG B N 1
ATOM 7977 C CA . ARG D 2 47 ? -4.113 38.382 -73.127 1.00 54.68 47 ARG B CA 1
ATOM 7978 C C . ARG D 2 47 ? -4.252 39.883 -72.973 1.00 51.53 47 ARG B C 1
ATOM 7979 O O . ARG D 2 47 ? -3.252 40.602 -72.833 1.00 48.97 47 ARG B O 1
ATOM 7987 N N . LEU D 2 48 ? -5.495 40.366 -72.989 1.00 48.13 48 LEU B N 1
ATOM 7988 C CA . LEU D 2 48 ? -5.756 41.790 -72.849 1.00 51.09 48 LEU B CA 1
ATOM 7989 C C . LEU D 2 48 ? -5.371 42.293 -71.457 1.00 55.23 48 LEU B C 1
ATOM 7990 O O . LEU D 2 48 ? -4.861 43.412 -71.323 1.00 55.71 48 LEU B O 1
ATOM 7995 N N . LEU D 2 49 ? -5.608 41.479 -70.408 1.00 53.09 49 LEU B N 1
ATOM 7996 C CA . LEU D 2 49 ? -5.213 41.869 -69.054 1.00 49.74 49 LEU B CA 1
ATOM 7997 C C . LEU D 2 49 ? -3.698 41.896 -68.917 1.00 50.90 49 LEU B C 1
ATOM 7998 O O . LEU D 2 49 ? -3.148 42.753 -68.219 1.00 49.55 49 LEU B O 1
ATOM 8003 N N . GLY D 2 50 ? -3.011 40.955 -69.574 1.00 51.60 50 GLY B N 1
ATOM 8004 C CA . GLY D 2 50 ? -1.557 40.988 -69.602 1.00 52.37 50 GLY B CA 1
ATOM 8005 C C . GLY D 2 50 ? -1.014 42.217 -70.304 1.00 51.63 50 GLY B C 1
ATOM 8006 O O . GLY D 2 50 ? -0.111 42.878 -69.798 1.00 54.44 50 GLY B O 1
ATOM 8007 N N . LYS D 2 51 ? -1.592 42.566 -71.456 1.00 55.33 51 LYS B N 1
ATOM 8008 C CA . LYS D 2 51 ? -1.223 43.811 -72.127 1.00 57.31 51 LYS B CA 1
ATOM 8009 C C . LYS D 2 51 ? -1.367 45.010 -71.190 1.00 54.81 51 LYS B C 1
ATOM 8010 O O . LYS D 2 51 ? -0.469 45.849 -71.113 1.00 58.81 51 LYS B O 1
ATOM 8012 N N . LEU D 2 52 ? -2.466 45.086 -70.436 1.00 48.91 52 LEU B N 1
ATOM 8013 C CA . LEU D 2 52 ? -2.632 46.186 -69.484 1.00 49.37 52 LEU B CA 1
ATOM 8014 C C . LEU D 2 52 ? -1.706 46.078 -68.286 1.00 50.55 52 LEU B C 1
ATOM 8015 O O . LEU D 2 52 ? -1.765 46.958 -67.421 1.00 52.82 52 LEU B O 1
ATOM 8020 N N . GLY D 2 53 ? -0.882 45.031 -68.202 1.00 49.71 53 GLY B N 1
ATOM 8021 C CA . GLY D 2 53 ? 0.045 44.861 -67.092 1.00 45.66 53 GLY B CA 1
ATOM 8022 C C . GLY D 2 53 ? -0.604 44.620 -65.747 1.00 45.80 53 GLY B C 1
ATOM 8023 O O . GLY D 2 53 ? -0.043 45.007 -64.715 1.00 47.34 53 GLY B O 1
ATOM 8024 N N . LEU D 2 54 ? -1.769 43.971 -65.727 1.00 45.49 54 LEU B N 1
ATOM 8025 C CA . LEU D 2 54 ? -2.533 43.812 -64.504 1.00 47.62 54 LEU B CA 1
ATOM 8026 C C . LEU D 2 54 ? -2.418 42.434 -63.874 1.00 53.05 54 LEU B C 1
ATOM 8027 O O . LEU D 2 54 ? -2.950 42.234 -62.778 1.00 53.57 54 LEU B O 1
ATOM 8032 N N . LEU D 2 55 ? -1.732 41.487 -64.509 1.00 53.66 55 LEU B N 1
ATOM 8033 C CA . LEU D 2 55 ? -1.830 40.110 -64.035 1.00 51.54 55 LEU B CA 1
ATOM 8034 C C . LEU D 2 55 ? -0.929 39.822 -62.835 1.00 51.22 55 LEU B C 1
ATOM 8035 O O . LEU D 2 55 ? -1.271 38.986 -61.988 1.00 52.55 55 LEU B O 1
ATOM 8040 N N . ALA D 2 56 ? 0.251 40.427 -62.783 1.00 49.54 56 ALA B N 1
ATOM 8041 C CA . ALA D 2 56 ? 1.245 40.094 -61.765 1.00 51.20 56 ALA B CA 1
ATOM 8042 C C . ALA D 2 56 ? 2.004 41.342 -61.299 1.00 52.52 56 ALA B C 1
ATOM 8043 O O . ALA D 2 56 ? 3.232 41.380 -61.317 1.00 52.23 56 ALA B O 1
ATOM 8045 N N . VAL D 2 57 ? 1.296 42.408 -60.922 1.00 51.60 57 VAL B N 1
ATOM 8046 C CA . VAL D 2 57 ? 1.988 43.679 -60.674 1.00 49.37 57 VAL B CA 1
ATOM 8047 C C . VAL D 2 57 ? 3.054 43.613 -59.567 1.00 55.12 57 VAL B C 1
ATOM 8048 O O . VAL D 2 57 ? 3.878 44.525 -59.465 1.00 61.26 57 VAL B O 1
ATOM 8052 N N . HIS D 2 58 ? 3.062 42.572 -58.735 1.00 49.93 58 HIS B N 1
ATOM 8053 C CA . HIS D 2 58 ? 4.033 42.429 -57.652 1.00 50.59 58 HIS B CA 1
ATOM 8054 C C . HIS D 2 58 ? 5.207 41.511 -57.994 1.00 50.31 58 HIS B C 1
ATOM 8055 O O . HIS D 2 58 ? 6.067 41.280 -57.145 1.00 52.08 58 HIS B O 1
ATOM 8062 N N . TRP D 2 59 ? 5.244 40.946 -59.180 1.00 52.39 59 TRP B N 1
ATOM 8063 C CA . TRP D 2 59 ? 6.391 40.152 -59.573 1.00 57.28 59 TRP B CA 1
ATOM 8064 C C . TRP D 2 59 ? 7.557 41.069 -59.944 1.00 62.17 59 TRP B C 1
ATOM 8065 O O . TRP D 2 59 ? 7.370 42.271 -60.156 1.00 66.13 59 TRP B O 1
ATOM 8076 N N . PRO D 2 60 ? 8.780 40.541 -59.982 1.00 61.00 60 PRO B N 1
ATOM 8077 C CA . PRO D 2 60 ? 9.906 41.345 -60.483 1.00 61.74 60 PRO B CA 1
ATOM 8078 C C . PRO D 2 60 ? 9.730 41.722 -61.952 1.00 66.23 60 PRO B C 1
ATOM 8079 O O . PRO D 2 60 ? 9.154 40.974 -62.748 1.00 67.17 60 PRO B O 1
ATOM 8083 N N . ALA D 2 61 ? 10.244 42.905 -62.312 1.00 67.61 61 ALA B N 1
ATOM 8084 C CA . ALA D 2 61 ? 10.127 43.370 -63.693 1.00 66.82 61 ALA B CA 1
ATOM 8085 C C . ALA D 2 61 ? 10.808 42.421 -64.676 1.00 71.21 61 ALA B C 1
ATOM 8086 O O . ALA D 2 61 ? 10.352 42.274 -65.820 1.00 70.09 61 ALA B O 1
ATOM 8088 N N . GLU D 2 62 ? 11.889 41.759 -64.254 1.00 74.27 62 GLU B N 1
ATOM 8089 C CA . GLU D 2 62 ? 12.548 40.804 -65.138 1.00 71.42 62 GLU B CA 1
ATOM 8090 C C . GLU D 2 62 ? 11.579 39.722 -65.595 1.00 70.56 62 GLU B C 1
ATOM 8091 O O . GLU D 2 62 ? 11.762 39.143 -66.668 1.00 70.13 62 GLU B O 1
ATOM 8093 N N . PHE D 2 63 ? 10.533 39.452 -64.813 1.00 69.90 63 PHE B N 1
ATOM 8094 C CA . PHE D 2 63 ? 9.641 38.327 -65.067 1.00 69.66 63 PHE B CA 1
ATOM 8095 C C . PHE D 2 63 ? 8.247 38.743 -65.530 1.00 70.44 63 PHE B C 1
ATOM 8096 O O . PHE D 2 63 ? 7.362 37.886 -65.634 1.00 73.25 63 PHE B O 1
ATOM 8104 N N . GLY D 2 64 ? 8.030 40.018 -65.837 1.00 67.16 64 GLY B N 1
ATOM 8105 C CA . GLY D 2 64 ? 6.740 40.489 -66.302 1.00 65.75 64 GLY B CA 1
ATOM 8106 C C . GLY D 2 64 ? 5.974 41.337 -65.306 1.00 64.00 64 GLY B C 1
ATOM 8107 O O . GLY D 2 64 ? 4.947 41.916 -65.674 1.00 61.58 64 GLY B O 1
ATOM 8108 N N . GLY D 2 65 ? 6.441 41.447 -64.069 1.00 63.91 65 GLY B N 1
ATOM 8109 C CA . GLY D 2 65 ? 5.762 42.245 -63.073 1.00 61.66 65 GLY B CA 1
ATOM 8110 C C . GLY D 2 65 ? 6.116 43.714 -63.166 1.00 61.81 65 GLY B C 1
ATOM 8111 O O . GLY D 2 65 ? 6.830 44.174 -64.059 1.00 60.14 65 GLY B O 1
ATOM 8112 N N . ALA D 2 66 ? 5.594 44.467 -62.201 1.00 64.75 66 ALA B N 1
ATOM 8113 C CA . ALA D 2 66 ? 5.910 45.881 -62.059 1.00 63.61 66 ALA B CA 1
ATOM 8114 C C . ALA D 2 66 ? 6.521 46.198 -60.698 1.00 63.65 66 ALA B C 1
ATOM 8115 O O . ALA D 2 66 ? 6.469 47.351 -60.256 1.00 66.43 66 ALA B O 1
ATOM 8117 N N . ASP D 2 67 ? 7.084 45.197 -60.015 1.00 60.87 67 ASP B N 1
ATOM 8118 C CA . ASP D 2 67 ? 7.856 45.407 -58.784 1.00 62.55 67 ASP B CA 1
ATOM 8119 C C . ASP D 2 67 ? 7.047 46.098 -57.689 1.00 59.88 67 ASP B C 1
ATOM 8120 O O . ASP D 2 67 ? 7.591 46.874 -56.900 1.00 61.04 67 ASP B O 1
ATOM 8125 N N . ARG D 2 68 ? 5.758 45.836 -57.627 1.00 58.50 68 ARG B N 1
ATOM 8126 C CA . ARG D 2 68 ? 4.894 46.455 -56.636 1.00 59.48 68 ARG B CA 1
ATOM 8127 C C . ARG D 2 68 ? 4.831 45.605 -55.370 1.00 58.18 68 ARG B C 1
ATOM 8128 O O . ARG D 2 68 ? 5.171 44.419 -55.385 1.00 58.30 68 ARG B O 1
ATOM 8136 N N . PRO D 2 69 ? 4.427 46.190 -54.243 1.00 57.12 69 PRO B N 1
ATOM 8137 C CA . PRO D 2 69 ? 4.160 45.381 -53.046 1.00 57.33 69 PRO B CA 1
ATOM 8138 C C . PRO D 2 69 ? 3.057 44.346 -53.272 1.00 55.84 69 PRO B C 1
ATOM 8139 O O . PRO D 2 69 ? 2.207 44.471 -54.158 1.00 55.84 69 PRO B O 1
ATOM 8143 N N . LEU D 2 70 ? 3.070 43.308 -52.433 1.00 53.89 70 LEU B N 1
ATOM 8144 C CA . LEU D 2 70 ? 2.044 42.270 -52.525 1.00 55.15 70 LEU B CA 1
ATOM 8145 C C . LEU D 2 70 ? 0.639 42.840 -52.303 1.00 53.97 70 LEU B C 1
ATOM 8146 O O . LEU D 2 70 ? -0.314 42.446 -52.984 1.00 54.78 70 LEU B O 1
ATOM 8151 N N . THR D 2 71 ? 0.495 43.785 -51.371 1.00 53.62 71 THR B N 1
ATOM 8152 C CA . THR D 2 71 ? -0.808 44.391 -51.128 1.00 50.57 71 THR B CA 1
ATOM 8153 C C . THR D 2 71 ? -1.344 45.095 -52.366 1.00 52.01 71 THR B C 1
ATOM 8154 O O . THR D 2 71 ? -2.565 45.204 -52.538 1.00 51.93 71 THR B O 1
ATOM 8158 N N . ASP D 2 72 ? -0.460 45.568 -53.246 1.00 51.39 72 ASP B N 1
ATOM 8159 C CA . ASP D 2 72 ? -0.921 46.161 -54.495 1.00 50.64 72 ASP B CA 1
ATOM 8160 C C . ASP D 2 72 ? -1.536 45.112 -55.427 1.00 53.15 72 ASP B C 1
ATOM 8161 O O . ASP D 2 72 ? -2.529 45.392 -56.113 1.00 55.85 72 ASP B O 1
ATOM 8166 N N . ALA D 2 73 ? -0.975 43.895 -55.462 1.00 50.31 73 ALA B N 1
ATOM 8167 C CA . ALA D 2 73 ? -1.588 42.826 -56.255 1.00 48.97 73 ALA B CA 1
ATOM 8168 C C . ALA D 2 73 ? -2.919 42.376 -55.660 1.00 48.80 73 ALA B C 1
ATOM 8169 O O . ALA D 2 73 ? -3.797 41.916 -56.401 1.00 46.09 73 ALA B O 1
ATOM 8171 N N . ALA D 2 74 ? -3.079 42.480 -54.332 1.00 48.55 74 ALA B N 1
ATOM 8172 C CA . ALA D 2 74 ? -4.370 42.196 -53.714 1.00 43.16 74 ALA B CA 1
ATOM 8173 C C . ALA D 2 74 ? -5.415 43.223 -54.126 1.00 46.75 74 ALA B C 1
ATOM 8174 O O . ALA D 2 74 ? -6.586 42.876 -54.324 1.00 49.56 74 ALA B O 1
ATOM 8176 N N . ILE D 2 75 ? -5.016 44.492 -54.258 1.00 44.61 75 ILE B N 1
ATOM 8177 C CA . ILE D 2 75 ? -5.941 45.514 -54.740 1.00 44.13 75 ILE B CA 1
ATOM 8178 C C . ILE D 2 75 ? -6.347 45.228 -56.181 1.00 44.80 75 ILE B C 1
ATOM 8179 O O . ILE D 2 75 ? -7.487 45.494 -56.580 1.00 46.34 75 ILE B O 1
ATOM 8184 N N . VAL D 2 76 ? -5.424 44.708 -56.998 1.00 40.84 76 VAL B N 1
ATOM 8185 C CA . VAL D 2 76 ? -5.804 44.380 -58.372 1.00 43.32 76 VAL B CA 1
ATOM 8186 C C . VAL D 2 76 ? -6.796 43.227 -58.375 1.00 44.02 76 VAL B C 1
ATOM 8187 O O . VAL D 2 76 ? -7.852 43.293 -59.016 1.00 43.88 76 VAL B O 1
ATOM 8191 N N . ALA D 2 77 ? -6.471 42.163 -57.638 1.00 41.67 77 ALA B N 1
ATOM 8192 C CA . ALA D 2 77 ? -7.356 41.014 -57.525 1.00 41.04 77 ALA B CA 1
ATOM 8193 C C . ALA D 2 77 ? -8.766 41.428 -57.124 1.00 40.73 77 ALA B C 1
ATOM 8194 O O . ALA D 2 77 ? -9.748 40.957 -57.701 1.00 42.11 77 ALA B O 1
ATOM 8196 N N . GLU D 2 78 ? -8.886 42.334 -56.157 1.00 40.76 78 GLU B N 1
ATOM 8197 C CA . GLU D 2 78 ? -10.201 42.834 -55.770 1.00 42.77 78 GLU B CA 1
ATOM 8198 C C . GLU D 2 78 ? -10.921 43.449 -56.965 1.00 41.22 78 GLU B C 1
ATOM 8199 O O . GLU D 2 78 ? -12.064 43.085 -57.270 1.00 42.72 78 GLU B O 1
ATOM 8205 N N . GLU D 2 79 ? -10.260 44.377 -57.657 1.00 38.48 79 GLU B N 1
ATOM 8206 C CA . GLU D 2 79 ? -10.912 45.113 -58.736 1.00 38.81 79 GLU B CA 1
ATOM 8207 C C . GLU D 2 79 ? -11.124 44.251 -59.974 1.00 39.99 79 GLU B C 1
ATOM 8208 O O . GLU D 2 79 ? -12.040 44.518 -60.762 1.00 42.33 79 GLU B O 1
ATOM 8214 N N . LEU D 2 80 ? -10.313 43.209 -60.160 1.00 40.70 80 LEU B N 1
ATOM 8215 C CA . LEU D 2 80 ? -10.576 42.291 -61.262 1.00 42.10 80 LEU B CA 1
ATOM 8216 C C . LEU D 2 80 ? -11.930 41.615 -61.095 1.00 42.29 80 LEU B C 1
ATOM 8217 O O . LEU D 2 80 ? -12.707 41.517 -62.053 1.00 46.49 80 LEU B O 1
ATOM 8222 N N . VAL D 2 81 ? -12.238 41.145 -59.885 1.00 40.40 81 VAL B N 1
ATOM 8223 C CA . VAL D 2 81 ? -13.487 40.425 -59.693 1.00 39.13 81 VAL B CA 1
ATOM 8224 C C . VAL D 2 81 ? -14.662 41.397 -59.686 1.00 43.29 81 VAL B C 1
ATOM 8225 O O . VAL D 2 81 ? -15.743 41.091 -60.207 1.00 42.71 81 VAL B O 1
ATOM 8229 N N . ARG D 2 82 ? -14.456 42.607 -59.154 1.00 41.75 82 ARG B N 1
ATOM 8230 C CA . ARG D 2 82 ? -15.523 43.605 -59.159 1.00 36.71 82 ARG B CA 1
ATOM 8231 C C . ARG D 2 82 ? -15.861 44.096 -60.563 1.00 39.05 82 ARG B C 1
ATOM 8232 O O . ARG D 2 82 ? -16.917 44.716 -60.747 1.00 44.35 82 ARG B O 1
ATOM 8240 N N . ALA D 2 83 ? -14.994 43.840 -61.544 1.00 40.71 83 ALA B N 1
ATOM 8241 C CA . ALA D 2 83 ? -15.222 44.189 -62.942 1.00 42.28 83 ALA B CA 1
ATOM 8242 C C . ALA D 2 83 ? -15.674 42.995 -63.775 1.00 40.38 83 ALA B C 1
ATOM 8243 O O . ALA D 2 83 ? -15.676 43.078 -64.999 1.00 41.36 83 ALA B O 1
ATOM 8245 N N . GLY D 2 84 ? -16.017 41.874 -63.145 1.00 43.79 84 GLY B N 1
ATOM 8246 C CA . GLY D 2 84 ? -16.562 40.742 -63.863 1.00 40.83 84 GLY B CA 1
ATOM 8247 C C . GLY D 2 84 ? -15.568 39.726 -64.381 1.00 43.77 84 GLY B C 1
ATOM 8248 O O . GLY D 2 84 ? -15.990 38.703 -64.943 1.00 45.08 84 GLY B O 1
ATOM 8249 N N . VAL D 2 85 ? -14.273 39.954 -64.207 1.00 42.67 85 VAL B N 1
ATOM 8250 C CA . VAL D 2 85 ? -13.271 39.033 -64.722 1.00 42.83 85 VAL B CA 1
ATOM 8251 C C . VAL D 2 85 ? -13.432 37.690 -64.026 1.00 43.53 85 VAL B C 1
ATOM 8252 O O . VAL D 2 85 ? -13.378 37.638 -62.789 1.00 42.90 85 VAL B O 1
ATOM 8256 N N . PRO D 2 86 ? -13.643 36.591 -64.762 1.00 47.00 86 PRO B N 1
ATOM 8257 C CA . PRO D 2 86 ? -13.537 35.252 -64.147 1.00 42.15 86 PRO B CA 1
ATOM 8258 C C . PRO D 2 86 ? -12.102 35.009 -63.708 1.00 41.78 86 PRO B C 1
ATOM 8259 O O . PRO D 2 86 ? -11.177 35.115 -64.517 1.00 45.67 86 PRO B O 1
ATOM 8263 N N . ASP D 2 87 ? -11.911 34.683 -62.425 1.00 39.52 87 ASP B N 1
ATOM 8264 C CA . ASP D 2 87 ? -10.579 34.761 -61.839 1.00 43.01 87 ASP B CA 1
ATOM 8265 C C . ASP D 2 87 ? -9.876 33.418 -61.627 1.00 45.18 87 ASP B C 1
ATOM 8266 O O . ASP D 2 87 ? -8.711 33.421 -61.201 1.00 44.29 87 ASP B O 1
ATOM 8271 N N . THR D 2 88 ? -10.514 32.278 -61.938 1.00 43.89 88 THR B N 1
ATOM 8272 C CA . THR D 2 88 ? -9.908 30.980 -61.609 1.00 46.74 88 THR B CA 1
ATOM 8273 C C . THR D 2 88 ? -8.583 30.755 -62.343 1.00 44.60 88 THR B C 1
ATOM 8274 O O . THR D 2 88 ? -7.621 30.244 -61.757 1.00 48.83 88 THR B O 1
ATOM 8278 N N . LEU D 2 89 ? -8.522 31.120 -63.627 1.00 41.59 89 LEU B N 1
ATOM 8279 C CA . LEU D 2 89 ? -7.273 31.089 -64.382 1.00 44.89 89 LEU B CA 1
ATOM 8280 C C . LEU D 2 89 ? -6.194 31.946 -63.725 1.00 47.02 89 LEU B C 1
ATOM 8281 O O . LEU D 2 89 ? -5.022 31.566 -63.705 1.00 51.11 89 LEU B O 1
ATOM 8286 N N . HIS D 2 90 ? -6.565 33.117 -63.211 1.00 44.65 90 HIS B N 1
ATOM 8287 C CA . HIS D 2 90 ? -5.601 33.972 -62.525 1.00 46.08 90 HIS B CA 1
ATOM 8288 C C . HIS D 2 90 ? -5.118 33.335 -61.224 1.00 47.23 90 HIS B C 1
ATOM 8289 O O . HIS D 2 90 ? -3.929 33.411 -60.888 1.00 48.73 90 HIS B O 1
ATOM 8296 N N . VAL D 2 91 ? -6.027 32.703 -60.481 1.00 46.23 91 VAL B N 1
ATOM 8297 C CA . VAL D 2 91 ? -5.666 32.135 -59.188 1.00 45.82 91 VAL B CA 1
ATOM 8298 C C . VAL D 2 91 ? -4.751 30.926 -59.369 1.00 50.40 91 VAL B C 1
ATOM 8299 O O . VAL D 2 91 ? -3.766 30.762 -58.637 1.00 54.67 91 VAL B O 1
ATOM 8303 N N . ASN D 2 92 ? -5.064 30.058 -60.335 1.00 47.17 92 ASN B N 1
ATOM 8304 C CA . ASN D 2 92 ? -4.220 28.889 -60.576 1.00 46.54 92 ASN B CA 1
ATOM 8305 C C . ASN D 2 92 ? -2.882 29.278 -61.205 1.00 46.15 92 ASN B C 1
ATOM 8306 O O . ASN D 2 92 ? -1.838 28.743 -60.827 1.00 44.47 92 ASN B O 1
ATOM 8311 N N . THR D 2 93 ? -2.882 30.202 -62.168 1.00 47.34 93 THR B N 1
ATOM 8312 C CA . THR D 2 93 ? -1.630 30.510 -62.854 1.00 45.90 93 THR B CA 1
ATOM 8313 C C . THR D 2 93 ? -0.768 31.491 -62.062 1.00 50.70 93 THR B C 1
ATOM 8314 O O . THR D 2 93 ? 0.419 31.234 -61.830 1.00 55.20 93 THR B O 1
ATOM 8318 N N . ILE D 2 94 ? -1.328 32.627 -61.654 1.00 50.84 94 ILE B N 1
ATOM 8319 C CA . ILE D 2 94 ? -0.494 33.629 -60.997 1.00 48.55 94 ILE B CA 1
ATOM 8320 C C . ILE D 2 94 ? -0.348 33.326 -59.510 1.00 49.09 94 ILE B C 1
ATOM 8321 O O . ILE D 2 94 ? 0.753 33.382 -58.964 1.00 49.60 94 ILE B O 1
ATOM 8326 N N . GLN D 2 95 ? -1.434 32.971 -58.833 1.00 46.52 95 GLN B N 1
ATOM 8327 C CA . GLN D 2 95 ? -1.400 32.921 -57.380 1.00 51.18 95 GLN B CA 1
ATOM 8328 C C . GLN D 2 95 ? -0.987 31.564 -56.829 1.00 50.73 95 GLN B C 1
ATOM 8329 O O . GLN D 2 95 ? -0.734 31.457 -55.626 1.00 50.49 95 GLN B O 1
ATOM 8335 N N . ILE D 2 96 ? -0.891 30.527 -57.658 1.00 50.57 96 ILE B N 1
ATOM 8336 C CA . ILE D 2 96 ? -0.470 29.227 -57.139 1.00 50.09 96 ILE B CA 1
ATOM 8337 C C . ILE D 2 96 ? 0.770 28.718 -57.865 1.00 53.87 96 ILE B C 1
ATOM 8338 O O . ILE D 2 96 ? 1.816 28.513 -57.244 1.00 58.36 96 ILE B O 1
ATOM 8343 N N . VAL D 2 97 ? 0.670 28.498 -59.175 1.00 51.70 97 VAL B N 1
ATOM 8344 C CA . VAL D 2 97 ? 1.829 28.016 -59.920 1.00 55.06 97 VAL B CA 1
ATOM 8345 C C . VAL D 2 97 ? 2.880 29.117 -60.044 1.00 56.65 97 VAL B C 1
ATOM 8346 O O . VAL D 2 97 ? 4.064 28.890 -59.780 1.00 54.00 97 VAL B O 1
ATOM 8350 N N . GLY D 2 98 ? 2.458 30.330 -60.408 1.00 57.17 98 GLY B N 1
ATOM 8351 C CA . GLY D 2 98 ? 3.400 31.436 -60.479 1.00 60.67 98 GLY B CA 1
ATOM 8352 C C . GLY D 2 98 ? 4.091 31.713 -59.153 1.00 62.69 98 GLY B C 1
ATOM 8353 O O . GLY D 2 98 ? 5.321 31.818 -59.090 1.00 64.43 98 GLY B O 1
ATOM 8354 N N . GLN D 2 99 ? 3.315 31.807 -58.067 1.00 63.70 99 GLN B N 1
ATOM 8355 C CA . GLN D 2 99 ? 3.928 32.057 -56.762 1.00 65.79 99 GLN B CA 1
ATOM 8356 C C . GLN D 2 99 ? 4.920 30.956 -56.395 1.00 62.60 99 GLN B C 1
ATOM 8357 O O . GLN D 2 99 ? 5.943 31.233 -55.758 1.00 60.68 99 GLN B O 1
ATOM 8363 N N . PHE D 2 100 ? 4.664 29.718 -56.829 1.00 61.03 100 PHE B N 1
ATOM 8364 C CA . PHE D 2 100 ? 5.533 28.607 -56.461 1.00 61.29 100 PHE B CA 1
ATOM 8365 C C . PHE D 2 100 ? 6.853 28.577 -57.234 1.00 58.00 100 PHE B C 1
ATOM 8366 O O . PHE D 2 100 ? 7.868 28.152 -56.674 1.00 62.37 100 PHE B O 1
ATOM 8374 N N . LEU D 2 101 ? 6.880 28.992 -58.506 1.00 53.16 101 LEU B N 1
ATOM 8375 C CA . LEU D 2 101 ? 8.170 29.111 -59.195 1.00 57.19 101 LEU B CA 1
ATOM 8376 C C . LEU D 2 101 ? 9.009 30.255 -58.629 1.00 61.09 101 LEU B C 1
ATOM 8377 O O . LEU D 2 101 ? 10.243 30.153 -58.562 1.00 65.56 101 LEU B O 1
ATOM 8382 N N . LEU D 2 102 ? 8.359 31.364 -58.254 1.00 61.45 102 LEU B N 1
ATOM 8383 C CA . LEU D 2 102 ? 9.048 32.446 -57.564 1.00 61.94 102 LEU B CA 1
ATOM 8384 C C . LEU D 2 102 ? 9.715 31.952 -56.290 1.00 66.75 102 LEU B C 1
ATOM 8385 O O . LEU D 2 102 ? 10.840 32.350 -55.974 1.00 67.38 102 LEU B O 1
ATOM 8390 N N . MET D 2 103 ? 9.031 31.092 -55.536 1.00 69.19 103 MET B N 1
ATOM 8391 C CA . MET D 2 103 ? 9.512 30.716 -54.213 1.00 72.70 103 MET B CA 1
ATOM 8392 C C . MET D 2 103 ? 10.580 29.625 -54.269 1.00 70.46 103 MET B C 1
ATOM 8393 O O . MET D 2 103 ? 11.463 29.586 -53.406 1.00 70.99 103 MET B O 1
ATOM 8398 N N . ALA D 2 104 ? 10.532 28.751 -55.272 1.00 67.28 104 ALA B N 1
ATOM 8399 C CA . ALA D 2 104 ? 11.331 27.537 -55.275 1.00 67.25 104 ALA B CA 1
ATOM 8400 C C . ALA D 2 104 ? 12.033 27.270 -56.593 1.00 67.12 104 ALA B C 1
ATOM 8401 O O . ALA D 2 104 ? 12.735 26.262 -56.706 1.00 71.79 104 ALA B O 1
ATOM 8403 N N . GLY D 2 105 ? 11.863 28.121 -57.585 1.00 65.63 105 GLY B N 1
ATOM 8404 C CA . GLY D 2 105 ? 12.489 27.905 -58.864 1.00 69.26 105 GLY B CA 1
ATOM 8405 C C . GLY D 2 105 ? 13.840 28.591 -58.985 1.00 71.12 105 GLY B C 1
ATOM 8406 O O . GLY D 2 105 ? 14.098 29.632 -58.373 1.00 71.07 105 GLY B O 1
ATOM 8407 N N . SER D 2 106 ? 14.695 27.984 -59.804 1.00 71.71 106 SER B N 1
ATOM 8408 C CA . SER D 2 106 ? 15.985 28.556 -60.159 1.00 72.89 106 SER B CA 1
ATOM 8409 C C . SER D 2 106 ? 15.813 29.704 -61.158 1.00 72.31 106 SER B C 1
ATOM 8410 O O . SER D 2 106 ? 14.757 29.880 -61.774 1.00 72.55 106 SER B O 1
ATOM 8413 N N . ALA D 2 107 ? 16.872 30.504 -61.303 1.00 69.61 107 ALA B N 1
ATOM 8414 C CA . ALA D 2 107 ? 16.884 31.536 -62.336 1.00 69.38 107 ALA B CA 1
ATOM 8415 C C . ALA D 2 107 ? 16.551 30.961 -63.707 1.00 71.07 107 ALA B C 1
ATOM 8416 O O . ALA D 2 107 ? 15.801 31.570 -64.477 1.00 75.43 107 ALA B O 1
ATOM 8418 N N . GLU D 2 108 ? 17.094 29.783 -64.028 1.00 69.07 108 GLU B N 1
ATOM 8419 C CA . GLU D 2 108 ? 16.852 29.202 -65.345 1.00 69.32 108 GLU B CA 1
ATOM 8420 C C . GLU D 2 108 ? 15.371 28.912 -65.551 1.00 71.60 108 GLU B C 1
ATOM 8421 O O . GLU D 2 108 ? 14.813 29.224 -66.611 1.00 77.21 108 GLU B O 1
ATOM 8423 N N . GLN D 2 109 ? 14.710 28.333 -64.543 1.00 65.91 109 GLN B N 1
ATOM 8424 C CA . GLN D 2 109 ? 13.296 28.013 -64.704 1.00 65.86 109 GLN B CA 1
ATOM 8425 C C . GLN D 2 109 ? 12.397 29.228 -64.455 1.00 64.44 109 GLN B C 1
ATOM 8426 O O . GLN D 2 109 ? 11.429 29.436 -65.193 1.00 63.06 109 GLN B O 1
ATOM 8432 N N . LYS D 2 110 ? 12.734 30.081 -63.487 1.00 63.62 110 LYS B N 1
ATOM 8433 C CA . LYS D 2 110 ? 12.006 31.336 -63.305 1.00 60.17 110 LYS B CA 1
ATOM 8434 C C . LYS D 2 110 ? 11.929 32.130 -64.599 1.00 60.42 110 LYS B C 1
ATOM 8435 O O . LYS D 2 110 ? 10.865 32.623 -64.979 1.00 57.75 110 LYS B O 1
ATOM 8441 N N . ARG D 2 111 ? 13.056 32.267 -65.293 1.00 64.35 111 ARG B N 1
ATOM 8442 C CA . ARG D 2 111 ? 13.096 33.109 -66.484 1.00 66.67 111 ARG B CA 1
ATOM 8443 C C . ARG D 2 111 ? 12.402 32.450 -67.670 1.00 65.15 111 ARG B C 1
ATOM 8444 O O . ARG D 2 111 ? 11.793 33.132 -68.500 1.00 65.20 111 ARG B O 1
ATOM 8446 N N . ARG D 2 112 ? 12.503 31.134 -67.792 1.00 68.33 112 ARG B N 1
ATOM 8447 C CA . ARG D 2 112 ? 11.900 30.490 -68.949 1.00 73.05 112 ARG B CA 1
ATOM 8448 C C . ARG D 2 112 ? 10.377 30.452 -68.848 1.00 74.28 112 ARG B C 1
ATOM 8449 O O . ARG D 2 112 ? 9.691 30.457 -69.879 1.00 77.90 112 ARG B O 1
ATOM 8457 N N . HIS D 2 113 ? 9.832 30.420 -67.629 1.00 70.32 113 HIS B N 1
ATOM 8458 C CA . HIS D 2 113 ? 8.408 30.172 -67.411 1.00 66.27 113 HIS B CA 1
ATOM 8459 C C . HIS D 2 113 ? 7.613 31.400 -66.990 1.00 61.60 113 HIS B C 1
ATOM 8460 O O . HIS D 2 113 ? 6.539 31.644 -67.547 1.00 61.64 113 HIS B O 1
ATOM 8467 N N . LEU D 2 114 ? 8.108 32.180 -66.019 1.00 60.03 114 LEU B N 1
ATOM 8468 C CA . LEU D 2 114 ? 7.315 33.269 -65.445 1.00 59.93 114 LEU B CA 1
ATOM 8469 C C . LEU D 2 114 ? 6.805 34.280 -66.465 1.00 60.24 114 LEU B C 1
ATOM 8470 O O . LEU D 2 114 ? 5.610 34.622 -66.399 1.00 61.10 114 LEU B O 1
ATOM 8475 N N . PRO D 2 115 ? 7.621 34.809 -67.402 1.00 58.92 115 PRO B N 1
ATOM 8476 C CA . PRO D 2 115 ? 7.143 35.938 -68.231 1.00 59.09 115 PRO B CA 1
ATOM 8477 C C . PRO D 2 115 ? 5.877 35.676 -69.032 1.00 60.85 115 PRO B C 1
ATOM 8478 O O . PRO D 2 115 ? 5.007 36.555 -69.093 1.00 62.15 115 PRO B O 1
ATOM 8482 N N . ALA D 2 116 ? 5.731 34.506 -69.652 1.00 59.95 116 ALA B N 1
ATOM 8483 C CA . ALA D 2 116 ? 4.529 34.273 -70.444 1.00 54.48 116 ALA B CA 1
ATOM 8484 C C . ALA D 2 116 ? 3.276 34.206 -69.578 1.00 53.05 116 ALA B C 1
ATOM 8485 O O . ALA D 2 116 ? 2.178 34.481 -70.077 1.00 54.29 116 ALA B O 1
ATOM 8487 N N . LEU D 2 117 ? 3.424 33.847 -68.299 1.00 51.26 117 LEU B N 1
ATOM 8488 C CA . LEU D 2 117 ? 2.306 33.885 -67.356 1.00 50.51 117 LEU B CA 1
ATOM 8489 C C . LEU D 2 117 ? 1.902 35.320 -67.024 1.00 52.71 117 LEU B C 1
ATOM 8490 O O . LEU D 2 117 ? 0.710 35.658 -67.025 1.00 52.71 117 LEU B O 1
ATOM 8495 N N . ALA D 2 118 ? 2.886 36.174 -66.716 1.00 54.23 118 ALA B N 1
ATOM 8496 C CA . ALA D 2 118 ? 2.611 37.576 -66.402 1.00 50.87 118 ALA B CA 1
ATOM 8497 C C . ALA D 2 118 ? 1.984 38.319 -67.576 1.00 52.09 118 ALA B C 1
ATOM 8498 O O . ALA D 2 118 ? 1.290 39.322 -67.371 1.00 52.84 118 ALA B O 1
ATOM 8500 N N . GLN D 2 119 ? 2.231 37.865 -68.807 1.00 52.52 119 GLN B N 1
ATOM 8501 C CA . GLN D 2 119 ? 1.679 38.500 -69.998 1.00 49.77 119 GLN B CA 1
ATOM 8502 C C . GLN D 2 119 ? 0.353 37.891 -70.423 1.00 46.00 119 GLN B C 1
ATOM 8503 O O . GLN D 2 119 ? -0.235 38.354 -71.403 1.00 48.92 119 GLN B O 1
ATOM 8505 N N . GLY D 2 120 ? -0.122 36.866 -69.720 1.00 42.51 120 GLY B N 1
ATOM 8506 C CA . GLY D 2 120 ? -1.382 36.249 -70.078 1.00 48.03 120 GLY B CA 1
ATOM 8507 C C . GLY D 2 120 ? -1.318 35.453 -71.348 1.00 55.66 120 GLY B C 1
ATOM 8508 O O . GLY D 2 120 ? -2.348 35.257 -72.001 1.00 62.51 120 GLY B O 1
ATOM 8509 N N . GLU D 2 121 ? -0.123 35.017 -71.737 1.00 54.86 121 GLU B N 1
ATOM 8510 C CA . GLU D 2 121 ? 0.025 34.247 -72.960 1.00 55.57 121 GLU B CA 1
ATOM 8511 C C . GLU D 2 121 ? -0.019 32.751 -72.689 1.00 58.53 121 GLU B C 1
ATOM 8512 O O . GLU D 2 121 ? -0.473 31.991 -73.548 1.00 63.99 121 GLU B O 1
ATOM 8514 N N . ARG D 2 122 ? 0.458 32.342 -71.516 1.00 55.12 122 ARG B N 1
ATOM 8515 C CA . ARG D 2 122 ? 0.492 30.913 -71.114 1.00 54.63 122 ARG B CA 1
ATOM 8516 C C . ARG D 2 122 ? -0.216 30.745 -69.769 1.00 53.38 122 ARG B C 1
ATOM 8517 O O . ARG D 2 122 ? -0.286 31.719 -69.037 1.00 50.82 122 ARG B O 1
ATOM 8525 N N . PHE D 2 123 ? -0.784 29.564 -69.498 1.00 52.07 123 PHE B N 1
ATOM 8526 C CA . PHE D 2 123 ? -1.525 29.308 -68.271 1.00 53.50 123 PHE B CA 1
ATOM 8527 C C . PHE D 2 123 ? -1.152 27.950 -67.705 1.00 54.80 123 PHE B C 1
ATOM 8528 O O . PHE D 2 123 ? -0.682 27.061 -68.418 1.00 57.88 123 PHE B O 1
ATOM 8536 N N . ALA D 2 124 ? -1.397 27.795 -66.407 1.00 53.06 124 ALA B N 1
ATOM 8537 C CA . ALA D 2 124 ? -1.066 26.571 -65.696 1.00 52.04 124 ALA B CA 1
ATOM 8538 C C . ALA D 2 124 ? -2.209 26.204 -64.774 1.00 56.69 124 ALA B C 1
ATOM 8539 O O . ALA D 2 124 ? -3.068 27.029 -64.437 1.00 60.27 124 ALA B O 1
ATOM 8541 N N . SER D 2 125 ? -2.206 24.951 -64.354 1.00 57.38 125 SER B N 1
ATOM 8542 C CA . SER D 2 125 ? -3.154 24.509 -63.354 1.00 56.08 125 SER B CA 1
ATOM 8543 C C . SER D 2 125 ? -2.422 23.575 -62.399 1.00 55.31 125 SER B C 1
ATOM 8544 O O . SER D 2 125 ? -1.231 23.287 -62.562 1.00 58.57 125 SER B O 1
ATOM 8547 N N . VAL D 2 126 ? -3.137 23.132 -61.375 1.00 50.93 126 VAL B N 1
ATOM 8548 C CA . VAL D 2 126 ? -2.569 22.377 -60.269 1.00 48.91 126 VAL B CA 1
ATOM 8549 C C . VAL D 2 126 ? -3.035 20.936 -60.404 1.00 51.31 126 VAL B C 1
ATOM 8550 O O . VAL D 2 126 ? -4.245 20.665 -60.408 1.00 50.42 126 VAL B O 1
ATOM 8554 N N . LEU D 2 127 ? -2.089 20.009 -60.530 1.00 50.41 127 LEU B N 1
ATOM 8555 C CA . LEU D 2 127 ? -2.434 18.598 -60.694 1.00 46.86 127 LEU B CA 1
ATOM 8556 C C . LEU D 2 127 ? -1.910 17.848 -59.478 1.00 49.20 127 LEU B C 1
ATOM 8557 O O . LEU D 2 127 ? -0.870 17.188 -59.542 1.00 53.12 127 LEU B O 1
ATOM 8562 N N . TYR D 2 128 ? -2.675 17.905 -58.385 1.00 48.82 128 TYR B N 1
ATOM 8563 C CA . TYR D 2 128 ? -2.354 17.202 -57.148 1.00 49.72 128 TYR B CA 1
ATOM 8564 C C . TYR D 2 128 ? -3.298 16.034 -56.899 1.00 48.38 128 TYR B C 1
ATOM 8565 O O . TYR D 2 128 ? -2.848 14.896 -56.753 1.00 50.31 128 TYR B O 1
ATOM 8574 N N . THR D 2 129 ? -4.605 16.301 -56.835 1.00 43.77 129 THR B N 1
ATOM 8575 C CA . THR D 2 129 ? -5.573 15.285 -56.441 1.00 44.53 129 THR B CA 1
ATOM 8576 C C . THR D 2 129 ? -5.591 14.114 -57.424 1.00 46.86 129 THR B C 1
ATOM 8577 O O . THR D 2 129 ? -5.525 14.296 -58.648 1.00 46.58 129 THR B O 1
ATOM 8581 N N . GLU D 2 130 ? -5.693 12.899 -56.864 1.00 47.32 130 GLU B N 1
ATOM 8582 C CA . GLU D 2 130 ? -5.755 11.602 -57.539 1.00 48.45 130 GLU B CA 1
ATOM 8583 C C . GLU D 2 130 ? -7.044 10.900 -57.148 1.00 43.97 130 GLU B C 1
ATOM 8584 O O . GLU D 2 130 ? -7.693 11.322 -56.187 1.00 45.89 130 GLU B O 1
ATOM 8590 N N . PRO D 2 131 ? -7.447 9.834 -57.845 1.00 46.77 131 PRO B N 1
ATOM 8591 C CA . PRO D 2 131 ? -8.666 9.118 -57.424 1.00 50.85 131 PRO B CA 1
ATOM 8592 C C . PRO D 2 131 ? -8.627 8.598 -55.993 1.00 55.80 131 PRO B C 1
ATOM 8593 O O . PRO D 2 131 ? -9.677 8.577 -55.340 1.00 57.82 131 PRO B O 1
ATOM 8597 N N . ASP D 2 132 ? -7.466 8.186 -55.475 1.00 56.53 132 ASP B N 1
ATOM 8598 C CA . ASP D 2 132 ? -7.357 7.735 -54.092 1.00 56.79 132 ASP B CA 1
ATOM 8599 C C . ASP D 2 132 ? -6.708 8.771 -53.169 1.00 54.19 132 ASP B C 1
ATOM 8600 O O . ASP D 2 132 ? -6.454 8.464 -52.001 1.00 55.19 132 ASP B O 1
ATOM 8605 N N . ALA D 2 133 ? -6.457 9.990 -53.652 1.00 49.98 133 ALA B N 1
ATOM 8606 C CA . ALA D 2 133 ? -5.757 11.025 -52.888 1.00 46.54 133 ALA B CA 1
ATOM 8607 C C . ALA D 2 133 ? -6.505 12.348 -53.032 1.00 45.65 133 ALA B C 1
ATOM 8608 O O . ALA D 2 133 ? -6.225 13.129 -53.950 1.00 44.58 133 ALA B O 1
ATOM 8610 N N . GLY D 2 134 ? -7.449 12.584 -52.126 1.00 45.59 134 GLY B N 1
ATOM 8611 C CA . GLY D 2 134 ? -8.115 13.869 -51.991 1.00 47.64 134 GLY B CA 1
ATOM 8612 C C . GLY D 2 134 ? -7.565 14.603 -50.781 1.00 48.44 134 GLY B C 1
ATOM 8613 O O . GLY D 2 134 ? -6.456 15.130 -50.842 1.00 47.03 134 GLY B O 1
ATOM 8614 N N . SER D 2 135 ? -8.315 14.603 -49.670 1.00 51.22 135 SER B N 1
ATOM 8615 C CA . SER D 2 135 ? -7.809 15.122 -48.398 1.00 53.24 135 SER B CA 1
ATOM 8616 C C . SER D 2 135 ? -6.468 14.488 -48.042 1.00 53.66 135 SER B C 1
ATOM 8617 O O . SER D 2 135 ? -5.517 15.185 -47.677 1.00 55.77 135 SER B O 1
ATOM 8620 N N . ASP D 2 136 ? -6.366 13.164 -48.187 1.00 52.78 136 ASP B N 1
ATOM 8621 C CA . ASP D 2 136 ? -5.131 12.416 -47.941 1.00 54.70 136 ASP B CA 1
ATOM 8622 C C . ASP D 2 136 ? -4.217 12.516 -49.170 1.00 55.77 136 ASP B C 1
ATOM 8623 O O . ASP D 2 136 ? -4.060 11.580 -49.962 1.00 53.36 136 ASP B O 1
ATOM 8628 N N . LEU D 2 137 ? -3.583 13.683 -49.322 1.00 58.00 137 LEU B N 1
ATOM 8629 C CA . LEU D 2 137 ? -2.806 13.934 -50.535 1.00 58.02 137 LEU B CA 1
ATOM 8630 C C . LEU D 2 137 ? -1.529 13.104 -50.569 1.00 60.26 137 LEU B C 1
ATOM 8631 O O . LEU D 2 137 ? -1.037 12.773 -51.654 1.00 59.01 137 LEU B O 1
ATOM 8636 N N . GLY D 2 138 ? -0.997 12.730 -49.404 1.00 62.53 138 GLY B N 1
ATOM 8637 C CA . GLY D 2 138 ? 0.160 11.851 -49.358 1.00 60.89 138 GLY B CA 1
ATOM 8638 C C . GLY D 2 138 ? -0.095 10.454 -49.893 1.00 61.05 138 GLY B C 1
ATOM 8639 O O . GLY D 2 138 ? 0.862 9.691 -50.070 1.00 61.72 138 GLY B O 1
ATOM 8640 N N . ALA D 2 139 ? -1.351 10.094 -50.143 1.00 59.44 139 ALA B N 1
ATOM 8641 C CA . ALA D 2 139 ? -1.667 8.807 -50.749 1.00 58.84 139 ALA B CA 1
ATOM 8642 C C . ALA D 2 139 ? -1.452 8.795 -52.257 1.00 56.19 139 ALA B C 1
ATOM 8643 O O . ALA D 2 139 ? -1.773 7.790 -52.896 1.00 56.54 139 ALA B O 1
ATOM 8645 N N . LEU D 2 140 ? -0.945 9.882 -52.839 1.00 55.28 140 LEU B N 1
ATOM 8646 C CA . LEU D 2 140 ? -0.765 9.948 -54.282 1.00 55.26 140 LEU B CA 1
ATOM 8647 C C . LEU D 2 140 ? 0.178 8.844 -54.756 1.00 59.61 140 LEU B C 1
ATOM 8648 O O . LEU D 2 140 ? 1.194 8.544 -54.119 1.00 59.17 140 LEU B O 1
ATOM 8653 N N . ARG D 2 141 ? -0.176 8.229 -55.881 1.00 59.09 141 ARG B N 1
ATOM 8654 C CA . ARG D 2 141 ? 0.587 7.127 -56.440 1.00 60.16 141 ARG B CA 1
ATOM 8655 C C . ARG D 2 141 ? 1.277 7.485 -57.752 1.00 62.52 141 ARG B C 1
ATOM 8656 O O . ARG D 2 141 ? 1.901 6.610 -58.368 1.00 64.48 141 ARG B O 1
ATOM 8658 N N . THR D 2 142 ? 1.193 8.737 -58.198 1.00 61.62 142 THR B N 1
ATOM 8659 C CA . THR D 2 142 ? 1.875 9.113 -59.426 1.00 62.42 142 THR B CA 1
ATOM 8660 C C . THR D 2 142 ? 3.377 8.939 -59.252 1.00 62.44 142 THR B C 1
ATOM 8661 O O . THR D 2 142 ? 3.947 9.318 -58.225 1.00 65.03 142 THR B O 1
ATOM 8665 N N . VAL D 2 143 ? 4.011 8.332 -60.249 1.00 58.46 143 VAL B N 1
ATOM 8666 C CA . VAL D 2 143 ? 5.417 7.969 -60.170 1.00 63.90 143 VAL B CA 1
ATOM 8667 C C . VAL D 2 143 ? 6.160 8.703 -61.278 1.00 62.66 143 VAL B C 1
ATOM 8668 O O . VAL D 2 143 ? 5.645 8.855 -62.391 1.00 61.75 143 VAL B O 1
ATOM 8672 N N . ALA D 2 144 ? 7.333 9.230 -60.944 1.00 62.60 144 ALA B N 1
ATOM 8673 C CA . ALA D 2 144 ? 8.237 9.852 -61.909 1.00 65.28 144 ALA B CA 1
ATOM 8674 C C . ALA D 2 144 ? 9.527 9.030 -61.907 1.00 70.85 144 ALA B C 1
ATOM 8675 O O . ALA D 2 144 ? 10.467 9.348 -61.175 1.00 72.81 144 ALA B O 1
ATOM 8677 N N . GLU D 2 145 ? 9.561 7.946 -62.731 1.00 74.92 145 GLU B N 1
ATOM 8678 C CA . GLU D 2 145 ? 10.735 7.076 -62.790 1.00 79.17 145 GLU B CA 1
ATOM 8679 C C . GLU D 2 145 ? 11.804 7.681 -63.698 1.00 75.57 145 GLU B C 1
ATOM 8680 O O . GLU D 2 145 ? 11.485 8.194 -64.776 1.00 73.02 145 GLU B O 1
ATOM 8686 N N . PRO D 2 146 ? 13.072 7.608 -63.284 1.00 76.94 146 PRO B N 1
ATOM 8687 C CA . PRO D 2 146 ? 14.136 8.352 -63.976 1.00 78.07 146 PRO B CA 1
ATOM 8688 C C . PRO D 2 146 ? 14.374 7.904 -65.417 1.00 79.04 146 PRO B C 1
ATOM 8689 O O . PRO D 2 146 ? 14.143 6.751 -65.792 1.00 79.81 146 PRO B O 1
ATOM 8693 N N . ASP D 2 147 ? 14.837 8.861 -66.231 1.00 82.13 147 ASP B N 1
ATOM 8694 C CA . ASP D 2 147 ? 15.186 8.627 -67.634 1.00 86.66 147 ASP B CA 1
ATOM 8695 C C . ASP D 2 147 ? 16.328 9.581 -67.992 1.00 89.65 147 ASP B C 1
ATOM 8696 O O . ASP D 2 147 ? 16.081 10.727 -68.389 1.00 91.09 147 ASP B O 1
ATOM 8701 N N . GLY D 2 148 ? 17.567 9.095 -67.889 1.00 88.00 148 GLY B N 1
ATOM 8702 C CA . GLY D 2 148 ? 18.711 9.979 -68.073 1.00 85.14 148 GLY B CA 1
ATOM 8703 C C . GLY D 2 148 ? 18.716 11.030 -66.983 1.00 78.35 148 GLY B C 1
ATOM 8704 O O . GLY D 2 148 ? 18.558 10.718 -65.800 1.00 72.22 148 GLY B O 1
ATOM 8705 N N . ASP D 2 149 ? 18.887 12.292 -67.370 1.00 81.05 149 ASP B N 1
ATOM 8706 C CA . ASP D 2 149 ? 18.669 13.398 -66.446 1.00 82.90 149 ASP B CA 1
ATOM 8707 C C . ASP D 2 149 ? 17.221 13.898 -66.470 1.00 79.32 149 ASP B C 1
ATOM 8708 O O . ASP D 2 149 ? 16.943 14.982 -65.947 1.00 79.30 149 ASP B O 1
ATOM 8713 N N . GLY D 2 150 ? 16.300 13.125 -67.052 1.00 77.11 150 GLY B N 1
ATOM 8714 C CA . GLY D 2 150 ? 14.883 13.451 -67.064 1.00 75.66 150 GLY B CA 1
ATOM 8715 C C . GLY D 2 150 ? 14.011 12.357 -66.469 1.00 72.73 150 GLY B C 1
ATOM 8716 O O . GLY D 2 150 ? 14.530 11.401 -65.874 1.00 70.13 150 GLY B O 1
ATOM 8717 N N . TYR D 2 151 ? 12.687 12.487 -66.618 1.00 68.24 151 TYR B N 1
ATOM 8718 C CA . TYR D 2 151 ? 11.743 11.570 -65.988 1.00 65.13 151 TYR B CA 1
ATOM 8719 C C . TYR D 2 151 ? 10.594 11.227 -66.928 1.00 63.14 151 TYR B C 1
ATOM 8720 O O . TYR D 2 151 ? 10.292 11.944 -67.888 1.00 63.11 151 TYR B O 1
ATOM 8729 N N . ARG D 2 152 ? 9.954 10.102 -66.616 1.00 61.48 152 ARG B N 1
ATOM 8730 C CA . ARG D 2 152 ? 8.731 9.601 -67.289 1.00 63.38 152 ARG B CA 1
ATOM 8731 C C . ARG D 2 152 ? 7.694 9.467 -66.171 1.00 62.34 152 ARG B C 1
ATOM 8732 O O . ARG D 2 152 ? 7.974 8.770 -65.196 1.00 59.16 152 ARG B O 1
ATOM 8740 N N . LEU D 2 153 ? 6.539 10.107 -66.338 1.00 60.51 153 LEU B N 1
ATOM 8741 C CA . LEU D 2 153 ? 5.518 10.195 -65.301 1.00 57.86 153 LEU B CA 1
ATOM 8742 C C . LEU D 2 153 ? 4.317 9.343 -65.683 1.00 57.83 153 LEU B C 1
ATOM 8743 O O . LEU D 2 153 ? 3.794 9.469 -66.792 1.00 59.65 153 LEU B O 1
ATOM 8748 N N . THR D 2 154 ? 3.884 8.483 -64.762 1.00 53.84 154 THR B N 1
ATOM 8749 C CA . THR D 2 154 ? 2.710 7.642 -64.962 1.00 53.26 154 THR B CA 1
ATOM 8750 C C . THR D 2 154 ? 1.787 7.799 -63.761 1.00 55.45 154 THR B C 1
ATOM 8751 O O . THR D 2 154 ? 2.198 7.552 -62.621 1.00 57.19 154 THR B O 1
ATOM 8755 N N . GLY D 2 155 ? 0.548 8.209 -64.022 1.00 53.40 155 GLY B N 1
ATOM 8756 C CA . GLY D 2 155 ? -0.431 8.368 -62.963 1.00 51.12 155 GLY B CA 1
ATOM 8757 C C . GLY D 2 155 ? -1.735 8.929 -63.491 1.00 51.74 155 GLY B C 1
ATOM 8758 O O . GLY D 2 155 ? -1.971 9.004 -64.700 1.00 56.19 155 GLY B O 1
ATOM 8759 N N . THR D 2 156 ? -2.581 9.335 -62.552 1.00 50.96 156 THR B N 1
ATOM 8760 C CA . THR D 2 156 ? -3.929 9.813 -62.832 1.00 50.12 156 THR B CA 1
ATOM 8761 C C . THR D 2 156 ? -4.192 10.999 -61.914 1.00 47.99 156 THR B C 1
ATOM 8762 O O . THR D 2 156 ? -4.138 10.853 -60.691 1.00 45.62 156 THR B O 1
ATOM 8766 N N . LYS D 2 157 ? -4.446 12.167 -62.497 1.00 50.38 157 LYS B N 1
ATOM 8767 C CA . LY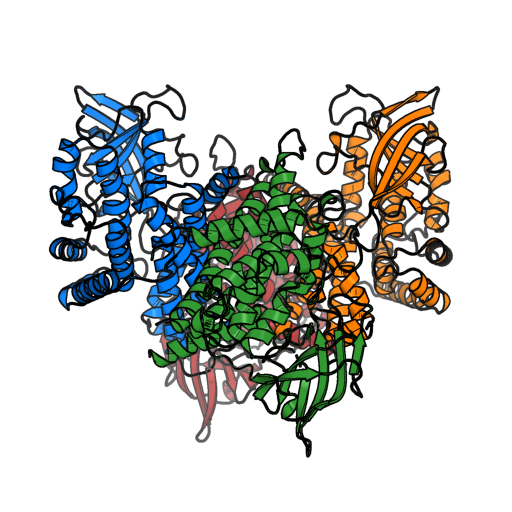S D 2 157 ? -4.773 13.380 -61.756 1.00 45.93 157 LYS B CA 1
ATOM 8768 C C . LYS D 2 157 ? -6.216 13.793 -62.044 1.00 46.36 157 LYS B C 1
ATOM 8769 O O . LYS D 2 157 ? -6.604 13.913 -63.209 1.00 47.44 157 LYS B O 1
ATOM 8775 N N . VAL D 2 158 ? -7.014 14.030 -60.994 1.00 49.68 158 VAL B N 1
ATOM 8776 C CA . VAL D 2 158 ? -8.432 14.326 -61.190 1.00 48.94 158 VAL B CA 1
ATOM 8777 C C . VAL D 2 158 ? -8.858 15.566 -60.403 1.00 50.36 158 VAL B C 1
ATOM 8778 O O . VAL D 2 158 ? -8.247 15.931 -59.397 1.00 49.98 158 VAL B O 1
ATOM 8782 N N . PHE D 2 159 ? -9.918 16.222 -60.895 1.00 52.90 159 PHE B N 1
ATOM 8783 C CA . PHE D 2 159 ? -10.673 17.309 -60.263 1.00 46.41 159 PHE B CA 1
ATOM 8784 C C . PHE D 2 159 ? -9.948 18.659 -60.309 1.00 48.36 159 PHE B C 1
ATOM 8785 O O . PHE D 2 159 ? -10.130 19.520 -59.439 1.00 51.04 159 PHE B O 1
ATOM 8793 N N . SER D 2 160 ? -9.150 18.879 -61.336 1.00 44.71 160 SER B N 1
ATOM 8794 C CA . SER D 2 160 ? -8.582 20.195 -61.577 1.00 44.77 160 SER B CA 1
ATOM 8795 C C . SER D 2 160 ? -9.523 21.022 -62.443 1.00 39.71 160 SER B C 1
ATOM 8796 O O . SER D 2 160 ? -10.299 20.489 -63.232 1.00 36.29 160 SER B O 1
ATOM 8799 N N . LEU D 2 161 ? -9.459 22.337 -62.283 1.00 39.27 161 LEU B N 1
ATOM 8800 C CA . LEU D 2 161 ? -10.259 23.232 -63.106 1.00 39.62 161 LEU B CA 1
ATOM 8801 C C . LEU D 2 161 ? -9.378 23.861 -64.174 1.00 40.22 161 LEU B C 1
ATOM 8802 O O . LEU D 2 161 ? -8.176 24.054 -63.968 1.00 42.67 161 LEU B O 1
ATOM 8807 N N . LYS D 2 162 ? -9.991 24.166 -65.320 1.00 37.64 162 LYS B N 1
ATOM 8808 C CA . LYS D 2 162 ? -9.410 24.937 -66.422 1.00 41.06 162 LYS B CA 1
ATOM 8809 C C . LYS D 2 162 ? -8.406 24.143 -67.243 1.00 44.61 162 LYS B C 1
ATOM 8810 O O . LYS D 2 162 ? -7.791 24.701 -68.157 1.00 50.20 162 LYS B O 1
ATOM 8816 N N . THR D 2 163 ? -8.219 22.862 -66.947 1.00 44.10 163 THR B N 1
ATOM 8817 C CA . THR D 2 163 ? -7.033 22.166 -67.429 1.00 45.01 163 THR B CA 1
ATOM 8818 C C . THR D 2 163 ? -7.028 22.021 -68.954 1.00 47.64 163 THR B C 1
ATOM 8819 O O . THR D 2 163 ? -5.991 22.248 -69.592 1.00 50.09 163 THR B O 1
ATOM 8823 N N . ARG D 2 164 ? -8.181 21.717 -69.570 1.00 44.52 164 ARG B N 1
ATOM 8824 C CA . ARG D 2 164 ? -8.224 21.624 -71.032 1.00 49.30 164 ARG B CA 1
ATOM 8825 C C . ARG D 2 164 ? -7.967 22.959 -71.729 1.00 50.06 164 ARG B C 1
ATOM 8826 O O . ARG D 2 164 ? -7.957 22.995 -72.964 1.00 50.61 164 ARG B O 1
ATOM 8834 N N . PHE D 2 165 ? -7.756 24.043 -70.975 1.00 48.21 165 PHE B N 1
ATOM 8835 C CA . PHE D 2 165 ? -7.451 25.352 -71.524 1.00 48.06 165 PHE B CA 1
ATOM 8836 C C . PHE D 2 165 ? -6.021 25.801 -71.266 1.00 50.74 165 PHE B C 1
ATOM 8837 O O . PHE D 2 165 ? -5.629 26.851 -71.784 1.00 53.77 165 PHE B O 1
ATOM 8845 N N . VAL D 2 166 ? -5.253 25.082 -70.456 1.00 51.73 166 VAL B N 1
ATOM 8846 C CA . VAL D 2 166 ? -3.967 25.581 -69.968 1.00 52.99 166 VAL B CA 1
ATOM 8847 C C . VAL D 2 166 ? -2.821 24.887 -70.696 1.00 54.43 166 VAL B C 1
ATOM 8848 O O . VAL D 2 166 ? -3.019 23.967 -71.484 1.00 51.12 166 VAL B O 1
ATOM 8852 N N . ASP D 2 167 ? -1.597 25.341 -70.418 1.00 58.16 167 ASP B N 1
ATOM 8853 C CA . ASP D 2 167 ? -0.371 24.823 -71.015 1.00 61.17 167 ASP B CA 1
ATOM 8854 C C . ASP D 2 167 ? 0.471 23.989 -70.066 1.00 58.40 167 ASP B C 1
ATOM 8855 O O . ASP D 2 167 ? 1.099 23.027 -70.497 1.00 60.37 167 ASP B O 1
ATOM 8860 N N . LEU D 2 168 ? 0.510 24.334 -68.788 1.00 55.52 168 LEU B N 1
ATOM 8861 C CA . LEU D 2 168 ? 1.408 23.703 -67.835 1.00 54.65 168 LEU B CA 1
ATOM 8862 C C . LEU D 2 168 ? 0.624 23.124 -66.665 1.00 53.19 168 LEU B C 1
ATOM 8863 O O . LEU D 2 168 ? -0.463 23.600 -66.328 1.00 50.14 168 LEU B O 1
ATOM 8868 N N . GLY D 2 169 ? 1.188 22.090 -66.070 1.00 55.66 169 GLY B N 1
ATOM 8869 C CA . GLY D 2 169 ? 0.547 21.435 -64.927 1.00 54.29 169 GLY B CA 1
ATOM 8870 C C . GLY D 2 169 ? 1.535 21.272 -63.806 1.00 57.89 169 GLY B C 1
ATOM 8871 O O . GLY D 2 169 ? 2.543 20.633 -64.031 1.00 62.20 169 GLY B O 1
ATOM 8872 N N . LEU D 2 170 ? 1.273 21.880 -62.655 1.00 56.84 170 LEU B N 1
ATOM 8873 C CA . LEU D 2 170 ? 2.193 21.661 -61.521 1.00 56.13 170 LEU B CA 1
ATOM 8874 C C . LEU D 2 170 ? 1.791 20.281 -61.028 1.00 56.03 170 LEU B C 1
ATOM 8875 O O . LEU D 2 170 ? 0.676 20.136 -60.539 1.00 56.43 170 LEU B O 1
ATOM 8880 N N . CYS D 2 171 ? 2.682 19.313 -61.162 1.00 54.74 171 CYS B N 1
ATOM 8881 C CA . CYS D 2 171 ? 2.294 17.920 -60.870 1.00 56.39 171 CYS B CA 1
ATOM 8882 C C . CYS D 2 171 ? 3.170 17.301 -59.789 1.00 54.50 171 CYS B C 1
ATOM 8883 O O . CYS D 2 171 ? 4.383 17.330 -59.922 1.00 51.13 171 CYS B O 1
ATOM 8886 N N . ALA D 2 172 ? 2.539 16.761 -58.756 1.00 56.21 172 ALA B N 1
ATOM 8887 C CA . ALA D 2 172 ? 3.287 16.062 -57.715 1.00 57.16 172 ALA B CA 1
ATOM 8888 C C . ALA D 2 172 ? 3.451 14.608 -58.116 1.00 56.54 172 ALA B C 1
ATOM 8889 O O . ALA D 2 172 ? 2.490 13.974 -58.561 1.00 53.73 172 ALA B O 1
ATOM 8891 N N . ALA D 2 173 ? 4.673 14.092 -57.971 1.00 57.83 173 ALA B N 1
ATOM 8892 C CA . ALA D 2 173 ? 5.007 12.737 -58.374 1.00 58.29 173 ALA B CA 1
ATOM 8893 C C . ALA D 2 173 ? 6.023 12.159 -57.407 1.00 57.96 173 ALA B C 1
ATOM 8894 O O . ALA D 2 173 ? 6.822 12.886 -56.815 1.00 55.22 173 ALA B O 1
ATOM 8896 N N . ARG D 2 174 ? 5.994 10.842 -57.254 1.00 61.05 174 ARG B N 1
ATOM 8897 C CA . ARG D 2 174 ? 6.974 10.167 -56.410 1.00 65.15 174 ARG B CA 1
ATOM 8898 C C . ARG D 2 174 ? 8.245 9.929 -57.221 1.00 66.58 174 ARG B C 1
ATOM 8899 O O . ARG D 2 174 ? 8.269 9.087 -58.126 1.00 67.42 174 ARG B O 1
ATOM 8907 N N . THR D 2 175 ? 9.301 10.680 -56.919 1.00 66.94 175 THR B N 1
ATOM 8908 C CA . THR D 2 175 ? 10.604 10.370 -57.488 1.00 67.06 175 THR B CA 1
ATOM 8909 C C . THR D 2 175 ? 11.292 9.217 -56.773 1.00 67.71 175 THR B C 1
ATOM 8910 O O . THR D 2 175 ? 12.358 8.781 -57.216 1.00 67.83 175 THR B O 1
ATOM 8914 N N . THR D 2 176 ? 10.721 8.723 -55.682 1.00 71.84 176 THR B N 1
ATOM 8915 C CA . THR D 2 176 ? 11.305 7.614 -54.931 1.00 80.30 176 THR B CA 1
ATOM 8916 C C . THR D 2 176 ? 10.175 6.897 -54.221 1.00 83.80 176 THR B C 1
ATOM 8917 O O . THR D 2 176 ? 9.887 7.155 -53.044 1.00 85.42 176 THR B O 1
ATOM 8921 N N . PRO D 2 177 ? 9.473 6.014 -54.924 1.00 84.42 177 PRO B N 1
ATOM 8922 C CA . PRO D 2 177 ? 8.445 5.206 -54.261 1.00 85.54 177 PRO B CA 1
ATOM 8923 C C . PRO D 2 177 ? 9.076 4.249 -53.264 1.00 87.64 177 PRO B C 1
ATOM 8924 O O . PRO D 2 177 ? 10.264 3.926 -53.334 1.00 91.36 177 PRO B O 1
ATOM 8928 N N . GLY D 2 178 ? 8.260 3.817 -52.305 1.00 86.36 178 GLY B N 1
ATOM 8929 C CA . GLY D 2 178 ? 8.734 2.990 -51.215 1.00 86.34 178 GLY B CA 1
ATOM 8930 C C . GLY D 2 178 ? 9.440 3.745 -50.119 1.00 86.82 178 GLY B C 1
ATOM 8931 O O . GLY D 2 178 ? 9.952 3.118 -49.187 1.00 89.79 178 GLY B O 1
ATOM 8932 N N . ALA D 2 179 ? 9.465 5.072 -50.194 1.00 84.50 179 ALA B N 1
ATOM 8933 C CA . ALA D 2 179 ? 10.183 5.927 -49.259 1.00 85.98 179 ALA B CA 1
ATOM 8934 C C . ALA D 2 179 ? 9.330 6.383 -48.080 1.00 87.01 179 ALA B C 1
ATOM 8935 O O . ALA D 2 179 ? 9.744 7.283 -47.345 1.00 87.74 179 ALA B O 1
ATOM 8937 N N . GLY D 2 180 ? 8.151 5.805 -47.890 1.00 86.76 180 GLY B N 1
ATOM 8938 C CA . GLY D 2 180 ? 7.227 6.297 -46.892 1.00 83.52 180 GLY B CA 1
ATOM 8939 C C . GLY D 2 180 ? 6.288 7.349 -47.456 1.00 79.60 180 GLY B C 1
ATOM 8940 O O . GLY D 2 180 ? 6.570 8.002 -48.462 1.00 78.01 180 GLY B O 1
ATOM 8941 N N . LYS D 2 181 ? 5.104 7.420 -46.855 1.00 77.81 181 LYS B N 1
ATOM 8942 C CA . LYS D 2 181 ? 3.964 8.266 -47.300 1.00 76.27 181 LYS B CA 1
ATOM 8943 C C . LYS D 2 181 ? 4.371 9.675 -47.744 1.00 72.71 181 LYS B C 1
ATOM 8944 O O . LYS D 2 181 ? 4.078 10.032 -48.884 1.00 73.95 181 LYS B O 1
ATOM 8950 N N . TYR D 2 182 ? 5.034 10.431 -46.880 1.00 68.61 182 TYR B N 1
ATOM 8951 C CA . TYR D 2 182 ? 5.311 11.840 -47.141 1.00 69.55 182 TYR B CA 1
ATOM 8952 C C . TYR D 2 182 ? 6.776 12.088 -47.478 1.00 72.80 182 TYR B C 1
ATOM 8953 O O . TYR D 2 182 ? 7.274 13.207 -47.302 1.00 75.18 182 TYR B O 1
ATOM 8962 N N . GLN D 2 183 ? 7.393 11.065 -48.048 1.00 72.38 183 GLN B N 1
ATOM 8963 C CA . GLN D 2 183 ? 8.794 11.153 -48.495 1.00 73.20 183 GLN B CA 1
ATOM 8964 C C . GLN D 2 183 ? 8.854 10.712 -49.952 1.00 70.83 183 GLN B C 1
ATOM 8965 O O . GLN D 2 183 ? 7.943 10.037 -50.410 1.00 68.84 183 GLN B O 1
ATOM 8971 N N . GLY D 2 184 ? 9.867 11.169 -50.664 1.00 72.38 184 GLY B N 1
ATOM 8972 C CA . GLY D 2 184 ? 10.087 10.717 -52.024 1.00 71.96 184 GLY B CA 1
ATOM 8973 C C . GLY D 2 184 ? 9.331 11.480 -53.085 1.00 70.73 184 GLY B C 1
ATOM 8974 O O . GLY D 2 184 ? 9.265 11.023 -54.233 1.00 68.15 184 GLY B O 1
ATOM 8975 N N . ILE D 2 185 ? 8.778 12.639 -52.748 1.00 68.48 185 ILE B N 1
ATOM 8976 C CA . ILE D 2 185 ? 7.810 13.326 -53.590 1.00 66.29 185 ILE B CA 1
ATOM 8977 C C . ILE D 2 185 ? 8.480 14.553 -54.181 1.00 67.59 185 ILE B C 1
ATOM 8978 O O . ILE D 2 185 ? 9.138 15.310 -53.461 1.00 69.14 185 ILE B O 1
ATOM 8983 N N . SER D 2 186 ? 8.325 14.747 -55.492 1.00 64.04 186 SER B N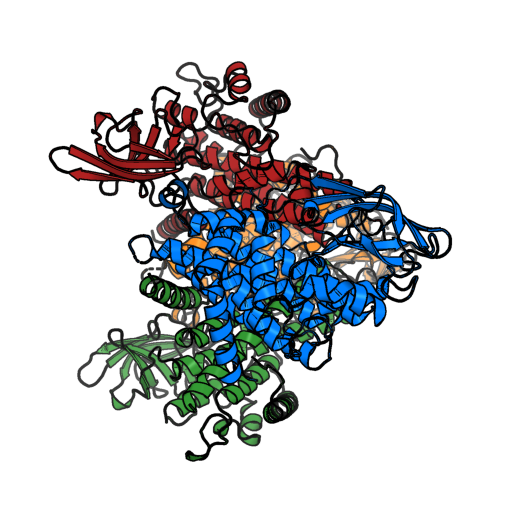 1
ATOM 8984 C CA . SER D 2 186 ? 8.844 15.931 -56.161 1.00 63.70 186 SER B CA 1
ATOM 8985 C C . SER D 2 186 ? 7.781 16.547 -57.059 1.00 62.44 186 SER B C 1
ATOM 8986 O O . SER D 2 186 ? 6.813 15.892 -57.461 1.00 62.47 186 SER B O 1
ATOM 8989 N N . LEU D 2 187 ? 7.996 17.827 -57.372 1.00 62.01 187 LEU B N 1
ATOM 8990 C CA . LEU D 2 187 ? 7.096 18.634 -58.188 1.00 62.42 187 LEU B CA 1
ATOM 8991 C C . LEU D 2 187 ? 7.625 18.811 -59.606 1.00 62.78 187 LEU B C 1
ATOM 8992 O O . LEU D 2 187 ? 8.810 19.098 -59.806 1.00 65.83 187 LEU B O 1
ATOM 8997 N N . PHE D 2 188 ? 6.729 18.699 -60.588 1.00 58.89 188 PHE B N 1
ATOM 8998 C CA . PHE D 2 188 ? 7.103 18.898 -61.977 1.00 57.69 188 PHE B CA 1
ATOM 8999 C C . PHE D 2 188 ? 6.226 19.946 -62.637 1.00 59.27 188 PHE B C 1
ATOM 9000 O O . PHE D 2 188 ? 5.026 20.031 -62.368 1.00 62.20 188 PHE B O 1
ATOM 9008 N N . LEU D 2 189 ? 6.832 20.746 -63.504 1.00 57.59 189 LEU B N 1
ATOM 9009 C CA . LEU D 2 189 ? 6.083 21.633 -64.386 1.00 59.20 189 LEU B CA 1
ATOM 9010 C C . LEU D 2 189 ? 5.893 20.912 -65.720 1.00 57.46 189 LEU B C 1
ATOM 9011 O O . LEU D 2 189 ? 6.706 21.031 -66.636 1.00 59.46 189 LEU B O 1
ATOM 9016 N N . VAL D 2 190 ? 4.792 20.180 -65.833 1.00 56.16 190 VAL B N 1
ATOM 9017 C CA . VAL D 2 190 ? 4.562 19.283 -66.960 1.00 54.12 190 VAL B CA 1
ATOM 9018 C C . VAL D 2 190 ? 3.973 20.060 -68.128 1.00 56.37 190 VAL B C 1
ATOM 9019 O O . VAL D 2 190 ? 3.016 20.826 -67.956 1.00 61.06 190 VAL B O 1
ATOM 9023 N N . ASP D 2 191 ? 4.529 19.854 -69.325 1.00 54.33 191 ASP B N 1
ATOM 9024 C CA . ASP D 2 191 ? 3.977 20.439 -70.550 1.00 57.72 191 ASP B CA 1
ATOM 9025 C C . ASP D 2 191 ? 2.797 19.590 -71.005 1.00 63.20 191 ASP B C 1
ATOM 9026 O O . ASP D 2 191 ? 2.986 18.466 -71.487 1.00 66.95 191 ASP B O 1
ATOM 9028 N N . LEU D 2 192 ? 1.576 20.123 -70.862 1.00 60.11 192 LEU B N 1
ATOM 9029 C CA . LEU D 2 192 ? 0.375 19.321 -71.099 1.00 58.00 192 LEU B CA 1
ATOM 9030 C C . LEU D 2 192 ? 0.173 18.959 -72.566 1.00 58.47 192 LEU B C 1
ATOM 9031 O O . LEU D 2 192 ? -0.832 18.319 -72.878 1.00 56.99 192 LEU B O 1
ATOM 9036 N N . THR D 2 193 ? 1.074 19.381 -73.462 1.00 61.39 193 THR B N 1
ATOM 9037 C CA . THR D 2 193 ? 1.119 18.942 -74.855 1.00 61.51 193 THR B CA 1
ATOM 9038 C C . THR D 2 193 ? 1.951 17.673 -75.069 1.00 61.35 193 THR B C 1
ATOM 9039 O O . THR D 2 193 ? 1.833 17.047 -76.127 1.00 63.08 193 THR B O 1
ATOM 9043 N N . ALA D 2 194 ? 2.764 17.273 -74.090 1.00 62.41 194 ALA B N 1
ATOM 9044 C CA . ALA D 2 194 ? 3.707 16.172 -74.256 1.00 62.44 194 ALA B CA 1
ATOM 9045 C C . ALA D 2 194 ? 2.989 14.849 -74.538 1.00 63.25 194 ALA B C 1
ATOM 9046 O O . ALA D 2 194 ? 1.856 14.636 -74.097 1.00 62.88 194 ALA B O 1
ATOM 9048 N N . PRO D 2 195 ? 3.630 13.934 -75.265 1.00 63.38 195 PRO B N 1
ATOM 9049 C CA . PRO D 2 195 ? 3.002 12.630 -75.504 1.00 61.98 195 PRO B CA 1
ATOM 9050 C C . PRO D 2 195 ? 2.748 11.918 -74.183 1.00 61.98 195 PRO B C 1
ATOM 9051 O O . PRO D 2 195 ? 3.507 12.057 -73.224 1.00 63.38 195 PRO B O 1
ATOM 9055 N N . GLY D 2 196 ? 1.644 11.184 -74.125 1.00 61.50 196 GLY B N 1
ATOM 9056 C CA . GLY D 2 196 ? 1.233 10.524 -72.907 1.00 59.67 196 GLY B CA 1
ATOM 9057 C C . GLY D 2 196 ? 0.265 11.312 -72.045 1.00 57.80 196 GLY B C 1
ATOM 9058 O O . GLY D 2 196 ? -0.287 10.744 -71.100 1.00 54.49 196 GLY B O 1
ATOM 9059 N N . VAL D 2 197 ? 0.057 12.597 -72.320 1.00 57.98 197 VAL B N 1
ATOM 9060 C CA . VAL D 2 197 ? -0.934 13.390 -71.594 1.00 59.74 197 VAL B CA 1
ATOM 9061 C C . VAL D 2 197 ? -2.255 13.325 -72.352 1.00 55.79 197 VAL B C 1
ATOM 9062 O O . VAL D 2 197 ? -2.332 13.701 -73.524 1.00 56.71 197 VAL B O 1
ATOM 9064 N N . THR D 2 198 ? -3.291 12.831 -71.688 1.00 53.13 198 THR B N 1
ATOM 9065 C CA . THR D 2 198 ? -4.659 12.909 -72.185 1.00 54.28 198 THR B CA 1
ATOM 9066 C C . THR D 2 198 ? -5.504 13.640 -71.148 1.00 55.98 198 THR B C 1
ATOM 9067 O O . THR D 2 198 ? -5.613 13.192 -69.999 1.00 56.66 198 THR B O 1
ATOM 9071 N N . VAL D 2 199 ? -6.067 14.780 -71.541 1.00 57.16 199 VAL B N 1
ATOM 9072 C CA . VAL D 2 199 ? -6.938 15.587 -70.690 1.00 54.27 199 VAL B CA 1
ATOM 9073 C C . VAL D 2 199 ? -8.366 15.384 -71.164 1.00 52.18 199 VAL B C 1
ATOM 9074 O O . VAL D 2 199 ? -8.624 15.410 -72.371 1.00 53.39 199 VAL B O 1
ATOM 9078 N N . SER D 2 200 ? -9.285 15.164 -70.216 1.00 52.09 200 SER B N 1
ATOM 9079 C CA . SER D 2 200 ? -10.707 14.956 -70.476 1.00 48.20 200 SER B CA 1
ATOM 9080 C C . SER D 2 200 ? -11.506 15.595 -69.344 1.00 43.60 200 SER B C 1
ATOM 9081 O O . SER D 2 200 ? -10.960 15.888 -68.284 1.00 43.69 200 SER B O 1
ATOM 9084 N N . VAL D 2 201 ? -12.805 15.824 -69.563 1.00 45.38 201 VAL B N 1
ATOM 9085 C CA . VAL D 2 201 ? -13.626 16.544 -68.584 1.00 45.28 201 VAL B CA 1
ATOM 9086 C C . VAL D 2 201 ? -14.407 15.560 -67.726 1.00 45.06 201 VAL B C 1
ATOM 9087 O O . VAL D 2 201 ? -14.893 14.528 -68.207 1.00 49.68 201 VAL B O 1
ATOM 9091 N N . ILE D 2 202 ? -14.475 15.860 -66.433 1.00 39.01 202 ILE B N 1
ATOM 9092 C CA . ILE D 2 202 ? -15.449 15.265 -65.527 1.00 42.00 202 ILE B CA 1
ATOM 9093 C C . ILE D 2 202 ? -16.588 16.267 -65.381 1.00 43.65 202 ILE B C 1
ATOM 9094 O O . ILE D 2 202 ? -16.381 17.336 -64.782 1.00 43.67 202 ILE B O 1
ATOM 9099 N N . PRO D 2 203 ? -17.768 16.005 -65.945 1.00 46.38 203 PRO B N 1
ATOM 9100 C CA . PRO D 2 203 ? -18.853 16.988 -65.852 1.00 45.42 203 PRO B CA 1
ATOM 9101 C C . PRO D 2 203 ? -19.163 17.300 -64.396 1.00 46.73 203 PRO B C 1
ATOM 9102 O O . PRO D 2 203 ? -19.249 16.395 -63.567 1.00 49.63 203 PRO B O 1
ATOM 9106 N N . GLY D 2 204 ? -19.321 18.595 -64.089 1.00 38.99 204 GLY B N 1
ATOM 9107 C CA . GLY D 2 204 ? -19.768 19.016 -62.781 1.00 38.37 204 GLY B CA 1
ATOM 9108 C C . GLY D 2 204 ? -20.916 20.008 -62.864 1.00 34.98 204 GLY B C 1
ATOM 9109 O O . GLY D 2 204 ? -21.112 20.682 -63.873 1.00 35.47 204 GLY B O 1
ATOM 9110 N N . VAL D 2 205 ? -21.659 20.115 -61.752 1.00 37.55 205 VAL B N 1
ATOM 9111 C CA . VAL D 2 205 ? -22.856 20.966 -61.723 1.00 41.57 205 VAL B CA 1
ATOM 9112 C C . VAL D 2 205 ? -22.503 22.438 -61.900 1.00 42.12 205 VAL B C 1
ATOM 9113 O O . VAL D 2 205 ? -23.323 23.227 -62.384 1.00 36.82 205 VAL B O 1
ATOM 9117 N N . SER D 2 206 ? -21.303 22.831 -61.488 1.00 42.42 206 SER B N 1
ATOM 9118 C CA . SER D 2 206 ? -20.831 24.194 -61.623 1.00 44.52 206 SER B CA 1
ATOM 9119 C C . SER D 2 206 ? -20.695 24.552 -63.112 1.00 45.06 206 SER B C 1
ATOM 9120 O O . SER D 2 206 ? -20.770 23.685 -63.988 1.00 47.80 206 SER B O 1
ATOM 9123 N N . ASP D 2 207 ? -20.521 25.854 -63.400 1.00 39.26 207 ASP B N 1
ATOM 9124 C CA . ASP D 2 207 ? -20.211 26.279 -64.766 1.00 42.71 207 ASP B CA 1
ATOM 9125 C C . ASP D 2 207 ? -18.857 25.742 -65.211 1.00 44.60 207 ASP B C 1
ATOM 9126 O O . ASP D 2 207 ? -18.726 25.172 -66.299 1.00 41.16 207 ASP B O 1
ATOM 9131 N N . GLU D 2 208 ? -17.835 25.933 -64.384 1.00 42.70 208 GLU B N 1
ATOM 9132 C CA . GLU D 2 208 ? -16.495 25.470 -64.703 1.00 44.74 208 GLU B CA 1
ATOM 9133 C C . GLU D 2 208 ? -16.386 23.988 -64.394 1.00 42.45 208 GLU B C 1
ATOM 9134 O O . GLU D 2 208 ? -16.768 23.549 -63.301 1.00 39.75 208 GLU B O 1
ATOM 9140 N N . GLN D 2 209 ? -15.858 23.230 -65.357 1.00 40.78 209 GLN B N 1
ATOM 9141 C CA . GLN D 2 209 ? -15.842 21.773 -65.325 1.00 40.00 209 GLN B CA 1
ATOM 9142 C C . GLN D 2 209 ? -14.557 21.234 -64.694 1.00 41.90 209 GLN B C 1
ATOM 9143 O O . GLN D 2 209 ? -13.522 21.901 -64.669 1.00 43.73 209 GLN B O 1
ATOM 9149 N N . PHE D 2 210 ? -14.650 20.032 -64.140 1.00 42.14 210 PHE B N 1
ATOM 9150 C CA . PHE D 2 210 ? -13.489 19.327 -63.636 1.00 39.03 210 PHE B CA 1
ATOM 9151 C C . PHE D 2 210 ? -12.837 18.533 -64.759 1.00 42.77 210 PHE B C 1
ATOM 9152 O O . PHE D 2 210 ? -13.412 18.335 -65.835 1.00 42.12 210 PHE B O 1
ATOM 9160 N N . HIS D 2 211 ? -11.612 18.069 -64.492 1.00 42.02 211 HIS B N 1
ATOM 9161 C CA . HIS D 2 211 ? -10.813 17.397 -65.502 1.00 43.85 211 HIS B CA 1
ATOM 9162 C C . HIS D 2 211 ? -10.139 16.170 -64.924 1.00 45.08 211 HIS B C 1
ATOM 9163 O O . HIS D 2 211 ? -9.777 16.124 -63.745 1.00 42.90 211 HIS B O 1
ATOM 9170 N N . ARG D 2 212 ? -9.955 15.188 -65.791 1.00 45.67 212 ARG B N 1
ATOM 9171 C CA . ARG D 2 212 ? -9.115 14.036 -65.527 1.00 42.41 212 ARG B CA 1
ATOM 9172 C C . ARG D 2 212 ? -7.889 14.152 -66.425 1.00 42.84 212 ARG B C 1
ATOM 9173 O O . ARG D 2 212 ? -8.006 14.429 -67.620 1.00 44.83 212 ARG B O 1
ATOM 9181 N N . VAL D 2 213 ? -6.718 14.011 -65.836 1.00 44.31 213 VAL B N 1
ATOM 9182 C CA . VAL D 2 213 ? -5.458 14.065 -66.559 1.00 44.58 213 VAL B CA 1
ATOM 9183 C C . VAL D 2 213 ? -4.816 12.698 -66.386 1.00 47.39 213 VAL B C 1
ATOM 9184 O O . VAL D 2 213 ? -4.504 12.293 -65.257 1.00 48.68 213 VAL B O 1
ATOM 9188 N N . ASP D 2 214 ? -4.679 11.960 -67.487 1.00 46.10 214 ASP B N 1
ATOM 9189 C CA . ASP D 2 214 ? -4.002 10.667 -67.485 1.00 52.00 214 ASP B CA 1
ATOM 9190 C C . ASP D 2 214 ? -2.573 10.871 -67.959 1.00 52.18 214 ASP B C 1
ATOM 9191 O O . ASP D 2 214 ? -2.339 11.518 -68.984 1.00 51.06 214 ASP B O 1
ATOM 9196 N N . LEU D 2 215 ? -1.625 10.336 -67.202 1.00 56.43 215 LEU B N 1
ATOM 9197 C CA . LEU D 2 215 ? -0.205 10.447 -67.517 1.00 55.58 215 LEU B CA 1
ATOM 9198 C C . LEU D 2 215 ? 0.337 9.044 -67.782 1.00 55.83 215 LEU B C 1
ATOM 9199 O O . LEU D 2 215 ? 0.391 8.212 -66.864 1.00 51.97 215 LEU B O 1
ATOM 9204 N N . ASP D 2 216 ? 0.720 8.792 -69.039 1.00 59.58 216 ASP B N 1
ATOM 9205 C CA . ASP D 2 216 ? 1.237 7.508 -69.524 1.00 66.27 216 ASP B CA 1
ATOM 9206 C C . ASP D 2 216 ? 2.666 7.715 -70.039 1.00 65.22 216 ASP B C 1
ATOM 9207 O O . ASP D 2 216 ? 2.861 8.110 -71.189 1.00 63.90 216 ASP B O 1
ATOM 9212 N N . ALA D 2 217 ? 3.656 7.458 -69.181 1.00 64.62 217 ALA B N 1
ATOM 9213 C CA . ALA D 2 217 ? 5.074 7.600 -69.521 1.00 63.52 217 ALA B CA 1
ATOM 9214 C C . ALA D 2 217 ? 5.367 8.944 -70.185 1.00 64.47 217 ALA B C 1
ATOM 9215 O O . ALA D 2 217 ? 6.055 9.027 -71.204 1.00 68.37 217 ALA B O 1
ATOM 9217 N N . VAL D 2 218 ? 4.845 10.006 -69.592 1.00 60.81 218 VAL B N 1
ATOM 9218 C CA . VAL D 2 218 ? 5.055 11.355 -70.124 1.00 56.13 218 VAL B CA 1
ATOM 9219 C C . VAL D 2 218 ? 6.478 11.800 -69.800 1.00 54.07 218 VAL B C 1
ATOM 9220 O O . VAL D 2 218 ? 6.885 11.730 -68.632 1.00 51.89 218 VAL B O 1
ATOM 9224 N N . PRO D 2 219 ? 7.237 12.281 -70.787 1.00 55.85 219 PRO B N 1
ATOM 9225 C CA . PRO D 2 219 ? 8.603 12.770 -70.524 1.00 57.85 219 PRO B CA 1
ATOM 9226 C C . PRO D 2 219 ? 8.602 14.149 -69.878 1.00 61.49 219 PRO B C 1
ATOM 9227 O O . PRO D 2 219 ? 7.910 15.063 -70.333 1.00 63.04 219 PRO B O 1
ATOM 9231 N N . VAL D 2 220 ? 9.406 14.301 -68.830 1.00 64.11 220 VAL B N 1
ATOM 9232 C CA . VAL D 2 220 ? 9.548 15.565 -68.117 1.00 65.16 220 VAL B CA 1
ATOM 9233 C C . VAL D 2 220 ? 11.033 15.884 -68.034 1.00 66.84 220 VAL B C 1
ATOM 9234 O O . VAL D 2 220 ? 11.793 15.125 -67.423 1.00 64.86 220 VAL B O 1
ATOM 9236 N N . SER D 2 221 ? 11.438 17.009 -68.628 1.00 66.83 221 SER B N 1
ATOM 9237 C CA . SER D 2 221 ? 12.839 17.411 -68.606 1.00 64.39 221 SER B CA 1
ATOM 9238 C C . SER D 2 221 ? 13.320 17.567 -67.172 1.00 67.13 221 SER B C 1
ATOM 9239 O O . SER D 2 221 ? 12.546 17.894 -66.270 1.00 67.40 221 SER B O 1
ATOM 9241 N N . GLY D 2 222 ? 14.614 17.313 -66.965 1.00 67.93 222 GLY B N 1
ATOM 9242 C CA . GLY D 2 222 ? 15.186 17.472 -65.637 1.00 68.35 222 GLY B CA 1
ATOM 9243 C C . GLY D 2 222 ? 15.122 18.903 -65.138 1.00 66.83 222 GLY B C 1
ATOM 9244 O O . GLY D 2 222 ? 14.916 19.146 -63.947 1.00 62.71 222 GLY B O 1
ATOM 9245 N N . ASP D 2 223 ? 15.283 19.870 -66.042 1.00 72.29 223 ASP B N 1
ATOM 9246 C CA . ASP D 2 223 ? 15.196 21.287 -65.671 1.00 74.61 223 ASP B CA 1
ATOM 9247 C C . ASP D 2 223 ? 13.739 21.749 -65.387 1.00 74.07 223 ASP B C 1
ATOM 9248 O O . ASP D 2 223 ? 13.498 22.953 -65.177 1.00 73.28 223 ASP B O 1
ATOM 9250 N N . ASP D 2 224 ? 12.793 20.808 -65.381 1.00 72.57 224 ASP B N 1
ATOM 9251 C CA . ASP D 2 224 ? 11.401 21.071 -65.042 1.00 72.41 224 ASP B CA 1
ATOM 9252 C C . ASP D 2 224 ? 11.001 20.480 -63.700 1.00 68.59 224 ASP B C 1
ATOM 9253 O O . ASP D 2 224 ? 9.853 20.646 -63.282 1.00 65.53 224 ASP B O 1
ATOM 9258 N N . LEU D 2 225 ? 11.897 19.768 -63.027 1.00 69.03 225 LEU B N 1
ATOM 9259 C CA . LEU D 2 225 ? 11.693 19.440 -61.621 1.00 68.71 225 LEU B CA 1
ATOM 9260 C C . LEU D 2 225 ? 12.098 20.668 -60.825 1.00 69.67 225 LEU B C 1
ATOM 9261 O O . LEU D 2 225 ? 13.278 21.028 -60.785 1.00 71.87 225 LEU B O 1
ATOM 9266 N N . ILE D 2 226 ? 11.133 21.318 -60.197 1.00 73.59 226 ILE B N 1
ATOM 9267 C CA . ILE D 2 226 ? 11.373 22.605 -59.565 1.00 80.16 226 ILE B CA 1
ATOM 9268 C C . ILE D 2 226 ? 11.296 22.422 -58.053 1.00 81.39 226 ILE B C 1
ATOM 9269 O O . ILE D 2 226 ? 10.434 21.695 -57.541 1.00 78.75 226 ILE B O 1
ATOM 9274 N N . GLY D 2 227 ? 12.237 23.043 -57.346 1.00 83.23 227 GLY B N 1
ATOM 9275 C CA . GLY D 2 227 ? 12.507 22.721 -55.963 1.00 82.76 227 GLY B CA 1
ATOM 9276 C C . GLY D 2 227 ? 13.490 21.570 -55.849 1.00 82.77 227 GLY B C 1
ATOM 9277 O O . GLY D 2 227 ? 13.850 20.910 -56.827 1.00 84.35 227 GLY B O 1
ATOM 9278 N N . ALA D 2 228 ? 13.941 21.330 -54.623 1.00 81.92 228 ALA B N 1
ATOM 9279 C CA . ALA D 2 228 ? 14.865 20.229 -54.384 1.00 84.57 228 ALA B CA 1
ATOM 9280 C C . ALA D 2 228 ? 14.195 18.895 -54.689 1.00 83.67 228 ALA B C 1
ATOM 9281 O O . ALA D 2 228 ? 13.064 18.645 -54.260 1.00 84.19 228 ALA B O 1
ATOM 9283 N N . ARG D 2 229 ? 14.907 18.026 -55.402 1.00 82.65 229 ARG B N 1
ATOM 9284 C CA . ARG D 2 229 ? 14.402 16.689 -55.677 1.00 79.99 229 ARG B CA 1
ATOM 9285 C C . ARG D 2 229 ? 14.022 15.983 -54.374 1.00 80.72 229 ARG B C 1
ATOM 9286 O O . ARG D 2 229 ? 14.693 16.132 -53.348 1.00 82.21 229 ARG B O 1
ATOM 9294 N N . ASP D 2 230 ? 12.893 15.266 -54.411 1.00 78.06 230 ASP B N 1
ATOM 9295 C CA . ASP D 2 230 ? 12.335 14.435 -53.345 1.00 75.08 230 ASP B CA 1
ATOM 9296 C C . ASP D 2 230 ? 11.882 15.244 -52.138 1.00 74.68 230 ASP B C 1
ATOM 9297 O O . ASP D 2 230 ? 11.371 14.655 -51.168 1.00 72.78 230 ASP B O 1
ATOM 9302 N N . GLN D 2 231 ? 12.028 16.565 -52.199 1.00 76.59 231 GLN B N 1
ATOM 9303 C CA . GLN D 2 231 ? 11.600 17.424 -51.068 1.00 79.22 231 GLN B CA 1
ATOM 9304 C C . GLN D 2 231 ? 10.298 18.136 -51.438 1.00 80.11 231 GLN B C 1
ATOM 9305 O O . GLN D 2 231 ? 10.028 19.195 -50.895 1.00 82.97 231 GLN B O 1
ATOM 9311 N N . GLY D 2 232 ? 9.513 17.519 -52.312 1.00 76.26 232 GLY B N 1
ATOM 9312 C CA . GLY D 2 232 ? 8.232 18.060 -52.786 1.00 71.16 232 GLY B CA 1
ATOM 9313 C C . GLY D 2 232 ? 7.165 18.207 -51.719 1.00 70.32 232 GLY B C 1
ATOM 9314 O O . GLY D 2 232 ? 6.459 19.197 -51.773 1.00 73.18 232 GLY B O 1
ATOM 9315 N N . TRP D 2 233 ? 7.055 17.273 -50.777 1.00 66.89 233 TRP B N 1
ATOM 9316 C CA . TRP D 2 233 ? 5.929 17.338 -49.809 1.00 66.00 233 TRP B CA 1
ATOM 9317 C C . TRP D 2 233 ? 5.953 18.604 -48.957 1.00 65.31 233 TRP B C 1
ATOM 9318 O O . TRP D 2 233 ? 4.910 19.218 -48.807 1.00 66.37 233 TRP B O 1
ATOM 9329 N N . PRO D 2 234 ? 7.089 19.017 -48.383 1.00 64.68 234 PRO B N 1
ATOM 9330 C CA . PRO D 2 234 ? 7.130 20.244 -47.616 1.00 61.37 234 PRO B CA 1
ATOM 9331 C C . PRO D 2 234 ? 6.845 21.453 -48.509 1.00 62.10 234 PRO B C 1
ATOM 9332 O O . PRO D 2 234 ? 6.176 22.337 -48.084 1.00 62.59 234 PRO B O 1
ATOM 9336 N N . LEU D 2 235 ? 7.378 21.446 -49.723 1.00 63.32 235 LEU B N 1
ATOM 9337 C CA . LEU D 2 235 ? 7.200 22.587 -50.649 1.00 66.32 235 LEU B CA 1
ATOM 9338 C C . LEU D 2 235 ? 5.720 22.790 -50.988 1.00 67.77 235 LEU B C 1
ATOM 9339 O O . LEU D 2 235 ? 5.317 23.935 -51.088 1.00 67.66 235 LEU B O 1
ATOM 9344 N N . LEU D 2 236 ? 4.931 21.725 -51.119 1.00 69.08 236 LEU B N 1
ATOM 9345 C CA . LEU D 2 236 ? 3.500 21.940 -51.456 1.00 72.26 236 LEU B CA 1
ATOM 9346 C C . LEU D 2 236 ? 2.834 22.642 -50.287 1.00 73.33 236 LEU B C 1
ATOM 9347 O O . LEU D 2 236 ? 2.145 23.619 -50.515 1.00 72.28 236 LEU B O 1
ATOM 9352 N N . ASN D 2 237 ? 3.110 22.163 -49.079 1.00 73.97 237 ASN B N 1
ATOM 9353 C CA . ASN D 2 237 ? 2.466 22.733 -47.876 1.00 71.40 237 ASN B CA 1
ATOM 9354 C C . ASN D 2 237 ? 2.867 24.194 -47.718 1.00 67.39 237 ASN B C 1
ATOM 9355 O O . ASN D 2 237 ? 1.976 25.003 -47.479 1.00 64.93 237 ASN B O 1
ATOM 9360 N N . GLU D 2 238 ? 4.142 24.514 -47.939 1.00 66.39 238 GLU B N 1
ATOM 9361 C CA . GLU D 2 238 ? 4.584 25.920 -47.771 1.00 67.75 238 GLU B CA 1
ATOM 9362 C C . GLU D 2 238 ? 3.832 26.778 -48.779 1.00 67.97 238 GLU B C 1
ATOM 9363 O O . GLU D 2 238 ? 3.246 27.793 -48.376 1.00 71.37 238 GLU B O 1
ATOM 9365 N N . ALA D 2 239 ? 3.758 26.305 -50.015 1.00 65.88 239 ALA B N 1
ATOM 9366 C CA . ALA D 2 239 ? 3.077 27.088 -51.060 1.00 67.81 239 ALA B CA 1
ATOM 9367 C C . ALA D 2 239 ? 1.610 27.282 -50.680 1.00 69.74 239 ALA B C 1
ATOM 9368 O O . ALA D 2 239 ? 1.171 28.416 -50.675 1.00 68.61 239 ALA B O 1
ATOM 9370 N N . LEU D 2 240 ? 0.936 26.232 -50.224 1.00 71.64 240 LEU B N 1
ATOM 9371 C CA . LEU D 2 240 ? -0.505 26.363 -49.906 1.00 74.64 240 LEU B CA 1
ATOM 9372 C C . LEU D 2 240 ? -0.693 27.389 -48.795 1.00 74.09 240 LEU B C 1
ATOM 9373 O O . LEU D 2 240 ? -1.566 28.259 -48.933 1.00 74.60 240 LEU B O 1
ATOM 9378 N N . ALA D 2 241 ? 0.132 27.305 -47.755 1.00 72.31 241 ALA B N 1
ATOM 9379 C CA . ALA D 2 241 ? -0.060 28.233 -46.628 1.00 71.49 241 ALA B CA 1
ATOM 9380 C C . ALA D 2 241 ? 0.152 29.664 -47.120 1.00 72.14 241 ALA B C 1
ATOM 9381 O O . ALA D 2 241 ? -0.686 30.518 -46.837 1.00 73.91 241 ALA B O 1
ATOM 9383 N N . ILE D 2 242 ? 1.181 29.891 -47.923 1.00 71.86 242 ILE B N 1
ATOM 9384 C CA . ILE D 2 242 ? 1.424 31.271 -48.433 1.00 72.44 242 ILE B CA 1
ATOM 9385 C C . ILE D 2 242 ? 0.244 31.748 -49.283 1.00 71.80 242 ILE B C 1
ATOM 9386 O O . ILE D 2 242 ? -0.080 32.911 -49.198 1.00 73.50 242 ILE B O 1
ATOM 9391 N N . GLU D 2 243 ? -0.333 30.869 -50.097 1.00 71.32 243 GLU B N 1
ATOM 9392 C CA . GLU D 2 243 ? -1.501 31.139 -50.983 1.00 68.95 243 GLU B CA 1
ATOM 9393 C C . GLU D 2 243 ? -2.771 31.506 -50.191 1.00 62.61 243 GLU B C 1
ATOM 9394 O O . GLU D 2 243 ? -3.504 32.345 -50.663 1.00 60.42 243 GLU B O 1
ATOM 9400 N N . ARG D 2 244 ? -3.016 30.890 -49.034 1.00 58.49 244 ARG B N 1
ATOM 9401 C CA . ARG D 2 244 ? -4.281 31.071 -48.260 1.00 52.55 244 ARG B CA 1
ATOM 9402 C C . ARG D 2 244 ? -4.518 32.479 -47.687 1.00 46.40 244 ARG B C 1
ATOM 9403 O O . ARG D 2 244 ? -3.776 32.851 -46.806 1.00 44.58 244 ARG B O 1
ATOM 9411 N N . THR D 2 245 ? -5.496 33.257 -48.196 1.00 44.69 245 THR B N 1
ATOM 9412 C CA . THR D 2 245 ? -5.826 34.552 -47.610 1.00 48.79 245 THR B CA 1
ATOM 9413 C C . THR D 2 245 ? -7.303 34.741 -47.314 1.00 51.31 245 THR B C 1
ATOM 9414 O O . THR D 2 245 ? -7.639 35.600 -46.480 1.00 55.38 245 THR B O 1
ATOM 9418 N N . GLY D 2 246 ? -8.190 33.996 -47.965 1.00 45.99 246 GLY B N 1
ATOM 9419 C CA . GLY D 2 246 ? -9.598 34.313 -47.909 1.00 45.77 246 GLY B CA 1
ATOM 9420 C C . GLY D 2 246 ? -10.044 35.426 -48.837 1.00 43.81 246 GLY B C 1
ATOM 9421 O O . GLY D 2 246 ? -11.247 35.720 -48.890 1.00 45.93 246 GLY B O 1
ATOM 9422 N N . LEU D 2 247 ? -9.132 36.052 -49.583 1.00 36.46 247 LEU B N 1
ATOM 9423 C CA . LEU D 2 247 ? -9.564 37.167 -50.413 1.00 42.31 247 LEU B CA 1
ATOM 9424 C C . LEU D 2 247 ? -10.484 36.698 -51.541 1.00 44.82 247 LEU B C 1
ATOM 9425 O O . LEU D 2 247 ? -11.496 37.345 -51.838 1.00 42.69 247 LEU B O 1
ATOM 9430 N N . ASP D 2 248 ? -10.165 35.572 -52.173 1.00 45.75 248 ASP B N 1
ATOM 9431 C CA . ASP D 2 248 ? -10.986 35.134 -53.300 1.00 50.11 248 ASP B CA 1
ATOM 9432 C C . ASP D 2 248 ? -12.423 34.812 -52.874 1.00 43.59 248 ASP B C 1
ATOM 9433 O O . ASP D 2 248 ? -13.371 35.185 -53.564 1.00 39.69 248 ASP B O 1
ATOM 9438 N N . TYR D 2 249 ? -12.607 34.137 -51.738 1.00 42.32 249 TYR B N 1
ATOM 9439 C CA . TYR D 2 249 ? -13.964 33.850 -51.277 1.00 43.80 249 TYR B CA 1
ATOM 9440 C C . TYR D 2 249 ? -14.679 35.112 -50.811 1.00 42.39 249 TYR B C 1
ATOM 9441 O O . TYR D 2 249 ? -15.901 35.253 -51.010 1.00 40.75 249 TYR B O 1
ATOM 9450 N N . PHE D 2 250 ? -13.948 36.034 -50.176 1.00 41.56 250 PHE B N 1
ATOM 9451 C CA . PHE D 2 250 ? -14.555 37.306 -49.791 1.00 32.12 250 PHE B CA 1
ATOM 9452 C C . PHE D 2 250 ? -15.179 37.977 -51.004 1.00 32.23 250 PHE B C 1
ATOM 9453 O O . PHE D 2 250 ? -16.279 38.534 -50.920 1.00 32.27 250 PHE B O 1
ATOM 9461 N N . LEU D 2 251 ? -14.494 37.921 -52.149 1.00 32.57 251 LEU B N 1
ATOM 9462 C CA . LEU D 2 251 ? -14.984 38.586 -53.356 1.00 40.20 251 LEU B CA 1
ATOM 9463 C C . LEU D 2 251 ? -16.174 37.855 -53.993 1.00 43.41 251 LEU B C 1
ATOM 9464 O O . LEU D 2 251 ? -17.016 38.492 -54.646 1.00 43.44 251 LEU B O 1
ATOM 9469 N N . LYS D 2 252 ? -16.254 36.524 -53.860 1.00 43.54 252 LYS B N 1
ATOM 9470 C CA . LYS D 2 252 ? -17.459 35.840 -54.329 1.00 38.38 252 LYS B CA 1
ATOM 9471 C C . LYS D 2 252 ? -18.663 36.245 -53.493 1.00 34.73 252 LYS B C 1
ATOM 9472 O O . LYS D 2 252 ? -19.736 36.549 -54.030 1.00 37.80 252 LYS B O 1
ATOM 9478 N N . ALA D 2 253 ? -18.479 36.301 -52.178 1.00 31.95 253 ALA B N 1
ATOM 9479 C CA . ALA D 2 253 ? -19.562 36.678 -51.285 1.00 35.69 253 ALA B CA 1
ATOM 9480 C C . ALA D 2 253 ? -20.021 38.104 -51.541 1.00 37.75 253 ALA B C 1
ATOM 9481 O O . ALA D 2 253 ? -21.221 38.383 -51.501 1.00 36.84 253 ALA B O 1
ATOM 9483 N N . GLU D 2 254 ? -19.083 39.024 -51.787 1.00 37.74 254 GLU B N 1
ATOM 9484 C CA . GLU D 2 254 ? -19.439 40.420 -52.053 1.00 37.81 254 GLU B CA 1
ATOM 9485 C C . GLU D 2 254 ? -20.200 40.568 -53.366 1.00 34.62 254 GLU B C 1
ATOM 9486 O O . GLU D 2 254 ? -21.201 41.288 -53.438 1.00 33.63 254 GLU B O 1
ATOM 9492 N N . ARG D 2 255 ? -19.708 39.928 -54.428 1.00 35.61 255 ARG B N 1
ATOM 9493 C CA . ARG D 2 255 ? -20.455 39.866 -55.677 1.00 36.08 255 ARG B CA 1
ATOM 9494 C C . ARG D 2 255 ? -21.883 39.341 -55.456 1.00 38.33 255 ARG B C 1
ATOM 9495 O O . ARG D 2 255 ? -22.859 39.936 -55.928 1.00 36.41 255 ARG B O 1
ATOM 9503 N N . TRP D 2 256 ? -22.026 38.225 -54.724 1.00 35.29 256 TRP B N 1
ATOM 9504 C CA . TRP D 2 256 ? -23.338 37.588 -54.655 1.00 33.71 256 TRP B CA 1
ATOM 9505 C C . TRP D 2 256 ? -24.299 38.389 -53.788 1.00 36.69 256 TRP B C 1
ATOM 9506 O O . TRP D 2 256 ? -25.472 38.554 -54.150 1.00 41.46 256 TRP B O 1
ATOM 9517 N N . LEU D 2 257 ? -23.821 38.924 -52.659 1.00 36.78 257 LEU B N 1
ATOM 9518 C CA . LEU D 2 257 ? -24.662 39.803 -51.852 1.00 39.37 257 LEU B CA 1
ATOM 9519 C C . LEU D 2 257 ? -25.110 41.015 -52.652 1.00 41.23 257 LEU B C 1
ATOM 9520 O O . LEU D 2 257 ? -26.267 41.438 -52.559 1.00 43.71 257 LEU B O 1
ATOM 9525 N N . GLU D 2 258 ? -24.205 41.586 -53.442 1.00 38.56 258 GLU B N 1
ATOM 9526 C CA . GLU D 2 258 ? -24.548 42.723 -54.296 1.00 43.09 258 GLU B CA 1
ATOM 9527 C C . GLU D 2 258 ? -25.498 42.348 -55.438 1.00 44.51 258 GLU B C 1
ATOM 9528 O O . GLU D 2 258 ? -26.343 43.167 -55.825 1.00 45.38 258 GLU B O 1
ATOM 9534 N N . ALA D 2 259 ? -25.376 41.142 -56.003 1.00 39.53 259 ALA B N 1
ATOM 9535 C CA . ALA D 2 259 ? -26.358 40.711 -56.993 1.00 38.30 259 ALA B CA 1
ATOM 9536 C C . ALA D 2 259 ? -27.735 40.583 -56.359 1.00 42.86 259 ALA B C 1
ATOM 9537 O O . ALA D 2 259 ? -28.751 40.892 -56.992 1.00 40.37 259 ALA B O 1
ATOM 9539 N N . ALA D 2 260 ? -27.785 40.106 -55.109 1.00 40.94 260 ALA B N 1
ATOM 9540 C CA . ALA D 2 260 ? -29.065 39.892 -54.452 1.00 38.51 260 ALA B CA 1
ATOM 9541 C C . ALA D 2 260 ? -29.724 41.215 -54.090 1.00 39.11 260 ALA B C 1
ATOM 9542 O O . ALA D 2 260 ? -30.956 41.328 -54.146 1.00 36.89 260 ALA B O 1
ATOM 9544 N N . LEU D 2 261 ? -28.924 42.221 -53.727 1.00 39.12 261 LEU B N 1
ATOM 9545 C CA . LEU D 2 261 ? -29.472 43.551 -53.467 1.00 39.66 261 LEU B CA 1
ATOM 9546 C C . LEU D 2 261 ? -29.996 44.195 -54.745 1.00 42.27 261 LEU B C 1
ATOM 9547 O O . LEU D 2 261 ? -31.046 44.850 -54.727 1.00 41.94 261 LEU B O 1
ATOM 9552 N N . GLU D 2 262 ? -29.276 44.013 -55.861 1.00 41.76 262 GLU B N 1
ATOM 9553 C CA . GLU D 2 262 ? -29.752 44.489 -57.156 1.00 43.24 262 GLU B CA 1
ATOM 9554 C C . GLU D 2 262 ? -31.111 43.892 -57.485 1.00 46.15 262 GLU B C 1
ATOM 9555 O O . GLU D 2 262 ? -32.048 44.615 -57.860 1.00 47.27 262 GLU B O 1
ATOM 9561 N N . ALA D 2 263 ? -31.239 42.566 -57.332 1.00 44.82 263 ALA B N 1
ATOM 9562 C CA . ALA D 2 263 ? -32.502 41.900 -57.623 1.00 44.35 263 ALA B CA 1
ATOM 9563 C C . ALA D 2 263 ? -33.632 42.460 -56.763 1.00 46.81 263 ALA B C 1
ATOM 9564 O O . ALA D 2 263 ? -34.746 42.683 -57.253 1.00 51.02 263 ALA B O 1
ATOM 9566 N N . LEU D 2 264 ? -33.362 42.688 -55.480 1.00 44.20 264 LEU B N 1
ATOM 9567 C CA . LEU D 2 264 ? -34.403 43.153 -54.568 1.00 49.58 264 LEU B CA 1
ATOM 9568 C C . LEU D 2 264 ? -34.746 44.609 -54.818 1.00 55.86 264 LEU B C 1
ATOM 9569 O O . LEU D 2 264 ? -35.913 45.009 -54.717 1.00 58.36 264 LEU B O 1
ATOM 9574 N N . ALA D 2 265 ? -33.735 45.421 -55.105 1.00 56.72 265 ALA B N 1
ATOM 9575 C CA . ALA D 2 265 ? -33.969 46.846 -55.270 1.00 63.19 265 ALA B CA 1
ATOM 9576 C C . ALA D 2 265 ? -34.866 47.114 -56.471 1.00 75.60 265 ALA B C 1
ATOM 9577 O O . ALA D 2 265 ? -35.746 47.979 -56.416 1.00 76.81 265 ALA B O 1
ATOM 9579 N N . ASP D 2 266 ? -34.676 46.364 -57.557 1.00 86.05 266 ASP B N 1
ATOM 9580 C CA . ASP D 2 266 ? -35.488 46.529 -58.760 1.00 87.60 266 ASP B CA 1
ATOM 9581 C C . ASP D 2 266 ? -36.803 45.751 -58.639 1.00 86.39 266 ASP B C 1
ATOM 9582 O O . ASP D 2 266 ? -37.121 44.885 -59.452 1.00 89.56 266 ASP B O 1
ATOM 9584 N N . ARG D 2 267 ? -37.579 46.088 -57.605 1.00 83.54 267 ARG B N 1
ATOM 9585 C CA . ARG D 2 267 ? -38.808 45.359 -57.298 1.00 84.54 267 ARG B CA 1
ATOM 9586 C C . ARG D 2 267 ? -39.596 46.043 -56.175 1.00 91.38 267 ARG B C 1
ATOM 9587 O O . ARG D 2 267 ? -38.995 46.685 -55.306 1.00 92.27 267 ARG B O 1
ATOM 9595 N N . ASP D 2 268 ? -40.930 45.919 -56.187 1.00 99.36 268 ASP B N 1
ATOM 9596 C CA . ASP D 2 268 ? -41.784 46.670 -55.271 1.00 106.48 268 ASP B CA 1
ATOM 9597 C C . ASP D 2 268 ? -41.479 46.302 -53.813 1.00 113.83 268 ASP B C 1
ATOM 9598 O O . ASP D 2 268 ? -40.973 45.212 -53.536 1.00 118.49 268 ASP B O 1
ATOM 9600 N N . PRO D 2 269 ? -41.752 47.215 -52.849 1.00 116.96 269 PRO B N 1
ATOM 9601 C CA . PRO D 2 269 ? -41.471 46.976 -51.421 1.00 114.33 269 PRO B CA 1
ATOM 9602 C C . PRO D 2 269 ? -42.407 45.951 -50.781 1.00 111.80 269 PRO B C 1
ATOM 9603 O O . PRO D 2 269 ? -42.079 45.453 -49.705 1.00 109.86 269 PRO B O 1
ATOM 9607 N N . HIS D 2 273 ? -39.908 44.094 -48.204 1.00 95.97 273 HIS B N 1
ATOM 9608 C CA . HIS D 2 273 ? -38.925 43.021 -48.075 1.00 93.44 273 HIS B CA 1
ATOM 9609 C C . HIS D 2 273 ? -38.505 42.789 -46.635 1.00 89.00 273 HIS B C 1
ATOM 9610 O O . HIS D 2 273 ? -37.333 42.515 -46.367 1.00 86.26 273 HIS B O 1
ATOM 9617 N N . ASP D 2 274 ? -39.462 42.884 -45.709 1.00 88.83 274 ASP B N 1
ATOM 9618 C CA . ASP D 2 274 ? -39.143 42.686 -44.296 1.00 84.99 274 ASP B CA 1
ATOM 9619 C C . ASP D 2 274 ? -38.533 41.314 -44.051 1.00 72.52 274 ASP B C 1
ATOM 9620 O O . ASP D 2 274 ? -37.826 41.118 -43.055 1.00 68.21 274 ASP B O 1
ATOM 9625 N N . ALA D 2 275 ? -38.807 40.355 -44.943 1.00 68.96 275 ALA B N 1
ATOM 9626 C CA . ALA D 2 275 ? -38.266 39.007 -44.797 1.00 63.22 275 ALA B CA 1
ATOM 9627 C C . ALA D 2 275 ? -36.741 39.002 -44.889 1.00 59.58 275 ALA B C 1
ATOM 9628 O O . ALA D 2 275 ? -36.058 38.348 -44.089 1.00 62.93 275 ALA B O 1
ATOM 9630 N N . HIS D 2 276 ? -36.191 39.745 -45.838 1.00 50.98 276 HIS B N 1
ATOM 9631 C CA . HIS D 2 276 ? -34.778 39.656 -46.154 1.00 46.40 276 HIS B CA 1
ATOM 9632 C C . HIS D 2 276 ? -33.891 40.505 -45.259 1.00 46.09 276 HIS B C 1
ATOM 9633 O O . HIS D 2 276 ? -32.670 40.320 -45.295 1.00 44.53 276 HIS B O 1
ATOM 9640 N N . LEU D 2 277 ? -34.461 41.438 -44.493 1.00 45.91 277 LEU B N 1
ATOM 9641 C CA . LEU D 2 277 ? -33.653 42.471 -43.848 1.00 43.47 277 LEU B CA 1
ATOM 9642 C C . LEU D 2 277 ? -32.579 41.860 -42.955 1.00 44.06 277 LEU B C 1
ATOM 9643 O O . LEU D 2 277 ? -31.413 42.274 -42.999 1.00 47.26 277 LEU B O 1
ATOM 9648 N N . GLU D 2 278 ? -32.949 40.857 -42.154 1.00 43.26 278 GLU B N 1
ATOM 9649 C CA . GLU D 2 278 ? -32.003 40.273 -41.216 1.00 44.18 278 GLU B CA 1
ATOM 9650 C C . GLU D 2 278 ? -30.847 39.594 -41.945 1.00 44.19 278 GLU B C 1
ATOM 9651 O O . GLU D 2 278 ? -29.682 39.740 -41.553 1.00 40.01 278 GLU B O 1
ATOM 9657 N N . HIS D 2 279 ? -31.142 38.860 -43.015 1.00 40.76 279 HIS B N 1
ATOM 9658 C CA . HIS D 2 279 ? -30.070 38.230 -43.763 1.00 40.25 279 HIS B CA 1
ATOM 9659 C C . HIS D 2 279 ? -29.165 39.272 -44.399 1.00 38.79 279 HIS B C 1
ATOM 9660 O O . HIS D 2 279 ? -27.934 39.100 -44.447 1.00 35.64 279 HIS B O 1
ATOM 9667 N N . ILE D 2 280 ? -29.754 40.353 -44.911 1.00 38.68 280 ILE B N 1
ATOM 9668 C CA . ILE D 2 280 ? -28.933 41.379 -45.543 1.00 41.07 280 ILE B CA 1
ATOM 9669 C C . ILE D 2 280 ? -27.973 41.957 -44.528 1.00 36.70 280 ILE B C 1
ATOM 9670 O O . ILE D 2 280 ? -26.779 42.119 -44.804 1.00 37.46 280 ILE B O 1
ATOM 9675 N N . GLY D 2 281 ? -28.475 42.218 -43.317 1.00 35.57 281 GLY B N 1
ATOM 9676 C CA . GLY D 2 281 ? -27.705 42.797 -42.237 1.00 36.90 281 GLY B CA 1
ATOM 9677 C C . GLY D 2 281 ? -26.561 41.913 -41.806 1.00 33.82 281 GLY B C 1
ATOM 9678 O O . GLY D 2 281 ? -25.413 42.360 -41.803 1.00 38.03 281 GLY B O 1
ATOM 9679 N N . ARG D 2 282 ? -26.861 40.666 -41.434 1.00 34.27 282 ARG B N 1
ATOM 9680 C CA . ARG D 2 282 ? -25.822 39.760 -40.949 1.00 34.73 282 ARG B CA 1
ATOM 9681 C C . ARG D 2 282 ? -24.794 39.498 -42.036 1.00 36.08 282 ARG B C 1
ATOM 9682 O O . ARG D 2 282 ? -23.590 39.499 -41.772 1.00 36.84 282 ARG B O 1
ATOM 9690 N N . PHE D 2 283 ? -25.245 39.328 -43.277 1.00 35.40 283 PHE B N 1
ATOM 9691 C CA . PHE D 2 283 ? -24.309 39.059 -44.360 1.00 35.60 283 PHE B CA 1
ATOM 9692 C C . PHE D 2 283 ? -23.416 40.266 -44.653 1.00 36.42 283 PHE B C 1
ATOM 9693 O O . PHE D 2 283 ? -22.234 40.107 -44.976 1.00 38.40 283 PHE B O 1
ATOM 9701 N N . ASP D 2 284 ? -23.950 41.477 -44.557 1.00 40.00 284 ASP B N 1
ATOM 9702 C CA . ASP D 2 284 ? -23.114 42.648 -44.798 1.00 42.78 284 ASP B CA 1
ATOM 9703 C C . ASP D 2 284 ? -22.111 42.857 -43.657 1.00 41.96 284 ASP B C 1
ATOM 9704 O O . ASP D 2 284 ? -20.966 43.251 -43.898 1.00 43.98 284 ASP B O 1
ATOM 9709 N N . GLY D 2 285 ? -22.512 42.584 -42.413 1.00 38.54 285 GLY B N 1
ATOM 9710 C CA . GLY D 2 285 ? -21.560 42.632 -41.310 1.00 34.42 285 GLY B CA 1
ATOM 9711 C C . GLY D 2 285 ? -20.497 41.546 -41.381 1.00 35.43 285 GLY B C 1
ATOM 9712 O O . GLY D 2 285 ? -19.309 41.813 -41.177 1.00 41.35 285 GLY B O 1
ATOM 9713 N N . ALA D 2 286 ? -20.899 40.308 -41.681 1.00 33.98 286 ALA B N 1
ATOM 9714 C CA . ALA D 2 286 ? -19.918 39.235 -41.804 1.00 30.94 286 ALA B CA 1
ATOM 9715 C C . ALA D 2 286 ? -18.961 39.500 -42.955 1.00 32.05 286 ALA B C 1
ATOM 9716 O O . ALA D 2 286 ? -17.782 39.151 -42.883 1.00 38.37 286 ALA B O 1
ATOM 9718 N N . LEU D 2 287 ? -19.451 40.093 -44.040 1.00 36.64 287 LEU B N 1
ATOM 9719 C CA . LEU D 2 287 ? -18.540 40.505 -45.108 1.00 38.98 287 LEU B CA 1
ATOM 9720 C C . LEU D 2 287 ? -17.526 41.530 -44.598 1.00 39.41 287 LEU B C 1
ATOM 9721 O O . LEU D 2 287 ? -16.332 41.462 -44.925 1.00 41.06 287 LEU B O 1
ATOM 9726 N N . ALA D 2 288 ? -17.997 42.491 -43.801 1.00 36.96 288 ALA B N 1
ATOM 9727 C CA . ALA D 2 288 ? -17.119 43.493 -43.202 1.00 37.78 288 ALA B CA 1
ATOM 9728 C C . ALA D 2 288 ? -16.045 42.830 -42.346 1.00 36.35 288 ALA B C 1
ATOM 9729 O O . ALA D 2 288 ? -14.860 43.167 -42.438 1.00 40.61 288 ALA B O 1
ATOM 9731 N N . ALA D 2 289 ? -16.440 41.875 -41.506 1.00 36.72 289 ALA B N 1
ATOM 9732 C CA . ALA D 2 289 ? -15.442 41.151 -40.723 1.00 38.73 289 ALA B CA 1
ATOM 9733 C C . ALA D 2 289 ? -14.484 40.400 -41.639 1.00 39.38 289 ALA B C 1
ATOM 9734 O O . ALA D 2 289 ? -13.279 40.303 -41.371 1.00 40.04 289 ALA B O 1
ATOM 9736 N N . ASP D 2 290 ? -14.999 39.876 -42.738 1.00 42.11 290 ASP B N 1
ATOM 9737 C CA . ASP D 2 290 ? -14.181 39.007 -43.560 1.00 46.99 290 ASP B CA 1
ATOM 9738 C C . ASP D 2 290 ? -13.167 39.775 -44.397 1.00 43.64 290 ASP B C 1
ATOM 9739 O O . ASP D 2 290 ? -12.070 39.261 -44.660 1.00 44.45 290 ASP B O 1
ATOM 9744 N N . HIS D 2 291 ? -13.519 40.989 -44.826 1.00 39.73 291 HIS B N 1
ATOM 9745 C CA . HIS D 2 291 ? -12.560 41.859 -45.505 1.00 38.34 291 HIS B CA 1
ATOM 9746 C C . HIS D 2 291 ? -11.350 42.122 -44.613 1.00 38.21 291 HIS B C 1
ATOM 9747 O O . HIS D 2 291 ? -10.201 42.044 -45.061 1.00 36.99 291 HIS B O 1
ATOM 9754 N N . VAL D 2 292 ? -11.604 42.414 -43.336 1.00 36.94 292 VAL B N 1
ATOM 9755 C CA . VAL D 2 292 ? -10.547 42.730 -42.383 1.00 38.07 292 VAL B CA 1
ATOM 9756 C C . VAL D 2 292 ? -9.653 41.515 -42.135 1.00 41.67 292 VAL B C 1
ATOM 9757 O O . VAL D 2 292 ? -8.420 41.621 -42.150 1.00 41.75 292 VAL B O 1
ATOM 9761 N N . LEU D 2 293 ? -10.258 40.344 -41.905 1.00 40.82 293 LEU B N 1
ATOM 9762 C CA . LEU D 2 293 ? -9.462 39.132 -41.709 1.00 39.78 293 LEU B CA 1
ATOM 9763 C C . LEU D 2 293 ? -8.582 38.848 -42.918 1.00 40.90 293 LEU B C 1
ATOM 9764 O O . LEU D 2 293 ? -7.423 38.442 -42.769 1.00 40.37 293 LEU B O 1
ATOM 9769 N N . ALA D 2 294 ? -9.120 39.026 -44.127 1.00 38.00 294 ALA B N 1
ATOM 9770 C CA . ALA D 2 294 ? -8.328 38.750 -45.318 1.00 34.17 294 ALA B CA 1
ATOM 9771 C C . ALA D 2 294 ? -7.117 39.667 -45.383 1.00 41.86 294 ALA B C 1
ATOM 9772 O O . ALA D 2 294 ? -5.978 39.204 -45.518 1.00 43.70 294 ALA B O 1
ATOM 9774 N N . TRP D 2 295 ? -7.343 40.976 -45.242 1.00 43.01 295 TRP B N 1
ATOM 9775 C CA . TRP D 2 295 ? -6.251 41.937 -45.269 1.00 44.39 295 TRP B CA 1
ATOM 9776 C C . TRP D 2 295 ? -5.308 41.799 -44.077 1.00 46.40 295 TRP B C 1
ATOM 9777 O O . TRP D 2 295 ? -4.154 42.224 -44.172 1.00 50.73 295 TRP B O 1
ATOM 9788 N N . GLU D 2 296 ? -5.770 41.206 -42.974 1.00 44.10 296 GLU B N 1
ATOM 9789 C CA . GLU D 2 296 ? -4.890 40.871 -41.865 1.00 48.31 296 GLU B CA 1
ATOM 9790 C C . GLU D 2 296 ? -3.803 39.895 -42.313 1.00 50.44 296 GLU B C 1
ATOM 9791 O O . GLU D 2 296 ? -2.618 40.088 -42.002 1.00 47.91 296 GLU B O 1
ATOM 9797 N N . VAL D 2 297 ? -4.176 38.859 -43.077 1.00 48.25 297 VAL B N 1
ATOM 9798 C CA . VAL D 2 297 ? -3.154 37.910 -43.515 1.00 48.29 297 VAL B CA 1
ATOM 9799 C C . VAL D 2 297 ? -2.269 38.513 -44.609 1.00 47.00 297 VAL B C 1
ATOM 9800 O O . VAL D 2 297 ? -1.069 38.219 -44.665 1.00 47.74 297 VAL B O 1
ATOM 9804 N N . LEU D 2 298 ? -2.825 39.348 -45.494 1.00 45.77 298 LEU B N 1
ATOM 9805 C CA . LEU D 2 298 ? -2.004 39.980 -46.527 1.00 52.06 298 LEU B CA 1
ATOM 9806 C C . LEU D 2 298 ? -0.993 40.948 -45.922 1.00 56.53 298 LEU B C 1
ATOM 9807 O O . LEU D 2 298 ? 0.154 41.029 -46.381 1.00 62.31 298 LEU B O 1
ATOM 9812 N N . THR D 2 299 ? -1.418 41.722 -44.926 1.00 54.95 299 THR B N 1
ATOM 9813 C CA . THR D 2 299 ? -0.506 42.614 -44.224 1.00 55.76 299 THR B CA 1
ATOM 9814 C C . THR D 2 299 ? 0.689 41.842 -43.691 1.00 54.41 299 THR B C 1
ATOM 9815 O O . THR D 2 299 ? 1.842 42.199 -43.956 1.00 56.18 299 THR B O 1
ATOM 9819 N N . GLY D 2 300 ? 0.425 40.741 -42.985 1.00 56.67 300 GLY B N 1
ATOM 9820 C CA . GLY D 2 300 ? 1.503 39.917 -42.466 1.00 58.72 300 GLY B CA 1
ATOM 9821 C C . GLY D 2 300 ? 2.362 39.286 -43.548 1.00 57.37 300 GLY B C 1
ATOM 9822 O O . GLY D 2 300 ? 3.589 39.241 -43.425 1.00 56.47 300 GLY B O 1
ATOM 9823 N N . LEU D 2 301 ? 1.734 38.786 -44.620 1.00 55.44 301 LEU B N 1
ATOM 9824 C CA . LEU D 2 301 ? 2.514 38.224 -45.723 1.00 57.14 301 LEU B CA 1
ATOM 9825 C C . LEU D 2 301 ? 3.427 39.282 -46.315 1.00 61.61 301 LEU B C 1
ATOM 9826 O O . LEU D 2 301 ? 4.585 39.003 -46.644 1.00 63.32 301 LEU B O 1
ATOM 9831 N N . ALA D 2 302 ? 2.922 40.513 -46.437 1.00 63.38 302 ALA B N 1
ATOM 9832 C CA . ALA D 2 302 ? 3.723 41.637 -46.899 1.00 67.72 302 ALA B CA 1
ATOM 9833 C C . ALA D 2 302 ? 4.951 41.882 -46.026 1.00 73.66 302 ALA B C 1
ATOM 9834 O O . ALA D 2 302 ? 5.943 42.436 -46.514 1.00 76.56 302 ALA B O 1
ATOM 9836 N N . SER D 2 303 ? 4.915 41.476 -44.754 1.00 75.86 303 SER B N 1
ATOM 9837 C CA . SER D 2 303 ? 6.015 41.690 -43.819 1.00 76.34 303 SER B CA 1
ATOM 9838 C C . SER D 2 303 ? 6.732 40.391 -43.458 1.00 78.91 303 SER B C 1
ATOM 9839 O O . SER D 2 303 ? 7.258 40.257 -42.348 1.00 80.05 303 SER B O 1
ATOM 9842 N N . GLY D 2 304 ? 6.727 39.413 -44.366 1.00 79.88 304 GLY B N 1
ATOM 9843 C CA . GLY D 2 304 ? 7.432 38.159 -44.169 1.00 84.22 304 GLY B CA 1
ATOM 9844 C C . GLY D 2 304 ? 6.847 37.219 -43.133 1.00 87.64 304 GLY B C 1
ATOM 9845 O O . GLY D 2 304 ? 7.211 36.030 -43.123 1.00 85.51 304 GLY B O 1
ATOM 9846 N N . ARG D 2 305 ? 5.959 37.698 -42.261 1.00 97.15 305 ARG B N 1
ATOM 9847 C CA . ARG D 2 305 ? 5.339 36.859 -41.244 1.00 103.49 305 ARG B CA 1
ATOM 9848 C C . ARG D 2 305 ? 4.390 35.852 -41.890 1.00 109.58 305 ARG B C 1
ATOM 9849 O O . ARG D 2 305 ? 3.415 36.231 -42.553 1.00 111.22 305 ARG B O 1
ATOM 9857 N N . VAL D 2 306 ? 4.684 34.569 -41.712 1.00 114.36 306 VAL B N 1
ATOM 9858 C CA . VAL D 2 306 ? 3.771 33.499 -42.092 1.00 110.40 306 VAL B CA 1
ATOM 9859 C C . VAL D 2 306 ? 3.113 32.993 -40.813 1.00 106.21 306 VAL B C 1
ATOM 9860 O O . VAL D 2 306 ? 3.794 32.770 -39.800 1.00 108.62 306 VAL B O 1
ATOM 9864 N N . ASP D 2 307 ? 1.788 32.857 -40.840 1.00 88.99 307 ASP B N 1
ATOM 9865 C CA . ASP D 2 307 ? 1.012 32.481 -39.658 1.00 73.42 307 ASP B CA 1
ATOM 9866 C C . ASP D 2 307 ? -0.118 31.559 -40.106 1.00 59.71 307 ASP B C 1
ATOM 9867 O O . ASP D 2 307 ? -1.174 32.031 -40.559 1.00 52.12 307 ASP B O 1
ATOM 9872 N N . PRO D 2 308 ? 0.071 30.240 -40.015 1.00 54.38 308 PRO B N 1
ATOM 9873 C CA . PRO D 2 308 ? -0.937 29.322 -40.590 1.00 49.52 308 PRO B CA 1
ATOM 9874 C C . PRO D 2 308 ? -2.320 29.451 -39.966 1.00 46.32 308 PRO B C 1
ATOM 9875 O O . PRO D 2 308 ? -3.330 29.335 -40.675 1.00 44.10 308 PRO B O 1
ATOM 9879 N N . VAL D 2 309 ? -2.392 29.719 -38.657 1.00 46.29 309 VAL B N 1
ATOM 9880 C CA . VAL D 2 309 ? -3.675 29.736 -37.959 1.00 43.41 309 VAL B CA 1
ATOM 9881 C C . VAL D 2 309 ? -4.548 30.890 -38.447 1.00 46.36 309 VAL B C 1
ATOM 9882 O O . VAL D 2 309 ? -5.727 30.696 -38.773 1.00 49.63 309 VAL B O 1
ATOM 9886 N N . THR D 2 310 ? -3.988 32.107 -38.502 1.00 46.61 310 THR B N 1
ATOM 9887 C CA . THR D 2 310 ? -4.760 33.246 -38.983 1.00 44.59 310 THR B CA 1
ATOM 9888 C C . THR D 2 310 ? -5.162 33.062 -40.437 1.00 42.25 310 THR B C 1
ATOM 9889 O O . THR D 2 310 ? -6.259 33.469 -40.833 1.00 47.80 310 THR B O 1
ATOM 9893 N N . ALA D 2 311 ? -4.313 32.426 -41.244 1.00 43.86 311 ALA B N 1
ATOM 9894 C CA . ALA D 2 311 ? -4.697 32.155 -42.622 1.00 42.88 311 ALA B CA 1
ATOM 9895 C C . ALA D 2 311 ? -5.827 31.129 -42.688 1.00 43.46 311 ALA B C 1
ATOM 9896 O O . ALA D 2 311 ? -6.709 31.228 -43.547 1.00 41.69 311 ALA B O 1
ATOM 9898 N N . ALA D 2 312 ? -5.821 30.136 -41.791 1.00 40.75 312 ALA B N 1
ATOM 9899 C CA . ALA D 2 312 ? -6.903 29.151 -41.775 1.00 42.73 312 ALA B CA 1
ATOM 9900 C C . ALA D 2 312 ? -8.223 29.767 -41.307 1.00 42.67 312 ALA B C 1
ATOM 9901 O O . ALA D 2 312 ? -9.297 29.425 -41.828 1.00 42.50 312 ALA B O 1
ATOM 9903 N N . VAL D 2 313 ? -8.160 30.642 -40.294 1.00 41.90 313 VAL B N 1
ATOM 9904 C CA . VAL D 2 313 ? -9.337 31.389 -39.852 1.00 41.10 313 VAL B CA 1
ATOM 9905 C C . VAL D 2 313 ? -9.963 32.126 -41.031 1.00 36.99 313 VAL B C 1
ATOM 9906 O O . VAL D 2 313 ? -11.177 32.086 -41.233 1.00 34.65 313 VAL B O 1
ATOM 9910 N N . ALA D 2 314 ? -9.139 32.816 -41.822 1.00 38.35 314 ALA B N 1
ATOM 9911 C CA . ALA D 2 314 ? -9.671 33.655 -42.893 1.00 38.22 314 ALA B CA 1
ATOM 9912 C C . ALA D 2 314 ? -10.258 32.809 -44.020 1.00 35.89 314 ALA B C 1
ATOM 9913 O O . ALA D 2 314 ? -11.341 33.101 -44.525 1.00 35.13 314 ALA B O 1
ATOM 9915 N N . LYS D 2 315 ? -9.529 31.782 -44.450 1.00 39.75 315 LYS B N 1
ATOM 9916 C CA . LYS D 2 315 ? -10.054 30.830 -45.417 1.00 40.73 315 LYS B CA 1
ATOM 9917 C C . LYS D 2 315 ? -11.400 30.272 -44.960 1.00 40.88 315 LYS B C 1
ATOM 9918 O O . LYS D 2 315 ? -12.377 30.290 -45.717 1.00 41.06 315 LYS B O 1
ATOM 9924 N N . TYR D 2 316 ? -11.466 29.779 -43.714 1.00 36.50 316 TYR B N 1
ATOM 9925 C CA . TYR D 2 316 ? -12.694 29.154 -43.224 1.00 37.04 316 TYR B CA 1
ATOM 9926 C C . TYR D 2 316 ? -13.832 30.158 -43.177 1.00 37.14 316 TYR B C 1
ATOM 9927 O O . TYR D 2 316 ? -14.914 29.912 -43.726 1.00 34.32 316 TYR B O 1
ATOM 9936 N N . HIS D 2 317 ? -13.601 31.307 -42.525 1.00 38.69 317 HIS B N 1
ATOM 9937 C CA . HIS D 2 317 ? -14.659 32.301 -42.388 1.00 37.22 317 HIS B CA 1
ATOM 9938 C C . HIS D 2 317 ? -15.161 32.766 -43.746 1.00 36.48 317 HIS B C 1
ATOM 9939 O O . HIS D 2 317 ? -16.373 32.930 -43.936 1.00 34.85 317 HIS B O 1
ATOM 9946 N N . SER D 2 318 ? -14.248 32.978 -44.708 1.00 31.26 318 SER B N 1
ATOM 9947 C CA . SER D 2 318 ? -14.659 33.526 -45.998 1.00 35.27 318 SER B CA 1
ATOM 9948 C C . SER D 2 318 ? -15.321 32.479 -46.886 1.00 34.29 318 SER B C 1
ATOM 9949 O O . SER D 2 318 ? -16.334 32.769 -47.535 1.00 33.50 318 SER B O 1
ATOM 9952 N N . SER D 2 319 ? -14.775 31.257 -46.928 1.00 36.37 319 SER B N 1
ATOM 9953 C CA . SER D 2 319 ? -15.398 30.232 -47.752 1.00 34.70 319 SER B CA 1
ATOM 9954 C C . SER D 2 319 ? -16.790 29.883 -47.223 1.00 35.64 319 SER B C 1
ATOM 9955 O O . SER D 2 319 ? -17.754 29.822 -47.997 1.00 37.90 319 SER B O 1
ATOM 9958 N N . GLU D 2 320 ? -16.930 29.742 -45.899 1.00 36.76 320 GLU B N 1
ATOM 9959 C CA . GLU D 2 320 ? -18.230 29.417 -45.314 1.00 35.66 320 GLU B CA 1
ATOM 9960 C C . GLU D 2 320 ? -19.240 30.535 -45.531 1.00 37.10 320 GLU B C 1
ATOM 9961 O O . GLU D 2 320 ? -20.416 30.275 -45.799 1.00 38.86 320 GLU B O 1
ATOM 9967 N N . LEU D 2 321 ? -18.807 31.784 -45.401 1.00 35.58 321 LEU B N 1
ATOM 9968 C CA . LEU D 2 321 ? -19.713 32.898 -45.649 1.00 33.56 321 LEU B CA 1
ATOM 9969 C C . LEU D 2 321 ? -20.169 32.923 -47.100 1.00 34.04 321 LEU B C 1
ATOM 9970 O O . LEU D 2 321 ? -21.354 33.139 -47.378 1.00 36.00 321 LEU B O 1
ATOM 9975 N N . ALA D 2 322 ? -19.250 32.683 -48.042 1.00 33.94 322 ALA B N 1
ATOM 9976 C CA . ALA D 2 322 ? -19.633 32.708 -49.449 1.00 30.56 322 ALA B CA 1
ATOM 9977 C C . ALA D 2 322 ? -20.671 31.623 -49.758 1.00 42.66 322 ALA B C 1
ATOM 9978 O O . ALA D 2 322 ? -21.601 31.845 -50.546 1.00 39.99 322 ALA B O 1
ATOM 9980 N N . ARG D 2 323 ? -20.534 30.447 -49.140 1.00 38.14 323 ARG B N 1
ATOM 9981 C CA . ARG D 2 323 ? -21.538 29.404 -49.306 1.00 36.10 323 ARG B CA 1
ATOM 9982 C C . ARG D 2 323 ? -22.897 29.849 -48.764 1.00 36.37 323 ARG B C 1
ATOM 9983 O O . ARG D 2 323 ? -23.931 29.693 -49.429 1.00 34.98 323 ARG B O 1
ATOM 9991 N N . ASP D 2 324 ? -22.904 30.439 -47.562 1.00 37.59 324 ASP B N 1
ATOM 9992 C CA . ASP D 2 324 ? -24.143 30.919 -46.947 1.00 39.68 324 ASP B CA 1
ATOM 9993 C C . ASP D 2 324 ? -24.793 32.010 -47.781 1.00 40.00 324 ASP B C 1
ATOM 9994 O O . ASP D 2 324 ? -26.028 32.077 -47.871 1.00 44.94 324 ASP B O 1
ATOM 9999 N N . VAL D 2 325 ? -23.984 32.916 -48.342 1.00 35.70 325 VAL B N 1
ATOM 10000 C CA . VAL D 2 325 ? -24.536 33.975 -49.175 1.00 34.03 325 VAL B CA 1
ATOM 10001 C C . VAL D 2 325 ? -25.121 33.380 -50.449 1.00 36.35 325 VAL B C 1
ATOM 10002 O O . VAL D 2 325 ? -26.244 33.713 -50.843 1.00 38.63 325 VAL B O 1
ATOM 10006 N N . ALA D 2 326 ? -24.391 32.466 -51.092 1.00 32.92 326 ALA B N 1
ATOM 10007 C CA . ALA D 2 326 ? -24.909 31.849 -52.310 1.00 37.12 326 ALA B CA 1
ATOM 10008 C C . ALA D 2 326 ? -26.207 31.083 -52.046 1.00 41.21 326 ALA B C 1
ATOM 10009 O O . ALA D 2 326 ? -27.160 31.192 -52.821 1.00 38.20 326 ALA B O 1
ATOM 10011 N N . GLU D 2 327 ? -26.274 30.314 -50.954 1.00 44.12 327 GLU B N 1
ATOM 10012 C CA . GLU D 2 327 ? -27.485 29.538 -50.701 1.00 44.00 327 GLU B CA 1
ATOM 10013 C C . GLU D 2 327 ? -28.679 30.447 -50.471 1.00 44.64 327 GLU B C 1
ATOM 10014 O O . GLU D 2 327 ? -29.749 30.222 -51.045 1.00 44.13 327 GLU B O 1
ATOM 10020 N N . TRP D 2 328 ? -28.504 31.494 -49.659 1.00 41.16 328 TRP B N 1
ATOM 10021 C CA . TRP D 2 328 ? -29.603 32.410 -49.377 1.00 40.33 328 TRP B CA 1
ATOM 10022 C C . TRP D 2 328 ? -30.012 33.164 -50.626 1.00 41.99 328 TRP B C 1
ATOM 10023 O O . TRP D 2 328 ? -31.200 33.257 -50.946 1.00 43.69 328 TRP B O 1
ATOM 10034 N N . ALA D 2 329 ? -29.034 33.717 -51.344 1.00 43.06 329 ALA B N 1
ATOM 10035 C CA . ALA D 2 329 ? -29.328 34.683 -52.393 1.00 43.34 329 ALA B CA 1
ATOM 10036 C C . ALA D 2 329 ? -29.901 34.028 -53.635 1.00 43.94 329 ALA B C 1
ATOM 10037 O O . ALA D 2 329 ? -30.581 34.705 -54.414 1.00 43.40 329 ALA B O 1
ATOM 10039 N N . ALA D 2 330 ? -29.650 32.732 -53.830 1.00 43.04 330 ALA B N 1
ATOM 10040 C CA . ALA D 2 330 ? -30.253 32.025 -54.956 1.00 44.63 330 ALA B CA 1
ATOM 10041 C C . ALA D 2 330 ? -31.778 32.051 -54.875 1.00 41.86 330 ALA B C 1
ATOM 10042 O O . ALA D 2 330 ? -32.449 32.002 -55.909 1.00 37.25 330 ALA B O 1
ATOM 10044 N N . GLY D 2 331 ? -32.344 32.148 -53.677 1.00 38.68 331 GLY B N 1
ATOM 10045 C CA . GLY D 2 331 ? -33.789 32.267 -53.624 1.00 40.04 331 GLY B CA 1
ATOM 10046 C C . GLY D 2 331 ? -34.337 33.679 -53.742 1.00 44.84 331 GLY B C 1
ATOM 10047 O O . GLY D 2 331 ? -35.534 33.900 -53.569 1.00 47.16 331 GLY B O 1
ATOM 10048 N N . VAL D 2 332 ? -33.494 34.667 -53.995 1.00 46.50 332 VAL B N 1
ATOM 10049 C CA . VAL D 2 332 ? -33.950 36.052 -53.964 1.00 44.38 332 VAL B CA 1
ATOM 10050 C C . VAL D 2 332 ? -34.599 36.453 -55.293 1.00 43.08 332 VAL B C 1
ATOM 10051 O O . VAL D 2 332 ? -35.661 37.101 -55.272 1.00 44.40 332 VAL B O 1
ATOM 10055 N N . PRO D 2 333 ? -34.020 36.138 -56.457 1.00 41.67 333 PRO B N 1
ATOM 10056 C CA . PRO D 2 333 ? -34.688 36.498 -57.720 1.00 41.55 333 PRO B CA 1
ATOM 10057 C C . PRO D 2 333 ? -36.070 35.871 -57.841 1.00 42.18 333 PRO B C 1
ATOM 10058 O O . PRO D 2 333 ? -36.252 34.672 -57.605 1.00 39.24 333 PRO B O 1
ATOM 10062 N N . ASP D 2 334 ? -37.046 36.695 -58.219 1.00 41.30 334 ASP B N 1
ATOM 10063 C CA . ASP D 2 334 ? -38.410 36.223 -58.346 1.00 47.77 334 ASP B CA 1
ATOM 10064 C C . ASP D 2 334 ? -38.598 35.610 -59.727 1.00 49.29 334 ASP B C 1
ATOM 10065 O O . ASP D 2 334 ? -37.677 35.625 -60.556 1.00 48.61 334 ASP B O 1
ATOM 10070 N N . PRO D 2 335 ? -39.766 35.004 -59.991 1.00 49.21 335 PRO B N 1
ATOM 10071 C CA . PRO D 2 335 ? -39.908 34.264 -61.249 1.00 43.85 335 PRO B CA 1
ATOM 10072 C C . PRO D 2 335 ? -39.738 35.114 -62.495 1.00 39.05 335 PRO B C 1
ATOM 10073 O O . PRO D 2 335 ? -39.106 34.653 -63.453 1.00 40.58 335 PRO B O 1
ATOM 10077 N N . GLY D 2 336 ? -40.250 36.345 -62.508 1.00 36.99 336 GLY B N 1
ATOM 10078 C CA . GLY D 2 336 ? -40.054 37.195 -63.675 1.00 37.13 336 GLY B CA 1
ATOM 10079 C C . GLY D 2 336 ? -38.584 37.466 -63.971 1.00 41.10 336 GLY B C 1
ATOM 10080 O O . GLY D 2 336 ? -38.154 37.435 -65.133 1.00 42.58 336 GLY B O 1
ATOM 10081 N N . GLN D 2 337 ? -37.791 37.729 -62.925 1.00 36.57 337 GLN B N 1
ATOM 10082 C CA . GLN D 2 337 ? -36.371 38.002 -63.128 1.00 40.37 337 GLN B CA 1
ATOM 10083 C C . GLN D 2 337 ? -35.653 36.772 -63.666 1.00 43.64 337 GLN B C 1
ATOM 10084 O O . GLN D 2 337 ? -34.758 36.890 -64.502 1.00 44.00 337 GLN B O 1
ATOM 10090 N N . ARG D 2 338 ? -36.032 35.578 -63.195 1.00 44.76 338 ARG B N 1
ATOM 10091 C CA . ARG D 2 338 ? -35.465 34.362 -63.760 1.00 40.87 338 ARG B CA 1
ATOM 10092 C C . ARG D 2 338 ? -35.862 34.198 -65.224 1.00 44.95 338 ARG B C 1
ATOM 10093 O O . ARG D 2 338 ? -35.029 33.840 -66.064 1.00 44.89 338 ARG B O 1
ATOM 10101 N N . ALA D 2 339 ? -37.131 34.458 -65.549 1.00 47.34 339 ALA B N 1
ATOM 10102 C CA . ALA D 2 339 ? -37.569 34.350 -66.933 1.00 48.15 339 ALA B CA 1
ATOM 10103 C C . ALA D 2 339 ? -36.861 35.366 -67.804 1.00 49.55 339 ALA B C 1
ATOM 10104 O O . ALA D 2 339 ? -36.445 35.052 -68.921 1.00 52.15 339 ALA B O 1
ATOM 10106 N N . ASP D 2 340 ? -36.719 36.596 -67.315 1.00 54.61 340 ASP B N 1
ATOM 10107 C CA . ASP D 2 340 ? -36.107 37.664 -68.101 1.00 59.16 340 ASP B CA 1
ATOM 10108 C C . ASP D 2 340 ? -34.588 37.568 -68.159 1.00 51.58 340 ASP B C 1
ATOM 10109 O O . ASP D 2 340 ? -33.964 38.399 -68.823 1.00 52.50 340 ASP B O 1
ATOM 10114 N N . ARG D 2 341 ? -33.985 36.593 -67.477 1.00 47.99 341 ARG B N 1
ATOM 10115 C CA . ARG D 2 341 ? -32.538 36.526 -67.328 1.00 49.45 341 ARG B CA 1
ATOM 10116 C C . ARG D 2 341 ? -31.986 37.888 -66.879 1.00 47.51 341 ARG B C 1
ATOM 10117 O O . ARG D 2 341 ? -31.059 38.438 -67.472 1.00 42.73 341 ARG B O 1
ATOM 10125 N N . ALA D 2 342 ? -32.589 38.449 -65.825 1.00 43.55 342 ALA B N 1
ATOM 10126 C CA . ALA D 2 342 ? -31.955 39.566 -65.142 1.00 45.03 342 ALA B CA 1
ATOM 10127 C C . ALA D 2 342 ? -30.517 39.170 -64.787 1.00 46.53 342 ALA B C 1
ATOM 10128 O O . ALA D 2 342 ? -30.300 38.076 -64.243 1.00 49.64 342 ALA B O 1
ATOM 10130 N N . PRO D 2 343 ? -29.515 39.996 -65.114 1.00 42.83 343 PRO B N 1
ATOM 10131 C CA . PRO D 2 343 ? -28.119 39.586 -64.859 1.00 41.91 343 PRO B CA 1
ATOM 10132 C C . PRO D 2 343 ? -27.872 39.131 -63.417 1.00 42.30 343 PRO B C 1
ATOM 10133 O O . PRO D 2 343 ? -27.139 38.164 -63.179 1.00 41.03 343 PRO B O 1
ATOM 10137 N N . ALA D 2 344 ? -28.519 39.770 -62.450 1.00 38.76 344 ALA B N 1
ATOM 10138 C CA . ALA D 2 344 ? -28.441 39.285 -61.085 1.00 35.39 344 ALA B CA 1
ATOM 10139 C C . ALA D 2 344 ? -28.878 37.824 -60.996 1.00 44.07 344 ALA B C 1
ATOM 10140 O O . ALA D 2 344 ? -28.227 37.014 -60.312 1.00 49.65 344 ALA B O 1
ATOM 10142 N N . ALA D 2 345 ? -29.969 37.461 -61.693 1.00 38.06 345 ALA B N 1
ATOM 10143 C CA . ALA D 2 345 ? -30.446 36.083 -61.634 1.00 33.79 345 ALA B CA 1
ATOM 10144 C C . ALA D 2 345 ? -29.430 35.122 -62.227 1.00 35.65 345 ALA B C 1
ATOM 10145 O O . ALA D 2 345 ? -29.171 34.053 -61.659 1.00 38.67 345 ALA B O 1
ATOM 10147 N N . VAL D 2 346 ? -28.844 35.484 -63.368 1.00 36.26 346 VAL B N 1
ATOM 10148 C CA . VAL D 2 346 ? -27.818 34.643 -63.975 1.00 35.65 346 VAL B CA 1
ATOM 10149 C C . VAL D 2 346 ? -26.675 34.418 -62.994 1.00 39.14 346 VAL B C 1
ATOM 10150 O O . VAL D 2 346 ? -26.249 33.279 -62.754 1.00 38.19 346 VAL B O 1
ATOM 10154 N N . VAL D 2 347 ? -26.178 35.508 -62.396 1.00 37.62 347 VAL B N 1
ATOM 10155 C CA . VAL D 2 347 ? -25.036 35.423 -61.493 1.00 36.55 347 VAL B CA 1
ATOM 10156 C C . VAL D 2 347 ? -25.373 34.547 -60.293 1.00 37.64 347 VAL B C 1
ATOM 10157 O O . VAL D 2 347 ? -24.559 33.722 -59.863 1.00 41.06 347 VAL B O 1
ATOM 10161 N N . LEU D 2 348 ? -26.593 34.671 -59.767 1.00 36.49 348 LEU B N 1
ATOM 10162 C CA . LEU D 2 348 ? -26.950 33.899 -58.587 1.00 37.45 348 LEU B CA 1
ATOM 10163 C C . LEU D 2 348 ? -27.244 32.439 -58.919 1.00 38.69 348 LEU B C 1
ATOM 10164 O O . LEU D 2 348 ? -27.003 31.565 -58.079 1.00 42.18 348 LEU B O 1
ATOM 10169 N N . ASP D 2 349 ? -27.728 32.145 -60.124 1.00 37.51 349 ASP B N 1
ATOM 10170 C CA . ASP D 2 349 ? -27.859 30.746 -60.527 1.00 39.30 349 ASP B CA 1
ATOM 10171 C C . ASP D 2 349 ? -26.487 30.082 -60.621 1.00 37.55 349 ASP B C 1
ATOM 10172 O O . ASP D 2 349 ? -26.284 28.959 -60.138 1.00 37.04 349 ASP B O 1
ATOM 10177 N N . SER D 2 350 ? -25.514 30.790 -61.188 1.00 37.84 350 SER B N 1
ATOM 10178 C CA . SER D 2 350 ? -24.144 30.290 -61.168 1.00 38.06 350 SER B CA 1
ATOM 10179 C C . SER D 2 350 ? -23.661 30.084 -59.737 1.00 38.65 350 SER B C 1
ATOM 10180 O O . SER D 2 350 ? -23.089 29.039 -59.410 1.00 38.31 350 SER B O 1
ATOM 10183 N N . ALA D 2 351 ? -23.933 31.052 -58.861 1.00 37.15 351 ALA B N 1
ATOM 10184 C CA . ALA D 2 351 ? -23.396 31.018 -57.505 1.00 37.03 351 ALA B CA 1
ATOM 10185 C C . ALA D 2 351 ? -23.882 29.787 -56.726 1.00 41.37 351 ALA B C 1
ATOM 10186 O O . ALA D 2 351 ? -23.090 29.114 -56.051 1.00 41.20 351 ALA B O 1
ATOM 10188 N N . TYR D 2 352 ? -25.185 29.484 -56.802 1.00 35.20 352 TYR B N 1
ATOM 10189 C CA . TYR D 2 352 ? -25.719 28.311 -56.117 1.00 36.24 352 TYR B CA 1
ATOM 10190 C C . TYR D 2 352 ? -24.999 27.040 -56.550 1.00 35.61 352 TYR B C 1
ATOM 10191 O O . TYR D 2 352 ? -24.608 26.219 -55.718 1.00 38.04 352 TYR B O 1
ATOM 10200 N N . ARG D 2 353 ? -24.826 26.853 -57.857 1.00 36.21 353 ARG B N 1
ATOM 10201 C CA . ARG D 2 353 ? -24.143 25.663 -58.352 1.00 38.37 353 ARG B CA 1
ATOM 10202 C C . ARG D 2 353 ? -22.644 25.675 -58.061 1.00 37.65 353 ARG B C 1
ATOM 10203 O O . ARG D 2 353 ? -22.024 24.604 -58.040 1.00 38.18 353 ARG B O 1
ATOM 10211 N N . GLU D 2 354 ? -22.045 26.847 -57.854 1.00 33.05 354 GLU B N 1
ATOM 10212 C CA . GLU D 2 354 ? -20.641 26.875 -57.456 1.00 37.74 354 GLU B CA 1
ATOM 10213 C C . GLU D 2 354 ? -20.453 26.564 -55.970 1.00 39.23 354 GLU B C 1
ATOM 10214 O O . GLU D 2 354 ? -19.545 25.814 -55.610 1.00 41.71 354 GLU B O 1
ATOM 10220 N N . ALA D 2 355 ? -21.325 27.100 -55.110 1.00 40.53 355 ALA B N 1
ATOM 10221 C CA . ALA D 2 355 ? -21.162 27.090 -53.647 1.00 38.75 355 ALA B CA 1
ATOM 10222 C C . ALA D 2 355 ? -20.629 25.807 -53.019 1.00 39.52 355 ALA B C 1
ATOM 10223 O O . ALA D 2 355 ? -19.808 25.915 -52.097 1.00 40.49 355 ALA B O 1
ATOM 10225 N N . PRO D 2 356 ? -21.056 24.589 -53.399 1.00 40.25 356 PRO B N 1
ATOM 10226 C CA . PRO D 2 356 ? -20.550 23.403 -52.678 1.00 40.00 356 PRO B CA 1
ATOM 10227 C C . PRO D 2 356 ? -19.043 23.226 -52.764 1.00 38.38 356 PRO B C 1
ATOM 10228 O O . PRO D 2 356 ? -18.454 22.560 -51.899 1.00 36.71 356 PRO B O 1
ATOM 10232 N N . GLY D 2 357 ? -18.400 23.760 -53.801 1.00 36.58 357 GLY B N 1
ATOM 10233 C CA . GLY D 2 357 ? -16.963 23.565 -53.908 1.00 41.06 357 GLY B CA 1
ATOM 10234 C C . GLY D 2 357 ? -16.124 24.419 -52.978 1.00 42.91 357 GLY B C 1
ATOM 10235 O O . GLY D 2 357 ? -14.993 24.036 -52.655 1.00 44.77 357 GLY B O 1
ATOM 10236 N N . LEU D 2 358 ? -16.661 25.558 -52.532 1.00 42.78 358 LEU B N 1
ATOM 10237 C CA . LEU D 2 358 ? -15.841 26.550 -51.840 1.00 44.82 358 LEU B CA 1
ATOM 10238 C C . LEU D 2 358 ? -15.302 26.028 -50.509 1.00 44.13 358 LEU B C 1
ATOM 10239 O O . LEU D 2 358 ? -14.197 26.399 -50.104 1.00 44.79 358 LEU B O 1
ATOM 10244 N N . THR D 2 359 ? -16.065 25.194 -49.808 1.00 41.24 359 THR B N 1
ATOM 10245 C CA . THR D 2 359 ? -15.612 24.626 -48.550 1.00 40.97 359 THR B CA 1
ATOM 10246 C C . THR D 2 359 ? -14.823 23.348 -48.761 1.00 45.64 359 THR B C 1
ATOM 10247 O O . THR D 2 359 ? -14.507 22.667 -47.783 1.00 47.32 359 THR B O 1
ATOM 10251 N N . LEU D 2 360 ? -14.488 23.026 -50.024 1.00 46.33 360 LEU B N 1
ATOM 10252 C CA . LEU D 2 360 ? -13.703 21.861 -50.397 1.00 45.56 360 LEU B CA 1
ATOM 10253 C C . LEU D 2 360 ? -12.376 22.188 -51.081 1.00 47.45 360 LEU B C 1
ATOM 10254 O O . LEU D 2 360 ? -11.431 21.413 -50.947 1.00 47.67 360 LEU B O 1
ATOM 10259 N N . SER D 2 361 ? -12.277 23.295 -51.814 1.00 47.62 361 SER B N 1
ATOM 10260 C CA . SER D 2 361 ? -11.060 23.597 -52.561 1.00 49.12 361 SER B CA 1
ATOM 10261 C C . SER D 2 361 ? -10.032 24.323 -51.696 1.00 47.27 361 SER B C 1
ATOM 10262 O O . SER D 2 361 ? -10.376 25.132 -50.829 1.00 48.12 361 SER B O 1
ATOM 10265 N N . ALA D 2 362 ? -8.753 24.042 -51.969 1.00 45.88 362 ALA B N 1
ATOM 10266 C CA . ALA D 2 362 ? -7.632 24.736 -51.350 1.00 47.21 362 ALA B CA 1
ATOM 10267 C C . ALA D 2 362 ? -7.560 24.470 -49.852 1.00 47.85 362 ALA B C 1
ATOM 10268 O O . ALA D 2 362 ? -7.147 25.342 -49.093 1.00 47.28 362 ALA B O 1
ATOM 10270 N N . GLY D 2 363 ? -7.937 23.254 -49.440 1.00 45.35 363 GLY B N 1
ATOM 10271 C CA . GLY D 2 363 ? -8.098 22.882 -48.049 1.00 42.39 363 GLY B CA 1
ATOM 10272 C C . GLY D 2 363 ? -9.567 22.876 -47.659 1.00 46.13 363 GLY B C 1
ATOM 10273 O O . GLY D 2 363 ? -10.249 23.897 -47.801 1.00 46.89 363 GLY B O 1
ATOM 10274 N N . THR D 2 364 ? -10.074 21.740 -47.182 1.00 42.31 364 THR B N 1
ATOM 10275 C CA . THR D 2 364 ? -11.466 21.650 -46.764 1.00 43.26 364 THR B CA 1
ATOM 10276 C C . THR D 2 364 ? -11.691 22.380 -45.449 1.00 44.36 364 THR B C 1
ATOM 10277 O O . THR D 2 364 ? -10.759 22.665 -44.688 1.00 45.70 364 THR B O 1
ATOM 10281 N N . SER D 2 365 ? -12.966 22.635 -45.164 1.00 42.27 365 SER B N 1
ATOM 10282 C CA . SER D 2 365 ? -13.321 23.294 -43.913 1.00 47.32 365 SER B CA 1
ATOM 10283 C C . SER D 2 365 ? -12.838 22.494 -42.704 1.00 40.24 365 SER B C 1
ATOM 10284 O O . SER D 2 365 ? -12.361 23.073 -41.722 1.00 35.76 365 SER B O 1
ATOM 10287 N N . GLU D 2 366 ? -12.910 21.161 -42.790 1.00 41.03 366 GLU B N 1
ATOM 10288 C CA . GLU D 2 366 ? -12.408 20.281 -41.736 1.00 42.12 366 GLU B CA 1
ATOM 10289 C C . GLU D 2 366 ? -10.911 20.459 -41.527 1.00 37.83 366 GLU B C 1
ATOM 10290 O O . GLU D 2 366 ? -10.439 20.515 -40.389 1.00 39.58 366 GLU B O 1
ATOM 10296 N N . VAL D 2 367 ? -10.141 20.550 -42.606 1.00 38.52 367 VAL B N 1
ATOM 10297 C CA . VAL D 2 367 ? -8.703 20.722 -42.418 1.00 38.24 367 VAL B CA 1
ATOM 10298 C C . VAL D 2 367 ? -8.380 22.118 -41.875 1.00 39.67 367 VAL B C 1
ATOM 10299 O O . VAL D 2 367 ? -7.416 22.284 -41.114 1.00 39.66 367 VAL B O 1
ATOM 10303 N N . MET D 2 368 ? -9.180 23.138 -42.218 1.00 38.08 368 MET B N 1
ATOM 10304 C CA . MET D 2 368 ? -8.947 24.464 -41.640 1.00 35.99 368 MET B CA 1
ATOM 10305 C C . MET D 2 368 ? -9.144 24.436 -40.129 1.00 37.15 368 MET B C 1
ATOM 10306 O O . MET D 2 368 ? -8.399 25.079 -39.385 1.00 35.65 368 MET B O 1
ATOM 10311 N N . LEU D 2 369 ? -10.146 23.689 -39.656 1.00 39.02 369 LEU B N 1
ATOM 10312 C CA . LEU D 2 369 ? -10.402 23.602 -38.221 1.00 37.73 369 LEU B CA 1
ATOM 10313 C C . LEU D 2 369 ? -9.276 22.870 -37.518 1.00 41.02 369 LEU B C 1
ATOM 10314 O O . LEU D 2 369 ? -8.861 23.267 -36.425 1.00 47.33 369 LEU B O 1
ATOM 10319 N N . GLN D 2 370 ? -8.766 21.804 -38.136 1.00 40.47 370 GLN B N 1
ATOM 10320 C CA . GLN D 2 370 ? -7.607 21.108 -37.597 1.00 42.94 370 GLN B CA 1
ATOM 10321 C C . GLN D 2 370 ? -6.415 22.040 -37.464 1.00 43.33 370 GLN B C 1
ATOM 10322 O O . GLN D 2 370 ? -5.736 22.046 -36.432 1.00 48.50 370 GLN B O 1
ATOM 10328 N N . ILE D 2 371 ? -6.151 22.846 -38.488 1.00 39.25 371 ILE B N 1
ATOM 10329 C CA . ILE D 2 371 ? -5.066 23.811 -38.388 1.00 44.03 371 ILE B CA 1
ATOM 10330 C C . ILE D 2 371 ? -5.327 24.802 -37.255 1.00 45.80 371 ILE B C 1
ATOM 10331 O O . ILE D 2 371 ? -4.395 25.226 -36.563 1.00 45.43 371 ILE B O 1
ATOM 10336 N N . MET D 2 372 ? -6.588 25.196 -37.040 1.00 44.20 372 MET B N 1
ATOM 10337 C CA . MET D 2 372 ? -6.852 26.131 -35.946 1.00 42.87 372 MET B CA 1
ATOM 10338 C C . MET D 2 372 ? -6.603 25.494 -34.586 1.00 43.90 372 MET B C 1
ATOM 10339 O O . MET D 2 372 ? -6.081 26.150 -33.679 1.00 50.21 372 MET B O 1
ATOM 10344 N N . ALA D 2 373 ? -6.974 24.229 -34.411 1.00 42.66 373 ALA B N 1
ATOM 10345 C CA . ALA D 2 373 ? -6.732 23.624 -33.111 1.00 44.20 373 ALA B CA 1
ATOM 10346 C C . ALA D 2 373 ? -5.248 23.651 -32.749 1.00 43.63 373 ALA B C 1
ATOM 10347 O O . ALA D 2 373 ? -4.918 23.631 -31.563 1.00 48.56 373 ALA B O 1
ATOM 10349 N N . THR D 2 374 ? -4.363 23.757 -33.744 1.00 43.95 374 THR B N 1
ATOM 10350 C CA . THR D 2 374 ? -2.922 23.910 -33.512 1.00 47.49 374 THR B CA 1
ATOM 10351 C C . THR D 2 374 ? -2.609 25.042 -32.530 1.00 50.78 374 THR B C 1
ATOM 10352 O O . THR D 2 374 ? -1.678 24.937 -31.720 1.00 53.91 374 THR B O 1
ATOM 10356 N N . ALA D 2 375 ? -3.386 26.132 -32.584 1.00 50.20 375 ALA B N 1
ATOM 10357 C CA . ALA D 2 375 ? -3.185 27.266 -31.684 1.00 47.35 375 ALA B CA 1
ATOM 10358 C C . ALA D 2 375 ? -3.419 26.912 -30.215 1.00 45.76 375 ALA B C 1
ATOM 10359 O O . ALA D 2 375 ? -2.827 27.546 -29.339 1.00 51.21 375 ALA B O 1
ATOM 10361 N N . PHE D 2 376 ? -4.277 25.927 -29.925 1.00 39.68 376 PHE B N 1
ATOM 10362 C CA . PHE D 2 376 ? -4.639 25.572 -28.556 1.00 36.85 376 PHE B CA 1
ATOM 10363 C C . PHE D 2 376 ? -3.490 24.951 -27.770 1.00 41.27 376 PHE B C 1
ATOM 10364 O O . PHE D 2 376 ? -3.557 24.899 -26.535 1.00 38.79 376 PHE B O 1
ATOM 10372 N N . ASP D 2 377 ? -2.463 24.455 -28.458 1.00 47.18 377 ASP B N 1
ATOM 10373 C CA . ASP D 2 377 ? -1.271 23.874 -27.856 1.00 53.03 377 ASP B CA 1
ATOM 10374 C C . ASP D 2 377 ? -0.101 24.853 -27.818 1.00 54.11 377 ASP B C 1
ATOM 10375 O O . ASP D 2 377 ? 1.010 24.466 -27.447 1.00 52.65 377 ASP B O 1
ATOM 10380 N N . SER D 2 378 ? -0.322 26.099 -28.205 1.00 54.25 378 SER B N 1
ATOM 10381 C CA . SER D 2 378 ? 0.705 27.132 -28.181 1.00 54.98 378 SER B CA 1
ATOM 10382 C C . SER D 2 378 ? 0.606 27.974 -26.906 1.00 56.39 378 SER B C 1
ATOM 10383 O O . SER D 2 378 ? -0.486 28.370 -26.486 1.00 57.77 378 SER B O 1
ATOM 10386 N N . LEU D 2 379 ? 1.757 28.229 -26.282 1.00 52.54 379 LEU B N 1
ATOM 10387 C CA . LEU D 2 379 ? 1.798 29.045 -25.079 1.00 52.44 379 LEU B CA 1
ATOM 10388 C C . LEU D 2 379 ? 1.548 30.519 -25.386 1.00 53.61 379 LEU B C 1
ATOM 10389 O O . LEU D 2 379 ? 1.179 31.274 -24.477 1.00 52.60 379 LEU B O 1
ATOM 10394 N N . GLY D 2 380 ? 1.761 30.923 -26.631 1.00 53.17 380 GLY B N 1
ATOM 10395 C CA . GLY D 2 380 ? 1.506 32.323 -27.001 1.00 54.21 380 GLY B CA 1
ATOM 10396 C C . GLY D 2 380 ? 0.091 32.496 -27.497 1.00 57.04 380 GLY B C 1
ATOM 10397 O O . GLY D 2 380 ? -0.102 33.301 -28.383 1.00 63.42 380 GLY B O 1
ATOM 10398 N N . GLN D 2 381 ? -0.854 31.756 -26.930 1.00 54.81 381 GLN B N 1
ATOM 10399 C CA . GLN D 2 381 ? -2.267 31.803 -27.366 1.00 56.83 381 GLN B CA 1
ATOM 10400 C C . GLN D 2 381 ? -2.852 33.193 -27.169 1.00 62.07 381 GLN B C 1
ATOM 10401 O O . GLN D 2 381 ? -3.535 33.647 -28.062 1.00 68.39 381 GLN B O 1
ATOM 10407 N N . GLU D 2 382 ? -2.626 33.799 -26.015 1.00 62.77 382 GLU B N 1
ATOM 10408 C CA . GLU D 2 382 ? -3.182 35.142 -25.740 1.00 69.73 382 GLU B CA 1
ATOM 10409 C C . GLU D 2 382 ? -2.137 36.202 -26.098 1.00 76.09 382 GLU B C 1
ATOM 10410 O O . GLU D 2 382 ? -2.253 36.791 -27.189 1.00 79.36 382 GLU B O 1
#

Nearest PDB structures (foldseek):
  8hk0-assembly1_A  TM=1.003E+00  e=2.947E-64  Streptomyces ficellus
  8i4p-assembly1_A  TM=8.607E-01  e=6.376E-23  Thermobifida fusca YX
  5jsc-assembly1_A-2  TM=8.644E-01  e=1.510E-21  Paraburkholderia xenovorans LB400
  5jsc-assembly1_D  TM=8.586E-01  e=2.022E-21  Paraburkholderia xenovorans LB400
  1rx0-assembly1_C  TM=8.575E-01  e=4.342E-20  Homo sapiens

Solvent-accessible surface area: 51416 Å² total; per-residue (Å²): 16,42,20,65,98,47,91,126,26,78,122,22,50,32,41,1,79,102,9,4,84,63,18,110,55,120,96,38,10,65,46,46,1,4,39,24,4,12,100,12,74,1,70,74,20,7,66,171,48,23,1,66,51,6,33,80,78,76,120,66,55,9,104,45,57,16,1,20,0,0,0,1,0,1,0,3,0,0,19,33,2,6,0,4,3,13,12,5,24,12,1,0,51,47,42,78,50,103,48,40,5,2,1,0,1,13,40,20,46,77,16,1,39,26,0,65,5,89,93,48,115,55,11,52,42,0,74,16,14,0,11,2,5,6,59,0,90,15,62,1,1,0,0,0,57,13,91,47,56,30,18,0,2,27,7,65,71,74,20,94,32,28,87,35,18,70,84,33,51,14,43,0,0,85,1,65,58,0,72,6,61,86,100,49,43,27,16,64,1,65,114,42,48,35,8,21,3,7,36,4,14,0,6,4,0,0,0,0,1,0,0,0,22,0,0,13,109,15,0,21,158,15,1,7,112,41,134,8,98,120,53,88,18,37,85,56,54,23,19,5,16,33,0,0,105,7,18,10,26,10,65,5,0,79,1,2,0,7,44,0,0,24,40,4,33,64,78,86,91,108,131,28,56,41,18,4,3,16,2,0,2,0,20,1,0,43,9,0,78,74,1,4,75,30,0,6,43,7,7,17,38,28,0,5,0,71,94,44,11,0,0,26,16,12,17,0,2,51,12,1,2,16,6,12,1,76,4,38,31,0,4,84,82,2,0,34,46,23,5,69,88,11,57,182,92,92,17,74,27,58,108,52,86,104,32,89,115,22,58,38,44,0,76,109,18,6,90,66,18,104,60,92,93,30,8,63,47,43,2,3,38,30,4,22,106,12,60,0,75,122,11,1,82,159,54,24,6,95,76,16,36,30,82,93,78,104,78,15,65,39,38,17,0,21,0,0,0,0,0,1,4,2,0,0,40,29,3,7,0,5,4,15,10,7,24,12,2,1,71,50,52,69,54,100,51,42,2,2,1,0,1,10,41,22,44,70,16,0,38,26,0,64,15,53,76,129,119,88,27,105,15,0,43,19,14,0,11,2,6,4,55,1,92,14,51,2,0,0,0,1,57,24,88,47,99,22,23,0,6,22,10,129,62,79,22,94,33,29,73,45,13,93,77,32,60,12,42,0,0,68,0,106,53,0,77,16,75,87,97,49,52,33,16,45,1,69,90,48,48,35,9,23,4,6,40,3,11,0,7,2,0,0,0,0,0,0,0,0,25,4,0,16,30,20,0,5,155,23,0,19,112,37,120,7,98,131,34,64,19,20,82,55,44,27,15,9,15,36,0,0,102,6,12,8,27,5,63,9,0,85,5,1,0,25,40,0,0,29,44,5,31,83,94,80,120,152,41,42,40,22,3,5,9,2,0,3,0,19,0,0,43,10,0,74,71,2,5,76,31,0,7,42,9,6,16,33,24,0,6,0,64,105,31,10,0,0,25,18,11,19,0,3,51,16,0,2,18,6,10,1,76,4,43,32,0,2,90,71,4,0,39,44,62,10,96,66,34,109,132,85,96,25,22,44,48,90,80,27,73,61,25,21,60,91,5,95,137,29,1,73,51,88,114,3,139,57,12,15,71,114,2,58,28,21,76,17,92,16,30,86,4,77,104,2,4,78,16,0,9,125,81,42,10,6,3,7,50,1,43,66,139,14,40,15,57,91,95,79,54,22,12,15,6,0,3,9,0,1,1,8,72,18,32,2,16,14,24,2,9,29,18,3,3,48,25,1,0,43,2,2,46,54,22,14,60,69,42,11,39,154,108,17,0,37,15,1,5,70,2,83,81,3,0,0,29,2,19,41,8,54,86,0,24,63,6,22,1,34,3,173,0,49,1,74,82,86,83,128,13,23,94,0,51,19,44,1,12,24,13,51,0,1,95,32,13,35,11,0,2,0,0,0,22,5,51,75,83,50,42,84,85,106,4,0,0,0,0,1,1,68,18,120,20,94,37,27,72,46,43,64,21,64,0,1,8,13,28,13,16,0,115,0,45,7,104,22,0,49,10,61,19,90,25,18,1,19,62,101,38,89,0,59,77,31,0,65,87,2,40,20,37,33,26,19,5,8,29,21,5,1,25,0,21,74,4,1,84,11,0,3,83,2,0,18,88,67,91,106,101,29,76,92,42,14,51,69,0,0,68,20,29,0,24,19,21,0,1,30,2,5,0,0,55,10,7,16,24,28,57,90,69,178,65,55,70,16,22,4,0,1,1,4,23,23,0,0,31,11,0,31,56,1,0,55,39,0,32,54,6,12,40,23,2,21,56,27,92,132,23,102,4,10,29,49,1,68,19,0,29,25,51,2,15,15,8,4,31,58,57,22,19,5,47,47,0,3,104,42,0,23,108,60,43,66,48,45,31,43,81,87,71,33,75,58,27,24,56,95,5,93,141,36,1,87,47,74,59,1,139,62,15,14,71,112,3,53,28,20,83,17,87,15,32,95,4,40,103,2,3,152,45,0,11,85,72,39,15,6,4,7,40,1,52,63,88,27,45,14,57,97,97,80,46,22,11,17,7,0,2,12,0,1,3,8,80,17,33,3,15,20,26,4,12,26,18,3,6,60,28,1,0,41,2,1,40,68,23,10,58,76,70,13,48,57,122,16,0,48,18,1,6,51,2,59,94,11,0,0,32,2,20,41,10,45,109,0,22,66,5,26,1,34,2,77,0,25,1,103,86,77,80,134,11,20,103,1,65,17,33,1,10,21,12,54,0,2,92,61,17,55,12,0,2,0,0,0,26,6,56,76,88,39,46,79,85,109,3,0,0,1,0,4,4,49,20,126,18,102,26,23,80,51,53,74,22,59,0,0,12,9,26,16,13,0,99,0,41,4,103,37,0,65,8,58,26,57,27,21,1,20,63,106,34,88,0,50,70,32,1,76,45,2,50,24,58,40,28,19,1,12,40,13,6,3,21,0,23,72,2,2,86,10,0,3,108,3,0,23,82,66,80,136,34,100,84,39,24,46,73,0,1,69,18,33,0,21,15,20,2,1,33,4,4,1,0,68,8,8,15,6,42,57,67,69,127,91,63,65,14,19,8,0,2,2,3,23,26,0,0,30,11,0,34,54,0,0,52,38,0,31,51,4,13,48,21,4,24,52,32,92,127,26,100,5,10,28,53,2,77,20,0,34,26,50,2,13,14,7,2,27,57,64,22,21,7,39,49,0,2,104,44,0,19,78,15,8,90,49,186,68,84,151

B-factor: mean 52.58, std 14.68, range [28.51, 123.31]

Organism: NCBI:txid1977088